Protein AF-A0A9J7N833-F1 (afdb_monomer_lite)

Organism: Branchiostoma floridae (NCBI:txid7739)

InterPro domains:
  IPR002182 NB-ARC [PF00931] (375-505)
  IPR004991 Aerolysin-like toxin [PF03318] (46-174)
  IPR011029 Death-like domain superfamily [G3DSA:1.10.533.10] (239-342)
  IPR027417 P-loop containing nucleoside triphosphate hydrolase [G3DSA:3.40.50.300] (354-484)
  IPR027417 P-loop containing nucleoside triphosphate hydrolase [SSF52540] (358-607)

Sequence (1156 aa):
MTDITDLDTIFSTWAQDQLGQRYHKLVSVDTTHLSIIKGEETYHEENRKEDDRVSTIKKILVNDLDVASEDELSVENTTKYSCQWSQTKGFRLSSDVSVSVGLPAITGLTAKAGVQFNLSKTKAEARETDESYAHKRKVTLPPHSKVLASMVTRERVYKMTFTLDIFLQGTVSVKMMKDSGKVKTASGDVADIFLQCGKKETFKIDMCPDGKKRVCLTIEGAFEGVRGIEQRVETGELDHETEMKMVHEDLLKNNISAIVEEVKDHHSLSKLLKAMSLKQVIGAGEVQTSKEVSIKETIEIVVGILANKDPTKYLLFVEILEEEGLNEIAKALDPRVKYSASIRGISNLGGVVDHFFTTRKVKEVYKSLETSRGAVIYGISGSGKTQLAYKVASDYARFNPGAVVWVMDGSSRDKLNEEVQNLQQRLSGGSEDGNSHISSLVNQRSHVLLIIDDLSATVAIPNDILNSSAKLIVTTQNSSFNLPTADSIVMEGFTEEEAVKFLSKGMSSDIPRDGIDELARSFSCLPLGLAAARATIQQCSMTFPEYIQLLNSGKEAMAQTREREDQWLQAHYHKAEHQDAGRTIFAALGVAIDKLDDQYKSMLQLCAFLKPRDIPFLILRDALKAASPASRLAYHHEFAGQLKERSLGWIKGFGVNRRLSIHGVTQTAIGLRMDEEQKMSCINMLLEILVKFFSKDNRYFVAHNFSMSLMPHVERVLEHAEGMSMGPIYPLMKSMLLGVYGFLHTQKETRGLSERPLQDAKKLLLQFADIEPQALQAKVSEENITSEDSPREEARELYKALSTKSRSLKDHFLQDTVIGMIITEQQFRAIQDKLTPKDRSEMDSMVKSYDSLTLEMYQKLADNRLALPVETLKDVFLPELYISTIYTLGRTIFYLSEYPPGSERRAPFIRDLQVAYYLCEEVAKATSCTLLHTFLSKAEGLNKLLLEVEGKAKEQVIPDLQEAEDYYRKMLGDKTEYYEFGLLKRVGPDVHTNIRCHEKLVKCYRAMLLNAEEEKKNAFIKKGQAECDRMLKLVEDEIHAGNLNPPQRLAAYYITAGQFMMDDGKPELLDKAEEMFKKGYKVELKKKTYHPLMESALKGLIEVYMAKKELPRALVCGRHLLQLSVDHWPDKRSAVEDKLVKIYFQAWKVYKKEDS

Foldseek 3Di:
DAAEAEVLVLVQVLFCVVVDVLFRAFDDKDCVFKDKDWDDKDWDVVFKDKDKDKDKDKDKDFAQDQFKDKDKDKDWDWDFFWKKKFFRYWYAYCPFDWDFDDDPPDPPSDDDGTFTDTRNDRIGIDDGDGDTDIDIDIDIGGHGAMKIKMKMKMKMKMKTKMKIKMKIWGKMKIWTAGPVRDIDIDMDTPLVSCVVRNDPVQWDWDADPVRGIIIIGMTMIMMMTIDDIDIDIDIDHDDLQNLLLVLLLVLCVVCLVVVLVVCPDPVSVVVLVVQLCVVPLDDDPQQDDDPVDDSSVSSVSSSVSNSPDGSLSSLSSLVSCVVSVVPVSSVSSQSLVVDDPQQAAAEPQDDAFPLDFDAPVLVVQVVQVVPFQEEEEAEFPLLCQSNSLSVNLVVLCSSRRHAHRYEFEQQDQVRNVVRLLVSLCVLCVLFFDLVDQSQNSQQVDPHYEYEHEARDPPGDRDVSVVNHSYRYYYYYHDPPDDDPRTYYHYRHHHDLVSQLCSLCPPHDPPADSVLSSVLCVQLSNRNLLSLLLSLCCVVVVHHSVVSVVQLVVLLVVCVVLCVVLVVVCVVRPVDPSVSSSLSSSLSSLVVLLVPDDPLLNLLLLLCLQFDQWFAQLLLSLLSHPDPDLVVSVVVSVVSQVSCSSSVQWHWDDDARSIGIGGDNSSSVSSVSPDDPVRNLVSLVSVLLSCLQLQDLDQQWDPSLVSNVSCLRGLVSSVVSVVVDDHDLCVLVSQLSSLLSNLSNCCQAPNVVVNQPSLVSSLVSLCVSLVHDPVVLQVVLVVPVDDPVCSLLSSLLVCLVSQLVSLLVDDPCCCQSRLQQRFDEPLQLVQCLVLDDPVLSVVNVVCNSSRGGHHPVNQVVCCVSVQFPDSNLLSSPVSLLSSLSSLLSNLCSLVRDPVNDPQDPVSVVSLSSLSSSLSNQVSSCVVRVAHAPSNCCSVLVNVLVNLLDPPNDDLVSNLVSLVVNLVVLVVQQADQDFHDDSGGGNHGGQDLSNLLVSLLSLLSSLQSCLVSDDPVCNVVSLVRNLVSLVSNVVSQVVVVVVPPPIRGSCSLVSLLSSLSSLVSNLDPVSLVVSLVSLVRSLVVQSPPPGHGCSNLSSLVSNLSSCVSVVVLVSNLSSLSSNLSCCSSPNVVCNVVSVVVNVVSVVVVVVVVVVVVD

Structure (mmCIF, N/CA/C/O backbone):
data_AF-A0A9J7N833-F1
#
_entry.id   AF-A0A9J7N833-F1
#
loop_
_atom_site.group_PDB
_atom_site.id
_atom_site.type_symbol
_atom_site.label_atom_id
_atom_site.label_alt_id
_atom_site.label_comp_id
_atom_site.label_asym_id
_atom_site.label_entity_id
_atom_site.label_seq_id
_atom_site.pdbx_PDB_ins_code
_atom_site.Cartn_x
_atom_site.Cartn_y
_atom_site.Cartn_z
_atom_site.occupancy
_atom_site.B_iso_or_equiv
_atom_site.auth_seq_id
_atom_site.auth_comp_id
_atom_site.auth_asym_id
_atom_site.auth_atom_id
_atom_site.pdbx_PDB_model_num
ATOM 1 N N . MET A 1 1 ? -69.117 10.033 20.323 1.00 45.19 1 MET A N 1
ATOM 2 C CA . MET A 1 1 ? -69.833 8.862 20.871 1.00 45.19 1 MET A CA 1
ATOM 3 C C . MET A 1 1 ? -70.831 8.424 19.818 1.00 45.19 1 MET A C 1
ATOM 5 O O . MET A 1 1 ? -71.558 9.276 19.334 1.00 45.19 1 MET A O 1
ATOM 9 N N . THR A 1 2 ? -70.786 7.164 19.394 1.00 56.22 2 THR A N 1
ATOM 10 C CA . THR A 1 2 ? -71.747 6.573 18.448 1.00 56.22 2 THR A CA 1
ATOM 11 C C . THR A 1 2 ? -73.077 6.331 19.157 1.00 56.22 2 THR A C 1
ATOM 13 O O . THR A 1 2 ? -73.093 5.645 20.178 1.00 56.22 2 THR A O 1
ATOM 16 N N . ASP A 1 3 ? -74.164 6.895 18.637 1.00 69.56 3 ASP A N 1
ATOM 17 C CA . ASP A 1 3 ? -75.511 6.786 19.215 1.00 69.56 3 ASP A CA 1
ATOM 18 C C . ASP A 1 3 ? -76.258 5.609 18.567 1.00 69.56 3 ASP A C 1
ATOM 20 O O . ASP A 1 3 ? -76.973 5.759 17.574 1.00 69.56 3 ASP A O 1
ATOM 24 N N . ILE A 1 4 ? -75.988 4.396 19.061 1.00 74.38 4 ILE A N 1
ATOM 25 C CA . ILE A 1 4 ? -76.507 3.145 18.491 1.00 74.38 4 ILE A CA 1
ATOM 26 C C . ILE A 1 4 ? -77.511 2.522 19.458 1.00 74.38 4 ILE A C 1
ATOM 28 O O . ILE A 1 4 ? -77.166 2.160 20.582 1.00 74.38 4 ILE A O 1
ATOM 32 N N . THR A 1 5 ? -78.751 2.368 19.001 1.00 77.44 5 THR A N 1
ATOM 33 C CA . THR A 1 5 ? -79.841 1.749 19.759 1.00 77.44 5 THR A CA 1
ATOM 34 C C . THR A 1 5 ? -79.879 0.244 19.504 1.00 77.44 5 THR A C 1
ATOM 36 O O . THR A 1 5 ? -80.007 -0.197 18.364 1.00 77.44 5 THR A O 1
ATOM 39 N N . ASP A 1 6 ? -79.795 -0.557 20.565 1.00 81.19 6 ASP A N 1
ATOM 40 C CA . ASP A 1 6 ? -79.897 -2.015 20.477 1.00 81.19 6 ASP A CA 1
ATOM 41 C C . ASP A 1 6 ? -81.367 -2.466 20.450 1.00 81.19 6 ASP A C 1
ATOM 43 O O . ASP A 1 6 ? -82.113 -2.292 21.421 1.00 81.19 6 ASP A O 1
ATOM 47 N N . LEU A 1 7 ? -81.789 -3.044 19.326 1.00 82.56 7 LEU A N 1
ATOM 48 C CA . LEU A 1 7 ? -83.159 -3.505 19.116 1.00 82.56 7 LEU A CA 1
ATOM 49 C C . LEU A 1 7 ? -83.512 -4.705 19.997 1.00 82.56 7 LEU A C 1
ATOM 51 O O . LEU A 1 7 ? -84.662 -4.820 20.425 1.00 82.56 7 LEU A O 1
ATOM 55 N N . ASP A 1 8 ? -82.538 -5.543 20.358 1.00 83.94 8 ASP A N 1
ATOM 56 C CA . ASP A 1 8 ? -82.767 -6.677 21.257 1.00 83.94 8 ASP A CA 1
ATOM 57 C C . ASP A 1 8 ? -83.202 -6.212 22.648 1.00 83.94 8 ASP A C 1
ATOM 59 O O . ASP A 1 8 ? -83.976 -6.889 23.330 1.00 83.94 8 ASP A O 1
ATOM 63 N N . THR A 1 9 ? -82.758 -5.023 23.062 1.00 84.75 9 THR A N 1
ATOM 64 C CA . THR A 1 9 ? -83.180 -4.414 24.328 1.00 84.75 9 THR A CA 1
ATOM 65 C C . THR A 1 9 ? -84.656 -4.005 24.277 1.00 84.75 9 THR A C 1
ATOM 67 O O . THR A 1 9 ? -85.397 -4.241 25.232 1.00 84.75 9 THR A O 1
ATOM 70 N N . ILE A 1 10 ? -85.122 -3.458 23.149 1.00 85.94 10 ILE A N 1
ATOM 71 C CA . ILE A 1 10 ? -86.541 -3.111 22.951 1.00 85.94 10 ILE A CA 1
ATOM 72 C C . ILE A 1 10 ? -87.397 -4.386 22.945 1.00 85.94 10 ILE A C 1
ATOM 74 O O . ILE A 1 10 ? -88.409 -4.463 23.644 1.00 85.94 10 ILE A O 1
ATOM 78 N N . PHE A 1 11 ? -86.961 -5.413 22.213 1.00 88.31 11 PHE A N 1
ATOM 79 C CA . PHE A 1 11 ? -87.669 -6.689 22.109 1.00 88.31 11 PHE A CA 1
ATOM 80 C C . PHE A 1 11 ? -87.719 -7.459 23.432 1.00 88.31 11 PHE A C 1
ATOM 82 O O . PHE A 1 11 ? -88.771 -7.985 23.796 1.00 88.31 11 PHE A O 1
ATOM 89 N N . SER A 1 12 ? -86.614 -7.503 24.177 1.00 86.19 12 SER A N 1
ATOM 90 C CA . SER A 1 12 ? -86.566 -8.153 25.491 1.00 86.19 12 SER A CA 1
ATOM 91 C C . SER A 1 12 ? -87.416 -7.431 26.533 1.00 86.19 12 SER A C 1
ATOM 93 O O . SER A 1 12 ? -88.126 -8.103 27.279 1.00 86.19 12 SER A O 1
ATOM 95 N N . THR A 1 13 ? -87.418 -6.092 26.538 1.00 87.25 13 THR A N 1
ATOM 96 C CA . THR A 1 13 ? -88.268 -5.290 27.437 1.00 87.25 13 THR A CA 1
ATOM 97 C C . THR A 1 13 ? -89.745 -5.582 27.180 1.00 87.25 13 THR A C 1
ATOM 99 O O . THR A 1 13 ? -90.479 -5.936 28.102 1.00 87.25 13 THR A O 1
ATOM 102 N N . TRP A 1 14 ? -90.167 -5.544 25.912 1.00 92.12 14 TRP A N 1
ATOM 103 C CA . TRP A 1 14 ? -91.537 -5.884 25.532 1.00 92.12 14 TRP A CA 1
ATOM 104 C C . TRP A 1 14 ? -91.914 -7.316 25.937 1.00 92.12 14 TRP A C 1
ATOM 106 O O . TRP A 1 14 ? -92.964 -7.549 26.537 1.00 92.12 14 TRP A O 1
ATOM 116 N N . ALA A 1 15 ? -91.046 -8.292 25.663 1.00 87.94 15 ALA A N 1
ATOM 117 C CA . ALA A 1 15 ? -91.313 -9.686 26.003 1.00 87.94 15 ALA A CA 1
ATOM 118 C C . ALA A 1 15 ? -91.389 -9.917 27.520 1.00 87.94 15 ALA A C 1
ATOM 120 O O . ALA A 1 15 ? -92.189 -10.738 27.973 1.00 87.94 15 ALA A O 1
ATOM 121 N N . GLN A 1 16 ? -90.590 -9.197 28.312 1.00 87.19 16 GLN A N 1
ATOM 122 C CA . GLN A 1 16 ? -90.636 -9.248 29.773 1.00 87.19 16 GLN A CA 1
ATOM 123 C C . GLN A 1 16 ? -91.965 -8.710 30.318 1.00 87.19 16 GLN A C 1
ATOM 125 O O . GLN A 1 16 ? -92.532 -9.321 31.229 1.00 87.19 16 GLN A O 1
ATOM 130 N N . ASP A 1 17 ? -92.506 -7.641 29.728 1.00 87.00 17 ASP A N 1
ATOM 131 C CA . ASP A 1 17 ? -93.822 -7.109 30.097 1.00 87.00 17 ASP A CA 1
ATOM 132 C C . ASP A 1 17 ? -94.956 -8.088 29.749 1.00 87.00 17 ASP A C 1
ATOM 134 O O . ASP A 1 17 ? -95.861 -8.294 30.559 1.00 87.00 17 ASP A O 1
ATOM 138 N N . GLN A 1 18 ? -94.875 -8.775 28.603 1.00 86.50 18 GLN A N 1
ATOM 139 C CA . GLN A 1 18 ? -95.884 -9.765 28.193 1.00 86.50 18 GLN A CA 1
ATOM 140 C C . GLN A 1 18 ? -95.811 -11.084 28.986 1.00 86.50 18 GLN A C 1
ATOM 142 O O . GLN A 1 18 ? -96.835 -11.696 29.294 1.00 86.50 18 GLN A O 1
ATOM 147 N N . LEU A 1 19 ? -94.605 -11.565 29.310 1.00 87.56 19 LEU A N 1
ATOM 148 C CA . LEU A 1 19 ? -94.389 -12.864 29.973 1.00 87.56 19 LEU A CA 1
ATOM 149 C C . LEU A 1 19 ? -94.346 -12.769 31.507 1.00 87.56 19 LEU A C 1
ATOM 151 O O . LEU A 1 19 ? -94.430 -13.801 32.191 1.00 87.56 19 LEU A O 1
ATOM 155 N N . GLY A 1 20 ? -94.233 -11.550 32.035 1.00 81.81 20 GLY A N 1
ATOM 156 C CA . GLY A 1 20 ? -94.135 -11.214 33.448 1.00 81.81 20 GLY A CA 1
ATOM 157 C C . GLY A 1 20 ? -92.690 -11.055 33.931 1.00 81.81 20 GLY A C 1
ATOM 158 O O . GLY A 1 20 ? -91.800 -11.818 33.557 1.00 81.81 20 GLY A O 1
ATOM 159 N N . GLN A 1 21 ? -92.498 -10.130 34.879 1.00 83.38 21 GLN A N 1
ATOM 160 C CA . GLN A 1 21 ? -91.204 -9.644 35.397 1.00 83.38 21 GLN A CA 1
ATOM 161 C C . GLN A 1 21 ? -90.202 -10.717 35.865 1.00 83.38 21 GLN A C 1
ATOM 163 O O . GLN A 1 21 ? -89.014 -10.448 35.997 1.00 83.38 21 GLN A O 1
ATOM 168 N N . ARG A 1 22 ? -90.650 -11.954 36.115 1.00 82.69 22 ARG A N 1
ATOM 169 C CA . ARG A 1 22 ? -89.763 -13.069 36.486 1.00 82.69 22 ARG A CA 1
ATOM 170 C C . ARG A 1 22 ? -88.937 -13.601 35.306 1.00 82.69 22 ARG A C 1
ATOM 172 O O . ARG A 1 22 ? -87.962 -14.293 35.558 1.00 82.69 22 ARG A O 1
ATOM 179 N N . TYR A 1 23 ? -89.317 -13.337 34.053 1.00 86.50 23 TYR A N 1
ATOM 180 C CA . TYR A 1 23 ? -88.572 -13.745 32.853 1.00 86.50 23 TYR A CA 1
ATOM 181 C C . TYR A 1 23 ? -87.753 -12.560 32.321 1.00 86.50 23 TYR A C 1
ATOM 183 O O . TYR A 1 23 ? -88.215 -11.838 31.446 1.00 86.50 23 TYR A O 1
ATOM 191 N N . HIS A 1 24 ? -86.549 -12.362 32.865 1.00 82.50 24 HIS A N 1
ATOM 192 C CA . HIS A 1 24 ? -85.726 -11.162 32.636 1.00 82.50 24 HIS A CA 1
ATOM 193 C C . HIS A 1 24 ? -84.438 -11.413 31.833 1.00 82.50 24 HIS A C 1
ATOM 195 O O . HIS A 1 24 ? -83.727 -10.466 31.509 1.00 82.50 24 HIS A O 1
ATOM 201 N N . LYS A 1 25 ? -84.084 -12.669 31.519 1.00 86.81 25 LYS A N 1
ATOM 202 C CA . LYS A 1 25 ? -82.871 -12.983 30.745 1.00 86.81 25 LYS A CA 1
ATOM 203 C C . LYS A 1 25 ? -83.219 -13.316 29.294 1.00 86.81 25 LYS A C 1
ATOM 205 O O . LYS A 1 25 ? -83.878 -14.328 29.048 1.00 86.81 25 LYS A O 1
ATOM 210 N N . LEU A 1 26 ? -82.753 -12.503 28.345 1.00 86.06 26 LEU A N 1
ATOM 211 C CA . LEU A 1 26 ? -82.902 -12.766 26.910 1.00 86.06 26 LEU A CA 1
ATOM 212 C C . LEU A 1 26 ? -82.078 -13.996 26.500 1.00 86.06 26 LEU A C 1
ATOM 214 O O . LEU A 1 26 ? -80.896 -14.095 26.824 1.00 86.06 26 LEU A O 1
ATOM 218 N N . VAL A 1 27 ? -82.719 -14.942 25.810 1.00 86.50 27 VAL A N 1
ATOM 219 C CA . VAL A 1 27 ? -82.076 -16.151 25.268 1.00 86.50 27 VAL A CA 1
ATOM 220 C C . VAL A 1 27 ? -81.817 -15.994 23.776 1.00 86.50 27 VAL A C 1
ATOM 222 O O . VAL A 1 27 ? -80.715 -16.267 23.316 1.00 86.50 27 VAL A O 1
ATOM 225 N N . SER A 1 28 ? -82.835 -15.582 23.021 1.00 85.75 28 SER A N 1
ATOM 226 C CA . SER A 1 28 ? -82.730 -15.367 21.578 1.00 85.75 28 SER A CA 1
ATOM 227 C C . SER A 1 28 ? -83.882 -14.505 21.073 1.00 85.75 28 SER A C 1
ATOM 229 O O . SER A 1 28 ? -85.008 -14.615 21.571 1.00 85.75 28 SER A O 1
ATOM 231 N N . VAL A 1 29 ? -83.613 -13.716 20.038 1.00 84.81 29 VAL A N 1
ATOM 232 C CA . VAL A 1 29 ? -84.625 -13.037 19.227 1.00 84.81 29 VAL A CA 1
ATOM 233 C C . VAL A 1 29 ? -84.691 -13.758 17.884 1.00 84.81 29 VAL A C 1
ATOM 235 O O . VAL A 1 29 ? -83.707 -13.803 17.154 1.00 84.81 29 VAL A O 1
ATOM 238 N N . ASP A 1 30 ? -85.832 -14.370 17.584 1.00 83.06 30 ASP A N 1
ATOM 239 C CA . ASP A 1 30 ? -86.079 -15.026 16.304 1.00 83.06 30 ASP A CA 1
ATOM 240 C C . ASP A 1 30 ? -86.780 -14.050 15.351 1.00 83.06 30 ASP A C 1
ATOM 242 O O . ASP A 1 30 ? -87.919 -13.622 15.581 1.00 83.06 30 ASP A O 1
ATOM 246 N N . THR A 1 31 ? -86.058 -13.693 14.291 1.00 83.12 31 THR A N 1
ATOM 247 C CA . THR A 1 31 ? -86.451 -12.734 13.255 1.00 83.12 31 THR A CA 1
ATOM 248 C C . THR A 1 31 ? -86.831 -13.415 11.938 1.00 83.12 31 THR A C 1
ATOM 250 O O . THR A 1 31 ? -87.007 -12.736 10.933 1.00 83.12 31 THR A O 1
ATOM 253 N N . THR A 1 32 ? -87.036 -14.739 11.926 1.00 82.00 32 THR A N 1
ATOM 254 C CA . THR A 1 32 ? -87.347 -15.517 10.706 1.00 82.00 32 THR A CA 1
ATOM 255 C C . THR A 1 32 ? -88.587 -15.006 9.957 1.00 82.00 32 THR A C 1
ATOM 257 O O . THR A 1 32 ? -88.670 -15.120 8.736 1.00 82.00 32 THR A O 1
ATOM 260 N N . HIS A 1 33 ? -89.550 -14.414 10.669 1.00 81.75 33 HIS A N 1
ATOM 261 C CA . HIS A 1 33 ? -90.773 -13.833 10.096 1.00 81.75 33 HIS A CA 1
ATOM 262 C C . HIS A 1 33 ? -90.767 -12.294 10.056 1.00 81.75 33 HIS A C 1
ATOM 264 O O . HIS A 1 33 ? -91.811 -11.676 9.828 1.00 81.75 33 HIS A O 1
ATOM 270 N N . LEU A 1 34 ? -89.602 -11.676 10.261 1.00 83.12 34 LEU A N 1
ATOM 271 C CA . LEU A 1 34 ? -89.384 -10.242 10.139 1.00 83.12 34 LEU A CA 1
ATOM 272 C C . LEU A 1 34 ? -88.774 -9.937 8.766 1.00 83.12 34 LEU A C 1
ATOM 274 O O . LEU A 1 34 ? -87.650 -10.328 8.463 1.00 83.12 34 LEU A O 1
ATOM 278 N N . SER A 1 35 ? -89.510 -9.209 7.935 1.00 80.38 35 SER A N 1
ATOM 279 C CA . SER A 1 35 ? -88.994 -8.673 6.678 1.00 80.38 35 SER A CA 1
ATOM 280 C C . SER A 1 35 ? -88.281 -7.352 6.935 1.00 80.38 35 SER A C 1
ATOM 282 O O . SER A 1 35 ? -88.836 -6.450 7.566 1.00 80.38 35 SER A O 1
ATOM 284 N N . ILE A 1 36 ? -87.055 -7.244 6.428 1.00 79.00 36 ILE A N 1
ATOM 285 C CA . ILE A 1 36 ? -86.228 -6.043 6.531 1.00 79.00 36 ILE A CA 1
ATOM 286 C C . ILE A 1 36 ? -86.033 -5.510 5.123 1.00 79.00 36 ILE A C 1
ATOM 288 O O . ILE A 1 36 ? -85.392 -6.141 4.284 1.00 79.00 36 ILE A O 1
ATOM 292 N N . ILE A 1 37 ? -86.654 -4.369 4.855 1.00 81.06 37 ILE A N 1
ATOM 293 C CA . ILE A 1 37 ? -86.750 -3.794 3.520 1.00 81.06 37 ILE A CA 1
ATOM 294 C C . ILE A 1 37 ? -85.894 -2.534 3.489 1.00 81.06 37 ILE A C 1
ATOM 296 O O . ILE A 1 37 ? -86.042 -1.645 4.330 1.00 81.06 37 ILE A O 1
ATOM 300 N N . LYS A 1 38 ? -84.999 -2.461 2.504 1.00 81.12 38 LYS A N 1
ATOM 301 C CA . LYS A 1 38 ? -84.197 -1.268 2.236 1.00 81.12 38 LYS A CA 1
ATOM 302 C C . LYS A 1 38 ? -85.107 -0.111 1.814 1.00 81.12 38 LYS A C 1
ATOM 304 O O . LYS A 1 38 ? -85.923 -0.274 0.908 1.00 81.12 38 LYS A O 1
ATOM 309 N N . GLY A 1 39 ? -84.941 1.036 2.459 1.00 78.38 39 GLY A N 1
ATOM 310 C CA . GLY A 1 39 ? -85.541 2.304 2.072 1.00 78.38 39 GLY A CA 1
ATOM 311 C C . GLY A 1 39 ? -84.644 3.148 1.172 1.00 78.38 39 GLY A C 1
ATOM 312 O O . GLY A 1 39 ? -83.779 2.638 0.459 1.00 78.38 39 GLY A O 1
ATOM 313 N N . GLU A 1 40 ? -84.879 4.455 1.192 1.00 78.88 40 GLU A N 1
ATOM 314 C CA . GLU A 1 40 ? -84.081 5.411 0.434 1.00 78.88 40 GLU A CA 1
ATOM 315 C C . GLU A 1 40 ? -82.723 5.631 1.113 1.00 78.88 40 GLU A C 1
ATOM 317 O O . GLU A 1 40 ? -82.619 5.695 2.340 1.00 78.88 40 GLU A O 1
ATOM 322 N N . GLU A 1 41 ? -81.673 5.710 0.301 1.00 83.94 41 GLU A N 1
ATOM 323 C CA . GLU A 1 41 ? -80.323 6.033 0.749 1.00 83.94 41 GLU A CA 1
ATOM 324 C C . GLU A 1 41 ? -79.926 7.388 0.169 1.00 83.94 41 GLU A C 1
ATOM 326 O O . GLU A 1 41 ? -79.992 7.594 -1.042 1.00 83.94 41 GLU A O 1
ATOM 331 N N . THR A 1 42 ? -79.531 8.318 1.035 1.00 83.75 42 THR A N 1
ATOM 332 C CA . THR A 1 42 ? -79.197 9.689 0.643 1.00 83.75 42 THR A CA 1
ATOM 333 C C . THR A 1 42 ? -77.785 10.022 1.091 1.00 83.75 42 THR A C 1
ATOM 335 O O . THR A 1 42 ? -77.457 9.935 2.272 1.00 83.75 42 THR A O 1
ATOM 338 N N . TYR A 1 43 ? -76.942 10.443 0.151 1.00 84.56 43 TYR A N 1
ATOM 339 C CA . TYR A 1 43 ? -75.630 11.009 0.451 1.00 84.56 43 TYR A CA 1
ATOM 340 C C . TYR A 1 43 ? -75.729 12.530 0.498 1.00 84.56 43 TYR A C 1
ATOM 342 O O . TYR A 1 43 ? -76.198 13.164 -0.447 1.00 84.56 43 TYR A O 1
ATOM 350 N N . HIS A 1 44 ? -75.286 13.122 1.603 1.00 85.19 44 HIS A N 1
ATOM 351 C CA . HIS A 1 44 ? -75.382 14.559 1.826 1.00 85.19 44 HIS A CA 1
ATOM 352 C C . HIS A 1 44 ? -74.177 15.261 1.189 1.00 85.19 44 HIS A C 1
ATOM 354 O O . HIS A 1 44 ? -73.160 15.492 1.846 1.00 85.19 44 HIS A O 1
ATOM 360 N N . GLU A 1 45 ? -74.286 15.592 -0.102 1.00 76.12 45 GLU A N 1
ATOM 361 C CA . GLU A 1 45 ? -73.222 16.267 -0.873 1.00 76.12 45 GLU A CA 1
ATOM 362 C C . GLU A 1 45 ? -72.784 17.602 -0.248 1.00 76.12 45 GLU A C 1
ATOM 364 O O . GLU A 1 45 ? -71.617 17.975 -0.329 1.00 76.12 45 GLU A O 1
ATOM 369 N N . GLU A 1 46 ? -73.681 18.292 0.455 1.00 74.50 46 GLU A N 1
ATOM 370 C CA . GLU A 1 46 ? -73.379 19.513 1.217 1.00 74.50 46 GLU A CA 1
ATOM 371 C C . GLU A 1 46 ? -72.295 19.327 2.297 1.00 74.50 46 GLU A C 1
ATOM 373 O O . GLU A 1 46 ? -71.609 20.282 2.656 1.00 74.50 46 GLU A O 1
ATOM 378 N N . ASN A 1 47 ? -72.091 18.093 2.775 1.00 75.62 47 ASN A N 1
ATOM 379 C CA . ASN A 1 47 ? -71.088 17.739 3.782 1.00 75.62 47 ASN A CA 1
ATOM 380 C C . ASN A 1 47 ? -69.819 17.119 3.181 1.00 75.62 47 ASN A C 1
ATOM 382 O O . ASN A 1 47 ? -68.981 16.586 3.918 1.00 75.62 47 ASN A O 1
ATOM 386 N N . ARG A 1 48 ? -69.668 17.149 1.854 1.00 80.12 48 ARG A N 1
ATOM 387 C CA . ARG A 1 48 ? -68.516 16.565 1.172 1.00 80.12 48 ARG A CA 1
ATOM 388 C C . ARG A 1 48 ? -67.234 17.349 1.463 1.00 80.12 48 ARG A C 1
ATOM 390 O O . ARG A 1 48 ? -67.170 18.561 1.276 1.00 80.12 48 ARG A O 1
ATOM 397 N N . LYS A 1 49 ? -66.184 16.632 1.864 1.00 78.12 49 LYS A N 1
ATOM 398 C CA . LYS A 1 49 ? -64.810 17.131 2.000 1.00 78.12 49 LYS A CA 1
ATOM 399 C C . LYS A 1 49 ? -63.868 16.348 1.098 1.00 78.12 49 LYS A C 1
ATOM 401 O O . LYS A 1 49 ? -64.015 15.133 0.962 1.00 78.12 49 LYS A O 1
ATOM 406 N N . GLU A 1 50 ? -62.903 17.052 0.520 1.00 79.94 50 GLU A N 1
ATOM 407 C CA . GLU A 1 50 ? -61.853 16.482 -0.322 1.00 79.94 50 GLU A CA 1
ATOM 408 C C . GLU A 1 50 ? -60.487 16.817 0.278 1.00 79.94 50 GLU A C 1
ATOM 410 O O . GLU A 1 50 ? -60.190 17.989 0.497 1.00 79.94 50 GLU A O 1
ATOM 415 N N . ASP A 1 51 ? -59.675 15.790 0.524 1.00 75.31 51 ASP A N 1
ATOM 416 C CA . ASP A 1 51 ? -58.295 15.908 1.002 1.00 75.31 51 ASP A CA 1
ATOM 417 C C . ASP A 1 51 ? -57.343 15.180 0.042 1.00 75.31 51 ASP A C 1
ATOM 419 O O . ASP A 1 51 ? -57.721 14.187 -0.582 1.00 75.31 51 ASP A O 1
ATOM 423 N N . ASP A 1 52 ? -56.086 15.621 -0.029 1.00 72.50 52 ASP A N 1
ATOM 424 C CA . ASP A 1 52 ? -55.025 14.931 -0.769 1.00 72.50 52 ASP A CA 1
ATOM 425 C C . ASP A 1 52 ? -54.057 14.240 0.217 1.00 72.50 52 ASP A C 1
ATOM 427 O O . ASP A 1 52 ? -53.522 14.873 1.130 1.00 72.50 52 ASP A O 1
ATOM 431 N N . ARG A 1 53 ? -53.783 12.944 0.022 1.00 70.00 53 ARG A N 1
ATOM 432 C CA . ARG A 1 53 ? -52.696 12.206 0.690 1.00 70.00 53 ARG A CA 1
ATOM 433 C C . ARG A 1 53 ? -51.500 12.119 -0.251 1.00 70.00 53 ARG A C 1
ATOM 435 O O . ARG A 1 53 ? -51.652 11.688 -1.388 1.00 70.00 53 ARG A O 1
ATOM 442 N N . VAL A 1 54 ? -50.313 12.517 0.206 1.00 65.81 54 VAL A N 1
ATOM 443 C CA . VAL A 1 54 ? -49.085 12.502 -0.606 1.00 65.81 54 VAL A CA 1
ATOM 444 C C . VAL A 1 54 ? -48.066 11.537 -0.005 1.00 65.81 54 VAL A C 1
ATOM 446 O O . VAL A 1 54 ? -47.759 11.623 1.181 1.00 65.81 54 VAL A O 1
ATOM 449 N N . SER A 1 55 ? -47.510 10.651 -0.830 1.00 64.75 55 SER A N 1
ATOM 450 C CA . SER A 1 55 ? -46.390 9.769 -0.474 1.00 64.75 55 SER A CA 1
ATOM 451 C C . SER A 1 55 ? -45.259 9.898 -1.492 1.00 64.75 55 SER A C 1
ATOM 453 O O . SER A 1 55 ? -45.531 9.985 -2.690 1.00 64.75 55 SER A O 1
ATOM 455 N N . THR A 1 56 ? -44.005 9.870 -1.037 1.00 66.44 56 THR A N 1
ATOM 456 C CA . THR A 1 56 ? -42.828 10.054 -1.900 1.00 66.44 56 THR A CA 1
ATOM 457 C C . THR A 1 56 ? -41.851 8.895 -1.747 1.00 66.44 56 THR A C 1
ATOM 459 O O . THR A 1 56 ? -41.451 8.571 -0.632 1.00 66.44 56 THR A O 1
ATOM 462 N N . ILE A 1 57 ? -41.420 8.313 -2.867 1.00 67.25 57 ILE A N 1
ATOM 463 C CA . ILE A 1 57 ? -40.365 7.290 -2.919 1.00 67.25 57 ILE A CA 1
ATOM 464 C C . ILE A 1 57 ? -39.146 7.886 -3.615 1.00 67.25 57 ILE A C 1
ATOM 466 O O . ILE A 1 57 ? -39.276 8.467 -4.689 1.00 67.25 57 ILE A O 1
ATOM 470 N N . LYS A 1 58 ? -37.964 7.739 -3.014 1.00 68.38 58 LYS A N 1
ATOM 471 C CA . LYS A 1 58 ? -36.709 8.321 -3.503 1.00 68.38 58 LYS A CA 1
ATOM 472 C C . LYS A 1 58 ? -35.740 7.233 -3.965 1.00 68.38 58 LYS A C 1
ATOM 474 O O . LYS A 1 58 ? -35.575 6.230 -3.277 1.00 68.38 58 LYS A O 1
ATOM 479 N N . LYS A 1 59 ? -35.064 7.446 -5.096 1.00 70.81 59 LYS A N 1
ATOM 480 C CA . LYS A 1 59 ? -33.997 6.579 -5.618 1.00 70.81 59 LYS A CA 1
ATOM 481 C C . LYS A 1 59 ? -32.855 7.430 -6.173 1.00 70.81 59 LYS A C 1
ATOM 483 O O . LYS A 1 59 ? -33.097 8.435 -6.837 1.00 70.81 59 LYS A O 1
ATOM 488 N N . ILE A 1 60 ? -31.619 7.009 -5.920 1.00 70.81 60 ILE A N 1
ATOM 489 C CA . ILE A 1 60 ? -30.425 7.625 -6.509 1.00 70.81 60 ILE A CA 1
ATOM 490 C C . ILE A 1 60 ? -30.148 6.945 -7.849 1.00 70.81 60 ILE A C 1
ATOM 492 O O . ILE A 1 60 ? -30.055 5.719 -7.912 1.00 70.81 60 ILE A O 1
ATOM 496 N N . LEU A 1 61 ? -30.016 7.744 -8.904 1.00 71.12 61 LEU A N 1
ATOM 497 C CA . LEU A 1 61 ? -29.640 7.297 -10.242 1.00 71.12 61 LEU A CA 1
ATOM 498 C C . LEU A 1 61 ? -28.256 7.863 -10.585 1.00 71.12 61 LEU A C 1
ATOM 500 O O . LEU A 1 61 ? -27.973 9.023 -10.271 1.00 71.12 61 LEU A O 1
ATOM 504 N N . VAL A 1 62 ? -27.388 7.049 -11.192 1.00 66.38 62 VAL A N 1
ATOM 505 C CA . VAL A 1 62 ? -25.976 7.390 -11.443 1.00 66.38 62 VAL A CA 1
ATOM 506 C C . VAL A 1 62 ? -25.644 7.182 -12.915 1.00 66.38 62 VAL A C 1
ATOM 508 O O . VAL A 1 62 ? -25.898 6.110 -13.461 1.00 66.38 62 VAL A O 1
ATOM 511 N N . ASN A 1 63 ? -25.034 8.188 -13.541 1.00 66.75 63 ASN A N 1
ATOM 512 C CA . ASN A 1 63 ? -24.460 8.066 -14.873 1.00 66.75 63 ASN A CA 1
ATOM 513 C C . ASN A 1 63 ? -22.954 8.328 -14.840 1.00 66.75 63 ASN A C 1
ATOM 515 O O . ASN A 1 63 ? -22.525 9.476 -14.809 1.00 66.75 63 ASN A O 1
ATOM 519 N N . ASP A 1 64 ? -22.166 7.257 -14.908 1.00 52.50 64 ASP A N 1
ATOM 520 C CA . ASP A 1 64 ? -20.698 7.310 -14.952 1.00 52.50 64 ASP A CA 1
ATOM 521 C C . ASP A 1 64 ? -20.139 7.347 -16.394 1.00 52.50 64 ASP A C 1
ATOM 523 O O . ASP A 1 64 ? -18.943 7.138 -16.618 1.00 52.50 64 ASP A O 1
ATOM 527 N N . LEU A 1 65 ? -20.999 7.537 -17.401 1.00 49.91 65 LEU A N 1
ATOM 528 C CA . LEU A 1 65 ? -20.618 7.562 -18.813 1.00 49.91 65 LEU A CA 1
ATOM 529 C C . LEU A 1 65 ? -20.338 8.994 -19.286 1.00 49.91 65 LEU A C 1
ATOM 531 O O . LEU A 1 65 ? -20.929 9.957 -18.808 1.00 49.91 65 LEU A O 1
ATOM 535 N N . ASP A 1 66 ? -19.489 9.120 -20.311 1.00 44.84 66 ASP A N 1
ATOM 536 C CA . ASP A 1 66 ? -19.161 10.396 -20.973 1.00 44.84 66 ASP A CA 1
ATOM 537 C C . ASP A 1 66 ? -20.320 10.965 -21.823 1.00 44.84 66 ASP A C 1
ATOM 539 O O . ASP A 1 66 ? -20.194 12.020 -22.446 1.00 44.84 66 ASP A O 1
ATOM 543 N N . VAL A 1 67 ? -21.453 10.261 -21.870 1.00 52.41 67 VAL A N 1
ATOM 544 C CA . VAL A 1 67 ? -22.657 10.602 -22.635 1.00 52.41 67 VAL A CA 1
ATOM 545 C C . VAL A 1 67 ? -23.885 10.510 -21.738 1.00 52.41 67 VAL A C 1
ATOM 547 O O . VAL A 1 67 ? -23.881 9.780 -20.748 1.00 52.41 67 VAL A O 1
ATOM 550 N N . ALA A 1 68 ? -24.940 11.255 -22.072 1.00 59.03 68 ALA A N 1
ATOM 551 C CA . ALA A 1 68 ? -26.194 11.170 -21.336 1.00 59.03 68 ALA A CA 1
ATOM 552 C C . ALA A 1 68 ? -26.764 9.745 -21.436 1.00 59.03 68 ALA A C 1
ATOM 554 O O . ALA A 1 68 ? -26.796 9.169 -22.526 1.00 59.03 68 ALA A O 1
ATOM 555 N N . SER A 1 69 ? -27.190 9.177 -20.311 1.00 70.38 69 SER A N 1
ATOM 556 C CA . SER A 1 69 ? -27.795 7.846 -20.244 1.00 70.38 69 SER A CA 1
ATOM 557 C C . SER A 1 69 ? -29.267 7.951 -19.855 1.00 70.38 69 SER A C 1
ATOM 559 O O . SER A 1 69 ? -29.689 8.919 -19.227 1.00 70.38 69 SER A O 1
ATOM 561 N N . GLU A 1 70 ? -30.077 6.979 -20.263 1.00 74.06 70 GLU A N 1
ATOM 562 C CA . GLU A 1 70 ? -31.447 6.845 -19.768 1.00 74.06 70 GLU A CA 1
ATOM 563 C C . GLU A 1 70 ? -31.475 5.726 -18.733 1.00 74.06 70 GLU A C 1
ATOM 565 O O . GLU A 1 70 ? -31.111 4.593 -19.049 1.00 74.06 70 GLU A O 1
ATOM 570 N N . ASP A 1 71 ? -31.926 6.035 -17.520 1.00 69.06 71 ASP A N 1
ATOM 571 C CA . ASP A 1 71 ? -32.165 5.038 -16.478 1.00 69.06 71 ASP A CA 1
ATOM 572 C C . ASP A 1 71 ? -33.664 4.965 -16.157 1.00 69.06 71 ASP A C 1
ATOM 574 O O . ASP A 1 71 ? -34.408 5.934 -16.328 1.00 69.06 71 ASP A O 1
ATOM 578 N N . GLU A 1 72 ? -34.143 3.795 -15.747 1.00 63.03 72 GLU A N 1
ATOM 579 C CA . GLU A 1 72 ? -35.567 3.518 -15.568 1.00 63.03 72 GLU A CA 1
ATOM 580 C C . GLU A 1 72 ? -35.916 3.457 -14.074 1.00 63.03 72 GLU A C 1
ATOM 582 O O . GLU A 1 72 ? -35.522 2.546 -13.338 1.00 63.03 72 GLU A O 1
ATOM 587 N N . LEU A 1 73 ? -36.707 4.428 -13.609 1.00 62.81 73 LEU A N 1
ATOM 588 C CA . LEU A 1 73 ? -37.322 4.364 -12.291 1.00 62.81 73 LEU A CA 1
ATOM 589 C C . LEU A 1 73 ? -38.537 3.436 -12.379 1.00 62.81 73 LEU A C 1
ATOM 591 O O . LEU A 1 73 ? -39.537 3.777 -13.011 1.00 62.81 73 LEU A O 1
ATOM 595 N N . SER A 1 74 ? -38.426 2.263 -11.757 1.00 56.62 74 SER A N 1
ATOM 596 C CA . SER A 1 74 ? -39.524 1.317 -11.573 1.00 56.62 74 SER A CA 1
ATOM 597 C C . SER A 1 74 ? -39.964 1.316 -10.116 1.00 56.62 74 SER A C 1
ATOM 599 O O . SER A 1 74 ? -39.137 1.226 -9.209 1.00 56.62 74 SER A O 1
ATOM 601 N N . VAL A 1 75 ? -41.269 1.433 -9.894 1.00 57.44 75 VAL A N 1
ATOM 602 C CA . VAL A 1 75 ? -41.879 1.228 -8.578 1.00 57.44 75 VAL A CA 1
ATOM 603 C C . VAL A 1 75 ? -43.063 0.298 -8.755 1.00 57.44 75 VAL A C 1
ATOM 605 O O . VAL A 1 75 ? -43.934 0.543 -9.592 1.00 57.44 75 VAL A O 1
ATOM 608 N N . GLU A 1 76 ? -43.080 -0.758 -7.953 1.00 54.03 76 GLU A N 1
ATOM 609 C CA . GLU A 1 76 ? -44.248 -1.603 -7.758 1.00 54.03 76 GLU A CA 1
ATOM 610 C C . GLU A 1 76 ? -45.070 -0.985 -6.635 1.00 54.03 76 GLU A C 1
ATOM 612 O O . GLU A 1 76 ? -44.631 -0.940 -5.486 1.00 54.03 76 GLU A O 1
ATOM 617 N N . ASN A 1 77 ? -46.239 -0.449 -6.974 1.00 53.81 77 ASN A N 1
ATOM 618 C CA . ASN A 1 77 ? -47.167 0.059 -5.975 1.00 53.81 77 ASN A CA 1
ATOM 619 C C . ASN A 1 77 ? -48.510 -0.656 -6.133 1.00 53.81 77 ASN A C 1
ATOM 621 O O . ASN A 1 77 ? -48.941 -0.953 -7.250 1.00 53.81 77 ASN A O 1
ATOM 625 N N . THR A 1 78 ? -49.159 -0.954 -5.010 1.00 51.47 78 THR A N 1
ATOM 626 C CA . THR A 1 78 ? -50.489 -1.576 -5.002 1.00 51.47 78 THR A CA 1
ATOM 627 C C . THR A 1 78 ? -51.484 -0.500 -4.617 1.00 51.47 78 THR A C 1
ATOM 629 O O . THR A 1 78 ? -51.474 -0.036 -3.478 1.00 51.47 78 THR A O 1
ATOM 632 N N . THR A 1 79 ? -52.307 -0.061 -5.566 1.00 54.41 79 THR A N 1
ATOM 633 C CA . THR A 1 79 ? -53.287 0.989 -5.265 1.00 54.41 79 THR A CA 1
ATOM 634 C C . THR A 1 79 ? -54.547 0.353 -4.710 1.00 54.41 79 THR A C 1
ATOM 636 O O . THR A 1 79 ? -55.097 -0.562 -5.322 1.00 54.41 79 THR A O 1
ATOM 639 N N . LYS A 1 80 ? -55.031 0.859 -3.575 1.00 55.59 80 LYS A N 1
ATOM 640 C CA . LYS A 1 80 ? -56.278 0.402 -2.958 1.00 55.59 80 LYS A CA 1
ATOM 641 C C . LYS A 1 80 ? -57.385 1.406 -3.265 1.00 55.59 80 LYS A C 1
ATOM 643 O O . LYS A 1 80 ? -57.495 2.438 -2.611 1.00 55.59 80 LYS A O 1
ATOM 648 N N . TYR A 1 81 ? -58.229 1.104 -4.251 1.00 65.00 81 TYR A N 1
ATOM 649 C CA . TYR A 1 81 ? -59.523 1.781 -4.371 1.00 65.00 81 TYR A CA 1
ATOM 650 C C . TYR A 1 81 ? -60.418 1.279 -3.236 1.00 65.00 81 TYR A C 1
ATOM 652 O O . TYR A 1 81 ? -60.980 0.187 -3.319 1.00 65.00 81 TYR A O 1
ATOM 660 N N . SER A 1 82 ? -60.512 2.046 -2.149 1.00 65.81 82 SER A N 1
ATOM 661 C CA . SER A 1 82 ? -61.277 1.649 -0.965 1.00 65.81 82 SER A CA 1
ATOM 662 C C . SER A 1 82 ? -62.453 2.581 -0.713 1.00 65.81 82 SER A C 1
ATOM 664 O O . SER A 1 82 ? -62.309 3.804 -0.765 1.00 65.81 82 SER A O 1
ATOM 666 N N . CYS A 1 83 ? -63.600 1.989 -0.390 1.00 69.94 83 CYS A N 1
ATOM 667 C CA . CYS A 1 83 ? -64.791 2.680 0.089 1.00 69.94 83 CYS A CA 1
ATOM 668 C C . CYS A 1 83 ? -65.167 2.118 1.460 1.00 69.94 83 CYS A C 1
ATOM 670 O O . CYS A 1 83 ? -65.291 0.901 1.626 1.00 69.94 83 CYS A O 1
ATOM 672 N N . GLN A 1 84 ? -65.362 2.998 2.434 1.00 71.69 84 GLN A N 1
ATOM 673 C CA . GLN A 1 84 ? -65.705 2.626 3.798 1.00 71.69 84 GLN A CA 1
ATOM 674 C C . GLN A 1 84 ? -66.950 3.374 4.263 1.00 71.69 84 GLN A C 1
ATOM 676 O O . GLN A 1 84 ? -67.055 4.587 4.090 1.00 71.69 84 GLN A O 1
ATOM 681 N N . TRP A 1 85 ? -67.856 2.647 4.919 1.00 78.00 85 TRP A N 1
ATOM 682 C CA . TRP A 1 85 ? -69.029 3.198 5.584 1.00 78.00 85 TRP A CA 1
ATOM 683 C C . TRP A 1 85 ? -68.934 2.942 7.082 1.00 78.00 85 TRP A C 1
ATOM 685 O O . TRP A 1 85 ? -68.594 1.851 7.547 1.00 78.00 85 TRP A O 1
ATOM 695 N N . SER A 1 86 ? -69.267 3.953 7.867 1.00 75.12 86 SER A N 1
ATOM 696 C CA . SER A 1 86 ? -69.290 3.857 9.322 1.00 75.12 86 SER A CA 1
ATOM 697 C C . SER A 1 86 ? -70.578 4.442 9.863 1.00 75.12 86 SER A C 1
ATOM 699 O O . SER A 1 86 ? -71.030 5.482 9.394 1.00 75.12 86 SER A O 1
ATOM 701 N N . GLN A 1 87 ? -71.177 3.767 10.840 1.00 74.31 87 GLN A N 1
ATOM 702 C CA . GLN A 1 87 ? -72.393 4.243 11.481 1.00 74.31 87 GLN A CA 1
ATOM 703 C C . GLN A 1 87 ? -72.031 5.251 12.571 1.00 74.31 87 GLN A C 1
ATOM 705 O O . GLN A 1 87 ? -71.239 4.951 13.466 1.00 74.31 87 GLN A O 1
ATOM 710 N N . THR A 1 88 ? -72.627 6.437 12.517 1.00 70.81 88 THR A N 1
ATOM 711 C CA . THR A 1 88 ? -72.518 7.438 13.586 1.00 70.81 88 THR A CA 1
ATOM 712 C C . THR A 1 88 ? -73.748 7.407 14.485 1.00 70.81 88 THR A C 1
ATOM 714 O O . THR A 1 88 ? -73.609 7.581 15.700 1.00 70.81 88 THR A O 1
ATOM 717 N N . LYS A 1 89 ? -74.920 7.101 13.913 1.00 74.88 89 LYS A N 1
ATOM 718 C CA . LYS A 1 89 ? -76.188 6.920 14.622 1.00 74.88 89 LYS A CA 1
ATOM 719 C C . LYS A 1 89 ? -77.045 5.847 13.949 1.00 74.88 89 LYS A C 1
ATOM 721 O O . LYS A 1 89 ? -77.111 5.776 12.725 1.00 74.88 89 LYS A O 1
ATOM 726 N N . GLY A 1 90 ? -77.714 5.005 14.726 1.00 77.56 90 GLY A N 1
ATOM 727 C CA . GLY A 1 90 ? -78.673 4.049 14.169 1.00 77.56 90 GLY A CA 1
ATOM 728 C C . GLY A 1 90 ? -78.935 2.863 15.080 1.00 77.56 90 GLY A C 1
ATOM 729 O O . GLY A 1 90 ? -79.050 3.034 16.289 1.00 77.56 90 GLY A O 1
ATOM 730 N N . PHE A 1 91 ? -79.074 1.669 14.505 1.00 76.06 91 PHE A N 1
ATOM 731 C CA . PHE A 1 91 ? -79.626 0.510 15.206 1.00 76.06 91 PHE A CA 1
ATOM 732 C C . PHE A 1 91 ? -78.743 -0.719 15.071 1.00 76.06 91 PHE A C 1
ATOM 734 O O . PHE A 1 91 ? -78.138 -0.933 14.020 1.00 76.06 91 PHE A O 1
ATOM 741 N N . ARG A 1 92 ? -78.717 -1.528 16.133 1.00 77.69 92 ARG A N 1
ATOM 742 C CA . ARG A 1 92 ? -78.050 -2.827 16.168 1.00 77.69 92 ARG A CA 1
ATOM 743 C C . ARG A 1 92 ? -79.052 -3.935 16.455 1.00 77.69 92 ARG A C 1
ATOM 745 O O . ARG A 1 92 ? -79.960 -3.752 17.259 1.00 77.69 92 ARG A O 1
ATOM 752 N N . LEU A 1 93 ? -78.862 -5.077 15.807 1.00 76.62 93 LEU A N 1
ATOM 753 C CA . LEU A 1 93 ? -79.642 -6.293 16.014 1.00 76.62 93 LEU A CA 1
ATOM 754 C C . LEU A 1 93 ? -78.673 -7.479 16.098 1.00 76.62 93 LEU A C 1
ATOM 756 O O . LEU A 1 93 ? -77.684 -7.505 15.361 1.00 76.62 93 LEU A O 1
ATOM 760 N N . SER A 1 94 ? -78.905 -8.433 17.005 1.00 68.06 94 SER A N 1
ATOM 761 C CA . SER A 1 94 ? -77.976 -9.562 17.191 1.00 68.06 94 SER A CA 1
ATOM 762 C C . SER A 1 94 ? -77.988 -10.566 16.041 1.00 68.06 94 SER A C 1
ATOM 764 O O . SER A 1 94 ? -76.986 -11.246 15.820 1.00 68.06 94 SER A O 1
ATOM 766 N N . SER A 1 95 ? -79.083 -10.650 15.283 1.00 67.25 95 SER A N 1
ATOM 767 C CA . SER A 1 95 ? -79.127 -11.421 14.042 1.00 67.25 95 SER A CA 1
ATOM 768 C C . SER A 1 95 ? -78.328 -10.714 12.942 1.00 67.25 95 SER A C 1
ATOM 770 O O . SER A 1 95 ? -78.507 -9.512 12.738 1.00 67.25 95 SER A O 1
ATOM 772 N N . ASP A 1 96 ? -77.496 -11.455 12.204 1.00 63.75 96 ASP A N 1
ATOM 773 C CA . ASP A 1 96 ? -76.734 -10.934 11.063 1.00 63.75 96 ASP A CA 1
ATOM 774 C C . ASP A 1 96 ? -77.672 -10.520 9.922 1.00 63.75 96 ASP A C 1
ATOM 776 O O . ASP A 1 96 ? -78.078 -11.323 9.081 1.00 63.75 96 ASP A O 1
ATOM 780 N N . VAL A 1 97 ? -78.021 -9.237 9.900 1.00 66.44 97 VAL A N 1
ATOM 781 C CA . VAL A 1 97 ? -78.901 -8.640 8.896 1.00 66.44 97 VAL A CA 1
ATOM 782 C C . VAL A 1 97 ? -78.089 -7.680 8.059 1.00 66.44 97 VAL A C 1
ATOM 784 O O . VAL A 1 97 ? -77.579 -6.684 8.570 1.00 66.44 97 VAL A O 1
ATOM 787 N N . SER A 1 98 ? -78.024 -7.956 6.760 1.00 67.88 98 SER A N 1
ATOM 788 C CA . SER A 1 98 ? -77.280 -7.141 5.809 1.00 67.88 98 SER A CA 1
ATOM 789 C C . SER A 1 98 ? -78.199 -6.504 4.774 1.00 67.88 98 SER A C 1
ATOM 791 O O . SER A 1 98 ? -79.034 -7.181 4.178 1.00 67.88 98 SER A O 1
ATOM 793 N N . VAL A 1 99 ? -78.015 -5.208 4.530 1.00 70.81 99 VAL A N 1
ATOM 794 C CA . VAL A 1 99 ? -78.742 -4.437 3.515 1.00 70.81 99 VAL A CA 1
ATOM 795 C C . VAL A 1 99 ? -77.751 -3.896 2.492 1.00 70.81 99 VAL A C 1
ATOM 797 O O . VAL A 1 99 ? -76.705 -3.374 2.857 1.00 70.81 99 VAL A O 1
ATOM 800 N N . SER A 1 100 ? -78.046 -4.017 1.200 1.00 70.62 100 SER A N 1
ATOM 801 C CA . SER A 1 100 ? -77.158 -3.502 0.152 1.00 70.62 100 SER A CA 1
ATOM 802 C C . SER A 1 100 ? -77.212 -1.972 0.072 1.00 70.62 100 SER A C 1
ATOM 804 O O . SER A 1 100 ? -78.278 -1.430 -0.223 1.00 70.62 100 SER A O 1
ATOM 806 N N . VAL A 1 101 ? -76.084 -1.287 0.241 1.00 73.25 101 VAL A N 1
ATOM 807 C CA . VAL A 1 101 ? -75.951 0.172 0.111 1.00 73.25 101 VAL A CA 1
ATOM 808 C C . VAL A 1 101 ? -75.264 0.518 -1.214 1.00 73.25 101 VAL A C 1
ATOM 810 O O . VAL A 1 101 ? -74.287 -0.126 -1.612 1.00 73.25 101 VAL A O 1
ATOM 813 N N . GLY A 1 102 ? -75.822 1.493 -1.934 1.00 71.94 102 GLY A N 1
ATOM 814 C CA . GLY A 1 102 ? -75.288 2.008 -3.198 1.00 71.94 102 GLY A CA 1
ATOM 815 C C . GLY A 1 102 ? -74.119 2.973 -2.990 1.00 71.94 102 GLY A C 1
ATOM 816 O O . GLY A 1 102 ? -73.957 3.522 -1.907 1.00 71.94 102 GLY A O 1
ATOM 817 N N . LEU A 1 103 ? -73.291 3.196 -4.014 1.00 73.00 103 LEU A N 1
ATOM 818 C CA . LEU A 1 103 ? -72.222 4.206 -3.970 1.00 73.00 103 LEU A CA 1
ATOM 819 C C . LEU A 1 103 ? -72.783 5.625 -4.188 1.00 73.00 103 LEU A C 1
ATOM 821 O O . LEU A 1 103 ? -73.737 5.773 -4.955 1.00 73.00 103 LEU A O 1
ATOM 825 N N . PRO A 1 104 ? -72.169 6.673 -3.604 1.00 74.69 104 PRO A N 1
ATOM 826 C CA . PRO A 1 104 ? -72.480 8.049 -3.983 1.00 74.69 104 PRO A CA 1
ATOM 827 C C . PRO A 1 104 ? -72.108 8.302 -5.450 1.00 74.69 104 PRO A C 1
ATOM 829 O O . PRO A 1 104 ? -71.176 7.691 -5.982 1.00 74.69 104 PRO A O 1
ATOM 832 N N . ALA A 1 105 ? -72.807 9.233 -6.102 1.00 69.00 105 ALA A N 1
ATOM 833 C CA . ALA A 1 105 ? -72.614 9.585 -7.511 1.00 69.00 105 ALA A CA 1
ATOM 834 C C . ALA A 1 105 ? -71.343 10.432 -7.746 1.00 69.00 105 ALA A C 1
ATOM 836 O O . ALA A 1 105 ? -71.379 11.504 -8.348 1.00 69.00 105 ALA A O 1
ATOM 837 N N . ILE A 1 106 ? -70.191 9.946 -7.279 1.00 69.62 106 ILE A N 1
ATOM 838 C CA . ILE A 1 106 ? -68.887 10.559 -7.521 1.00 69.62 106 ILE A CA 1
ATOM 839 C C . ILE A 1 106 ? -68.290 9.912 -8.769 1.00 69.62 106 ILE A C 1
ATOM 841 O O . ILE A 1 106 ? -68.016 8.711 -8.796 1.00 69.62 106 ILE A O 1
ATOM 845 N N . THR A 1 107 ? -68.069 10.719 -9.809 1.00 58.53 107 THR A N 1
ATOM 846 C CA . THR A 1 107 ? -67.475 10.283 -11.079 1.00 58.53 107 THR A CA 1
ATOM 847 C C . THR A 1 107 ? -66.267 9.379 -10.828 1.00 58.53 107 THR A C 1
ATOM 849 O O . THR A 1 107 ? -65.382 9.752 -10.069 1.00 58.53 107 THR A O 1
ATOM 852 N N . GLY A 1 108 ? -66.232 8.197 -11.451 1.00 57.38 108 GLY A N 1
ATOM 853 C CA . GLY A 1 108 ? -65.102 7.259 -11.467 1.00 57.38 108 GLY A CA 1
ATOM 854 C C . GLY A 1 108 ? -64.723 6.569 -10.149 1.00 57.38 108 GLY A C 1
ATOM 855 O O . GLY A 1 108 ? -63.649 5.971 -10.095 1.00 57.38 108 GLY A O 1
ATOM 856 N N . LEU A 1 109 ? -65.557 6.638 -9.110 1.00 64.62 109 LEU A N 1
ATOM 857 C CA . LEU A 1 109 ? -65.586 5.608 -8.070 1.00 64.62 109 LEU A CA 1
ATOM 858 C C . LEU A 1 109 ? -66.354 4.405 -8.632 1.00 64.62 109 LEU A C 1
ATOM 860 O O . LEU A 1 109 ? -67.527 4.518 -8.977 1.00 64.62 109 LEU A O 1
ATOM 864 N N . THR A 1 110 ? -65.690 3.260 -8.771 1.00 56.38 110 THR A N 1
ATOM 865 C CA . THR A 1 110 ? -66.292 2.032 -9.306 1.00 56.38 110 THR A CA 1
ATOM 866 C C . THR A 1 110 ? -66.120 0.905 -8.300 1.00 56.38 110 THR A C 1
ATOM 868 O O . THR A 1 110 ? -64.997 0.477 -8.052 1.00 56.38 110 THR A O 1
ATOM 871 N N . ALA A 1 111 ? -67.220 0.395 -7.748 1.00 54.78 111 ALA A N 1
ATOM 872 C CA . ALA A 1 111 ? -67.226 -0.859 -7.002 1.00 54.78 111 ALA A CA 1
ATOM 873 C C . ALA A 1 111 ? -67.986 -1.910 -7.813 1.00 54.78 111 ALA A C 1
ATOM 875 O O . ALA A 1 111 ? -69.059 -1.641 -8.361 1.00 54.78 111 ALA A O 1
ATOM 876 N N . LYS A 1 112 ? -67.424 -3.117 -7.907 1.00 50.34 112 LYS A N 1
ATOM 877 C CA . LYS A 1 112 ? -68.099 -4.267 -8.512 1.00 50.34 112 LYS A CA 1
ATOM 878 C C . LYS A 1 112 ? -69.203 -4.737 -7.553 1.00 50.34 112 LYS A C 1
ATOM 880 O O . LYS A 1 112 ? -68.928 -5.519 -6.657 1.00 50.34 112 LYS A O 1
ATOM 885 N N . ALA A 1 113 ? -70.433 -4.279 -7.786 1.00 50.25 113 ALA A N 1
ATOM 886 C CA . ALA A 1 113 ? -71.666 -4.657 -7.079 1.00 50.25 113 ALA A CA 1
ATOM 887 C C . ALA A 1 113 ? -71.860 -4.056 -5.666 1.00 50.25 113 ALA A C 1
ATOM 889 O O . ALA A 1 113 ? -70.908 -3.778 -4.944 1.00 50.25 113 ALA A O 1
ATOM 890 N N . GLY A 1 114 ? -73.128 -3.804 -5.308 1.00 57.88 114 GLY A N 1
ATOM 891 C CA . GLY A 1 114 ? -73.537 -3.104 -4.082 1.00 57.88 114 GLY A CA 1
ATOM 892 C C . GLY A 1 114 ? -72.996 -3.736 -2.795 1.00 57.88 114 GLY A C 1
ATOM 893 O O . GLY A 1 114 ? -72.928 -4.958 -2.670 1.00 57.88 114 GLY A O 1
ATOM 894 N N . VAL A 1 115 ? -72.618 -2.894 -1.831 1.00 63.41 115 VAL A N 1
ATOM 895 C CA . VAL A 1 115 ? -71.948 -3.313 -0.590 1.00 63.41 115 VAL A CA 1
ATOM 896 C C . VAL A 1 115 ? -72.981 -3.724 0.451 1.00 63.41 115 VAL A C 1
ATOM 898 O O . VAL A 1 115 ? -73.937 -2.995 0.691 1.00 63.41 115 VAL A O 1
ATOM 901 N N . GLN A 1 116 ? -72.805 -4.878 1.093 1.00 64.88 116 GLN A N 1
ATOM 902 C CA . GLN A 1 116 ? -73.677 -5.314 2.184 1.00 64.88 116 GLN A CA 1
ATOM 903 C C . GLN A 1 116 ? -73.317 -4.604 3.497 1.00 64.88 116 GLN A C 1
ATOM 905 O O . GLN A 1 116 ? -72.269 -4.844 4.092 1.00 64.88 116 GLN A O 1
ATOM 910 N N . PHE A 1 117 ? -74.208 -3.736 3.962 1.00 67.75 117 PHE A N 1
ATOM 911 C CA . PHE A 1 117 ? -74.135 -3.056 5.248 1.00 67.75 117 PHE A CA 1
ATOM 912 C C . PHE A 1 117 ? -74.834 -3.898 6.320 1.00 67.75 117 PHE A C 1
ATOM 914 O O . PHE A 1 117 ? -76.049 -4.084 6.261 1.00 67.75 117 PHE A O 1
ATOM 921 N N . ASN A 1 118 ? -74.072 -4.433 7.280 1.00 69.25 118 ASN A N 1
ATOM 922 C CA . ASN A 1 118 ? -74.592 -5.329 8.317 1.00 69.25 118 ASN A CA 1
ATOM 923 C C . ASN A 1 118 ? -74.897 -4.575 9.622 1.00 69.25 118 ASN A C 1
ATOM 925 O O . ASN A 1 118 ? -74.004 -3.966 10.209 1.00 69.25 118 ASN A O 1
ATOM 929 N N . LEU A 1 119 ? -76.140 -4.677 10.102 1.00 67.62 119 LEU A N 1
ATOM 930 C CA . LEU A 1 119 ? -76.629 -4.036 11.329 1.00 67.62 119 LEU A CA 1
ATOM 931 C C . LEU A 1 119 ? -76.059 -4.641 12.620 1.00 67.62 119 LEU A C 1
ATOM 933 O O . LEU A 1 119 ? -76.228 -4.062 13.688 1.00 67.62 119 LEU A O 1
ATOM 937 N N . SER A 1 120 ? -75.367 -5.781 12.563 1.00 61.78 120 SER A N 1
ATOM 938 C CA . SER A 1 120 ? -74.686 -6.372 13.722 1.00 61.78 120 SER A CA 1
ATOM 939 C C . SER A 1 120 ? -73.329 -5.710 14.027 1.00 61.78 120 SER A C 1
ATOM 941 O O . SER A 1 120 ? -72.781 -5.915 15.121 1.00 61.78 120 SER A O 1
ATOM 943 N N . LYS A 1 121 ? -72.800 -4.887 13.100 1.00 62.81 121 LYS A N 1
ATOM 944 C CA . LYS A 1 121 ? -71.477 -4.234 13.152 1.00 62.81 121 LYS A CA 1
ATOM 945 C C . LYS A 1 121 ? -71.590 -2.708 13.033 1.00 62.81 121 LYS A C 1
ATOM 947 O O . LYS A 1 121 ? -72.439 -2.188 12.328 1.00 62.81 121 LYS A O 1
ATOM 952 N N . THR A 1 122 ? -70.686 -1.975 13.686 1.00 59.53 122 THR A N 1
ATOM 953 C CA . THR A 1 122 ? -70.666 -0.493 13.680 1.00 59.53 122 THR A CA 1
ATOM 954 C C . THR A 1 122 ? -69.910 0.119 12.492 1.00 59.53 122 THR A C 1
ATOM 956 O O . THR A 1 122 ? -69.970 1.328 12.257 1.00 59.53 122 THR A O 1
ATOM 959 N N . LYS A 1 123 ? -69.192 -0.712 11.726 1.00 56.28 123 LYS A N 1
ATOM 960 C CA . LYS A 1 123 ? -68.481 -0.347 10.496 1.00 56.28 123 LYS A CA 1
ATOM 961 C C . LYS A 1 123 ? -68.705 -1.422 9.436 1.00 56.28 123 LYS A C 1
ATOM 963 O O . LYS A 1 123 ? -68.639 -2.612 9.751 1.00 56.28 123 LYS A O 1
ATOM 968 N N . ALA A 1 124 ? -68.923 -0.992 8.198 1.00 57.66 124 ALA A N 1
ATOM 969 C CA . ALA A 1 124 ? -68.957 -1.853 7.026 1.00 57.66 124 ALA A CA 1
ATOM 970 C C . ALA A 1 124 ? -67.847 -1.411 6.060 1.00 57.66 124 ALA A C 1
ATOM 972 O O . ALA A 1 124 ? -67.778 -0.253 5.647 1.00 57.66 124 ALA A O 1
ATOM 973 N N . GLU A 1 125 ? -66.954 -2.337 5.726 1.00 53.44 125 GLU A N 1
ATOM 974 C CA . GLU A 1 125 ? -65.848 -2.113 4.795 1.00 53.44 125 GLU A CA 1
ATOM 975 C C . GLU A 1 125 ? -66.066 -2.957 3.540 1.00 53.44 125 GLU A C 1
ATOM 977 O O . GLU A 1 125 ? -66.381 -4.143 3.640 1.00 53.44 125 GLU A O 1
ATOM 982 N N . ALA A 1 126 ? -65.860 -2.361 2.366 1.00 52.03 126 ALA A N 1
ATOM 983 C CA . ALA A 1 126 ? -65.652 -3.105 1.132 1.00 52.03 126 ALA A CA 1
ATOM 984 C C . ALA A 1 126 ? -64.181 -2.954 0.704 1.00 52.03 126 ALA A C 1
ATOM 986 O O . ALA A 1 126 ? -63.739 -1.863 0.345 1.00 52.03 126 ALA A O 1
ATOM 987 N N . ARG A 1 127 ? -63.433 -4.064 0.745 1.00 48.25 127 ARG A N 1
ATOM 988 C CA . ARG A 1 127 ? -62.128 -4.279 0.082 1.00 48.25 127 ARG A CA 1
ATOM 989 C C . ARG A 1 127 ? -62.339 -5.306 -1.036 1.00 48.25 127 ARG A C 1
ATOM 991 O O . ARG A 1 127 ? -63.122 -6.225 -0.833 1.00 48.25 127 ARG A O 1
ATOM 998 N N . GLU A 1 128 ? -61.682 -5.313 -2.190 1.00 53.91 128 GLU A N 1
ATOM 999 C CA . GLU A 1 128 ? -60.682 -4.471 -2.864 1.00 53.91 128 GLU A CA 1
ATOM 1000 C C . GLU A 1 128 ? -60.619 -5.014 -4.311 1.00 53.91 128 GLU A C 1
ATOM 1002 O O . GLU A 1 128 ? -60.804 -6.215 -4.526 1.00 53.91 128 GLU A O 1
ATOM 1007 N N . THR A 1 129 ? -60.315 -4.184 -5.307 1.00 43.56 129 THR A N 1
ATOM 1008 C CA . THR A 1 129 ? -59.462 -4.654 -6.409 1.00 43.56 129 THR A CA 1
ATOM 1009 C C . THR A 1 129 ? -58.072 -4.126 -6.106 1.00 43.56 129 THR A C 1
ATOM 1011 O O . THR A 1 129 ? -57.836 -2.930 -6.264 1.00 43.56 129 THR A O 1
ATOM 1014 N N . ASP A 1 130 ? -57.188 -4.998 -5.619 1.00 48.94 130 ASP A N 1
ATOM 1015 C CA . ASP A 1 130 ? -55.756 -4.721 -5.604 1.00 48.94 130 ASP A CA 1
ATOM 1016 C C . ASP A 1 130 ? -55.298 -4.730 -7.060 1.00 48.94 130 ASP A C 1
ATOM 1018 O O . ASP A 1 130 ? -55.285 -5.773 -7.716 1.00 48.94 130 ASP A O 1
ATOM 1022 N N . GLU A 1 131 ? -54.958 -3.563 -7.589 1.00 47.78 131 GLU A N 1
ATOM 1023 C CA . GLU A 1 131 ? -54.240 -3.502 -8.851 1.00 47.78 131 GLU A CA 1
ATOM 1024 C C . GLU A 1 131 ? -52.795 -3.112 -8.551 1.00 47.78 131 GLU A C 1
ATOM 1026 O O . GLU A 1 131 ? -52.469 -1.968 -8.212 1.00 47.78 131 GLU A O 1
ATOM 1031 N N . SER A 1 132 ? -51.929 -4.122 -8.609 1.00 45.19 132 SER A N 1
ATOM 1032 C CA . SER A 1 132 ? -50.483 -3.960 -8.601 1.00 45.19 132 SER A CA 1
ATOM 1033 C C . SER A 1 132 ? -50.060 -3.481 -9.986 1.00 45.19 132 SER A C 1
ATOM 1035 O O . SER A 1 132 ? -50.179 -4.219 -10.965 1.00 45.19 132 SER A O 1
ATOM 1037 N N . TYR A 1 133 ? -49.555 -2.255 -10.076 1.00 51.75 133 TYR A N 1
ATOM 1038 C CA . TYR A 1 133 ? -48.986 -1.732 -11.313 1.00 51.75 133 TYR A CA 1
ATOM 1039 C C . TYR A 1 133 ? -47.513 -1.401 -11.098 1.00 51.75 133 TYR A C 1
ATOM 1041 O O . TYR A 1 133 ? -47.147 -0.708 -10.148 1.00 51.75 133 TYR A O 1
ATOM 1049 N N . ALA A 1 134 ? -46.665 -1.878 -12.008 1.00 46.06 134 ALA A N 1
ATOM 1050 C CA . ALA A 1 134 ? -45.283 -1.435 -12.111 1.00 46.06 134 ALA A CA 1
ATOM 1051 C C . ALA A 1 134 ? -45.237 -0.215 -13.039 1.00 46.06 134 ALA A C 1
ATOM 1053 O O . ALA A 1 134 ? -45.328 -0.350 -14.262 1.00 46.06 134 ALA A O 1
ATOM 1054 N N . HIS A 1 135 ? -45.107 0.986 -12.475 1.00 56.56 135 HIS A N 1
ATOM 1055 C CA . HIS A 1 135 ? -44.875 2.182 -13.281 1.00 56.56 135 HIS A CA 1
ATOM 1056 C C . HIS A 1 135 ? -43.384 2.341 -13.551 1.00 56.56 135 HIS A C 1
ATOM 1058 O O . HIS A 1 135 ? -42.570 2.381 -12.629 1.00 56.56 135 HIS A O 1
ATOM 1064 N N . LYS A 1 136 ? -43.048 2.431 -14.839 1.00 57.25 136 LYS A N 1
ATOM 1065 C CA . LYS A 1 136 ? -41.696 2.625 -15.353 1.00 57.25 136 LYS A CA 1
ATOM 1066 C C . LYS A 1 136 ? -41.594 3.994 -16.016 1.00 57.25 136 LYS A C 1
ATOM 1068 O O . LYS A 1 136 ? -42.332 4.287 -16.959 1.00 57.25 136 LYS A O 1
ATOM 1073 N N . ARG A 1 137 ? -40.701 4.850 -15.524 1.00 66.75 137 ARG A N 1
ATOM 1074 C CA . ARG A 1 137 ? -40.401 6.156 -16.128 1.00 66.75 137 ARG A CA 1
ATOM 1075 C C . ARG A 1 137 ? -38.911 6.261 -16.407 1.00 66.75 137 ARG A C 1
ATOM 1077 O O . ARG A 1 137 ? -38.094 6.034 -15.521 1.00 66.75 137 ARG A O 1
ATOM 1084 N N . LYS A 1 138 ? -38.579 6.632 -17.642 1.00 65.56 138 LYS A N 1
ATOM 1085 C CA . LYS A 1 138 ? -37.209 6.920 -18.057 1.00 65.56 138 LYS A CA 1
ATOM 1086 C C . LYS A 1 138 ? -36.795 8.297 -17.554 1.00 65.56 138 LYS A C 1
ATOM 1088 O O . LYS A 1 138 ? -37.518 9.270 -17.764 1.00 65.56 138 LYS A O 1
ATOM 1093 N N . VAL A 1 139 ? -35.644 8.360 -16.904 1.00 73.44 139 VAL A N 1
ATOM 1094 C CA . VAL A 1 139 ? -34.990 9.581 -16.447 1.00 73.44 139 VAL A CA 1
ATOM 1095 C C . VAL A 1 139 ? -33.698 9.725 -17.238 1.00 73.44 139 VAL A C 1
ATOM 1097 O O . VAL A 1 139 ? -32.860 8.825 -17.233 1.00 73.44 139 VAL A O 1
ATOM 1100 N N . THR A 1 140 ? -33.544 10.846 -17.938 1.00 72.75 140 THR A N 1
ATOM 1101 C CA . THR A 1 140 ? -32.305 11.162 -18.653 1.00 72.75 140 THR A CA 1
ATOM 1102 C C . THR A 1 140 ? -31.293 11.735 -17.670 1.00 72.75 140 THR A C 1
ATOM 1104 O O . THR A 1 140 ? -31.546 12.752 -17.027 1.00 72.75 140 THR A O 1
ATOM 1107 N N . LEU A 1 141 ? -30.144 11.082 -17.562 1.00 71.38 141 LEU A N 1
ATOM 1108 C CA . LEU A 1 141 ? -29.051 11.448 -16.679 1.00 71.38 141 LEU A CA 1
ATOM 1109 C C . LEU A 1 141 ? -27.934 12.102 -17.499 1.00 71.38 141 LEU A C 1
ATOM 1111 O O . LEU A 1 141 ? -27.396 11.463 -18.408 1.00 71.38 141 LEU A O 1
ATOM 1115 N N . PRO A 1 142 ? -27.537 13.346 -17.198 1.00 68.00 142 PRO A N 1
ATOM 1116 C CA . PRO A 1 142 ? -26.344 13.953 -17.785 1.00 68.00 142 PRO A CA 1
ATOM 1117 C C . PRO A 1 142 ? -25.077 13.099 -17.570 1.00 68.00 142 PRO A C 1
ATOM 1119 O O . PRO A 1 142 ? -25.033 12.322 -16.611 1.00 68.00 142 PRO A O 1
ATOM 1122 N N . PRO A 1 143 ? -24.042 13.227 -18.421 1.00 55.19 143 PRO A N 1
ATOM 1123 C CA . PRO A 1 143 ? -22.743 12.592 -18.189 1.00 55.19 143 PRO A CA 1
ATOM 1124 C C . PRO A 1 143 ? -22.195 12.919 -16.796 1.00 55.19 143 PRO A C 1
ATOM 1126 O O . PRO A 1 143 ? -22.284 14.071 -16.367 1.00 55.19 143 PRO A O 1
ATOM 1129 N N . HIS A 1 144 ? -21.601 11.936 -16.118 1.00 58.00 144 HIS A N 1
ATOM 1130 C CA . HIS A 1 144 ? -20.963 12.092 -14.798 1.00 58.00 144 HIS A CA 1
ATOM 1131 C C . HIS A 1 144 ? -21.863 12.717 -13.722 1.00 58.00 144 HIS A C 1
ATOM 1133 O O . HIS A 1 144 ? -21.397 13.482 -12.877 1.00 58.00 144 HIS A O 1
ATOM 1139 N N . SER A 1 145 ? -23.162 12.415 -13.753 1.00 59.03 145 SER A N 1
ATOM 1140 C CA . SER A 1 145 ? -24.139 13.005 -12.834 1.00 59.03 145 SER A CA 1
ATOM 1141 C C . SER A 1 145 ? -24.772 11.980 -11.899 1.00 59.03 145 SER A C 1
ATOM 1143 O O . SER A 1 145 ? -24.929 10.799 -12.225 1.00 59.03 145 SER A O 1
ATOM 1145 N N . LYS A 1 146 ? -25.159 12.460 -10.714 1.00 65.25 146 LYS A N 1
ATOM 1146 C CA . LYS A 1 146 ? -26.016 11.744 -9.768 1.00 65.25 146 LYS A CA 1
ATOM 1147 C C . LYS A 1 146 ? -27.285 12.547 -9.570 1.00 65.25 146 LYS A C 1
ATOM 1149 O O . LYS A 1 146 ? -27.222 13.714 -9.190 1.00 65.25 146 LYS A O 1
ATOM 1154 N N . VAL A 1 147 ? -28.426 11.919 -9.811 1.00 69.44 147 VAL A N 1
ATOM 1155 C CA . VAL A 1 147 ? -29.731 12.575 -9.722 1.00 69.44 147 VAL A CA 1
ATOM 1156 C C . VAL A 1 147 ? -30.570 11.857 -8.678 1.00 69.44 147 VAL A C 1
ATOM 1158 O O . VAL A 1 147 ? -30.689 10.628 -8.694 1.00 69.44 147 VAL A O 1
ATOM 1161 N N . LEU A 1 148 ? -31.170 12.627 -7.771 1.00 72.06 148 LEU A N 1
ATOM 1162 C CA . LEU A 1 148 ? -32.205 12.121 -6.884 1.00 72.06 148 LEU A CA 1
ATOM 1163 C C . LEU A 1 148 ? -33.525 12.107 -7.652 1.00 72.06 148 LEU A C 1
ATOM 1165 O O . LEU A 1 148 ? -34.103 13.162 -7.914 1.00 72.06 148 LEU A O 1
ATOM 1169 N N . ALA A 1 149 ? -34.010 10.920 -7.996 1.00 73.38 149 ALA A N 1
ATOM 1170 C CA . ALA A 1 149 ? -35.335 10.748 -8.569 1.00 73.38 149 ALA A CA 1
ATOM 1171 C C . ALA A 1 149 ? -36.339 10.472 -7.444 1.00 73.38 149 ALA A C 1
ATOM 1173 O O . ALA A 1 149 ? -36.205 9.504 -6.694 1.00 73.38 149 ALA A O 1
ATOM 1174 N N . SER A 1 150 ? -37.347 11.331 -7.323 1.00 71.69 150 SER A N 1
ATOM 1175 C CA . SER A 1 150 ? -38.438 11.205 -6.361 1.00 71.69 150 SER A CA 1
ATOM 1176 C C . SER A 1 150 ? -39.739 10.944 -7.110 1.00 71.69 150 SER A C 1
ATOM 1178 O O . SER A 1 150 ? -40.167 11.774 -7.907 1.00 71.69 150 SER A O 1
ATOM 1180 N N . MET A 1 151 ? -40.393 9.813 -6.857 1.00 72.06 151 MET A N 1
ATOM 1181 C CA . MET A 1 151 ? -41.754 9.587 -7.328 1.00 72.06 151 MET A CA 1
ATOM 1182 C C . MET A 1 151 ? -42.741 10.030 -6.257 1.00 72.06 151 MET A C 1
ATOM 1184 O O . MET A 1 151 ? -42.843 9.405 -5.201 1.00 72.06 151 MET A O 1
ATOM 1188 N N . VAL A 1 152 ? -43.461 11.111 -6.542 1.00 71.31 152 VAL A N 1
ATOM 1189 C CA . VAL A 1 152 ? -44.507 11.656 -5.677 1.00 71.31 152 VAL A CA 1
ATOM 1190 C C . VAL A 1 152 ? -45.844 11.095 -6.145 1.00 71.31 152 VAL A C 1
ATOM 1192 O O . VAL A 1 152 ? -46.228 11.296 -7.296 1.00 71.31 152 VAL A O 1
ATOM 1195 N N . THR A 1 153 ? -46.536 10.387 -5.257 1.00 69.75 153 THR A N 1
ATOM 1196 C CA . THR A 1 153 ? -47.875 9.824 -5.467 1.00 69.75 153 THR A CA 1
ATOM 1197 C C . THR A 1 153 ? -48.871 10.626 -4.642 1.00 69.75 153 THR A C 1
ATOM 1199 O O . THR A 1 153 ? -48.707 10.732 -3.427 1.00 69.75 153 THR A O 1
ATOM 1202 N N . ARG A 1 154 ? -49.891 11.191 -5.289 1.00 68.81 154 ARG A N 1
ATOM 1203 C CA . ARG A 1 154 ? -50.996 11.903 -4.642 1.00 68.81 154 ARG A CA 1
ATOM 1204 C C . ARG A 1 154 ? -52.294 11.117 -4.816 1.00 68.81 154 ARG A C 1
ATOM 1206 O O . ARG A 1 154 ? -52.682 10.837 -5.947 1.00 68.81 154 ARG A O 1
ATOM 1213 N N . GLU A 1 155 ? -52.952 10.805 -3.706 1.00 73.69 155 GLU A N 1
ATOM 1214 C CA . GLU A 1 155 ? -54.261 10.152 -3.642 1.00 73.69 155 GLU A CA 1
ATOM 1215 C C . GLU A 1 155 ? -55.322 11.140 -3.158 1.00 73.69 155 GLU A C 1
ATOM 1217 O O . GLU A 1 155 ? -55.084 11.853 -2.183 1.00 73.69 155 GLU A O 1
ATOM 1222 N N . ARG A 1 156 ? -56.506 11.169 -3.781 1.00 75.00 156 ARG A N 1
ATOM 1223 C CA . ARG A 1 156 ? -57.609 12.024 -3.314 1.00 75.00 156 ARG A CA 1
ATOM 1224 C C . ARG A 1 156 ? -58.594 11.236 -2.450 1.00 75.00 156 ARG A C 1
ATOM 1226 O O . ARG A 1 156 ? -59.076 10.169 -2.838 1.00 75.00 156 ARG A O 1
ATOM 1233 N N . VAL A 1 157 ? -58.908 11.776 -1.278 1.00 78.38 157 VAL A N 1
ATOM 1234 C CA . VAL A 1 157 ? -59.807 11.195 -0.277 1.00 78.38 157 VAL A CA 1
ATOM 1235 C C . VAL A 1 157 ? -61.082 12.028 -0.207 1.00 78.38 157 VAL A C 1
ATOM 1237 O O . VAL A 1 157 ? -61.033 13.233 0.016 1.00 78.38 157 VAL A O 1
ATOM 1240 N N . TYR A 1 158 ? -62.226 11.373 -0.368 1.00 80.00 158 TYR A N 1
ATOM 1241 C CA . TYR A 1 158 ? -63.557 11.965 -0.313 1.00 80.00 158 TYR A CA 1
ATOM 1242 C C . TYR A 1 158 ? -64.244 11.523 0.971 1.00 80.00 158 TYR A C 1
ATOM 1244 O O . TYR A 1 158 ? -64.341 10.324 1.227 1.00 80.00 158 TYR A O 1
ATOM 1252 N N . LYS A 1 159 ? -64.754 12.467 1.759 1.00 81.38 159 LYS A N 1
ATOM 1253 C CA . LYS A 1 159 ? -65.525 12.180 2.976 1.00 81.38 159 LYS A CA 1
ATOM 1254 C C . LYS A 1 159 ? -66.882 12.855 2.909 1.00 81.38 159 LYS A C 1
ATOM 1256 O O . LYS A 1 159 ? -66.942 14.030 2.570 1.00 81.38 159 LYS A O 1
ATOM 1261 N N . MET A 1 160 ? -67.954 12.153 3.254 1.00 85.69 160 MET A N 1
ATOM 1262 C CA . MET A 1 160 ? -69.306 12.725 3.329 1.00 85.69 160 MET A CA 1
ATOM 1263 C C . MET A 1 160 ? -70.166 11.970 4.338 1.00 85.69 160 MET A C 1
ATOM 1265 O O . MET A 1 160 ? -69.802 10.879 4.775 1.00 85.69 160 MET A O 1
ATOM 1269 N N . THR A 1 161 ? -71.312 12.533 4.706 1.00 85.50 161 THR A N 1
ATOM 1270 C CA . THR A 1 161 ? -72.309 11.835 5.522 1.00 85.50 161 THR A CA 1
ATOM 1271 C C . THR A 1 161 ? -73.394 11.217 4.646 1.00 85.50 161 THR A C 1
ATOM 1273 O O . THR A 1 161 ? -73.663 11.694 3.543 1.00 85.50 161 THR A O 1
ATOM 1276 N N . PHE A 1 162 ? -74.015 10.143 5.127 1.00 86.19 162 PHE A N 1
ATOM 1277 C CA . PHE A 1 162 ? -75.129 9.483 4.454 1.00 86.19 162 PHE A CA 1
ATOM 1278 C C . PHE A 1 162 ? -76.236 9.127 5.444 1.00 86.19 162 PHE A C 1
ATOM 1280 O O . PHE A 1 162 ? -75.972 8.895 6.627 1.00 86.19 162 PHE A O 1
ATOM 1287 N N . THR A 1 163 ? -77.461 9.057 4.936 1.00 85.25 163 THR A N 1
ATOM 1288 C CA . THR A 1 163 ? -78.629 8.510 5.620 1.00 85.25 163 THR A CA 1
ATOM 1289 C C . THR A 1 163 ? -79.167 7.297 4.871 1.00 85.25 163 THR A C 1
ATOM 1291 O O . THR A 1 163 ? -79.121 7.243 3.643 1.00 85.25 163 THR A O 1
ATOM 1294 N N . LEU A 1 164 ? -79.655 6.302 5.607 1.00 84.88 164 LEU A N 1
ATOM 1295 C CA . LEU A 1 164 ? -80.281 5.101 5.061 1.00 84.88 164 LEU A CA 1
ATOM 1296 C C . LEU A 1 164 ? -81.520 4.759 5.879 1.00 84.88 164 LEU A C 1
ATOM 1298 O O . LEU A 1 164 ? -81.410 4.440 7.064 1.00 84.88 164 LEU A O 1
ATOM 1302 N N . ASP A 1 165 ? -82.677 4.750 5.230 1.00 85.62 165 ASP A N 1
ATOM 1303 C CA . ASP A 1 165 ? -83.904 4.266 5.850 1.00 85.62 165 ASP A CA 1
ATOM 1304 C C . ASP A 1 165 ? -84.006 2.740 5.743 1.00 85.62 165 ASP A C 1
ATOM 1306 O O . ASP A 1 165 ? -83.739 2.136 4.701 1.00 85.62 165 ASP A O 1
ATOM 1310 N N . ILE A 1 166 ? -84.414 2.100 6.836 1.00 84.00 166 ILE A N 1
ATOM 1311 C CA . ILE A 1 166 ? -84.672 0.663 6.912 1.00 84.00 166 ILE A CA 1
ATOM 1312 C C . ILE A 1 166 ? -86.065 0.442 7.476 1.00 84.00 166 ILE A C 1
ATOM 1314 O O . ILE A 1 166 ? -86.419 0.967 8.530 1.00 84.00 166 ILE A O 1
ATOM 1318 N N . PHE A 1 167 ? -86.844 -0.388 6.792 1.00 84.94 167 PHE A N 1
ATOM 1319 C CA . PHE A 1 167 ? -88.196 -0.723 7.198 1.00 84.94 167 PHE A CA 1
ATOM 1320 C C . PHE A 1 167 ? -88.263 -2.137 7.773 1.00 84.94 167 PHE A C 1
ATOM 1322 O O . PHE A 1 167 ? -87.901 -3.103 7.102 1.00 84.94 167 PHE A O 1
ATOM 1329 N N . LEU A 1 168 ? -88.767 -2.262 9.000 1.00 85.62 168 LEU A N 1
ATOM 1330 C CA . LEU A 1 168 ? -89.051 -3.533 9.661 1.00 85.62 168 LEU A CA 1
ATOM 1331 C C . LEU A 1 168 ? -90.550 -3.831 9.575 1.00 85.62 168 LEU A C 1
ATOM 1333 O O . LEU A 1 168 ? -91.372 -3.009 9.990 1.00 85.62 168 LEU A O 1
ATOM 1337 N N . GLN A 1 169 ? -90.911 -5.005 9.062 1.00 85.38 169 GLN A N 1
ATOM 1338 C CA . GLN A 1 169 ? -92.306 -5.421 8.916 1.00 85.38 169 GLN A CA 1
ATOM 1339 C C . GLN A 1 169 ? -92.472 -6.914 9.208 1.00 85.38 169 GLN A C 1
ATOM 1341 O O . GLN A 1 169 ? -91.752 -7.741 8.656 1.00 85.38 169 GLN A O 1
ATOM 1346 N N . GLY A 1 170 ? -93.450 -7.270 10.039 1.00 86.12 170 GLY A N 1
ATOM 1347 C CA . GLY A 1 170 ? -93.740 -8.655 10.411 1.00 86.12 170 GLY A CA 1
ATOM 1348 C C . GLY A 1 170 ? -93.547 -8.919 11.900 1.00 86.12 170 GLY A C 1
ATOM 1349 O O . GLY A 1 170 ? -93.467 -7.998 12.713 1.00 86.12 170 GLY A O 1
ATOM 1350 N N . THR A 1 171 ? -93.493 -10.195 12.266 1.00 84.88 171 THR A N 1
ATOM 1351 C CA . THR A 1 171 ? -93.527 -10.625 13.668 1.00 84.88 171 THR A CA 1
ATOM 1352 C C . THR A 1 171 ? -92.168 -11.101 14.153 1.00 84.88 171 THR A C 1
ATOM 1354 O O . THR A 1 171 ? -91.497 -11.872 13.467 1.00 84.88 171 THR A O 1
ATOM 1357 N N . VAL A 1 172 ? -91.812 -10.715 15.376 1.00 87.94 172 VAL A N 1
ATOM 1358 C CA . VAL A 1 172 ? -90.605 -11.173 16.072 1.00 87.94 172 VAL A CA 1
ATOM 1359 C C . VAL A 1 172 ? -91.007 -12.095 17.215 1.00 87.94 172 VAL A C 1
ATOM 1361 O O . VAL A 1 172 ? -91.971 -11.814 17.930 1.00 87.94 172 VAL A O 1
ATOM 1364 N N . SER A 1 173 ? -90.271 -13.194 17.398 1.00 88.00 173 SER A N 1
ATOM 1365 C CA . SER A 1 173 ? -90.465 -14.114 18.524 1.00 88.00 173 SER A CA 1
ATOM 1366 C C . SER A 1 173 ? -89.290 -14.028 19.492 1.00 88.00 173 SER A C 1
ATOM 1368 O O . SER A 1 173 ? -88.164 -14.390 19.167 1.00 88.00 173 SER A O 1
ATOM 1370 N N . VAL A 1 174 ? -89.547 -13.561 20.709 1.00 88.12 174 VAL A N 1
ATOM 1371 C CA . VAL A 1 174 ? -88.526 -13.298 21.725 1.00 88.12 174 VAL A CA 1
ATOM 1372 C C . VAL A 1 174 ? -88.594 -14.362 22.804 1.00 88.12 174 VAL A C 1
ATOM 1374 O O . VAL A 1 174 ? -89.636 -14.579 23.429 1.00 88.12 174 VAL A O 1
ATOM 1377 N N . LYS A 1 175 ? -87.469 -15.031 23.039 1.00 89.81 175 LYS A N 1
ATOM 1378 C CA . LYS A 1 175 ? -87.357 -16.128 23.994 1.00 89.81 175 LYS A CA 1
ATOM 1379 C C . LYS A 1 175 ? -86.657 -15.646 25.265 1.00 89.81 175 LYS A C 1
ATOM 1381 O O . LYS A 1 175 ? -85.488 -15.269 25.223 1.00 89.81 175 LYS A O 1
ATOM 1386 N N . MET A 1 176 ? -87.366 -15.687 26.393 1.00 87.69 176 MET A N 1
ATOM 1387 C CA . MET A 1 176 ? -86.916 -15.191 27.698 1.00 87.69 176 MET A CA 1
ATOM 1388 C C . MET A 1 176 ? -86.828 -16.325 28.728 1.00 87.69 176 MET A C 1
ATOM 1390 O O . MET A 1 176 ? -87.656 -17.242 28.758 1.00 87.69 176 MET A O 1
ATOM 1394 N N . MET A 1 177 ? -85.834 -16.257 29.609 1.00 88.94 177 MET A N 1
ATOM 1395 C CA . MET A 1 177 ? -85.565 -17.223 30.674 1.00 88.94 177 MET A CA 1
ATOM 1396 C C . MET A 1 177 ? -85.668 -16.551 32.047 1.00 88.94 177 MET A C 1
ATOM 1398 O O . MET A 1 177 ? -85.294 -15.391 32.219 1.00 88.94 177 MET A O 1
ATOM 1402 N N . LYS A 1 178 ? -86.172 -17.302 33.030 1.00 88.62 178 LYS A N 1
ATOM 1403 C CA . LYS A 1 178 ? -86.107 -16.949 34.457 1.00 88.62 178 LYS A CA 1
ATOM 1404 C C . LYS A 1 178 ? -85.003 -17.737 35.165 1.00 88.62 178 LYS A C 1
ATOM 1406 O O . LYS A 1 178 ? -84.649 -18.812 34.687 1.00 88.62 178 LYS A O 1
ATOM 1411 N N . ASP A 1 179 ? -84.549 -17.293 36.337 1.00 84.81 179 ASP A N 1
ATOM 1412 C CA . ASP A 1 179 ? -83.418 -17.899 37.075 1.00 84.81 179 ASP A CA 1
ATOM 1413 C C . ASP A 1 179 ? -83.510 -19.417 37.293 1.00 84.81 179 ASP A C 1
ATOM 1415 O O . ASP A 1 179 ? -82.500 -20.112 37.311 1.00 84.81 179 ASP A O 1
ATOM 1419 N N . SER A 1 180 ? -84.723 -19.974 37.378 1.00 81.38 180 SER A N 1
ATOM 1420 C CA . SER A 1 180 ? -84.931 -21.424 37.501 1.00 81.38 180 SER A CA 1
ATOM 1421 C C . SER A 1 180 ? -84.659 -22.218 36.207 1.00 81.38 180 SER A C 1
ATOM 1423 O O . SER A 1 180 ? -85.096 -23.362 36.103 1.00 81.38 180 SER A O 1
ATOM 1425 N N . GLY A 1 181 ? -84.096 -21.595 35.167 1.00 80.00 181 GLY A N 1
ATOM 1426 C CA . GLY A 1 181 ? -83.797 -22.200 33.863 1.00 80.00 181 GLY A CA 1
ATOM 1427 C C . GLY A 1 181 ? -85.003 -22.427 32.939 1.00 80.00 181 GLY A C 1
ATOM 1428 O O . GLY A 1 181 ? -84.833 -22.878 31.809 1.00 80.00 181 GLY A O 1
ATOM 1429 N N . LYS A 1 182 ? -86.236 -22.114 33.370 1.00 86.62 182 LYS A N 1
ATOM 1430 C CA . LYS A 1 182 ? -87.441 -22.292 32.537 1.00 86.62 182 LYS A CA 1
ATOM 1431 C C . LYS A 1 182 ? -87.549 -21.162 31.513 1.00 86.62 182 LYS A C 1
ATOM 1433 O O . LYS A 1 182 ? -87.460 -19.990 31.875 1.00 86.62 182 LYS A O 1
ATOM 1438 N N . VAL A 1 183 ? -87.818 -21.526 30.263 1.00 88.19 183 VAL A N 1
ATOM 1439 C CA . VAL A 1 183 ? -87.878 -20.605 29.123 1.00 88.19 183 VAL A CA 1
ATOM 1440 C C . VAL A 1 183 ? -89.315 -20.447 28.622 1.00 88.19 183 VAL A C 1
ATOM 1442 O O . VAL A 1 183 ? -90.074 -21.418 28.597 1.00 88.19 183 VAL A O 1
ATOM 1445 N N . LYS A 1 184 ? -89.687 -19.231 28.219 1.00 89.25 184 LYS A N 1
ATOM 1446 C CA . LYS A 1 184 ? -90.939 -18.914 27.519 1.00 89.25 184 LYS A CA 1
ATOM 1447 C C . LYS A 1 184 ? -90.660 -18.013 26.319 1.00 89.25 184 LYS A C 1
ATOM 1449 O O . LYS A 1 184 ? -89.694 -17.260 26.331 1.00 89.25 184 LYS A O 1
ATOM 1454 N N . THR A 1 185 ? -91.526 -18.082 25.315 1.00 89.94 185 THR A N 1
ATOM 1455 C CA . THR A 1 185 ? -91.452 -17.239 24.117 1.00 89.94 185 THR A CA 1
ATOM 1456 C C . THR A 1 185 ? -92.691 -16.353 24.038 1.00 89.94 185 THR A C 1
ATOM 1458 O O . THR A 1 185 ? -93.795 -16.839 24.284 1.00 89.94 185 THR A O 1
ATOM 1461 N N . ALA A 1 186 ? -92.505 -15.079 23.697 1.00 89.12 186 ALA A N 1
ATOM 1462 C CA . ALA A 1 186 ? -93.565 -14.155 23.301 1.00 89.12 186 ALA A CA 1
ATOM 1463 C C . ALA A 1 186 ? -93.355 -13.751 21.840 1.00 89.12 186 ALA A C 1
ATOM 1465 O O . ALA A 1 186 ? -92.223 -13.491 21.439 1.00 89.12 186 ALA A O 1
ATOM 1466 N N . SER A 1 187 ? -94.432 -13.690 21.062 1.00 89.31 187 SER A N 1
ATOM 1467 C CA . SER A 1 187 ? -94.389 -13.316 19.646 1.00 89.31 187 SER A CA 1
ATOM 1468 C C . SER A 1 187 ? -95.322 -12.141 19.403 1.00 89.31 187 SER A C 1
ATOM 1470 O O . SER A 1 187 ? -96.456 -12.156 19.882 1.00 89.31 187 SER A O 1
ATOM 1472 N N . GLY A 1 188 ? -94.840 -11.113 18.710 1.00 86.81 188 GLY A N 1
ATOM 1473 C CA . GLY A 1 188 ? -95.582 -9.872 18.494 1.00 86.81 188 GLY A CA 1
ATOM 1474 C C . GLY A 1 188 ? -95.198 -9.202 17.183 1.00 86.81 188 GLY A C 1
ATOM 1475 O O . GLY A 1 188 ? -94.111 -9.441 16.654 1.00 86.81 188 GLY A O 1
ATOM 1476 N N . ASP A 1 189 ? -96.107 -8.389 16.648 1.00 88.06 189 ASP A N 1
ATOM 1477 C CA . ASP A 1 189 ? -95.834 -7.572 15.467 1.00 88.06 189 ASP A CA 1
ATOM 1478 C C . ASP A 1 189 ? -94.856 -6.447 15.817 1.00 88.06 189 ASP A C 1
ATOM 1480 O O . ASP A 1 189 ? -95.021 -5.752 16.822 1.00 88.06 189 ASP A O 1
ATOM 1484 N N . VAL A 1 190 ? -93.825 -6.267 14.991 1.00 87.00 190 VAL A N 1
ATOM 1485 C CA . VAL A 1 190 ? -92.742 -5.315 15.253 1.00 87.00 190 VAL A CA 1
ATOM 1486 C C . VAL A 1 190 ? -93.255 -3.879 15.403 1.00 87.00 190 VAL A C 1
ATOM 1488 O O . VAL A 1 190 ? -92.745 -3.141 16.243 1.00 87.00 190 VAL A O 1
ATOM 1491 N N . ALA A 1 191 ? -94.296 -3.478 14.668 1.00 85.56 191 ALA A N 1
ATOM 1492 C CA . ALA A 1 191 ? -94.852 -2.132 14.766 1.00 85.56 191 ALA A CA 1
ATOM 1493 C C . ALA A 1 191 ? -95.550 -1.902 16.110 1.00 85.56 191 ALA A C 1
ATOM 1495 O O . ALA A 1 191 ? -95.383 -0.846 16.725 1.00 85.56 191 ALA A O 1
ATOM 1496 N N . ASP A 1 192 ? -96.279 -2.903 16.599 1.00 84.56 192 ASP A N 1
ATOM 1497 C CA . ASP A 1 192 ? -96.945 -2.824 17.897 1.00 84.56 192 ASP A CA 1
ATOM 1498 C C . ASP A 1 192 ? -95.933 -2.875 19.054 1.00 84.56 192 ASP A C 1
ATOM 1500 O O . ASP A 1 192 ? -96.091 -2.148 20.037 1.00 84.56 192 ASP A O 1
ATOM 1504 N N . ILE A 1 193 ? -94.849 -3.650 18.914 1.00 88.81 193 ILE A N 1
ATOM 1505 C CA . ILE A 1 193 ? -93.756 -3.693 19.898 1.00 88.81 193 ILE A CA 1
ATOM 1506 C C . ILE A 1 193 ? -93.090 -2.319 20.036 1.00 88.81 193 ILE A C 1
ATOM 1508 O O . ILE A 1 193 ? -92.923 -1.812 21.148 1.00 88.81 193 ILE A O 1
ATOM 1512 N N . PHE A 1 194 ? -92.738 -1.682 18.917 1.00 86.19 194 PHE A N 1
ATOM 1513 C CA . PHE A 1 194 ? -92.116 -0.358 18.942 1.00 86.19 194 PHE A CA 1
ATOM 1514 C C . PHE A 1 194 ? -93.069 0.722 19.468 1.00 86.19 194 PHE A C 1
ATOM 1516 O O . PHE A 1 194 ? -92.625 1.609 20.193 1.00 86.19 194 PHE A O 1
ATOM 1523 N N . LEU A 1 195 ? -94.376 0.635 19.193 1.00 84.38 195 LEU A N 1
ATOM 1524 C CA . LEU A 1 195 ? -95.366 1.551 19.776 1.00 84.38 195 LEU A CA 1
ATOM 1525 C C . LEU A 1 195 ? -95.453 1.453 21.307 1.00 84.38 195 LEU A C 1
ATOM 1527 O O . LEU A 1 195 ? -95.729 2.463 21.955 1.00 84.38 195 LEU A O 1
ATOM 1531 N N . GLN A 1 196 ? -95.237 0.263 21.873 1.00 83.69 196 GLN A N 1
ATOM 1532 C CA . GLN A 1 196 ? -95.305 0.027 23.319 1.00 83.69 196 GLN A CA 1
ATOM 1533 C C . GLN A 1 196 ? -93.996 0.371 24.036 1.00 83.69 196 GLN A C 1
ATOM 1535 O O . GLN A 1 196 ? -94.025 1.020 25.080 1.00 83.69 196 GLN A O 1
ATOM 1540 N N . CYS A 1 197 ? -92.859 -0.054 23.482 1.00 82.94 197 CYS A N 1
ATOM 1541 C CA . CYS A 1 197 ? -91.574 -0.048 24.190 1.00 82.94 197 CYS A CA 1
ATOM 1542 C C . CYS A 1 197 ? -90.475 0.767 23.487 1.00 82.94 197 CYS A C 1
ATOM 1544 O O . CYS A 1 197 ? -89.400 0.965 24.052 1.00 82.94 197 CYS A O 1
ATOM 1546 N N . GLY A 1 198 ? -90.710 1.244 22.263 1.00 78.31 198 GLY A N 1
ATOM 1547 C CA . GLY A 1 198 ? -89.764 2.083 21.531 1.00 78.31 198 GLY A CA 1
ATOM 1548 C C . GLY A 1 198 ? -89.784 3.538 22.009 1.00 78.31 198 GLY A C 1
ATOM 1549 O O . GLY A 1 198 ? -90.811 4.074 22.431 1.00 78.31 198 GLY A O 1
ATOM 1550 N N . LYS A 1 199 ? -88.651 4.236 21.884 1.00 78.44 199 LYS A N 1
ATOM 1551 C CA . LYS A 1 199 ? -88.595 5.689 22.102 1.00 78.44 199 LYS A CA 1
ATOM 1552 C C . LYS A 1 199 ? -89.184 6.402 20.884 1.00 78.44 199 LYS A C 1
ATOM 1554 O O . LYS A 1 199 ? -88.650 6.280 19.791 1.00 78.44 199 LYS A O 1
ATOM 1559 N N . LYS A 1 200 ? -90.267 7.165 21.062 1.00 74.38 200 LYS A N 1
ATOM 1560 C CA . LYS A 1 200 ? -91.022 7.788 19.950 1.00 74.38 200 LYS A CA 1
ATOM 1561 C C . LYS A 1 200 ? -90.186 8.664 19.001 1.00 74.38 200 LYS A C 1
ATOM 1563 O O . LYS A 1 200 ? -90.592 8.860 17.866 1.00 74.38 200 LYS A O 1
ATOM 1568 N N . GLU A 1 201 ? -89.043 9.183 19.446 1.00 72.50 201 GLU A N 1
ATOM 1569 C CA . GLU A 1 201 ? -88.142 10.022 18.639 1.00 72.50 201 GLU A CA 1
ATOM 1570 C C . GLU A 1 201 ? -87.179 9.220 17.744 1.00 72.50 201 GLU A C 1
ATOM 1572 O O . GLU A 1 201 ? -86.538 9.797 16.870 1.00 72.50 201 GLU A O 1
ATOM 1577 N N . THR A 1 202 ? -87.061 7.900 17.938 1.00 71.94 202 THR A N 1
ATOM 1578 C CA . THR A 1 202 ? -86.064 7.065 17.243 1.00 71.94 202 THR A CA 1
ATOM 1579 C C . THR A 1 202 ? -86.646 6.219 16.110 1.00 71.94 202 THR A C 1
ATOM 1581 O O . THR A 1 202 ? -85.903 5.497 15.460 1.00 71.94 202 THR A O 1
ATOM 1584 N N . PHE A 1 203 ? -87.954 6.255 15.859 1.00 81.31 203 PHE A N 1
ATOM 1585 C CA . PHE A 1 203 ? -88.579 5.492 14.775 1.00 81.31 203 PHE A CA 1
ATOM 1586 C C . PHE A 1 203 ? -89.843 6.185 14.269 1.00 81.31 203 PHE A C 1
ATOM 1588 O O . PHE A 1 203 ? -90.443 7.001 14.968 1.00 81.31 203 PHE A O 1
ATOM 1595 N N . LYS A 1 204 ? -90.284 5.827 13.062 1.00 83.25 204 LYS A N 1
ATOM 1596 C CA . LYS A 1 204 ? -91.582 6.246 12.513 1.00 83.25 204 LYS A CA 1
ATOM 1597 C C . LYS A 1 204 ? -92.415 5.013 12.181 1.00 83.25 204 LYS A C 1
ATOM 1599 O O . LYS A 1 204 ? -91.886 4.044 11.649 1.00 83.25 204 LYS A O 1
ATOM 1604 N N . ILE A 1 205 ? -93.709 5.035 12.490 1.00 81.75 205 ILE A N 1
ATOM 1605 C CA . ILE A 1 205 ? -94.644 4.005 12.013 1.00 81.75 205 ILE A CA 1
ATOM 1606 C C . ILE A 1 205 ? -95.178 4.480 10.672 1.00 81.75 205 ILE A C 1
ATOM 1608 O O . ILE A 1 205 ? -95.733 5.575 10.584 1.00 81.75 205 ILE A O 1
ATOM 1612 N N . ASP A 1 206 ? -95.025 3.649 9.656 1.00 78.31 206 ASP A N 1
ATOM 1613 C CA . ASP A 1 206 ? -95.527 3.905 8.317 1.00 78.31 206 ASP A CA 1
ATOM 1614 C C . ASP A 1 206 ? -96.581 2.853 7.939 1.00 78.31 206 ASP A C 1
ATOM 1616 O O . ASP A 1 206 ? -96.528 1.705 8.393 1.00 78.31 206 ASP A O 1
ATOM 1620 N N . MET A 1 207 ? -97.570 3.252 7.144 1.00 76.38 207 MET A N 1
ATOM 1621 C CA . MET A 1 207 ? -98.645 2.378 6.671 1.00 76.38 207 MET A CA 1
ATOM 1622 C C . MET A 1 207 ? -98.314 1.924 5.256 1.00 76.38 207 MET A C 1
ATOM 1624 O O . MET A 1 207 ? -98.245 2.725 4.327 1.00 76.38 207 MET A O 1
ATOM 1628 N N . CYS A 1 208 ? -98.121 0.621 5.088 1.00 67.56 208 CYS A N 1
ATOM 1629 C CA . CYS A 1 208 ? -97.890 0.037 3.780 1.00 67.56 208 CYS A CA 1
ATOM 1630 C C . CYS A 1 208 ? -99.150 0.164 2.903 1.00 67.56 208 CYS A C 1
ATOM 1632 O O . CYS A 1 208 ? -100.270 0.165 3.425 1.00 67.56 208 CYS A O 1
ATOM 1634 N N . PRO A 1 209 ? -99.003 0.179 1.566 1.00 65.06 209 PRO A N 1
ATOM 1635 C CA . PRO A 1 209 ? -100.140 0.179 0.641 1.00 65.06 209 PRO A CA 1
ATOM 1636 C C . PRO A 1 209 ? -101.097 -1.016 0.814 1.00 65.06 209 PRO A C 1
ATOM 1638 O O . PRO A 1 209 ? -102.254 -0.933 0.417 1.00 65.06 209 PRO A O 1
ATOM 1641 N N . ASP A 1 210 ? -100.631 -2.117 1.416 1.00 66.75 210 ASP A N 1
ATOM 1642 C CA . ASP A 1 210 ? -101.414 -3.320 1.733 1.00 66.75 210 ASP A CA 1
ATOM 1643 C C . ASP A 1 210 ? -102.161 -3.242 3.086 1.00 66.75 210 ASP A C 1
ATOM 1645 O O . ASP A 1 210 ? -102.780 -4.217 3.514 1.00 66.75 210 ASP A O 1
ATOM 1649 N N . GLY A 1 211 ? -102.111 -2.090 3.765 1.00 65.94 211 GLY A N 1
ATOM 1650 C CA . GLY A 1 211 ? -102.783 -1.828 5.040 1.00 65.94 211 GLY A CA 1
ATOM 1651 C C . GLY A 1 211 ? -102.026 -2.296 6.288 1.00 65.94 211 GLY A C 1
ATOM 1652 O O . GLY A 1 211 ? -102.529 -2.112 7.397 1.00 65.94 211 GLY A O 1
ATOM 1653 N N . LYS A 1 212 ? -100.828 -2.886 6.153 1.00 74.75 212 LYS A N 1
ATOM 1654 C CA . LYS A 1 212 ? -99.998 -3.311 7.295 1.00 74.75 212 LYS A CA 1
ATOM 1655 C C . LYS A 1 212 ? -99.097 -2.183 7.797 1.00 74.75 212 LYS A C 1
ATOM 1657 O O . LYS A 1 212 ? -98.586 -1.382 7.018 1.00 74.75 212 LYS A O 1
ATOM 1662 N N . LYS A 1 213 ? -98.839 -2.148 9.105 1.00 81.62 213 LYS A N 1
ATOM 1663 C CA . LYS A 1 213 ? -97.891 -1.199 9.707 1.00 81.62 213 LYS A CA 1
ATOM 1664 C C . LYS A 1 213 ? -96.453 -1.701 9.545 1.00 81.62 213 LYS A C 1
ATOM 1666 O O . LYS A 1 213 ? -96.196 -2.895 9.676 1.00 81.62 213 LYS A O 1
ATOM 1671 N N . ARG A 1 214 ? -95.517 -0.786 9.299 1.00 85.94 214 ARG A N 1
ATOM 1672 C CA . ARG A 1 214 ? -94.068 -1.037 9.304 1.00 85.94 214 ARG A CA 1
ATOM 1673 C C . ARG A 1 214 ? -93.348 0.010 10.145 1.00 85.94 214 ARG A C 1
ATOM 1675 O O . ARG A 1 214 ? -93.818 1.139 10.271 1.00 85.94 214 ARG A O 1
ATOM 1682 N N . VAL A 1 215 ? -92.203 -0.356 10.707 1.00 86.75 215 VAL A N 1
ATOM 1683 C CA . VAL A 1 215 ? -91.339 0.557 11.467 1.00 86.75 215 VAL A CA 1
ATOM 1684 C C . VAL A 1 215 ? -90.228 1.047 10.553 1.00 86.75 215 VAL A C 1
ATOM 1686 O O . VAL A 1 215 ? -89.446 0.237 10.072 1.00 86.75 215 VAL A O 1
ATOM 1689 N N . CYS A 1 216 ? -90.147 2.353 10.319 1.00 85.88 216 CYS A N 1
ATOM 1690 C CA . CYS A 1 216 ? -89.030 2.994 9.638 1.00 85.88 216 CYS A CA 1
ATOM 1691 C C . CYS A 1 216 ? -87.976 3.447 10.652 1.00 85.88 216 CYS A C 1
ATOM 1693 O O . CYS A 1 216 ? -88.288 4.162 11.613 1.00 85.88 216 CYS A O 1
ATOM 1695 N N . LEU A 1 217 ? -86.737 3.035 10.407 1.00 85.19 217 LEU A N 1
ATOM 1696 C CA . LEU A 1 217 ? -85.545 3.354 11.173 1.00 85.19 217 LEU A CA 1
ATOM 1697 C C . LEU A 1 217 ? -84.537 4.047 10.254 1.00 85.19 217 LEU A C 1
ATOM 1699 O O . LEU A 1 217 ? -84.070 3.439 9.295 1.00 85.19 217 LEU A O 1
ATOM 1703 N N . THR A 1 218 ? -84.175 5.289 10.566 1.00 84.62 218 THR A N 1
ATOM 1704 C CA . THR A 1 218 ? -83.167 6.038 9.804 1.00 84.62 218 THR A CA 1
ATOM 1705 C C . THR A 1 218 ? -81.793 5.854 10.437 1.00 84.62 218 THR A C 1
ATOM 1707 O O . THR A 1 218 ? -81.593 6.130 11.621 1.00 84.62 218 THR A O 1
ATOM 1710 N N . ILE A 1 219 ? -80.839 5.380 9.644 1.00 83.25 219 ILE A N 1
ATOM 1711 C CA . ILE A 1 219 ? -79.427 5.265 10.004 1.00 83.25 219 ILE A CA 1
ATOM 1712 C C . ILE A 1 219 ? -78.688 6.476 9.456 1.00 83.25 219 ILE A C 1
ATOM 1714 O O . ILE A 1 219 ? -78.883 6.828 8.300 1.00 83.25 219 ILE A O 1
ATOM 1718 N N . GLU A 1 220 ? -77.804 7.063 10.258 1.00 84.25 220 GLU A N 1
ATOM 1719 C CA . GLU A 1 220 ? -76.865 8.098 9.827 1.00 84.25 220 GLU A CA 1
ATOM 1720 C C . GLU A 1 220 ? -75.433 7.564 9.940 1.00 84.25 220 GLU A C 1
ATOM 1722 O O . GLU A 1 220 ? -75.057 6.876 10.902 1.00 84.25 220 GLU A O 1
ATOM 1727 N N . GLY A 1 221 ? -74.607 7.894 8.957 1.00 82.75 221 GLY A N 1
ATOM 1728 C CA . GLY A 1 221 ? -73.224 7.458 8.929 1.00 82.75 221 GLY A CA 1
ATOM 1729 C C . GLY A 1 221 ? -72.308 8.365 8.129 1.00 82.75 221 GLY A C 1
ATOM 1730 O O . GLY A 1 221 ? -72.726 9.360 7.539 1.00 82.75 221 GLY A O 1
ATOM 1731 N N . ALA A 1 222 ? -71.030 8.002 8.118 1.00 81.38 222 ALA A N 1
ATOM 1732 C CA . ALA A 1 222 ? -70.001 8.635 7.310 1.00 81.38 222 ALA A CA 1
ATOM 1733 C C . ALA A 1 222 ? -69.464 7.656 6.262 1.00 81.38 222 ALA A C 1
ATOM 1735 O O . ALA A 1 222 ? -69.229 6.480 6.555 1.00 81.38 222 ALA A O 1
ATOM 1736 N N . PHE A 1 223 ? -69.252 8.178 5.061 1.00 82.50 223 PHE A N 1
ATOM 1737 C CA . PHE A 1 223 ? -68.598 7.535 3.934 1.00 82.50 223 PHE A CA 1
ATOM 1738 C C . PHE A 1 223 ? -67.203 8.136 3.734 1.00 82.50 223 PHE A C 1
ATOM 1740 O O . PHE A 1 223 ? -67.063 9.360 3.714 1.00 82.50 223 PHE A O 1
ATOM 1747 N N . GLU A 1 224 ? -66.191 7.286 3.551 1.00 78.88 224 GLU A N 1
ATOM 1748 C CA . GLU A 1 224 ? -64.852 7.663 3.083 1.00 78.88 224 GLU A CA 1
ATOM 1749 C C . GLU A 1 224 ? -64.510 6.850 1.826 1.00 78.88 224 GLU A C 1
ATOM 1751 O O . GLU A 1 224 ? -64.496 5.619 1.859 1.00 78.88 224 GLU A O 1
ATOM 1756 N N . GLY A 1 225 ? -64.243 7.533 0.714 1.00 76.56 225 GLY A N 1
ATOM 1757 C CA . GLY A 1 225 ? -63.812 6.928 -0.545 1.00 76.56 225 GLY A CA 1
ATOM 1758 C C . GLY A 1 225 ? -62.440 7.448 -0.955 1.00 76.56 225 GLY A C 1
ATOM 1759 O O . GLY A 1 225 ? -62.208 8.653 -0.924 1.00 76.56 225 GLY A O 1
ATOM 1760 N N . VAL A 1 226 ? -61.533 6.566 -1.372 1.00 71.38 226 VAL A N 1
ATOM 1761 C CA . VAL A 1 226 ? -60.216 6.948 -1.910 1.00 71.38 226 VAL A CA 1
ATOM 1762 C C . VAL A 1 226 ? -60.217 6.726 -3.420 1.00 71.38 226 VAL A C 1
ATOM 1764 O O . VAL A 1 226 ? -60.509 5.624 -3.891 1.00 71.38 226 VAL A O 1
ATOM 1767 N N . ARG A 1 227 ? -59.921 7.776 -4.195 1.00 69.19 227 ARG A N 1
ATOM 1768 C CA . ARG A 1 227 ? -59.856 7.702 -5.660 1.00 69.19 227 ARG A CA 1
ATOM 1769 C C . ARG A 1 227 ? -58.761 8.599 -6.228 1.00 69.19 227 ARG A C 1
ATOM 1771 O O . ARG A 1 227 ? -58.681 9.777 -5.904 1.00 69.19 227 ARG A O 1
ATOM 1778 N N . GLY A 1 228 ? -58.078 8.067 -7.240 1.00 60.19 228 GLY A N 1
ATOM 1779 C CA . GLY A 1 228 ? -57.262 8.833 -8.178 1.00 60.19 228 GLY A CA 1
ATOM 1780 C C . GLY A 1 228 ? -55.813 8.913 -7.734 1.00 60.19 228 GLY A C 1
ATOM 1781 O O . GLY A 1 228 ? -55.542 9.229 -6.584 1.00 60.19 228 GLY A O 1
ATOM 1782 N N . ILE A 1 229 ? -54.912 8.616 -8.667 1.00 61.78 229 ILE A N 1
ATOM 1783 C CA . ILE A 1 229 ? -53.468 8.680 -8.482 1.00 61.78 229 ILE A CA 1
ATOM 1784 C C . ILE A 1 229 ? -52.935 9.755 -9.423 1.00 61.78 229 ILE A C 1
ATOM 1786 O O . ILE A 1 229 ? -53.069 9.626 -10.640 1.00 61.78 229 ILE A O 1
ATOM 1790 N N . GLU A 1 230 ? -52.293 10.785 -8.884 1.00 58.84 230 GLU A N 1
ATOM 1791 C CA . GLU A 1 230 ? -51.358 11.596 -9.661 1.00 58.84 230 GLU A CA 1
ATOM 1792 C C . GLU A 1 230 ? -49.939 11.185 -9.272 1.00 58.84 230 GLU A C 1
ATOM 1794 O O . GLU A 1 230 ? -49.528 11.339 -8.121 1.00 58.84 230 GLU A O 1
ATOM 1799 N N . GLN A 1 231 ? -49.205 10.618 -10.229 1.00 60.34 231 GLN A N 1
ATOM 1800 C CA . GLN A 1 231 ? -47.795 10.283 -10.073 1.00 60.34 231 GLN A CA 1
ATOM 1801 C C . GLN A 1 231 ? -46.953 11.218 -10.922 1.00 60.34 231 GLN A C 1
ATOM 1803 O O . GLN A 1 231 ? -47.104 11.273 -12.145 1.00 60.34 231 GLN A O 1
ATOM 1808 N N . ARG A 1 232 ? -46.021 11.911 -10.273 1.00 65.62 232 ARG A N 1
ATOM 1809 C CA . ARG A 1 232 ? -44.996 12.695 -10.957 1.00 65.62 232 ARG A CA 1
ATOM 1810 C C . ARG A 1 232 ? -43.613 12.271 -10.499 1.00 65.62 232 ARG A C 1
ATOM 1812 O O . ARG A 1 232 ? -43.404 11.961 -9.327 1.00 65.62 232 ARG A O 1
ATOM 1819 N N . VAL A 1 233 ? -42.685 12.258 -11.449 1.00 65.31 233 VAL A N 1
ATOM 1820 C CA . VAL A 1 233 ? -41.262 12.090 -11.168 1.00 65.31 233 VAL A CA 1
ATOM 1821 C C . VAL A 1 233 ? -40.665 13.480 -11.063 1.00 65.31 233 VAL A C 1
ATOM 1823 O O . VAL A 1 233 ? -40.732 14.265 -12.006 1.00 65.31 233 VAL A O 1
ATOM 1826 N N . GLU A 1 234 ? -40.103 13.774 -9.905 1.00 72.56 234 GLU A N 1
ATOM 1827 C CA . GLU A 1 234 ? -39.282 14.950 -9.673 1.00 72.56 234 GLU A CA 1
ATOM 1828 C C . GLU A 1 234 ? -37.820 14.521 -9.653 1.00 72.56 234 GLU A C 1
ATOM 1830 O O . GLU A 1 234 ? -37.467 13.499 -9.064 1.00 72.56 234 GLU A O 1
ATOM 1835 N N . THR A 1 235 ? -36.965 15.302 -10.299 1.00 66.38 235 THR A N 1
ATOM 1836 C CA . THR A 1 235 ? -35.516 15.109 -10.280 1.00 66.38 235 THR A CA 1
ATOM 1837 C C . THR A 1 235 ? -34.870 16.311 -9.620 1.00 66.38 235 THR A C 1
ATOM 1839 O O . THR A 1 235 ? -35.159 17.444 -10.005 1.00 66.38 235 THR A O 1
ATOM 1842 N N . GLY A 1 236 ? -33.995 16.070 -8.650 1.00 66.19 236 GLY A N 1
ATOM 1843 C CA . GLY A 1 236 ? -33.218 17.110 -7.979 1.00 66.19 236 GLY A CA 1
ATOM 1844 C C . GLY A 1 236 ? -31.738 16.748 -7.890 1.00 66.19 236 GLY A C 1
ATOM 1845 O O . GLY A 1 236 ? -31.365 15.579 -8.042 1.00 66.19 236 GLY A O 1
ATOM 1846 N N . GLU A 1 237 ? -30.901 17.754 -7.632 1.00 59.59 237 GLU A N 1
ATOM 1847 C CA . GLU A 1 237 ? -29.510 17.531 -7.236 1.00 59.59 237 GLU A CA 1
ATOM 1848 C C . GLU A 1 237 ? -29.470 16.801 -5.890 1.00 59.59 237 GLU A C 1
ATOM 1850 O O . GLU A 1 237 ? -30.228 17.109 -4.969 1.00 59.59 237 GLU A O 1
ATOM 1855 N N . LEU A 1 238 ? -28.608 15.791 -5.797 1.00 65.38 238 LEU A N 1
ATOM 1856 C CA . LEU A 1 238 ? -28.426 15.012 -4.582 1.00 65.38 238 LEU A CA 1
ATOM 1857 C C . LEU A 1 238 ? -27.422 15.730 -3.673 1.00 65.38 238 LEU A C 1
ATOM 1859 O O . LEU A 1 238 ? -26.219 15.694 -3.929 1.00 65.38 238 LEU A O 1
ATOM 1863 N N . ASP A 1 239 ? -27.905 16.369 -2.610 1.00 69.50 239 ASP A N 1
ATOM 1864 C CA . ASP A 1 239 ? -27.029 16.912 -1.574 1.00 69.50 239 ASP A CA 1
ATOM 1865 C C . ASP A 1 239 ? -26.502 15.803 -0.635 1.00 69.50 239 ASP A C 1
ATOM 1867 O O . ASP A 1 239 ? -27.093 14.724 -0.498 1.00 69.50 239 ASP A O 1
ATOM 1871 N N . HIS A 1 240 ? -25.363 16.066 0.016 1.00 71.75 240 HIS A N 1
ATOM 1872 C CA . HIS A 1 240 ? -24.694 15.092 0.885 1.00 71.75 240 HIS A CA 1
ATOM 1873 C C . HIS A 1 240 ? -25.545 14.670 2.091 1.00 71.75 240 HIS A C 1
ATOM 1875 O O . HIS A 1 240 ? -25.456 13.522 2.522 1.00 71.75 240 HIS A O 1
ATOM 1881 N N . GLU A 1 241 ? -26.357 15.569 2.650 1.00 74.50 241 GLU A N 1
ATOM 1882 C CA . GLU A 1 241 ? -27.171 15.289 3.835 1.00 74.50 241 GLU A CA 1
ATOM 1883 C C . GLU A 1 241 ? -28.321 14.335 3.487 1.00 74.50 241 GLU A C 1
ATOM 1885 O O . GLU A 1 241 ? -28.585 13.369 4.208 1.00 74.50 241 GLU A O 1
ATOM 1890 N N . THR A 1 242 ? -28.962 14.562 2.341 1.00 75.06 242 THR A N 1
ATOM 1891 C CA . THR A 1 242 ? -30.037 13.724 1.809 1.00 75.06 242 THR A CA 1
ATOM 1892 C C . THR A 1 242 ? -29.536 12.320 1.478 1.00 75.06 242 THR A C 1
ATOM 1894 O O . THR A 1 242 ? -30.186 11.341 1.849 1.00 75.06 242 THR A O 1
ATOM 1897 N N . GLU A 1 243 ? -28.365 12.188 0.850 1.00 76.31 243 GLU A N 1
ATOM 1898 C CA . GLU A 1 243 ? -27.753 10.877 0.600 1.00 76.31 243 GLU A CA 1
ATOM 1899 C C . GLU A 1 243 ? -27.392 10.158 1.917 1.00 76.31 243 GLU A C 1
ATOM 1901 O O . GLU A 1 243 ? -27.669 8.963 2.048 1.00 76.31 243 GLU A O 1
ATOM 1906 N N . MET A 1 244 ? -26.852 10.862 2.925 1.00 80.00 244 MET A N 1
ATOM 1907 C CA . MET A 1 244 ? -26.583 10.265 4.244 1.00 80.00 244 MET A CA 1
ATOM 1908 C C . MET A 1 244 ? -27.855 9.733 4.904 1.00 80.00 244 MET A C 1
ATOM 1910 O O . MET A 1 244 ? -27.862 8.584 5.343 1.00 80.00 244 MET A O 1
ATOM 1914 N N . LYS A 1 245 ? -28.936 10.526 4.932 1.00 84.00 245 LYS A N 1
ATOM 1915 C CA . LYS A 1 245 ? -30.227 10.113 5.508 1.00 84.00 245 LYS A CA 1
ATOM 1916 C C . LYS A 1 245 ? -30.767 8.849 4.847 1.00 84.00 245 LYS A C 1
ATOM 1918 O O . LYS A 1 245 ? -31.189 7.936 5.549 1.00 84.00 245 LYS A O 1
ATOM 1923 N N . MET A 1 246 ? -30.687 8.758 3.517 1.00 80.06 246 MET A N 1
ATOM 1924 C CA . MET A 1 246 ? -31.119 7.563 2.783 1.00 80.06 246 MET A CA 1
ATOM 1925 C C . MET A 1 246 ? -30.292 6.324 3.153 1.00 80.06 246 MET A C 1
ATOM 1927 O O . MET A 1 246 ? -30.856 5.252 3.362 1.00 80.06 246 MET A O 1
ATOM 1931 N N . VAL A 1 247 ? -28.966 6.463 3.274 1.00 82.88 247 VAL A N 1
ATOM 1932 C CA . VAL A 1 247 ? -28.083 5.363 3.704 1.00 82.88 247 VAL A CA 1
ATOM 1933 C C . VAL A 1 247 ? -28.388 4.937 5.144 1.00 82.88 247 VAL A C 1
ATOM 1935 O O . VAL A 1 247 ? -28.420 3.744 5.437 1.00 82.88 247 VAL A O 1
ATOM 1938 N N . HIS A 1 248 ? -28.614 5.893 6.048 1.00 89.06 248 HIS A N 1
ATOM 1939 C CA . HIS A 1 248 ? -28.940 5.621 7.454 1.00 89.06 248 HIS A CA 1
ATOM 1940 C C . HIS A 1 248 ? -30.280 4.906 7.593 1.00 89.06 248 HIS A C 1
ATOM 1942 O O . HIS A 1 248 ? -30.380 3.922 8.321 1.00 89.06 248 HIS A O 1
ATOM 1948 N N . GLU A 1 249 ? -31.296 5.367 6.865 1.00 85.94 249 GLU A N 1
ATOM 1949 C CA . GLU A 1 249 ? -32.623 4.757 6.852 1.00 85.94 249 GLU A CA 1
ATOM 1950 C C . GLU A 1 249 ? -32.577 3.309 6.344 1.00 85.94 249 GLU A C 1
ATOM 1952 O O . GLU A 1 249 ? -33.163 2.423 6.969 1.00 85.94 249 GLU A O 1
ATOM 1957 N N . ASP A 1 250 ? -31.846 3.050 5.255 1.00 83.62 250 ASP A N 1
ATOM 1958 C CA . ASP A 1 250 ? -31.658 1.698 4.716 1.00 83.62 250 ASP A CA 1
ATOM 1959 C C . ASP A 1 250 ? -30.967 0.776 5.734 1.00 83.62 250 ASP A C 1
ATOM 1961 O O . ASP A 1 250 ? -31.426 -0.338 5.994 1.00 83.62 250 ASP A O 1
ATOM 1965 N N . LEU A 1 251 ? -29.908 1.259 6.391 1.00 87.81 251 LEU A N 1
ATOM 1966 C CA . LEU A 1 251 ? -29.199 0.498 7.422 1.00 87.81 251 LEU A CA 1
ATOM 1967 C C . LEU A 1 251 ? -30.081 0.178 8.631 1.00 87.81 251 LEU A C 1
ATOM 1969 O O . LEU A 1 251 ? -30.056 -0.960 9.103 1.00 87.81 251 LEU A O 1
ATOM 1973 N N . LEU A 1 252 ? -30.884 1.132 9.112 1.00 88.12 252 LEU A N 1
ATOM 1974 C CA . LEU A 1 252 ? -31.815 0.891 10.218 1.00 88.12 252 LEU A CA 1
ATOM 1975 C C . LEU A 1 252 ? -32.874 -0.149 9.850 1.00 88.12 252 LEU A C 1
ATOM 1977 O O . LEU A 1 252 ? -33.113 -1.075 10.626 1.00 88.12 252 LEU A O 1
ATOM 1981 N N . LYS A 1 253 ? -33.494 -0.020 8.670 1.00 83.94 253 LYS A N 1
ATOM 1982 C CA . LYS A 1 253 ? -34.552 -0.937 8.218 1.00 83.94 253 LYS A CA 1
ATOM 1983 C C . LYS A 1 253 ? -34.030 -2.357 8.028 1.00 83.94 253 LYS A C 1
ATOM 1985 O O . LYS A 1 253 ? -34.665 -3.300 8.493 1.00 83.94 253 LYS A O 1
ATOM 1990 N N . ASN A 1 254 ? -32.859 -2.506 7.412 1.00 84.94 254 ASN A N 1
ATOM 1991 C CA . ASN A 1 254 ? -32.274 -3.816 7.122 1.00 84.94 254 ASN A CA 1
ATOM 1992 C C . ASN A 1 254 ? -31.772 -4.551 8.376 1.00 84.94 254 ASN A C 1
ATOM 1994 O O . ASN A 1 254 ? -31.634 -5.771 8.343 1.00 84.94 254 ASN A O 1
ATOM 1998 N N . ASN A 1 255 ? -31.518 -3.839 9.479 1.00 88.81 255 ASN A N 1
ATOM 1999 C CA . ASN A 1 255 ? -30.964 -4.420 10.707 1.00 88.81 255 ASN A CA 1
ATOM 2000 C C . ASN A 1 255 ? -31.928 -4.383 11.903 1.00 88.81 255 ASN A C 1
ATOM 2002 O O . ASN A 1 255 ? -31.523 -4.704 13.020 1.00 88.81 255 ASN A O 1
ATOM 2006 N N . ILE A 1 256 ? -33.202 -4.034 11.702 1.00 86.44 256 ILE A N 1
ATOM 2007 C CA . ILE A 1 256 ? -34.162 -3.887 12.804 1.00 86.44 256 ILE A CA 1
ATOM 2008 C C . ILE A 1 256 ? -34.322 -5.170 13.630 1.00 86.44 256 ILE A C 1
ATOM 2010 O O . ILE A 1 256 ? -34.335 -5.116 14.856 1.00 86.44 256 ILE A O 1
ATOM 2014 N N . SER A 1 257 ? -34.360 -6.332 12.973 1.00 84.06 257 SER A N 1
ATOM 2015 C CA . SER A 1 257 ? -34.465 -7.637 13.635 1.00 84.06 257 SER A CA 1
ATOM 2016 C C . SER A 1 257 ? -33.258 -7.928 14.528 1.00 84.06 257 SER A C 1
ATOM 2018 O O . SER A 1 257 ? -33.440 -8.375 15.655 1.00 84.06 257 SER A O 1
ATOM 2020 N N . ALA A 1 258 ? -32.047 -7.594 14.071 1.00 84.56 258 ALA A N 1
ATOM 2021 C CA . ALA A 1 258 ? -30.823 -7.776 14.850 1.00 84.56 258 ALA A CA 1
ATOM 2022 C C . ALA A 1 258 ? -30.790 -6.858 16.085 1.00 84.56 258 ALA A C 1
ATOM 2024 O O . ALA A 1 258 ? -30.376 -7.282 17.162 1.00 84.56 258 ALA A O 1
ATOM 2025 N N . ILE A 1 259 ? -31.283 -5.618 15.958 1.00 84.06 259 ILE A N 1
ATOM 2026 C CA . ILE A 1 259 ? -31.411 -4.692 17.096 1.00 84.06 259 ILE A CA 1
ATOM 2027 C C . ILE A 1 259 ? -32.389 -5.255 18.137 1.00 84.06 259 ILE A C 1
ATOM 2029 O O . ILE A 1 259 ? -32.113 -5.193 19.333 1.00 84.06 259 ILE A O 1
ATOM 2033 N N . VAL A 1 260 ? -33.512 -5.832 17.697 1.00 85.44 260 VAL A N 1
ATOM 2034 C CA . VAL A 1 260 ? -34.503 -6.456 18.591 1.00 85.44 260 VAL A CA 1
ATOM 2035 C C . VAL A 1 260 ? -33.936 -7.687 19.305 1.00 85.44 260 VAL A C 1
ATOM 2037 O O . VAL A 1 260 ? -34.202 -7.859 20.491 1.00 85.44 260 VAL A O 1
ATOM 2040 N N . GLU A 1 261 ? -33.153 -8.525 18.622 1.00 84.25 261 GLU A N 1
ATOM 2041 C CA . GLU A 1 261 ? -32.566 -9.738 19.214 1.00 84.25 261 GLU A CA 1
ATOM 2042 C C . GLU A 1 261 ? -31.522 -9.437 20.298 1.00 84.25 261 GLU A C 1
ATOM 2044 O O . GLU A 1 261 ? -31.485 -10.111 21.330 1.00 84.25 261 GLU A O 1
ATOM 2049 N N . GLU A 1 262 ? -30.689 -8.412 20.106 1.00 82.44 262 GLU A N 1
ATOM 2050 C CA . GLU A 1 262 ? -29.624 -8.098 21.065 1.00 82.44 262 GLU A CA 1
ATOM 2051 C C . GLU A 1 262 ? -30.127 -7.287 22.270 1.00 82.44 262 GLU A C 1
ATOM 2053 O O . GLU A 1 262 ? -29.587 -7.400 23.375 1.00 82.44 262 GLU A O 1
ATOM 2058 N N . VAL A 1 263 ? -31.201 -6.505 22.099 1.00 82.12 263 VAL A N 1
ATOM 2059 C CA . VAL A 1 263 ? -31.898 -5.816 23.197 1.00 82.12 263 VAL A CA 1
ATOM 2060 C C . VAL A 1 263 ? -32.844 -6.813 23.886 1.00 82.12 263 VAL A C 1
ATOM 2062 O O . VAL A 1 263 ? -34.064 -6.765 23.766 1.00 82.12 263 VAL A O 1
ATOM 2065 N N . LYS A 1 264 ? -32.231 -7.747 24.620 1.00 73.12 264 LYS A N 1
ATOM 2066 C CA . LYS A 1 264 ? -32.825 -8.975 25.187 1.00 73.12 264 LYS A CA 1
ATOM 2067 C C . LYS A 1 264 ? -34.003 -8.758 26.145 1.00 73.12 264 LYS A C 1
ATOM 2069 O O . LYS A 1 264 ? -34.829 -9.653 26.307 1.00 73.12 264 LYS A O 1
ATOM 2074 N N . ASP A 1 265 ? -34.070 -7.606 26.817 1.00 82.81 265 ASP A N 1
ATOM 2075 C CA . ASP A 1 265 ? -35.081 -7.307 27.834 1.00 82.81 265 ASP A CA 1
ATOM 2076 C C . ASP A 1 265 ? -35.367 -5.798 27.998 1.00 82.81 265 ASP A C 1
ATOM 2078 O O . ASP A 1 265 ? -34.651 -4.923 27.499 1.00 82.81 265 ASP A O 1
ATOM 2082 N N . HIS A 1 266 ? -36.428 -5.474 28.749 1.00 80.44 266 HIS A N 1
ATOM 2083 C CA . HIS A 1 266 ? -36.807 -4.088 29.052 1.00 80.44 266 HIS A CA 1
ATOM 2084 C C . HIS A 1 266 ? -35.751 -3.323 29.870 1.00 80.44 266 HIS A C 1
ATOM 2086 O O . HIS A 1 266 ? -35.760 -2.091 29.861 1.00 80.44 266 HIS A O 1
ATOM 2092 N N . HIS A 1 267 ? -34.847 -4.012 30.578 1.00 81.75 267 HIS A N 1
ATOM 2093 C CA . HIS A 1 267 ? -33.778 -3.360 31.336 1.00 81.75 267 HIS A CA 1
ATOM 2094 C C . HIS A 1 267 ? -32.703 -2.813 30.389 1.00 81.75 267 HIS A C 1
ATOM 2096 O O . HIS A 1 267 ? -32.337 -1.640 30.470 1.00 81.75 267 HIS A O 1
ATOM 2102 N N . SER A 1 268 ? -32.285 -3.635 29.431 1.00 83.06 268 SER A N 1
ATOM 2103 C CA . SER A 1 268 ? -31.354 -3.312 28.351 1.00 83.06 268 SER A CA 1
ATOM 2104 C C . SER A 1 268 ? -31.919 -2.206 27.459 1.00 83.06 268 SER A C 1
ATOM 2106 O O . SER A 1 268 ? -31.235 -1.222 27.177 1.00 83.06 268 SER A O 1
ATOM 2108 N N . LEU A 1 269 ? -33.213 -2.293 27.123 1.00 85.62 269 LEU A N 1
ATOM 2109 C CA . LEU A 1 269 ? -33.933 -1.244 26.398 1.00 85.62 269 LEU A CA 1
ATOM 2110 C C . LEU A 1 269 ? -33.954 0.080 27.176 1.00 85.62 269 LEU A C 1
ATOM 2112 O O . LEU A 1 269 ? -33.652 1.135 26.621 1.00 85.62 269 LEU A O 1
ATOM 2116 N N . SER A 1 270 ? -34.269 0.043 28.474 1.00 84.31 270 SER A N 1
ATOM 2117 C CA . SER A 1 270 ? -34.281 1.247 29.311 1.00 84.31 270 SER A CA 1
ATOM 2118 C C . SER A 1 270 ? -32.891 1.869 29.453 1.00 84.31 270 SER A C 1
ATOM 2120 O O . SER A 1 270 ? -32.785 3.096 29.517 1.00 84.31 270 SER A O 1
ATOM 2122 N N . LYS A 1 271 ? -31.835 1.049 29.518 1.00 85.56 271 LYS A N 1
ATOM 2123 C CA . LYS A 1 271 ? -30.443 1.508 29.573 1.00 85.56 271 LYS A CA 1
ATOM 2124 C C . LYS A 1 271 ? -30.055 2.218 28.273 1.00 85.56 271 LYS A C 1
ATOM 2126 O O . LYS A 1 271 ? -29.575 3.350 28.331 1.00 85.56 271 LYS A O 1
ATOM 2131 N N . LEU A 1 272 ? -30.368 1.610 27.126 1.00 87.25 272 LEU A N 1
ATOM 2132 C CA . LEU A 1 272 ? -30.125 2.180 25.800 1.00 87.25 272 LEU A CA 1
ATOM 2133 C C . LEU A 1 272 ? -30.865 3.512 25.605 1.00 87.25 272 LEU A C 1
ATOM 2135 O O . LEU A 1 272 ? -30.245 4.516 25.260 1.00 87.25 272 LEU A O 1
ATOM 2139 N N . LEU A 1 273 ? -32.167 3.568 25.907 1.00 87.81 273 LEU A N 1
ATOM 2140 C CA . LEU A 1 273 ? -32.961 4.800 25.788 1.00 87.81 273 LEU A CA 1
ATOM 2141 C C . LEU A 1 273 ? -32.445 5.919 26.703 1.00 87.81 273 LEU A C 1
ATOM 2143 O O . LEU A 1 273 ? -32.428 7.088 26.312 1.00 87.81 273 LEU A O 1
ATOM 2147 N N . LYS A 1 274 ? -31.969 5.577 27.907 1.00 85.44 274 LYS A N 1
ATOM 2148 C CA . LYS A 1 274 ? -31.347 6.545 28.818 1.00 85.44 274 LYS A CA 1
ATOM 2149 C C . LYS A 1 274 ? -30.048 7.107 28.237 1.00 85.44 274 LYS A C 1
ATOM 2151 O O . LYS A 1 274 ? -29.846 8.319 28.302 1.00 85.44 274 LYS A O 1
ATOM 2156 N N . ALA A 1 275 ? -29.201 6.265 27.644 1.00 84.69 275 ALA A N 1
ATOM 2157 C CA . ALA A 1 275 ? -27.981 6.704 26.964 1.00 84.69 275 ALA A CA 1
ATOM 2158 C C . ALA A 1 275 ? -28.296 7.606 25.753 1.00 84.69 275 ALA A C 1
ATOM 2160 O O . ALA A 1 275 ? -27.701 8.677 25.602 1.00 84.69 275 ALA A O 1
ATOM 2161 N N . MET A 1 276 ? -29.309 7.244 24.957 1.00 88.62 276 MET A N 1
ATOM 2162 C CA . MET A 1 276 ? -29.805 8.058 23.839 1.00 88.62 276 MET A CA 1
ATOM 2163 C C . MET A 1 276 ? -30.346 9.416 24.290 1.00 88.62 276 MET A C 1
ATOM 2165 O O . MET A 1 276 ? -30.078 10.424 23.637 1.00 88.62 276 MET A O 1
ATOM 2169 N N . SER A 1 277 ? -31.060 9.478 25.414 1.00 86.31 277 SER A N 1
ATOM 2170 C CA . SER A 1 277 ? -31.543 10.744 25.972 1.00 86.31 277 SER A CA 1
ATOM 2171 C C . SER A 1 277 ? -30.399 11.613 26.513 1.00 86.31 277 SER A C 1
ATOM 2173 O O . SER A 1 277 ? -30.349 12.809 26.227 1.00 86.31 277 SER A O 1
ATOM 2175 N N . LEU A 1 278 ? -29.426 11.014 27.213 1.00 83.69 278 LEU A N 1
ATOM 2176 C CA . LEU A 1 278 ? -28.250 11.716 27.748 1.00 83.69 278 LEU A CA 1
ATOM 2177 C C . LEU A 1 278 ? -27.408 12.384 26.653 1.00 83.69 278 LEU A C 1
ATOM 2179 O O . LEU A 1 278 ? -26.953 13.511 26.839 1.00 83.69 278 LEU A O 1
ATOM 2183 N N . LYS A 1 279 ? -27.235 11.723 25.501 1.00 82.31 279 LYS A N 1
ATOM 2184 C CA . LYS A 1 279 ? -26.549 12.292 24.325 1.00 82.31 279 LYS A CA 1
ATOM 2185 C C . LYS A 1 279 ? -27.481 13.077 23.389 1.00 82.31 279 LYS A C 1
ATOM 2187 O O . LYS A 1 279 ? -27.088 13.430 22.279 1.00 82.31 279 LYS A O 1
ATOM 2192 N N . GLN A 1 280 ? -28.711 13.367 23.822 1.00 85.62 280 GLN A N 1
ATOM 2193 C CA . GLN A 1 280 ? -29.714 14.129 23.069 1.00 85.62 280 GLN A CA 1
ATOM 2194 C C . GLN A 1 280 ? -30.022 13.548 21.677 1.00 85.62 280 GLN A C 1
ATOM 2196 O O . GLN A 1 280 ? -30.356 14.286 20.747 1.00 85.62 280 GLN A O 1
ATOM 2201 N N . VAL A 1 281 ? -29.888 12.233 21.503 1.00 86.31 281 VAL A N 1
ATOM 2202 C CA . VAL A 1 281 ? -30.316 11.521 20.291 1.00 86.31 281 VAL A CA 1
ATOM 2203 C C . VAL A 1 281 ? -31.845 11.494 20.225 1.00 86.31 281 VAL A C 1
ATOM 2205 O O . VAL A 1 281 ? -32.434 11.759 19.176 1.00 86.31 281 VAL A O 1
ATOM 2208 N N . ILE A 1 282 ? -32.489 11.278 21.374 1.00 87.75 282 ILE A N 1
ATOM 2209 C CA . ILE A 1 282 ? -33.944 11.361 21.567 1.00 87.75 282 ILE A CA 1
ATOM 2210 C C . ILE A 1 282 ? -34.300 12.369 22.664 1.00 87.75 282 ILE A C 1
ATOM 2212 O O . ILE A 1 282 ? -33.535 12.571 23.610 1.00 87.75 282 ILE A O 1
ATOM 2216 N N . GLY A 1 283 ? -35.449 13.026 22.518 1.00 78.88 283 GLY A N 1
ATOM 2217 C CA . GLY A 1 283 ? -35.998 13.953 23.503 1.00 78.88 283 GLY A CA 1
ATOM 2218 C C . GLY A 1 283 ? -36.501 13.231 24.756 1.00 78.88 283 GLY A C 1
ATOM 2219 O O . GLY A 1 283 ? -36.852 12.050 24.721 1.00 78.88 283 GLY A O 1
ATOM 2220 N N . ALA A 1 284 ? -36.554 13.942 25.884 1.00 65.81 284 ALA A N 1
ATOM 2221 C CA . ALA A 1 284 ? -37.125 13.399 27.114 1.00 65.81 284 ALA A CA 1
ATOM 2222 C C . ALA A 1 284 ? -38.625 13.105 26.915 1.00 65.81 284 ALA A C 1
ATOM 2224 O O . ALA A 1 284 ? -39.403 14.015 26.643 1.00 65.81 284 ALA A O 1
ATOM 2225 N N . GLY A 1 285 ? -39.024 11.834 27.036 1.00 63.53 285 GLY A N 1
ATOM 2226 C CA . GLY A 1 285 ? -40.416 11.393 26.864 1.00 63.53 285 GLY A CA 1
ATOM 2227 C C . GLY A 1 285 ? -40.862 11.151 25.415 1.00 63.53 285 GLY A C 1
ATOM 2228 O O . GLY A 1 285 ? -42.021 10.809 25.205 1.00 63.53 285 GLY A O 1
ATOM 2229 N N . GLU A 1 286 ? -39.958 11.283 24.435 1.00 74.19 286 GLU A N 1
ATOM 2230 C CA . GLU A 1 286 ? -40.222 11.017 23.006 1.00 74.19 286 GLU A CA 1
ATOM 2231 C C . GLU A 1 286 ? -40.502 9.521 22.742 1.00 74.19 286 GLU A C 1
ATOM 2233 O O . GLU A 1 286 ? -41.184 9.162 21.788 1.00 74.19 286 GLU A O 1
ATOM 2238 N N . VAL A 1 287 ? -40.017 8.655 23.638 1.00 73.62 287 VAL A N 1
ATOM 2239 C CA . VAL A 1 287 ? -40.295 7.216 23.681 1.00 73.62 287 VAL A CA 1
ATOM 2240 C C . VAL A 1 287 ? -40.650 6.846 25.121 1.00 73.62 287 VAL A C 1
ATOM 2242 O O . VAL A 1 287 ? -39.875 7.120 26.039 1.00 73.62 287 VAL A O 1
ATOM 2245 N N . GLN A 1 288 ? -41.820 6.239 25.332 1.00 64.94 288 GLN A N 1
ATOM 2246 C CA . GLN A 1 288 ? -42.257 5.758 26.644 1.00 64.94 288 GLN A CA 1
ATOM 2247 C C . GLN A 1 288 ? -42.105 4.241 26.720 1.00 64.94 288 GLN A C 1
ATOM 2249 O O . GLN A 1 288 ? -42.561 3.523 25.834 1.00 64.94 288 GLN A O 1
ATOM 2254 N N . THR A 1 289 ? -41.484 3.750 27.790 1.00 62.97 289 THR A N 1
ATOM 2255 C CA . THR A 1 289 ? -41.412 2.317 28.082 1.00 62.97 289 THR A CA 1
ATOM 2256 C C . THR A 1 289 ? -42.469 1.951 29.120 1.00 62.97 289 THR A C 1
ATOM 2258 O O . THR A 1 289 ? -42.505 2.507 30.216 1.00 62.97 289 THR A O 1
ATOM 2261 N N . SER A 1 290 ? -43.335 0.992 28.790 1.00 61.72 290 SER A N 1
ATOM 2262 C CA . SER A 1 290 ? -44.235 0.337 29.745 1.00 61.72 290 SER A CA 1
ATOM 2263 C C . SER A 1 290 ? -44.048 -1.179 29.651 1.00 61.72 290 SER A C 1
ATOM 2265 O O . SER A 1 290 ? -43.559 -1.683 28.642 1.00 61.72 290 SER A O 1
ATOM 2267 N N . LYS A 1 291 ? -44.431 -1.923 30.696 1.00 60.44 291 LYS A N 1
ATOM 2268 C CA . LYS A 1 291 ? -44.422 -3.398 30.656 1.00 60.44 291 LYS A CA 1
ATOM 2269 C C . LYS A 1 291 ? -45.511 -3.987 29.742 1.00 60.44 291 LYS A C 1
ATOM 2271 O O . LYS A 1 291 ? -45.541 -5.198 29.565 1.00 60.44 291 LYS A O 1
ATOM 2276 N N . GLU A 1 292 ? -46.407 -3.156 29.209 1.00 57.56 292 GLU A N 1
ATOM 2277 C CA . GLU A 1 292 ? -47.529 -3.567 28.354 1.00 57.56 292 GLU A CA 1
ATOM 2278 C C . GLU A 1 292 ? -47.211 -3.446 26.852 1.00 57.56 292 GLU A C 1
ATOM 2280 O O . GLU A 1 292 ? -47.893 -4.071 26.046 1.00 57.56 292 GLU A O 1
ATOM 2285 N N . VAL A 1 293 ? -46.176 -2.681 26.469 1.00 68.88 293 VAL A N 1
ATOM 2286 C CA . VAL A 1 293 ? -45.752 -2.470 25.069 1.00 68.88 293 VAL A CA 1
ATOM 2287 C C . VAL A 1 293 ? -44.569 -3.377 24.738 1.00 68.88 293 VAL A C 1
ATOM 2289 O O . VAL A 1 293 ? -43.632 -3.487 25.530 1.00 68.88 293 VAL A O 1
ATOM 2292 N N . SER A 1 294 ? -44.574 -4.021 23.568 1.00 81.06 294 SER A N 1
ATOM 2293 C CA . SER A 1 294 ? -43.496 -4.944 23.204 1.00 81.06 294 SER A CA 1
ATOM 2294 C C . SER A 1 294 ? -42.169 -4.218 22.918 1.00 81.06 294 SER A C 1
ATOM 2296 O O . SER A 1 294 ? -42.130 -3.083 22.431 1.00 81.06 294 SER A O 1
ATOM 2298 N N . ILE A 1 295 ? -41.042 -4.890 23.192 1.00 81.81 295 ILE A N 1
ATOM 2299 C CA . ILE A 1 295 ? -39.689 -4.384 22.881 1.00 81.81 295 ILE A CA 1
ATOM 2300 C C . ILE A 1 295 ? -39.560 -4.077 21.383 1.00 81.81 295 ILE A C 1
ATOM 2302 O O . ILE A 1 295 ? -39.010 -3.044 21.007 1.00 81.81 295 ILE A O 1
ATOM 2306 N N . LYS A 1 296 ? -40.131 -4.945 20.538 1.00 84.25 296 LYS A N 1
ATOM 2307 C CA . LYS A 1 296 ? -40.144 -4.794 19.082 1.00 84.25 296 LYS A CA 1
ATOM 2308 C C . LYS A 1 296 ? -40.835 -3.500 18.646 1.00 84.25 296 LYS A C 1
ATOM 2310 O O . LYS A 1 296 ? -40.221 -2.717 17.930 1.00 84.25 296 LYS A O 1
ATOM 2315 N N . GLU A 1 297 ? -42.051 -3.240 19.127 1.00 82.50 297 GLU A N 1
ATOM 2316 C CA . GLU A 1 297 ? -42.786 -2.004 18.808 1.00 82.50 297 GLU A CA 1
ATOM 2317 C C . GLU A 1 297 ? -42.019 -0.760 19.275 1.00 82.50 297 GLU A C 1
ATOM 2319 O O . GLU A 1 297 ? -41.956 0.242 18.568 1.00 82.50 297 GLU A O 1
ATOM 2324 N N . THR A 1 298 ? -41.370 -0.828 20.442 1.00 84.38 298 THR A N 1
ATOM 2325 C CA . THR A 1 298 ? -40.573 0.298 20.953 1.00 84.38 298 THR A CA 1
ATOM 2326 C C . THR A 1 298 ? -39.349 0.573 20.072 1.00 84.38 298 THR A C 1
ATOM 2328 O O . THR A 1 298 ? -39.037 1.730 19.793 1.00 84.38 298 THR A O 1
ATOM 2331 N N . ILE A 1 299 ? -38.660 -0.469 19.599 1.00 86.12 299 ILE A N 1
ATOM 2332 C CA . ILE A 1 299 ? -37.508 -0.338 18.694 1.00 86.12 299 ILE A CA 1
ATOM 2333 C C . ILE A 1 299 ? -37.944 0.160 17.312 1.00 86.12 299 ILE A C 1
ATOM 2335 O O . ILE A 1 299 ? -37.267 1.011 16.740 1.00 86.12 299 ILE A O 1
ATOM 2339 N N . GLU A 1 300 ? -39.089 -0.292 16.800 1.00 84.25 300 GLU A N 1
ATOM 2340 C CA . GLU A 1 300 ? -39.681 0.222 15.557 1.00 84.25 300 GLU A CA 1
ATOM 2341 C C . GLU A 1 300 ? -39.985 1.724 15.648 1.00 84.25 300 GLU A C 1
ATOM 2343 O O . GLU A 1 300 ? -39.663 2.474 14.723 1.00 84.25 300 GLU A O 1
ATOM 2348 N N . ILE A 1 301 ? -40.500 2.191 16.792 1.00 84.31 301 ILE A N 1
ATOM 2349 C CA . ILE A 1 301 ? -40.685 3.624 17.065 1.00 84.31 301 ILE A CA 1
ATOM 2350 C C . ILE A 1 301 ? -39.337 4.356 17.068 1.00 84.31 301 ILE A C 1
ATOM 2352 O O . ILE A 1 301 ? -39.197 5.388 16.412 1.00 84.31 301 ILE A O 1
ATOM 2356 N N . VAL A 1 302 ? -38.325 3.824 17.763 1.00 85.31 302 VAL A N 1
ATOM 2357 C CA . VAL A 1 302 ? -36.978 4.423 17.817 1.00 85.31 302 VAL A CA 1
ATOM 2358 C C . VAL A 1 302 ? -36.358 4.534 16.423 1.00 85.31 302 VAL A C 1
ATOM 2360 O O . VAL A 1 302 ? -35.819 5.583 16.074 1.00 85.31 302 VAL A O 1
ATOM 2363 N N . VAL A 1 303 ? -36.467 3.486 15.606 1.00 85.62 303 VAL A N 1
ATOM 2364 C CA . VAL A 1 303 ? -35.997 3.465 14.214 1.00 85.62 303 VAL A CA 1
ATOM 2365 C C . VAL A 1 303 ? -36.725 4.518 13.380 1.00 85.62 303 VAL A C 1
ATOM 2367 O O . VAL A 1 303 ? -36.074 5.280 12.665 1.00 85.62 303 VAL A O 1
ATOM 2370 N N . GLY A 1 304 ? -38.051 4.619 13.514 1.00 82.06 304 GLY A N 1
ATOM 2371 C CA . GLY A 1 304 ? -38.849 5.642 12.836 1.00 82.06 304 GLY A CA 1
ATOM 2372 C C . GLY A 1 304 ? -38.453 7.069 13.228 1.00 82.06 304 GLY A C 1
ATOM 2373 O O . GLY A 1 304 ? -38.421 7.959 12.378 1.00 82.06 304 GLY A O 1
ATOM 2374 N N . ILE A 1 305 ? -38.090 7.292 14.494 1.00 84.56 305 ILE A N 1
ATOM 2375 C CA . ILE A 1 305 ? -37.573 8.581 14.968 1.00 84.56 305 ILE A CA 1
ATOM 2376 C C . ILE A 1 305 ? -36.192 8.859 14.359 1.00 84.56 305 ILE A C 1
ATOM 2378 O O . ILE A 1 305 ? -35.972 9.939 13.814 1.00 84.56 305 ILE A O 1
ATOM 2382 N N . LEU A 1 306 ? -35.265 7.898 14.425 1.00 84.69 306 LEU A N 1
ATOM 2383 C CA . LEU A 1 306 ? -33.891 8.061 13.936 1.00 84.69 306 LEU A CA 1
ATOM 2384 C C . LEU A 1 306 ? -33.824 8.304 12.425 1.00 84.69 306 LEU A C 1
ATOM 2386 O O . LEU A 1 306 ? -33.044 9.152 11.999 1.00 84.69 306 LEU A O 1
ATOM 2390 N N . ALA A 1 307 ? -34.666 7.630 11.636 1.00 80.12 307 ALA A N 1
ATOM 2391 C CA . ALA A 1 307 ? -34.734 7.802 10.182 1.00 80.12 307 ALA A CA 1
ATOM 2392 C C . ALA A 1 307 ? -35.079 9.242 9.755 1.00 80.12 307 ALA A C 1
ATOM 2394 O O . ALA A 1 307 ? -34.699 9.679 8.673 1.00 80.12 307 ALA A O 1
ATOM 2395 N N . ASN A 1 308 ? -35.775 9.991 10.617 1.00 76.44 308 ASN A N 1
ATOM 2396 C CA . ASN A 1 308 ? -36.211 11.360 10.344 1.00 76.44 308 ASN A CA 1
ATOM 2397 C C . ASN A 1 308 ? -35.332 12.433 11.009 1.00 76.44 308 ASN A C 1
ATOM 2399 O O . ASN A 1 308 ? -35.577 13.627 10.821 1.00 76.44 308 ASN A O 1
ATOM 2403 N N . LYS A 1 309 ? -34.326 12.042 11.801 1.00 81.06 309 LYS A N 1
ATOM 2404 C CA . LYS A 1 309 ? -33.438 12.982 12.496 1.00 81.06 309 LYS A CA 1
ATOM 2405 C C . LYS A 1 309 ? -32.218 13.360 11.656 1.00 81.06 309 LYS A C 1
ATOM 2407 O O . LYS A 1 309 ? -31.929 12.787 10.611 1.00 81.06 309 LYS A O 1
ATOM 2412 N N . ASP A 1 310 ? -31.526 14.394 12.122 1.00 81.94 310 ASP A N 1
ATOM 2413 C CA . ASP A 1 310 ? -30.253 14.843 11.562 1.00 81.94 310 ASP A CA 1
ATOM 2414 C C . ASP A 1 310 ? -29.223 13.687 11.503 1.00 81.94 310 ASP A C 1
ATOM 2416 O O . ASP A 1 310 ? -29.154 12.908 12.464 1.00 81.94 310 ASP A O 1
ATOM 2420 N N . PRO A 1 311 ? -28.400 13.567 10.438 1.00 83.62 311 PRO A N 1
ATOM 2421 C CA . PRO A 1 311 ? -27.432 12.473 10.279 1.00 83.62 311 PRO A CA 1
ATOM 2422 C C . PRO A 1 311 ? -26.479 12.313 11.471 1.00 83.62 311 PRO A C 1
ATOM 2424 O O . PRO A 1 311 ? -26.066 11.201 11.807 1.00 83.62 311 PRO A O 1
ATOM 2427 N N . THR A 1 312 ? -26.164 13.404 12.172 1.00 83.00 312 THR A N 1
ATOM 2428 C CA . THR A 1 312 ? -25.324 13.391 13.377 1.00 83.00 312 THR A CA 1
ATOM 2429 C C . THR A 1 312 ? -25.977 12.590 14.501 1.00 83.00 312 THR A C 1
ATOM 2431 O O . THR A 1 312 ? -25.289 11.899 15.248 1.00 83.00 312 THR A O 1
ATOM 2434 N N . LYS A 1 313 ? -27.312 12.622 14.619 1.00 88.44 313 LYS A N 1
ATOM 2435 C CA . LYS A 1 313 ? -28.062 11.859 15.633 1.00 88.44 313 LYS A CA 1
ATOM 2436 C C . LYS A 1 313 ? -27.983 10.357 15.368 1.00 88.44 313 LYS A C 1
ATOM 2438 O O . LYS A 1 313 ? -27.835 9.595 16.320 1.00 88.44 313 LYS A O 1
ATOM 2443 N N . TYR A 1 314 ? -28.004 9.943 14.101 1.00 89.50 314 TYR A N 1
ATOM 2444 C CA . TYR A 1 314 ? -27.748 8.553 13.719 1.00 89.50 314 TYR A CA 1
ATOM 2445 C C . TYR A 1 314 ? -26.311 8.132 14.055 1.00 89.50 314 TYR A C 1
ATOM 2447 O O . TYR A 1 314 ? -26.088 7.097 14.678 1.00 89.50 314 TYR A O 1
ATOM 2455 N N . LEU A 1 315 ? -25.321 8.960 13.715 1.00 87.31 315 LEU A N 1
ATOM 2456 C CA . LEU A 1 315 ? -23.915 8.661 14.002 1.00 87.31 315 LEU A CA 1
ATOM 2457 C C . LEU A 1 315 ? -23.632 8.562 15.511 1.00 87.31 315 LEU A C 1
ATOM 2459 O O . LEU A 1 315 ? -22.882 7.671 15.922 1.00 87.31 315 LEU A O 1
ATOM 2463 N N . LEU A 1 316 ? -24.274 9.418 16.317 1.00 87.00 316 LEU A N 1
ATOM 2464 C CA . LEU A 1 316 ? -24.286 9.355 17.784 1.00 87.00 316 LEU A CA 1
ATOM 2465 C C . LEU A 1 316 ? -24.983 8.092 18.299 1.00 87.00 316 LEU A C 1
ATOM 2467 O O . LEU A 1 316 ? -24.523 7.500 19.269 1.00 87.00 316 LEU A O 1
ATOM 2471 N N . PHE A 1 317 ? -26.073 7.654 17.664 1.00 90.12 317 PHE A N 1
ATOM 2472 C CA . PHE A 1 317 ? -26.725 6.392 18.014 1.00 90.12 317 PHE A CA 1
ATOM 2473 C C . PHE A 1 317 ? -25.781 5.203 17.823 1.00 90.12 317 PHE A C 1
ATOM 2475 O O . PHE A 1 317 ? -25.617 4.408 18.745 1.00 90.12 317 PHE A O 1
ATOM 2482 N N . VAL A 1 318 ? -25.082 5.130 16.686 1.00 87.81 318 VAL A N 1
ATOM 2483 C CA . VAL A 1 318 ? -24.068 4.090 16.454 1.00 87.81 318 VAL A CA 1
ATOM 2484 C C . VAL A 1 318 ? -22.956 4.157 17.515 1.00 87.81 318 VAL A C 1
ATOM 2486 O O . VAL A 1 318 ? -22.434 3.126 17.914 1.00 87.81 318 VAL A O 1
ATOM 2489 N N . GLU A 1 319 ? -22.601 5.346 18.014 1.00 83.69 319 GLU A N 1
ATOM 2490 C CA . GLU A 1 319 ? -21.561 5.512 19.047 1.00 83.69 319 GLU A CA 1
ATOM 2491 C C . GLU A 1 319 ? -22.045 5.002 20.404 1.00 83.69 319 GLU A C 1
ATOM 2493 O O . GLU A 1 319 ? -21.308 4.332 21.119 1.00 83.69 319 GLU A O 1
ATOM 2498 N N . ILE A 1 320 ? -23.304 5.279 20.746 1.00 86.75 320 ILE A N 1
ATOM 2499 C CA . ILE A 1 320 ? -23.934 4.758 21.962 1.00 86.75 320 ILE A CA 1
ATOM 2500 C C . ILE A 1 320 ? -23.948 3.231 21.940 1.00 86.75 320 ILE A C 1
ATOM 2502 O O . ILE A 1 320 ? -23.671 2.612 22.961 1.00 86.75 320 ILE A O 1
ATOM 2506 N N . LEU A 1 321 ? -24.239 2.616 20.790 1.00 86.00 321 LEU A N 1
ATOM 2507 C CA . LEU A 1 321 ? -24.197 1.159 20.665 1.00 86.00 321 LEU A CA 1
ATOM 2508 C C . LEU A 1 321 ? -22.795 0.608 20.978 1.00 86.00 321 LEU A C 1
ATOM 2510 O O . LEU A 1 321 ? -22.686 -0.365 21.719 1.00 86.00 321 LEU A O 1
ATOM 2514 N N . GLU A 1 322 ? -21.728 1.249 20.489 1.00 79.69 322 GLU A N 1
ATOM 2515 C CA . GLU A 1 322 ? -20.340 0.873 20.816 1.00 79.69 322 GLU A CA 1
ATOM 2516 C C . GLU A 1 322 ? -20.042 1.038 22.318 1.00 79.69 322 GLU A C 1
ATOM 2518 O O . GLU A 1 322 ? -19.461 0.150 22.944 1.00 79.69 322 GLU A O 1
ATOM 2523 N N . GLU A 1 323 ? -20.468 2.150 22.924 1.00 77.00 323 GLU A N 1
ATOM 2524 C CA . GLU A 1 323 ? -20.268 2.428 24.355 1.00 77.00 323 GLU A CA 1
ATOM 2525 C C . GLU A 1 323 ? -21.014 1.447 25.267 1.00 77.00 323 GLU A C 1
ATOM 2527 O O . GLU A 1 323 ? -20.503 1.073 26.326 1.00 77.00 323 GLU A O 1
ATOM 2532 N N . GLU A 1 324 ? -22.195 1.001 24.843 1.00 80.50 324 GLU A N 1
ATOM 2533 C CA . GLU A 1 324 ? -23.006 0.003 25.541 1.00 80.50 324 GLU A CA 1
ATOM 2534 C C . GLU A 1 324 ? -22.538 -1.442 25.282 1.00 80.50 324 GLU A C 1
ATOM 2536 O O . GLU A 1 324 ? -23.079 -2.376 25.875 1.00 80.50 324 GLU A O 1
ATOM 2541 N N . GLY A 1 325 ? -21.501 -1.639 24.456 1.00 75.38 325 GLY A N 1
ATOM 2542 C CA . GLY A 1 325 ? -20.895 -2.944 24.170 1.00 75.38 325 GLY A CA 1
ATOM 2543 C C . GLY A 1 325 ? -21.570 -3.736 23.045 1.00 75.38 325 GLY A C 1
ATOM 2544 O O . GLY A 1 325 ? -21.243 -4.903 22.839 1.00 75.38 325 GLY A O 1
ATOM 2545 N N . LEU A 1 326 ? -22.473 -3.114 22.286 1.00 81.19 326 LEU A N 1
ATOM 2546 C CA . LEU A 1 326 ? -23.231 -3.703 21.175 1.00 81.19 326 LEU A CA 1
ATOM 2547 C C . LEU A 1 326 ? -22.454 -3.587 19.847 1.00 81.19 326 LEU A C 1
ATOM 2549 O O . LEU A 1 326 ? -22.963 -3.089 18.840 1.00 81.19 326 LEU A O 1
ATOM 2553 N N . ASN A 1 327 ? -21.193 -4.031 19.851 1.00 76.50 327 ASN A N 1
ATOM 2554 C CA . ASN A 1 327 ? -20.229 -3.779 18.769 1.00 76.50 327 ASN A CA 1
ATOM 2555 C C . ASN A 1 327 ? -20.629 -4.391 17.417 1.00 76.50 327 ASN A C 1
ATOM 2557 O O . ASN A 1 327 ? -20.397 -3.773 16.379 1.00 76.50 327 ASN A O 1
ATOM 2561 N N . GLU A 1 328 ? -21.237 -5.581 17.407 1.00 78.19 328 GLU A N 1
ATOM 2562 C CA . GLU A 1 328 ? -21.649 -6.239 16.156 1.00 78.19 328 GLU A CA 1
ATOM 2563 C C . GLU A 1 328 ? -22.774 -5.466 15.455 1.00 78.19 328 GLU A C 1
ATOM 2565 O O . GLU A 1 328 ? -22.715 -5.247 14.245 1.00 78.19 328 GLU A O 1
ATOM 2570 N N . ILE A 1 329 ? -23.744 -4.951 16.219 1.00 85.81 329 ILE A N 1
ATOM 2571 C CA . ILE A 1 329 ? -24.805 -4.090 15.679 1.00 85.81 329 ILE A CA 1
ATOM 2572 C C . ILE A 1 329 ? -24.226 -2.750 15.237 1.00 85.81 329 ILE A C 1
ATOM 2574 O O . ILE A 1 329 ? -24.536 -2.287 14.142 1.00 85.81 329 ILE A O 1
ATOM 2578 N N . ALA A 1 330 ? -23.371 -2.127 16.053 1.00 83.38 330 ALA A N 1
ATOM 2579 C CA . ALA A 1 330 ? -22.744 -0.861 15.688 1.00 83.38 330 ALA A CA 1
ATOM 2580 C C . ALA A 1 330 ? -21.972 -0.969 14.364 1.00 83.38 330 ALA A C 1
ATOM 2582 O O . ALA A 1 330 ? -22.077 -0.096 13.505 1.00 83.38 330 ALA A O 1
ATOM 2583 N N . LYS A 1 331 ? -21.262 -2.084 14.160 1.00 81.12 331 LYS A N 1
ATOM 2584 C CA . LYS A 1 331 ? -20.558 -2.393 12.914 1.00 81.12 331 LYS A CA 1
ATOM 2585 C C . LYS A 1 331 ? -21.514 -2.636 11.745 1.00 81.12 331 LYS A C 1
ATOM 2587 O O . LYS A 1 331 ? -21.227 -2.186 10.639 1.00 81.12 331 LYS A O 1
ATOM 2592 N N . ALA A 1 332 ? -22.637 -3.318 11.971 1.00 82.94 332 ALA A N 1
ATOM 2593 C CA . ALA A 1 332 ? -23.671 -3.516 10.954 1.00 82.94 332 ALA A CA 1
ATOM 2594 C C . ALA A 1 332 ? -24.349 -2.197 10.539 1.00 82.94 332 ALA A C 1
ATOM 2596 O O . ALA A 1 332 ? -24.716 -2.031 9.377 1.00 82.94 332 ALA A O 1
ATOM 2597 N N . LEU A 1 333 ? -24.465 -1.249 11.473 1.00 86.38 333 LEU A N 1
ATOM 2598 C CA . LEU A 1 333 ? -25.037 0.082 11.269 1.00 86.38 333 LEU A CA 1
ATOM 2599 C C . LEU A 1 333 ? -24.004 1.144 10.853 1.00 86.38 333 LEU A C 1
ATOM 2601 O O . LEU A 1 333 ? -24.375 2.302 10.656 1.00 86.38 333 LEU A O 1
ATOM 2605 N N . ASP A 1 334 ? -22.727 0.795 10.689 1.00 83.25 334 ASP A N 1
ATOM 2606 C CA . ASP A 1 334 ? -21.686 1.744 10.290 1.00 83.25 334 ASP A CA 1
ATOM 2607 C C . ASP A 1 334 ? -21.877 2.197 8.826 1.00 83.25 334 ASP A C 1
ATOM 2609 O O . ASP A 1 334 ? -21.670 1.415 7.888 1.00 83.25 334 ASP A O 1
ATOM 2613 N N . PRO A 1 335 ? -22.223 3.475 8.579 1.00 81.38 335 PRO A N 1
ATOM 2614 C CA . PRO A 1 335 ? -22.568 3.932 7.242 1.00 81.38 335 PRO A CA 1
ATOM 2615 C C . PRO A 1 335 ? -21.341 4.223 6.369 1.00 81.38 335 PRO A C 1
ATOM 2617 O O . PRO A 1 335 ? -21.472 4.380 5.153 1.00 81.38 335 PRO A O 1
ATOM 2620 N N . ARG A 1 336 ? -20.126 4.255 6.939 1.00 72.38 336 ARG A N 1
ATOM 2621 C CA . ARG A 1 336 ? -18.900 4.701 6.247 1.00 72.38 336 ARG A CA 1
ATOM 2622 C C . ARG A 1 336 ? -18.574 3.881 5.000 1.00 72.38 336 ARG A C 1
ATOM 2624 O O . ARG A 1 336 ? -18.082 4.421 4.009 1.00 72.38 336 ARG A O 1
ATOM 2631 N N . VAL A 1 337 ? -18.866 2.580 5.025 1.00 66.69 337 VAL A N 1
ATOM 2632 C CA . VAL A 1 337 ? -18.620 1.664 3.894 1.00 66.69 337 VAL A CA 1
ATOM 2633 C C . VAL A 1 337 ? -19.757 1.700 2.865 1.00 66.69 337 VAL A C 1
ATOM 2635 O O . VAL A 1 337 ? -19.583 1.229 1.741 1.00 66.69 337 VAL A O 1
ATOM 2638 N N . LYS A 1 338 ? -20.910 2.275 3.219 1.00 71.38 338 LYS A N 1
ATOM 2639 C CA . LYS A 1 338 ? -22.084 2.398 2.346 1.00 71.38 338 LYS A CA 1
ATOM 2640 C C . LYS A 1 338 ? -22.179 3.763 1.668 1.00 71.38 338 LYS A C 1
ATOM 2642 O O . LYS A 1 338 ? -22.735 3.838 0.580 1.00 71.38 338 LYS A O 1
ATOM 2647 N N . TYR A 1 339 ? -21.570 4.803 2.241 1.00 72.88 339 TYR A N 1
ATOM 2648 C CA . TYR A 1 339 ? -21.431 6.100 1.578 1.00 72.88 339 TYR A CA 1
ATOM 2649 C C . TYR A 1 339 ? -20.721 5.972 0.229 1.00 72.88 339 TYR A C 1
ATOM 2651 O O . TYR A 1 339 ? -19.728 5.236 0.098 1.00 72.88 339 TYR A O 1
ATOM 2659 N N . SER A 1 340 ? -21.206 6.720 -0.763 1.00 61.34 340 SER A N 1
ATOM 2660 C CA . SER A 1 340 ? -20.571 6.789 -2.072 1.00 61.34 340 SER A CA 1
ATOM 2661 C C . SER A 1 340 ? -19.265 7.596 -2.032 1.00 61.34 340 SER A C 1
ATOM 2663 O O . SER A 1 340 ? -18.945 8.272 -1.052 1.00 61.34 340 SER A O 1
ATOM 2665 N N . ALA A 1 341 ? -18.478 7.520 -3.108 1.00 56.19 341 ALA A N 1
ATOM 2666 C CA . ALA A 1 341 ? -17.184 8.198 -3.194 1.00 56.19 341 ALA A CA 1
ATOM 2667 C C . ALA A 1 341 ? -17.267 9.735 -3.069 1.00 56.19 341 ALA A C 1
ATOM 2669 O O . ALA A 1 341 ? -16.274 10.342 -2.690 1.00 56.19 341 ALA A O 1
ATOM 2670 N N . SER A 1 342 ? -18.422 10.355 -3.347 1.00 55.75 342 SER A N 1
ATOM 2671 C CA . SER A 1 342 ? -18.627 11.805 -3.182 1.00 55.75 342 SER A CA 1
ATOM 2672 C C . SER A 1 342 ? -18.750 12.228 -1.718 1.00 55.75 342 SER A C 1
ATOM 2674 O O . SER A 1 342 ? -18.395 13.351 -1.379 1.00 55.75 342 SER A O 1
ATOM 2676 N N . ILE A 1 343 ? -19.199 11.321 -0.846 1.00 64.06 343 ILE A N 1
ATOM 2677 C CA . ILE A 1 343 ? -19.339 11.572 0.593 1.00 64.06 343 ILE A CA 1
ATOM 2678 C C . ILE A 1 343 ? -18.112 11.121 1.371 1.00 64.06 343 ILE A C 1
ATOM 2680 O O . ILE A 1 343 ? -17.835 11.676 2.427 1.00 64.06 343 ILE A O 1
ATOM 2684 N N . ARG A 1 344 ? -17.373 10.112 0.895 1.00 65.81 344 ARG A N 1
ATOM 2685 C CA . ARG A 1 344 ? -16.184 9.640 1.610 1.00 65.81 344 ARG A CA 1
ATOM 2686 C C . ARG A 1 344 ? -15.076 10.683 1.574 1.00 65.81 344 ARG A C 1
ATOM 2688 O O . ARG A 1 344 ? -14.509 10.982 0.528 1.00 65.81 344 ARG A O 1
ATOM 2695 N N . GLY A 1 345 ? -14.734 11.155 2.759 1.00 69.62 345 GLY A N 1
ATOM 2696 C CA . GLY A 1 345 ? -13.632 12.050 3.023 1.00 69.62 345 GLY A CA 1
ATOM 2697 C C . GLY A 1 345 ? -12.277 11.462 2.643 1.00 69.62 345 GLY A C 1
ATOM 2698 O O . GLY A 1 345 ? -12.093 10.253 2.471 1.00 69.62 345 GLY A O 1
ATOM 2699 N N . ILE A 1 346 ? -11.300 12.350 2.515 1.00 75.19 346 ILE A N 1
ATOM 2700 C CA . ILE A 1 346 ? -9.917 11.989 2.221 1.00 75.19 346 ILE A CA 1
ATOM 2701 C C . ILE A 1 346 ? -9.212 11.710 3.544 1.00 75.19 346 ILE A C 1
ATOM 2703 O O . ILE A 1 346 ? -9.075 12.613 4.363 1.00 75.19 346 ILE A O 1
ATOM 2707 N N . SER A 1 347 ? -8.738 10.482 3.758 1.00 80.19 347 SER A N 1
ATOM 2708 C CA . SER A 1 347 ? -8.014 10.164 4.986 1.00 80.19 347 SER A CA 1
ATOM 2709 C C . SER A 1 347 ? -6.964 9.066 4.837 1.00 80.19 347 SER A C 1
ATOM 2711 O O . SER A 1 347 ? -7.167 8.096 4.106 1.00 80.19 347 SER A O 1
ATOM 2713 N N . ASN A 1 348 ? -5.858 9.217 5.568 1.00 77.94 348 ASN A N 1
ATOM 2714 C CA . ASN A 1 348 ? -4.848 8.186 5.837 1.00 77.94 348 ASN A CA 1
ATOM 2715 C C . ASN A 1 348 ? -4.802 7.809 7.339 1.00 77.94 348 ASN A C 1
ATOM 2717 O O . ASN A 1 348 ? -3.842 7.186 7.794 1.00 77.94 348 ASN A O 1
ATOM 2721 N N . LEU A 1 349 ? -5.827 8.195 8.110 1.00 77.06 349 LEU A N 1
ATOM 2722 C CA . LEU A 1 349 ? -5.892 7.988 9.553 1.00 77.06 349 LEU A CA 1
ATOM 2723 C C . LEU A 1 349 ? -5.876 6.489 9.899 1.00 77.06 349 LEU A C 1
ATOM 2725 O O . LEU A 1 349 ? -6.626 5.689 9.336 1.00 77.06 349 LEU A O 1
ATOM 2729 N N . GLY A 1 350 ? -5.016 6.112 10.846 1.00 63.62 350 GLY A N 1
ATOM 2730 C CA . GLY A 1 350 ? -5.000 4.769 11.425 1.00 63.62 350 GLY A CA 1
ATOM 2731 C C . GLY A 1 350 ? -6.136 4.544 12.430 1.00 63.62 350 GLY A C 1
ATOM 2732 O O . GLY A 1 350 ? -6.767 5.484 12.901 1.00 63.62 350 GLY A O 1
ATOM 2733 N N . GLY A 1 351 ? -6.381 3.285 12.799 1.00 65.75 351 GLY A N 1
ATOM 2734 C CA . GLY A 1 351 ? -7.289 2.973 13.907 1.00 65.75 351 GLY A CA 1
ATOM 2735 C C . GLY A 1 351 ? -6.710 3.399 15.261 1.00 65.75 351 GLY A C 1
ATOM 2736 O O . GLY A 1 351 ? -5.490 3.423 15.443 1.00 65.75 351 GLY A O 1
ATOM 2737 N N . VAL A 1 352 ? -7.586 3.712 16.217 1.00 74.69 352 VAL A N 1
ATOM 2738 C CA . VAL A 1 352 ? -7.213 3.785 17.639 1.00 74.69 352 VAL A CA 1
ATOM 2739 C C . VAL A 1 352 ? -7.005 2.378 18.196 1.00 74.69 352 VAL A C 1
ATOM 2741 O O . VAL A 1 352 ? -7.539 1.409 17.660 1.00 74.69 352 VAL A O 1
ATOM 2744 N N . VAL A 1 353 ? -6.236 2.254 19.278 1.00 70.81 353 VAL A N 1
ATOM 2745 C CA . VAL A 1 353 ? -6.098 0.973 19.988 1.00 70.81 353 VAL A CA 1
ATOM 2746 C C . VAL A 1 353 ? -7.457 0.463 20.491 1.00 70.81 353 VAL A C 1
ATOM 2748 O O . VAL A 1 353 ? -8.254 1.240 21.013 1.00 70.81 353 VAL A O 1
ATOM 2751 N N . ASP A 1 354 ? -7.700 -0.849 20.407 1.00 66.69 354 ASP A N 1
ATOM 2752 C CA . ASP A 1 354 ? -8.966 -1.488 20.826 1.00 66.69 354 ASP A CA 1
ATOM 2753 C C . ASP A 1 354 ? -9.351 -1.181 22.283 1.00 66.69 354 ASP A C 1
ATOM 2755 O O . ASP A 1 354 ? -10.521 -1.176 22.658 1.00 66.69 354 ASP A O 1
ATOM 2759 N N . HIS A 1 355 ? -8.354 -0.908 23.121 1.00 75.19 355 HIS A N 1
ATOM 2760 C CA . HIS A 1 355 ? -8.525 -0.591 24.529 1.00 75.19 355 HIS A CA 1
ATOM 2761 C C . HIS A 1 355 ? -8.504 0.913 24.834 1.00 75.19 355 HIS A C 1
ATOM 2763 O O . HIS A 1 355 ? -8.205 1.296 25.968 1.00 75.19 355 HIS A O 1
ATOM 2769 N N . PHE A 1 356 ? -8.785 1.775 23.856 1.00 83.00 356 PHE A N 1
ATOM 2770 C CA . PHE A 1 356 ? -8.792 3.219 24.069 1.00 83.00 356 PHE A CA 1
ATOM 2771 C C . PHE A 1 356 ? -9.737 3.619 25.218 1.00 83.00 356 PHE A C 1
ATOM 2773 O O . PHE A 1 356 ? -10.841 3.088 25.368 1.00 83.00 356 PHE A O 1
ATOM 2780 N N . PHE A 1 357 ? -9.301 4.575 26.039 1.00 85.56 357 PHE A N 1
ATOM 2781 C CA . PHE A 1 357 ? -10.076 5.115 27.152 1.00 85.56 357 PHE A CA 1
ATOM 2782 C C . PHE A 1 357 ? -10.324 6.603 26.948 1.00 85.56 357 PHE A C 1
ATOM 2784 O O . PHE A 1 357 ? -9.387 7.384 26.782 1.00 85.56 357 PHE A O 1
ATOM 2791 N N . THR A 1 358 ? -11.597 6.994 26.978 1.00 84.00 358 THR A N 1
ATOM 2792 C CA . THR A 1 358 ? -12.019 8.382 26.784 1.00 84.00 358 THR A CA 1
ATOM 2793 C C . THR A 1 358 ? -11.650 9.224 28.006 1.00 84.00 358 THR A C 1
ATOM 2795 O O . THR A 1 358 ? -12.410 9.324 28.966 1.00 84.00 358 THR A O 1
ATOM 2798 N N . THR A 1 359 ? -10.465 9.832 27.959 1.00 86.75 359 THR A N 1
ATOM 2799 C CA . THR A 1 359 ? -9.988 10.813 28.946 1.00 86.75 359 THR A CA 1
ATOM 2800 C C . THR A 1 359 ? -10.706 12.156 28.794 1.00 86.75 359 THR A C 1
ATOM 2802 O O . THR A 1 359 ? -11.144 12.537 27.701 1.00 86.75 359 THR A O 1
ATOM 2805 N N . ARG A 1 360 ? -10.762 12.938 29.878 1.00 85.31 360 ARG A N 1
ATOM 2806 C CA . ARG A 1 360 ? -11.242 14.329 29.872 1.00 85.31 360 ARG A CA 1
ATOM 2807 C C . ARG A 1 360 ? -10.520 15.213 28.848 1.00 85.31 360 ARG A C 1
ATOM 2809 O O . ARG A 1 360 ? -11.133 16.148 28.336 1.00 85.31 360 ARG A O 1
ATOM 2816 N N . LYS A 1 361 ? -9.268 14.885 28.492 1.00 90.62 361 LYS A N 1
ATOM 2817 C CA . LYS A 1 361 ? -8.475 15.625 27.495 1.00 90.62 361 LYS A CA 1
ATOM 2818 C C . LYS A 1 361 ? -9.098 15.637 26.101 1.00 90.62 361 LYS A C 1
ATOM 2820 O O . LYS A 1 361 ? -8.875 16.593 25.369 1.00 90.62 361 LYS A O 1
ATOM 2825 N N . VAL A 1 362 ? -9.945 14.661 25.756 1.00 89.62 362 VAL A N 1
ATOM 2826 C CA . VAL A 1 362 ? -10.714 14.680 24.496 1.00 89.62 362 VAL A CA 1
ATOM 2827 C C . VAL A 1 362 ? -11.546 15.961 24.394 1.00 89.62 362 VAL A C 1
ATOM 2829 O O . VAL A 1 362 ? -11.519 16.631 23.366 1.00 89.62 362 VAL A O 1
ATOM 2832 N N . LYS A 1 363 ? -12.216 16.360 25.485 1.00 88.06 363 LYS A N 1
ATOM 2833 C CA . LYS A 1 363 ? -13.019 17.591 25.525 1.00 88.06 363 LYS A CA 1
ATOM 2834 C C . LYS A 1 363 ? -12.164 18.850 25.425 1.00 88.06 363 LYS A C 1
ATOM 2836 O O . LYS A 1 363 ? -12.607 19.821 24.830 1.00 88.06 363 LYS A O 1
ATOM 2841 N N . GLU A 1 364 ? -10.960 18.843 25.997 1.00 92.19 364 GLU A N 1
ATOM 2842 C CA . GLU A 1 364 ? -10.033 19.976 25.888 1.00 92.19 364 GLU A CA 1
ATOM 2843 C C . GLU A 1 364 ? -9.555 20.167 24.445 1.00 92.19 364 GLU A C 1
ATOM 2845 O O . GLU A 1 364 ? -9.574 21.290 23.949 1.00 92.19 364 GLU A O 1
ATOM 2850 N N . VAL A 1 365 ? -9.203 19.078 23.749 1.00 92.69 365 VAL A N 1
ATOM 2851 C CA . VAL A 1 365 ? -8.821 19.141 22.330 1.00 92.69 365 VAL A CA 1
ATOM 2852 C C . VAL A 1 365 ? -9.999 19.625 21.488 1.00 92.69 365 VAL A C 1
ATOM 2854 O O . VAL A 1 365 ? -9.819 20.535 20.689 1.00 92.69 365 VAL A O 1
ATOM 2857 N N . TYR A 1 366 ? -11.209 19.093 21.691 1.00 90.38 366 TYR A N 1
ATOM 2858 C CA . TYR A 1 366 ? -12.398 19.575 20.977 1.00 90.38 366 TYR A CA 1
ATOM 2859 C C . TYR A 1 366 ? -12.684 21.047 21.232 1.00 90.38 366 TYR A C 1
ATOM 2861 O O . TYR A 1 366 ? -12.862 21.795 20.278 1.00 90.38 366 TYR A O 1
ATOM 2869 N N . LYS A 1 367 ? -12.642 21.478 22.496 1.00 90.88 367 LYS A N 1
ATOM 2870 C CA . LYS A 1 367 ? -12.800 22.887 22.851 1.00 90.88 367 LYS A CA 1
ATOM 2871 C C . LYS A 1 367 ? -11.769 23.748 22.125 1.00 90.88 367 LYS A C 1
ATOM 2873 O O . LYS A 1 367 ? -12.136 24.776 21.580 1.00 90.88 367 LYS A O 1
ATOM 2878 N N . SER A 1 368 ? -10.515 23.307 22.057 1.00 92.31 368 SER A N 1
ATOM 2879 C CA . SER A 1 368 ? -9.467 24.017 21.324 1.00 92.31 368 SER A CA 1
ATOM 2880 C C . SER A 1 368 ? -9.717 24.050 19.812 1.00 92.31 368 SER A C 1
ATOM 2882 O O . SER A 1 368 ? -9.546 25.083 19.172 1.00 92.31 368 SER A O 1
ATOM 2884 N N . LEU A 1 369 ? -10.208 22.955 19.224 1.00 91.25 369 LEU A N 1
ATOM 2885 C CA . LEU A 1 369 ? -10.629 22.925 17.822 1.00 91.25 369 LEU A CA 1
ATOM 2886 C C . LEU A 1 369 ? -11.868 23.797 17.555 1.00 91.25 369 LEU A C 1
ATOM 2888 O O . LEU A 1 369 ? -12.053 24.230 16.420 1.00 91.25 369 LEU A O 1
ATOM 2892 N N . GLU A 1 370 ? -12.702 24.073 18.558 1.00 88.00 370 GLU A N 1
ATOM 2893 C CA . GLU A 1 370 ? -13.858 24.976 18.468 1.00 88.00 370 GLU A CA 1
ATOM 2894 C C . GLU A 1 370 ? -13.456 26.449 18.637 1.00 88.00 370 GLU A C 1
ATOM 2896 O O . GLU A 1 370 ? -13.873 27.289 17.839 1.00 88.00 370 GLU A O 1
ATOM 2901 N N . THR A 1 371 ? -12.635 26.774 19.643 1.00 88.50 371 THR A N 1
ATOM 2902 C CA . THR A 1 371 ? -12.274 28.158 20.001 1.00 88.50 371 THR A CA 1
ATOM 2903 C C . THR A 1 371 ? -11.039 28.689 19.277 1.00 88.50 371 THR A C 1
ATOM 2905 O O . THR A 1 371 ? -10.905 29.901 19.121 1.00 88.50 371 THR A O 1
ATOM 2908 N N . SER A 1 372 ? -10.158 27.800 18.823 1.00 88.44 372 SER A N 1
ATOM 2909 C CA . SER A 1 372 ? -8.862 28.103 18.207 1.00 88.44 372 SER A CA 1
ATOM 2910 C C . SER A 1 372 ? -8.713 27.349 16.872 1.00 88.44 372 SER A C 1
ATOM 2912 O O . SER A 1 372 ? -9.628 26.665 16.395 1.00 88.44 372 SER A O 1
ATOM 2914 N N . ARG A 1 373 ? -7.577 27.501 16.178 1.00 87.75 373 ARG A N 1
ATOM 2915 C CA . ARG A 1 373 ? -7.330 26.791 14.910 1.00 87.75 373 ARG A CA 1
ATOM 2916 C C . ARG A 1 373 ? -6.777 25.383 15.122 1.00 87.75 373 ARG A C 1
ATOM 2918 O O . ARG A 1 373 ? -6.875 24.551 14.228 1.00 87.75 373 ARG A O 1
ATOM 2925 N N . GLY A 1 374 ? -6.221 25.074 16.279 1.00 91.62 374 GLY A N 1
ATOM 2926 C CA . GLY A 1 374 ? -5.646 23.762 16.509 1.00 91.62 374 GLY A CA 1
ATOM 2927 C C . GLY A 1 374 ? -5.325 23.493 17.962 1.00 91.62 374 GLY A C 1
ATOM 2928 O O . GLY A 1 374 ? -5.525 24.355 18.807 1.00 91.62 374 GLY A O 1
ATOM 2929 N N . ALA A 1 375 ? -4.769 22.316 18.217 1.00 95.81 375 ALA A N 1
ATOM 2930 C CA . ALA A 1 375 ? -4.271 21.901 19.516 1.00 95.81 375 ALA A CA 1
ATOM 2931 C C . ALA A 1 375 ? -2.830 21.393 19.392 1.00 95.81 375 ALA A C 1
ATOM 2933 O O . ALA A 1 375 ? -2.536 20.512 18.579 1.00 95.81 375 ALA A O 1
ATOM 2934 N N . VAL A 1 376 ? -1.935 21.912 20.229 1.00 95.44 376 VAL A N 1
ATOM 2935 C CA . VAL A 1 376 ? -0.586 21.365 20.413 1.00 95.44 376 VAL A CA 1
ATOM 2936 C C . VAL A 1 376 ? -0.619 20.449 21.626 1.00 95.44 376 VAL A C 1
ATOM 2938 O O . VAL A 1 376 ? -0.667 20.907 22.763 1.00 95.44 376 VAL A O 1
ATOM 2941 N N . ILE A 1 377 ? -0.600 19.143 21.391 1.00 95.00 377 ILE A N 1
ATOM 2942 C CA . ILE A 1 377 ? -0.582 18.125 22.435 1.00 95.00 377 ILE A CA 1
ATOM 2943 C C . ILE A 1 377 ? 0.875 17.776 22.722 1.00 95.00 377 ILE A C 1
ATOM 2945 O O . ILE A 1 377 ? 1.525 17.081 21.936 1.00 95.00 377 ILE A O 1
ATOM 2949 N N . TYR A 1 378 ? 1.389 18.221 23.862 1.00 90.75 378 TYR A N 1
ATOM 2950 C CA . TYR A 1 378 ? 2.763 17.930 24.256 1.00 90.75 378 TYR A CA 1
ATOM 2951 C C . TYR A 1 378 ? 2.833 17.138 25.555 1.00 90.75 378 TYR A C 1
ATOM 2953 O O . TYR A 1 378 ? 1.929 17.170 26.387 1.00 90.75 378 TYR A O 1
ATOM 2961 N N . GLY A 1 379 ? 3.911 16.381 25.720 1.00 84.62 379 GLY A N 1
ATOM 2962 C CA . GLY A 1 379 ? 4.103 15.530 26.886 1.00 84.62 379 GLY A CA 1
ATOM 2963 C C . GLY A 1 379 ? 5.073 14.394 26.615 1.00 84.62 379 GLY A C 1
ATOM 2964 O O . GLY A 1 379 ? 5.522 14.182 25.486 1.00 84.62 379 GLY A O 1
ATOM 2965 N N . ILE A 1 380 ? 5.376 13.632 27.654 1.00 79.81 380 ILE A N 1
ATOM 2966 C CA . ILE A 1 380 ? 6.389 12.577 27.598 1.00 79.81 380 ILE A CA 1
ATOM 2967 C C . ILE A 1 380 ? 5.969 11.390 26.721 1.00 79.81 380 ILE A C 1
ATOM 2969 O O . ILE A 1 380 ? 4.796 11.216 26.371 1.00 79.81 380 ILE A O 1
ATOM 2973 N N . SER A 1 381 ? 6.935 10.571 26.308 1.00 76.69 381 SER A N 1
ATOM 2974 C CA . SER A 1 381 ? 6.637 9.366 25.530 1.00 76.69 381 SER A CA 1
ATOM 2975 C C . SER A 1 381 ? 5.790 8.374 26.342 1.00 76.69 381 SER A C 1
ATOM 2977 O O . SER A 1 381 ? 5.950 8.247 27.556 1.00 76.69 381 SER A O 1
ATOM 2979 N N . GLY A 1 382 ? 4.838 7.707 25.683 1.00 77.06 382 GLY A N 1
ATOM 2980 C CA . GLY A 1 382 ? 3.891 6.791 26.333 1.00 77.06 382 GLY A CA 1
ATOM 2981 C C . GLY A 1 382 ? 2.688 7.447 27.032 1.00 77.06 382 GLY A C 1
ATOM 2982 O O . GLY A 1 382 ? 1.814 6.720 27.501 1.00 77.06 382 GLY A O 1
ATOM 2983 N N . SER A 1 383 ? 2.575 8.785 27.048 1.00 85.81 383 SER A N 1
ATOM 2984 C CA . SER A 1 383 ? 1.445 9.489 27.686 1.00 85.81 383 SER A CA 1
ATOM 2985 C C . SER A 1 383 ? 0.122 9.442 26.905 1.00 85.81 383 SER A C 1
ATOM 2987 O O . SER A 1 383 ? -0.905 9.861 27.422 1.00 85.81 383 SER A O 1
ATOM 2989 N N . GLY A 1 384 ? 0.116 8.915 25.674 1.00 86.75 384 GLY A N 1
ATOM 2990 C CA . GLY A 1 384 ? -1.101 8.727 24.870 1.00 86.75 384 GLY A CA 1
ATOM 2991 C C . GLY A 1 384 ? -1.415 9.833 23.854 1.00 86.75 384 GLY A C 1
ATOM 2992 O O . GLY A 1 384 ? -2.489 9.804 23.262 1.00 86.75 384 GLY A O 1
ATOM 2993 N N . LYS A 1 385 ? -0.490 10.770 23.595 1.00 91.25 385 LYS A N 1
ATOM 2994 C CA . LYS A 1 385 ? -0.676 11.908 22.663 1.00 91.25 385 LYS A CA 1
ATOM 2995 C C . LYS A 1 385 ? -1.220 11.503 21.288 1.00 91.25 385 LYS A C 1
ATOM 2997 O O . LYS A 1 385 ? -2.255 12.004 20.864 1.00 91.25 385 LYS A O 1
ATOM 3002 N N . THR A 1 386 ? -0.549 10.566 20.616 1.00 89.25 386 THR A N 1
ATOM 3003 C CA . THR A 1 386 ? -0.940 10.087 19.280 1.00 89.25 386 THR A CA 1
ATOM 3004 C C . THR A 1 386 ? -2.308 9.411 19.298 1.00 89.25 386 THR A C 1
ATOM 3006 O O . THR A 1 386 ? -3.127 9.653 18.420 1.00 89.25 386 THR A O 1
ATOM 3009 N N . GLN A 1 387 ? -2.604 8.615 20.333 1.00 88.50 387 GLN A N 1
ATOM 3010 C CA . GLN A 1 387 ? -3.912 7.966 20.470 1.00 88.50 387 GLN A CA 1
ATOM 3011 C C . GLN A 1 387 ? -5.027 8.987 20.728 1.00 88.50 387 GLN A C 1
ATOM 3013 O O . GLN A 1 387 ? -6.112 8.851 20.169 1.00 88.50 387 GLN A O 1
ATOM 3018 N N . LEU A 1 388 ? -4.760 10.034 21.516 1.00 92.06 388 LEU A N 1
ATOM 3019 C CA . LEU A 1 388 ? -5.691 11.141 21.729 1.00 92.06 388 LEU A CA 1
ATOM 3020 C C . LEU A 1 388 ? -5.968 11.894 20.419 1.00 92.06 388 LEU A C 1
ATOM 3022 O O . LEU A 1 388 ? -7.130 12.112 20.081 1.00 92.06 388 LEU A O 1
ATOM 3026 N N . ALA A 1 389 ? -4.919 12.227 19.660 1.00 93.00 389 ALA A N 1
ATOM 3027 C CA . ALA A 1 389 ? -5.049 12.864 18.352 1.00 93.00 389 ALA A CA 1
ATOM 3028 C C . ALA A 1 389 ? -5.869 11.999 17.384 1.00 93.00 389 ALA A C 1
ATOM 3030 O O . ALA A 1 389 ? -6.789 12.497 16.741 1.00 93.00 389 ALA A O 1
ATOM 3031 N N . TYR A 1 390 ? -5.587 10.694 17.323 1.00 90.31 390 TYR A N 1
ATOM 3032 C CA . TYR A 1 390 ? -6.289 9.772 16.429 1.00 90.31 390 TYR A CA 1
ATOM 3033 C C . TYR A 1 390 ? -7.740 9.562 16.843 1.00 90.31 390 TYR A C 1
ATOM 3035 O O . TYR A 1 390 ? -8.601 9.484 15.972 1.00 90.31 390 TYR A O 1
ATOM 3043 N N . LYS A 1 391 ? -8.040 9.521 18.147 1.00 89.44 391 LYS A N 1
ATOM 3044 C CA . LYS A 1 391 ? -9.424 9.454 18.628 1.00 89.44 391 LYS A CA 1
ATOM 3045 C C . LYS A 1 391 ? -10.210 10.681 18.188 1.00 89.44 391 LYS A C 1
ATOM 3047 O O . LYS A 1 391 ? -11.255 10.527 17.564 1.00 89.44 391 LYS A O 1
ATOM 3052 N N . VAL A 1 392 ? -9.690 11.877 18.463 1.00 91.62 392 VAL A N 1
ATOM 3053 C CA . VAL A 1 392 ? -10.349 13.134 18.078 1.00 91.62 392 VAL A CA 1
ATOM 3054 C C . VAL A 1 392 ? -10.517 13.209 16.563 1.00 91.62 392 VAL A C 1
ATOM 3056 O O . VAL A 1 392 ? -11.584 13.567 16.083 1.00 91.62 392 VAL A O 1
ATOM 3059 N N . ALA A 1 393 ? -9.505 12.807 15.799 1.00 90.81 393 ALA A N 1
ATOM 3060 C CA . ALA A 1 393 ? -9.573 12.807 14.346 1.00 90.81 393 ALA A CA 1
ATOM 3061 C C . ALA A 1 393 ? -10.541 11.761 13.776 1.00 90.81 393 ALA A C 1
ATOM 3063 O O . ALA A 1 393 ? -11.238 12.039 12.802 1.00 90.81 393 ALA A O 1
ATOM 3064 N N . SER A 1 394 ? -10.623 10.579 14.391 1.00 84.56 394 SER A N 1
ATOM 3065 C CA . SER A 1 394 ? -11.565 9.523 14.011 1.00 84.56 394 SER A CA 1
ATOM 3066 C C . SER A 1 394 ? -13.000 9.963 14.271 1.00 84.56 394 SER A C 1
ATOM 3068 O O . SER A 1 394 ? -13.872 9.760 13.430 1.00 84.56 394 SER A O 1
ATOM 3070 N N . ASP A 1 395 ? -13.246 10.584 15.419 1.00 84.94 395 ASP A N 1
ATOM 3071 C CA . ASP A 1 395 ? -14.551 11.133 15.768 1.00 84.94 395 ASP A CA 1
ATOM 3072 C C . ASP A 1 395 ? -14.896 12.328 14.856 1.00 84.94 395 ASP A C 1
ATOM 3074 O O . ASP A 1 395 ? -16.002 12.396 14.324 1.00 84.94 395 ASP A O 1
ATOM 3078 N N . TYR A 1 396 ? -13.933 13.206 14.554 1.00 86.94 396 TYR A N 1
ATOM 3079 C CA . TYR A 1 396 ? -14.104 14.291 13.583 1.00 86.94 396 TYR A CA 1
ATOM 3080 C C . TYR A 1 396 ? -14.485 13.764 12.193 1.00 86.94 396 TYR A C 1
ATOM 3082 O O . TYR A 1 396 ? -15.437 14.264 11.598 1.00 86.94 396 TYR A O 1
ATOM 3090 N N . ALA A 1 397 ? -13.799 12.728 11.693 1.00 82.50 397 ALA A N 1
ATOM 3091 C CA . ALA A 1 397 ? -14.119 12.071 10.422 1.00 82.50 397 ALA A CA 1
ATOM 3092 C C . ALA A 1 397 ? -15.484 11.368 10.452 1.00 82.50 397 ALA A C 1
ATOM 3094 O O . ALA A 1 397 ? -16.194 11.341 9.450 1.00 82.50 397 ALA A O 1
ATOM 3095 N N . ARG A 1 398 ? -15.864 10.791 11.599 1.00 78.56 398 ARG A N 1
ATOM 3096 C CA . ARG A 1 398 ? -17.172 10.154 11.789 1.00 78.56 398 ARG A CA 1
ATOM 3097 C C . ARG A 1 398 ? -18.295 11.174 11.650 1.00 78.56 398 ARG A C 1
ATOM 3099 O O . ARG A 1 398 ? -19.236 10.911 10.911 1.00 78.56 398 ARG A O 1
ATOM 3106 N N . PHE A 1 399 ? -18.185 12.312 12.338 1.00 79.31 399 PHE A N 1
ATOM 3107 C CA . PHE A 1 399 ? -19.199 13.371 12.327 1.00 79.31 399 PHE A CA 1
ATOM 3108 C C . PHE A 1 399 ? -19.153 14.259 11.087 1.00 79.31 399 PHE A C 1
ATOM 3110 O O . PHE A 1 399 ? -20.148 14.895 10.760 1.00 79.31 399 PHE A O 1
ATOM 3117 N N . ASN A 1 400 ? -18.040 14.251 10.356 1.00 80.50 400 ASN A N 1
ATOM 3118 C CA . ASN A 1 400 ? -17.891 14.947 9.086 1.00 80.50 400 ASN A CA 1
ATOM 3119 C C . ASN A 1 400 ? -17.437 13.938 8.020 1.00 80.50 400 ASN A C 1
ATOM 3121 O O . ASN A 1 400 ? -16.257 13.924 7.668 1.00 80.50 400 ASN A O 1
ATOM 3125 N N . PRO A 1 401 ? -18.332 13.079 7.491 1.00 73.00 401 PRO A N 1
ATOM 3126 C CA . PRO A 1 401 ? -17.930 11.982 6.610 1.00 73.00 401 PRO A CA 1
ATOM 3127 C C . PRO A 1 401 ? -17.154 12.414 5.364 1.00 73.00 401 PRO A C 1
ATOM 3129 O O . PRO A 1 401 ? -16.322 11.639 4.906 1.00 73.00 401 PRO A O 1
ATOM 3132 N N . GLY A 1 402 ? -17.386 13.637 4.864 1.00 73.75 402 GLY A N 1
ATOM 3133 C CA . GLY A 1 402 ? -16.671 14.252 3.736 1.00 73.75 402 GLY A CA 1
ATOM 3134 C C . GLY A 1 402 ? -15.416 15.044 4.112 1.00 73.75 402 GLY A C 1
ATOM 3135 O O . GLY A 1 402 ? -14.824 15.691 3.248 1.00 73.75 402 GLY A O 1
ATOM 3136 N N . ALA A 1 403 ? -15.011 15.032 5.383 1.00 84.69 403 ALA A N 1
ATOM 3137 C CA . ALA A 1 403 ? -13.846 15.767 5.845 1.00 84.69 403 ALA A CA 1
ATOM 3138 C C . ALA A 1 403 ? -12.538 15.190 5.311 1.00 84.69 403 ALA A C 1
ATOM 3140 O O . ALA A 1 403 ? -12.383 13.997 5.053 1.00 84.69 403 ALA A O 1
ATOM 3141 N N . VAL A 1 404 ? -11.548 16.063 5.215 1.00 88.12 404 VAL A N 1
ATOM 3142 C CA . VAL A 1 404 ? -10.167 15.677 4.973 1.00 88.12 404 VAL A CA 1
ATOM 3143 C C . VAL A 1 404 ? -9.514 15.484 6.335 1.00 88.12 404 VAL A C 1
ATOM 3145 O O . VAL A 1 404 ? -9.414 16.437 7.104 1.00 88.12 404 VAL A O 1
ATOM 3148 N N . VAL A 1 405 ? -9.071 14.268 6.638 1.00 90.25 405 VAL A N 1
ATOM 3149 C CA . VAL A 1 405 ? -8.379 13.943 7.889 1.00 90.25 405 VAL A CA 1
ATOM 3150 C C . VAL A 1 405 ? -7.057 13.266 7.578 1.00 90.25 405 VAL A C 1
ATOM 3152 O O . VAL A 1 405 ? -7.034 12.083 7.239 1.00 90.25 405 VAL A O 1
ATOM 3155 N N . TRP A 1 406 ? -5.955 14.002 7.692 1.00 91.88 406 TRP A N 1
ATOM 3156 C CA . TRP A 1 406 ? -4.644 13.531 7.244 1.00 91.88 406 TRP A CA 1
ATOM 3157 C C . TRP A 1 406 ? -3.602 13.569 8.352 1.00 91.88 406 TRP A C 1
ATOM 3159 O O . TRP A 1 406 ? -3.502 14.554 9.074 1.00 91.88 406 TRP A O 1
ATOM 3169 N N . VAL A 1 407 ? -2.809 12.513 8.460 1.00 91.25 407 VAL A N 1
ATOM 3170 C CA . VAL A 1 407 ? -1.714 12.354 9.413 1.00 91.25 407 VAL A CA 1
ATOM 3171 C C . VAL A 1 407 ? -0.388 12.477 8.680 1.00 91.25 407 VAL A C 1
ATOM 3173 O O . VAL A 1 407 ? -0.188 11.826 7.660 1.00 91.25 407 VAL A O 1
ATOM 3176 N N . MET A 1 408 ? 0.518 13.280 9.222 1.00 90.19 408 MET A N 1
ATOM 3177 C CA . MET A 1 408 ? 1.859 13.527 8.706 1.00 90.19 408 MET A CA 1
ATOM 3178 C C . MET A 1 408 ? 2.889 13.157 9.774 1.00 90.19 408 MET A C 1
ATOM 3180 O O . MET A 1 408 ? 2.678 13.435 10.955 1.00 90.19 408 MET A O 1
ATOM 3184 N N . ASP A 1 409 ? 3.999 12.543 9.367 1.00 83.12 409 ASP A N 1
ATOM 3185 C CA . ASP A 1 409 ? 5.124 12.234 10.256 1.00 83.12 409 ASP A CA 1
ATOM 3186 C C . ASP A 1 409 ? 6.014 13.481 10.417 1.00 83.12 409 ASP A C 1
ATOM 3188 O O . ASP A 1 409 ? 6.667 13.924 9.472 1.00 83.12 409 ASP A O 1
ATOM 3192 N N . GLY A 1 410 ? 6.024 14.058 11.620 1.00 84.50 410 GLY A N 1
ATOM 3193 C CA . GLY A 1 410 ? 6.807 15.240 11.980 1.00 84.50 410 GLY A CA 1
ATOM 3194 C C . GLY A 1 410 ? 8.225 14.942 12.487 1.00 84.50 410 GLY A C 1
ATOM 3195 O O . GLY A 1 410 ? 8.915 15.867 12.924 1.00 84.50 410 GLY A O 1
ATOM 3196 N N . SER A 1 411 ? 8.680 13.685 12.446 1.00 74.44 411 SER A N 1
ATOM 3197 C CA . SER A 1 411 ? 9.978 13.288 13.017 1.00 74.44 411 SER A CA 1
ATOM 3198 C C . SER A 1 411 ? 11.185 13.808 12.230 1.00 74.44 411 SER A C 1
ATOM 3200 O O . SER A 1 411 ? 12.257 14.002 12.806 1.00 74.44 411 SER A O 1
ATOM 3202 N N . SER A 1 412 ? 11.032 14.076 10.929 1.00 70.69 412 SER A N 1
ATOM 3203 C CA . SER A 1 412 ? 12.053 14.729 10.103 1.00 70.69 412 SER A CA 1
ATOM 3204 C C . SER A 1 412 ? 11.431 15.641 9.046 1.00 70.69 412 SER A C 1
ATOM 3206 O O . SER A 1 412 ? 10.273 15.484 8.658 1.00 70.69 412 SER A O 1
ATOM 3208 N N . ARG A 1 413 ? 12.221 16.603 8.557 1.00 70.88 413 ARG A N 1
ATOM 3209 C CA . ARG A 1 413 ? 11.771 17.572 7.551 1.00 70.88 413 ARG A CA 1
ATOM 3210 C C . ARG A 1 413 ? 11.400 16.904 6.227 1.00 70.88 413 ARG A C 1
ATOM 3212 O O . ARG A 1 413 ? 10.398 17.279 5.630 1.00 70.88 413 ARG A O 1
ATOM 3219 N N . ASP A 1 414 ? 12.180 15.919 5.790 1.00 61.34 414 ASP A N 1
ATOM 3220 C CA . ASP A 1 414 ? 11.958 15.252 4.504 1.00 61.34 414 ASP A CA 1
ATOM 3221 C C . ASP A 1 414 ? 10.646 14.463 4.500 1.00 61.34 414 ASP A C 1
ATOM 3223 O O . ASP A 1 414 ? 9.858 14.595 3.568 1.00 61.34 414 ASP A O 1
ATOM 3227 N N . LYS A 1 415 ? 10.353 13.743 5.589 1.00 71.75 415 LYS A N 1
ATOM 3228 C CA . LYS A 1 415 ? 9.094 13.005 5.747 1.00 71.75 415 LYS A CA 1
ATOM 3229 C C . LYS A 1 415 ? 7.881 13.919 5.841 1.00 71.75 415 LYS A C 1
ATOM 3231 O O . LYS A 1 415 ? 6.858 13.651 5.219 1.00 71.75 415 LYS A O 1
ATOM 3236 N N . LEU A 1 416 ? 7.990 15.005 6.609 1.00 75.62 416 LEU A N 1
ATOM 3237 C CA . LEU A 1 416 ? 6.902 15.969 6.732 1.00 75.62 416 LEU A CA 1
ATOM 3238 C C . LEU A 1 416 ? 6.583 16.593 5.367 1.00 75.62 416 LEU A C 1
ATOM 3240 O O . LEU A 1 416 ? 5.416 16.727 5.012 1.00 75.62 416 LEU A O 1
ATOM 3244 N N . ASN A 1 417 ? 7.611 16.918 4.580 1.00 75.56 417 ASN A N 1
ATOM 3245 C CA . ASN A 1 417 ? 7.439 17.432 3.223 1.00 75.56 417 ASN A CA 1
ATOM 3246 C C . ASN A 1 417 ? 6.826 16.388 2.276 1.00 75.56 417 ASN A C 1
ATOM 3248 O O . ASN A 1 417 ? 5.927 16.737 1.514 1.00 75.56 417 ASN A O 1
ATOM 3252 N N . GLU A 1 418 ? 7.264 15.128 2.346 1.00 72.38 418 GLU A N 1
ATOM 3253 C CA . GLU A 1 418 ? 6.679 14.019 1.579 1.00 72.38 418 GLU A CA 1
ATOM 3254 C C . GLU A 1 418 ? 5.179 13.862 1.887 1.00 72.38 418 GLU A C 1
ATOM 3256 O O . GLU A 1 418 ? 4.355 13.788 0.979 1.00 72.38 418 GLU A O 1
ATOM 3261 N N . GLU A 1 419 ? 4.788 13.904 3.162 1.00 79.12 419 GLU A N 1
ATOM 3262 C CA . GLU A 1 419 ? 3.383 13.785 3.567 1.00 79.12 419 GLU A CA 1
ATOM 3263 C C . GLU A 1 419 ? 2.528 14.999 3.176 1.00 79.12 419 GLU A C 1
ATOM 3265 O O . GLU A 1 419 ? 1.360 14.844 2.808 1.00 79.12 419 GLU A O 1
ATOM 3270 N N . VAL A 1 420 ? 3.098 16.208 3.201 1.00 79.62 420 VAL A N 1
ATOM 3271 C CA . VAL A 1 420 ? 2.431 17.415 2.684 1.00 79.62 420 VAL A CA 1
ATOM 3272 C C . VAL A 1 420 ? 2.186 17.294 1.180 1.00 79.62 420 VAL A C 1
ATOM 3274 O O . VAL A 1 420 ? 1.082 17.599 0.722 1.00 79.62 420 VAL A O 1
ATOM 3277 N N . GLN A 1 421 ? 3.166 16.796 0.421 1.00 74.62 421 GLN A N 1
ATOM 3278 C CA . GLN A 1 421 ? 3.017 16.540 -1.015 1.00 74.62 421 GLN A CA 1
ATOM 3279 C C . GLN A 1 421 ? 1.955 15.465 -1.288 1.00 74.62 421 GLN A C 1
ATOM 3281 O O . GLN A 1 421 ? 1.083 15.664 -2.137 1.00 74.62 421 GLN A O 1
ATOM 3286 N N . ASN A 1 422 ? 1.952 14.374 -0.516 1.00 74.31 422 ASN A N 1
ATOM 3287 C CA . ASN A 1 422 ? 0.947 13.313 -0.621 1.00 74.31 422 ASN A CA 1
ATOM 3288 C C . ASN A 1 422 ? -0.476 13.835 -0.357 1.00 74.31 422 ASN A C 1
ATOM 3290 O O . ASN A 1 422 ? -1.415 13.488 -1.078 1.00 74.31 422 ASN A O 1
ATOM 3294 N N . LEU A 1 423 ? -0.656 14.693 0.654 1.00 78.75 423 LEU A N 1
ATOM 3295 C CA . LEU A 1 423 ? -1.947 15.324 0.926 1.00 78.75 423 LEU A CA 1
ATOM 3296 C C . LEU A 1 423 ? -2.369 16.266 -0.207 1.00 78.75 423 LEU A C 1
ATOM 3298 O O . LEU A 1 423 ? -3.524 16.221 -0.633 1.00 78.75 423 LEU A O 1
ATOM 3302 N N . GLN A 1 424 ? -1.454 17.108 -0.692 1.00 75.69 424 GLN A N 1
ATOM 3303 C CA . GLN A 1 424 ? -1.711 18.044 -1.789 1.00 75.69 424 GLN A CA 1
ATOM 3304 C C . GLN A 1 424 ? -2.234 17.309 -3.027 1.00 75.69 424 GLN A C 1
ATOM 3306 O O . GLN A 1 424 ? -3.314 17.626 -3.524 1.00 75.69 424 GLN A O 1
ATOM 3311 N N . GLN A 1 425 ? -1.532 16.245 -3.417 1.00 64.94 425 GLN A N 1
ATOM 3312 C CA . GLN A 1 425 ? -1.900 15.312 -4.481 1.00 64.94 425 GLN A CA 1
ATOM 3313 C C . GLN A 1 425 ? -3.289 14.688 -4.292 1.00 64.94 425 GLN A C 1
ATOM 3315 O O . GLN A 1 425 ? -3.996 14.384 -5.258 1.00 64.94 425 GLN A O 1
ATOM 3320 N N . ARG A 1 426 ? -3.680 14.424 -3.043 1.00 67.88 426 ARG A N 1
ATOM 3321 C CA . ARG A 1 426 ? -4.964 13.798 -2.733 1.00 67.88 426 ARG A CA 1
ATOM 3322 C C . ARG A 1 426 ? -6.115 14.802 -2.757 1.00 67.88 426 ARG A C 1
ATOM 3324 O O . ARG A 1 426 ? -7.211 14.442 -3.185 1.00 67.88 426 ARG A O 1
ATOM 3331 N N . LEU A 1 427 ? -5.872 16.037 -2.321 1.00 69.44 427 LEU A N 1
ATOM 3332 C CA . LEU A 1 427 ? -6.857 17.122 -2.271 1.00 69.44 427 LEU A CA 1
ATOM 3333 C C . LEU A 1 427 ? -7.208 17.695 -3.641 1.00 69.44 427 LEU A C 1
ATOM 3335 O O . LEU A 1 427 ? -8.375 18.034 -3.859 1.00 69.44 427 LEU A O 1
ATOM 3339 N N . SER A 1 428 ? -6.232 17.767 -4.547 1.00 63.81 428 SER A N 1
ATOM 3340 C CA . SER A 1 428 ? -6.428 18.233 -5.922 1.00 63.81 428 SER A CA 1
ATOM 3341 C C . SER A 1 428 ? -7.237 17.257 -6.781 1.00 63.81 428 SER A C 1
ATOM 3343 O O . SER A 1 428 ? -7.577 17.574 -7.919 1.00 63.81 428 SER A O 1
ATOM 3345 N N . GLY A 1 429 ? -7.549 16.054 -6.272 1.00 49.53 429 GLY A N 1
ATOM 3346 C CA . GLY A 1 429 ? -8.224 15.006 -7.044 1.00 49.53 429 GLY A CA 1
ATOM 3347 C C . GLY A 1 429 ? -7.431 14.560 -8.277 1.00 49.53 429 GLY A C 1
ATOM 3348 O O . GLY A 1 429 ? -8.005 13.939 -9.168 1.00 49.53 429 GLY A O 1
ATOM 3349 N N . GLY A 1 430 ? -6.139 14.903 -8.336 1.00 44.06 430 GLY A N 1
ATOM 3350 C CA . GLY A 1 430 ? -5.307 14.767 -9.528 1.00 44.06 430 GLY A CA 1
ATOM 3351 C C . GLY A 1 430 ? -5.635 15.754 -10.658 1.00 44.06 430 GLY A C 1
ATOM 3352 O O . GLY A 1 430 ? -5.314 15.441 -11.798 1.00 44.06 430 GLY A O 1
ATOM 3353 N N . SER A 1 431 ? -6.293 16.895 -10.387 1.00 34.69 431 SER A N 1
ATOM 3354 C CA . SER A 1 431 ? -6.750 17.884 -11.388 1.00 34.69 431 SER A CA 1
ATOM 3355 C C . SER A 1 431 ? -6.290 19.330 -11.145 1.00 34.69 431 SER A C 1
ATOM 3357 O O . SER A 1 431 ? -6.290 19.801 -10.014 1.00 34.69 431 SER A O 1
ATOM 3359 N N . GLU A 1 432 ? -5.925 20.019 -12.229 1.00 36.94 432 GLU A N 1
ATOM 3360 C CA . GLU A 1 432 ? -5.832 21.483 -12.426 1.00 36.94 432 GLU A CA 1
ATOM 3361 C C . GLU A 1 432 ? -4.631 22.329 -11.985 1.00 36.94 432 GLU A C 1
ATOM 3363 O O . GLU A 1 432 ? -3.725 22.691 -12.750 1.00 36.94 432 GLU A O 1
ATOM 3368 N N . ASP A 1 433 ? -4.744 22.858 -10.777 1.00 35.09 433 ASP A N 1
ATOM 3369 C CA . ASP A 1 433 ? -4.049 24.095 -10.472 1.00 35.09 433 ASP A CA 1
ATOM 3370 C C . ASP A 1 433 ? -2.697 23.922 -9.800 1.00 35.09 433 ASP A C 1
ATOM 3372 O O . ASP A 1 433 ? -2.533 23.962 -8.577 1.00 35.09 433 ASP A O 1
ATOM 3376 N N . GLY A 1 434 ? -1.702 23.871 -10.676 1.00 39.47 434 GLY A N 1
ATOM 3377 C CA . GLY A 1 434 ? -0.292 23.794 -10.385 1.00 39.47 434 GLY A CA 1
ATOM 3378 C C . GLY A 1 434 ? 0.331 25.091 -9.868 1.00 39.47 434 GLY A C 1
ATOM 3379 O O . GLY A 1 434 ? 1.505 25.412 -10.043 1.00 39.47 434 GLY A O 1
ATOM 3380 N N . ASN A 1 435 ? -0.483 25.902 -9.234 1.00 38.03 435 ASN A N 1
ATOM 3381 C CA . ASN A 1 435 ? -0.048 27.051 -8.465 1.00 38.03 435 ASN A CA 1
ATOM 3382 C C . ASN A 1 435 ? -0.805 27.135 -7.141 1.00 38.03 435 ASN A C 1
ATOM 3384 O O . ASN A 1 435 ? -0.595 28.074 -6.373 1.00 38.03 435 ASN A O 1
ATOM 3388 N N . SER A 1 436 ? -1.669 26.159 -6.851 1.00 46.75 436 SER A N 1
ATOM 3389 C CA . SER A 1 436 ? -2.371 26.082 -5.584 1.00 46.75 436 SER A CA 1
ATOM 3390 C C . SER A 1 436 ? -1.367 25.696 -4.516 1.00 46.75 436 SER A C 1
ATOM 3392 O O . SER A 1 436 ? -0.947 24.545 -4.436 1.00 46.75 436 SER A O 1
ATOM 3394 N N . HIS A 1 437 ? -0.980 26.642 -3.667 1.00 68.06 437 HIS A N 1
ATOM 3395 C CA . HIS A 1 437 ? -0.395 26.261 -2.387 1.00 68.06 437 HIS A CA 1
ATOM 3396 C C . HIS A 1 437 ? -1.370 25.305 -1.685 1.00 68.06 437 HIS A C 1
ATOM 3398 O O . HIS A 1 437 ? -2.589 25.463 -1.813 1.00 68.06 437 HIS A O 1
ATOM 3404 N N . ILE A 1 438 ? -0.858 24.318 -0.941 1.00 79.12 438 ILE A N 1
ATOM 3405 C CA . ILE A 1 438 ? -1.689 23.394 -0.149 1.00 79.12 438 ILE A CA 1
ATOM 3406 C C . ILE A 1 438 ? -2.718 24.160 0.701 1.00 79.12 438 ILE A C 1
ATOM 3408 O O . ILE A 1 438 ? -3.848 23.704 0.860 1.00 79.12 438 ILE A O 1
ATOM 3412 N N . SER A 1 439 ? -2.375 25.373 1.150 1.00 80.81 439 SER A N 1
ATOM 3413 C CA . SER A 1 439 ? -3.299 26.309 1.789 1.00 80.81 439 SER A CA 1
ATOM 3414 C C . SER A 1 439 ? -4.548 26.591 0.959 1.00 80.81 439 SER A C 1
ATOM 3416 O O . SER A 1 439 ? -5.643 26.470 1.487 1.00 80.81 439 SER A O 1
ATOM 3418 N N . SER A 1 440 ? -4.425 26.896 -0.331 1.00 79.38 440 SER A N 1
ATOM 3419 C CA . SER A 1 440 ? -5.555 27.163 -1.227 1.00 79.38 440 SER A CA 1
ATOM 3420 C C . SER A 1 440 ? -6.468 25.948 -1.394 1.00 79.38 440 SER A C 1
ATOM 3422 O O . SER A 1 440 ? -7.684 26.091 -1.303 1.00 79.38 440 SER A O 1
ATOM 3424 N N . LEU A 1 441 ? -5.903 24.750 -1.584 1.00 79.94 441 LEU A N 1
ATOM 3425 C CA . LEU A 1 441 ? -6.688 23.512 -1.727 1.00 79.94 441 LEU A CA 1
ATOM 3426 C C . LEU A 1 441 ? -7.424 23.154 -0.436 1.00 79.94 441 LEU A C 1
ATOM 3428 O O . LEU A 1 441 ? -8.582 22.742 -0.461 1.00 79.94 441 LEU A O 1
ATOM 3432 N N . VAL A 1 442 ? -6.760 23.342 0.703 1.00 83.81 442 VAL A N 1
ATOM 3433 C CA . VAL A 1 442 ? -7.373 23.191 2.022 1.00 83.81 442 VAL A CA 1
ATOM 3434 C C . VAL A 1 442 ? -8.481 24.230 2.224 1.00 83.81 442 VAL A C 1
ATOM 3436 O O . VAL A 1 442 ? -9.560 23.876 2.689 1.00 83.81 442 VAL A O 1
ATOM 3439 N N . ASN A 1 443 ? -8.265 25.480 1.806 1.00 82.06 443 ASN A N 1
ATOM 3440 C CA . ASN A 1 443 ? -9.225 26.580 1.950 1.00 82.06 443 ASN A CA 1
ATOM 3441 C C . ASN A 1 443 ? -10.510 26.385 1.134 1.00 82.06 443 ASN A C 1
ATOM 3443 O O . ASN A 1 443 ? -11.546 26.933 1.500 1.00 82.06 443 ASN A O 1
ATOM 3447 N N . GLN A 1 444 ? -10.466 25.602 0.055 1.00 77.81 444 GLN A N 1
ATOM 3448 C CA . GLN A 1 444 ? -11.646 25.244 -0.741 1.00 77.81 444 GLN A CA 1
ATOM 3449 C C . GLN A 1 444 ? -12.551 24.208 -0.054 1.00 77.81 444 GLN A C 1
ATOM 3451 O O . GLN A 1 444 ? -13.639 23.910 -0.547 1.00 77.81 444 GLN A O 1
ATOM 3456 N N . ARG A 1 445 ? -12.114 23.621 1.065 1.00 78.38 445 ARG A N 1
ATOM 3457 C CA . ARG A 1 445 ? -12.835 22.570 1.786 1.00 78.38 445 ARG A CA 1
ATOM 3458 C C . ARG A 1 445 ? -13.332 23.106 3.126 1.00 78.38 445 ARG A C 1
ATOM 3460 O O . ARG A 1 445 ? -12.615 23.794 3.844 1.00 78.38 445 ARG A O 1
ATOM 3467 N N . SER A 1 446 ? -14.562 22.748 3.485 1.00 76.56 446 SER A N 1
ATOM 3468 C CA . SER A 1 446 ? -15.201 23.201 4.727 1.00 76.56 446 SER A CA 1
ATOM 3469 C C . SER A 1 446 ? -14.684 22.487 5.981 1.00 76.56 446 SER A C 1
ATOM 3471 O O . SER A 1 446 ? -14.634 23.091 7.050 1.00 76.56 446 SER A O 1
ATOM 3473 N N . HIS A 1 447 ? -14.271 21.220 5.862 1.00 86.62 447 HIS A N 1
ATOM 3474 C CA . HIS A 1 447 ? -13.840 20.389 6.990 1.00 86.62 447 HIS A CA 1
ATOM 3475 C C . HIS A 1 447 ? -12.489 19.730 6.700 1.00 86.62 447 HIS A C 1
ATOM 3477 O O . HIS A 1 447 ? -12.419 18.705 6.019 1.00 86.62 447 HIS A O 1
ATOM 3483 N N . VAL A 1 448 ? -11.409 20.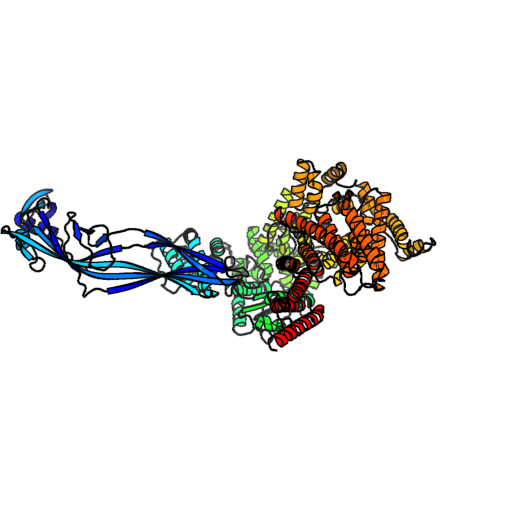321 7.214 1.00 92.06 448 VAL A N 1
ATOM 3484 C CA . VAL A 1 448 ? -10.046 19.787 7.089 1.00 92.06 448 VAL A CA 1
ATOM 3485 C C . VAL A 1 448 ? -9.383 19.753 8.458 1.00 92.06 448 VAL A C 1
ATOM 3487 O O . VAL A 1 448 ? -9.278 20.782 9.125 1.00 92.06 448 VAL A O 1
ATOM 3490 N N . LEU A 1 449 ? -8.902 18.575 8.843 1.00 95.38 449 LEU A N 1
ATOM 3491 C CA . LEU A 1 449 ? -8.135 18.325 10.053 1.00 95.38 449 LEU A CA 1
ATOM 3492 C C . LEU A 1 449 ? -6.810 17.652 9.689 1.00 95.38 449 LEU A C 1
ATOM 3494 O O . LEU A 1 449 ? -6.786 16.553 9.137 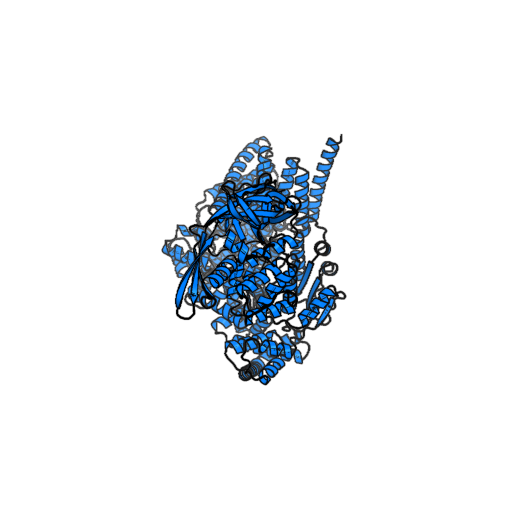1.00 95.38 449 LEU A O 1
ATOM 3498 N N . LEU A 1 450 ? -5.703 18.303 10.022 1.00 95.75 450 LEU A N 1
ATOM 3499 C CA . LEU A 1 450 ? -4.358 17.796 9.777 1.00 95.75 450 LEU A CA 1
ATOM 3500 C C . LEU A 1 450 ? -3.687 17.465 11.106 1.00 95.75 450 LEU A C 1
ATOM 3502 O O . LEU A 1 450 ? -3.693 18.278 12.030 1.00 95.75 450 LEU A O 1
ATOM 3506 N N . ILE A 1 451 ? -3.105 16.276 11.193 1.00 96.50 451 ILE A N 1
ATOM 3507 C CA . ILE A 1 451 ? -2.356 15.804 12.351 1.00 96.50 451 ILE A CA 1
ATOM 3508 C C . ILE A 1 451 ? -0.882 15.771 11.977 1.00 96.50 451 ILE A C 1
ATOM 3510 O O . ILE A 1 451 ? -0.504 15.053 11.058 1.00 96.50 451 ILE A O 1
ATOM 3514 N N . ILE A 1 452 ? -0.047 16.501 12.703 1.00 95.38 452 ILE A N 1
ATOM 3515 C CA . ILE A 1 452 ? 1.409 16.387 12.611 1.00 95.38 452 ILE A CA 1
ATOM 3516 C C . ILE A 1 452 ? 1.854 15.592 13.830 1.00 95.38 452 ILE A C 1
ATOM 3518 O O . ILE A 1 452 ? 1.855 16.102 14.951 1.00 95.38 452 ILE A O 1
ATOM 3522 N N . ASP A 1 453 ? 2.140 14.315 13.611 1.00 92.44 453 ASP A N 1
ATOM 3523 C CA . ASP A 1 453 ? 2.437 13.356 14.665 1.00 92.44 453 ASP A CA 1
ATOM 3524 C C . ASP A 1 453 ? 3.949 13.277 14.913 1.00 92.44 453 ASP A C 1
ATOM 3526 O O . ASP A 1 453 ? 4.729 13.158 13.972 1.00 92.44 453 ASP A O 1
ATOM 3530 N N . ASP A 1 454 ? 4.345 13.331 16.182 1.00 86.50 454 ASP A N 1
ATOM 3531 C CA . ASP A 1 454 ? 5.728 13.270 16.667 1.00 86.50 454 ASP A CA 1
ATOM 3532 C C . ASP A 1 454 ? 6.646 14.353 16.071 1.00 86.50 454 ASP A C 1
ATOM 3534 O O . ASP A 1 454 ? 7.743 14.082 15.584 1.00 86.50 454 ASP A O 1
ATOM 3538 N N . LEU A 1 455 ? 6.191 15.613 16.107 1.00 89.81 455 LEU A N 1
ATOM 3539 C CA . LEU A 1 455 ? 6.971 16.754 15.634 1.00 89.81 455 LEU A CA 1
ATOM 3540 C C . LEU A 1 455 ? 8.267 16.902 16.442 1.00 89.81 455 LEU A C 1
ATOM 3542 O O . LEU A 1 455 ? 8.241 17.210 17.641 1.00 89.81 455 LEU A O 1
ATOM 3546 N N . SER A 1 456 ? 9.395 16.726 15.757 1.00 82.38 456 SER A N 1
ATOM 3547 C CA . SER A 1 456 ? 10.732 16.908 16.321 1.00 82.38 456 SER A CA 1
ATOM 3548 C C . SER A 1 456 ? 11.036 18.384 16.593 1.00 82.38 456 SER A C 1
ATOM 3550 O O . SER A 1 456 ? 10.607 19.274 15.862 1.00 82.38 456 SER A O 1
ATOM 3552 N N . ALA A 1 457 ? 11.846 18.655 17.620 1.00 75.44 457 ALA A N 1
ATOM 3553 C CA . ALA A 1 457 ? 12.236 20.013 18.003 1.00 75.44 457 ALA A CA 1
ATOM 3554 C C . ALA A 1 457 ? 13.023 20.769 16.914 1.00 75.44 457 ALA A C 1
ATOM 3556 O O . ALA A 1 457 ? 13.060 21.997 16.932 1.00 75.44 457 ALA A O 1
ATOM 3557 N N . THR A 1 458 ? 13.652 20.053 15.978 1.00 74.88 458 THR A N 1
ATOM 3558 C CA . THR A 1 458 ? 14.442 20.632 14.877 1.00 74.88 458 THR A CA 1
ATOM 3559 C C . THR A 1 458 ? 13.644 20.817 13.586 1.00 74.88 458 THR A C 1
ATOM 3561 O O . THR A 1 458 ? 14.164 21.371 12.616 1.00 74.88 458 THR A O 1
ATOM 3564 N N . VAL A 1 459 ? 12.392 20.354 13.548 1.00 79.38 459 VAL A N 1
ATOM 3565 C CA . VAL A 1 459 ? 11.552 20.368 12.349 1.00 79.38 459 VAL A CA 1
ATOM 3566 C C . VAL A 1 459 ? 10.557 21.518 12.445 1.00 79.38 459 VAL A C 1
ATOM 3568 O O . VAL A 1 459 ? 9.768 21.609 13.381 1.00 79.38 459 VAL A O 1
ATOM 3571 N N . ALA A 1 460 ? 10.585 22.404 11.454 1.00 85.25 460 ALA A N 1
ATOM 3572 C CA . ALA A 1 460 ? 9.594 23.462 11.316 1.00 85.25 460 ALA A CA 1
ATOM 3573 C C . ALA A 1 460 ? 8.397 22.963 10.497 1.00 85.25 460 ALA A C 1
ATOM 3575 O O . ALA A 1 460 ? 8.575 22.305 9.471 1.00 85.25 460 ALA A O 1
ATOM 3576 N N . ILE A 1 461 ? 7.183 23.319 10.925 1.00 88.44 461 ILE A N 1
ATOM 3577 C CA . ILE A 1 461 ? 5.974 23.076 10.134 1.00 88.44 461 ILE A CA 1
ATOM 3578 C C . ILE A 1 461 ? 6.010 24.002 8.906 1.00 88.44 461 ILE A C 1
ATOM 3580 O O . ILE A 1 461 ? 6.228 25.205 9.077 1.00 88.44 461 ILE A O 1
ATOM 3584 N N . PRO A 1 462 ? 5.779 23.490 7.684 1.00 87.50 462 PRO A N 1
ATOM 3585 C CA . PRO A 1 462 ? 5.745 24.318 6.484 1.00 87.50 462 PRO A CA 1
ATOM 3586 C C . PRO A 1 462 ? 4.744 25.475 6.594 1.00 87.50 462 PRO A C 1
ATOM 3588 O O . PRO A 1 462 ? 3.596 25.285 7.008 1.00 87.50 462 PRO A O 1
ATOM 3591 N N . ASN A 1 463 ? 5.161 26.672 6.167 1.00 84.56 463 ASN A N 1
ATOM 3592 C CA . ASN A 1 463 ? 4.331 27.880 6.232 1.00 84.56 463 ASN A CA 1
ATOM 3593 C C . ASN A 1 463 ? 3.001 27.728 5.484 1.00 84.56 463 ASN A C 1
ATOM 3595 O O . ASN A 1 463 ? 1.999 28.288 5.912 1.00 84.56 463 ASN A O 1
ATOM 3599 N N . ASP A 1 464 ? 2.952 26.937 4.414 1.00 81.62 464 ASP A N 1
ATOM 3600 C CA . ASP A 1 464 ? 1.712 26.726 3.663 1.00 81.62 464 ASP A CA 1
ATOM 3601 C C . ASP A 1 464 ? 0.660 25.972 4.481 1.00 81.62 464 ASP A C 1
ATOM 3603 O O . ASP A 1 464 ? -0.526 26.298 4.436 1.00 81.62 464 ASP A O 1
ATOM 3607 N N . ILE A 1 465 ? 1.084 25.016 5.311 1.00 88.44 465 ILE A N 1
ATOM 3608 C CA . ILE A 1 465 ? 0.192 24.368 6.274 1.00 88.44 465 ILE A CA 1
ATOM 3609 C C . ILE A 1 465 ? -0.220 25.382 7.338 1.00 88.44 465 ILE A C 1
ATOM 3611 O O . ILE A 1 465 ? -1.411 25.522 7.615 1.00 88.44 465 ILE A O 1
ATOM 3615 N N . LEU A 1 466 ? 0.732 26.155 7.871 1.00 87.00 466 LEU A N 1
ATOM 3616 C CA . LEU A 1 466 ? 0.465 27.196 8.867 1.00 87.00 466 LEU A CA 1
ATOM 3617 C C . LEU A 1 466 ? -0.414 28.339 8.356 1.00 87.00 466 LEU A C 1
ATOM 3619 O O . LEU A 1 466 ? -1.048 28.982 9.176 1.00 87.00 466 LEU A O 1
ATOM 3623 N N . ASN A 1 467 ? -0.533 28.566 7.050 1.00 83.62 467 ASN A N 1
ATOM 3624 C CA . ASN A 1 467 ? -1.349 29.640 6.466 1.00 83.62 467 ASN A CA 1
ATOM 3625 C C . ASN A 1 467 ? -2.695 29.154 5.896 1.00 83.62 467 ASN A C 1
ATOM 3627 O O . ASN A 1 467 ? -3.491 29.958 5.418 1.00 83.62 467 ASN A O 1
ATOM 3631 N N . SER A 1 468 ? -2.959 27.848 5.933 1.00 87.06 468 SER A N 1
ATOM 3632 C CA . SER A 1 468 ? -4.228 27.249 5.495 1.00 87.06 468 SER A CA 1
ATOM 3633 C C . SER A 1 468 ? -5.407 27.510 6.456 1.00 87.06 468 SER A C 1
ATOM 3635 O O . SER A 1 468 ? -5.238 28.052 7.542 1.00 87.06 468 SER A O 1
ATOM 3637 N N . SER A 1 469 ? -6.621 27.092 6.099 1.00 87.50 469 SER A N 1
ATOM 3638 C CA . SER A 1 469 ? -7.802 27.086 6.975 1.00 87.50 469 SER A CA 1
ATOM 3639 C C . SER A 1 469 ? -7.921 25.798 7.794 1.00 87.50 469 SER A C 1
ATOM 3641 O O . SER A 1 469 ? -8.814 25.691 8.636 1.00 87.50 469 SER A O 1
ATOM 3643 N N . ALA A 1 470 ? -7.030 24.822 7.568 1.00 91.38 470 ALA A N 1
ATOM 3644 C CA . ALA A 1 470 ? -7.083 23.531 8.239 1.00 91.38 470 ALA A CA 1
ATOM 3645 C C . ALA A 1 470 ? -7.011 23.694 9.752 1.00 91.38 470 ALA A C 1
ATOM 3647 O O . ALA A 1 470 ? -6.206 24.474 10.286 1.00 91.38 470 ALA A O 1
ATOM 3648 N N . LYS A 1 471 ? -7.810 22.870 10.428 1.00 94.94 471 LYS A N 1
ATOM 3649 C CA . LYS A 1 471 ? -7.626 22.594 11.840 1.00 94.94 471 LYS A CA 1
ATOM 3650 C C . LYS A 1 471 ? -6.368 21.747 12.021 1.00 94.94 471 LYS A C 1
ATOM 3652 O O . LYS A 1 471 ? -6.126 20.833 11.234 1.00 94.94 471 LYS A O 1
ATOM 3657 N N . LEU A 1 472 ? -5.563 22.054 13.033 1.00 95.06 472 LEU A N 1
ATOM 3658 C CA . LEU A 1 472 ? -4.271 21.397 13.256 1.00 95.06 472 LEU A CA 1
ATOM 3659 C C . LEU A 1 472 ? -4.243 20.673 14.600 1.00 95.06 472 LEU A C 1
ATOM 3661 O O . LEU A 1 472 ? -4.568 21.259 15.625 1.00 95.06 472 LEU A O 1
ATOM 3665 N N . ILE A 1 473 ? -3.802 19.420 14.619 1.00 96.88 473 ILE A N 1
ATOM 3666 C CA . ILE A 1 473 ? -3.387 18.737 15.845 1.00 96.88 473 ILE A CA 1
ATOM 3667 C C . ILE A 1 473 ? -1.904 18.426 15.705 1.00 96.88 473 ILE A C 1
ATOM 3669 O O . ILE A 1 473 ? -1.504 17.707 14.798 1.00 96.88 473 ILE A O 1
ATOM 3673 N N . VAL A 1 474 ? -1.079 18.948 16.600 1.00 95.88 474 VAL A N 1
ATOM 3674 C CA . VAL A 1 474 ? 0.357 18.651 16.618 1.00 95.88 474 VAL A CA 1
ATOM 3675 C C . VAL A 1 474 ? 0.643 17.815 17.850 1.00 95.88 474 VAL A C 1
ATOM 3677 O O . VAL A 1 474 ? 0.281 18.226 18.949 1.00 95.88 474 VAL A O 1
ATOM 3680 N N . THR A 1 475 ? 1.288 16.661 17.697 1.00 94.00 475 THR A N 1
ATOM 3681 C CA . THR A 1 475 ? 1.827 15.914 18.837 1.00 94.00 475 THR A CA 1
ATOM 3682 C C . THR A 1 475 ? 3.337 16.122 18.896 1.00 94.00 475 THR A C 1
ATOM 3684 O O . THR A 1 475 ? 4.025 16.055 17.882 1.00 94.00 475 THR A O 1
ATOM 3687 N N . THR A 1 476 ? 3.878 16.427 20.075 1.00 89.75 476 THR A N 1
ATOM 3688 C CA . THR A 1 476 ? 5.326 16.634 20.245 1.00 89.75 476 THR A CA 1
ATOM 3689 C C . THR A 1 476 ? 5.780 16.286 21.661 1.00 89.75 476 THR A C 1
ATOM 3691 O O . THR A 1 476 ? 4.983 16.223 22.598 1.00 89.75 476 THR A O 1
ATOM 3694 N N . GLN A 1 477 ? 7.072 16.023 21.832 1.00 82.94 477 GLN A N 1
ATOM 3695 C CA . GLN A 1 477 ? 7.705 15.939 23.152 1.00 82.94 477 GLN A CA 1
ATOM 3696 C C . GLN A 1 477 ? 8.265 17.296 23.603 1.00 82.94 477 GLN A C 1
ATOM 3698 O O . GLN A 1 477 ? 8.526 17.490 24.788 1.00 82.94 477 GLN A O 1
ATOM 3703 N N . ASN A 1 478 ? 8.416 18.252 22.681 1.00 79.81 478 ASN A N 1
ATOM 3704 C CA . ASN A 1 478 ? 8.975 19.565 22.967 1.00 79.81 478 ASN A CA 1
ATOM 3705 C C . ASN A 1 478 ? 7.938 20.461 23.662 1.00 79.81 478 ASN A C 1
ATOM 3707 O O . ASN A 1 478 ? 7.094 21.068 23.008 1.00 79.81 478 ASN A O 1
ATOM 3711 N N . SER A 1 479 ? 8.028 20.585 24.988 1.00 79.50 479 SER A N 1
ATOM 3712 C CA . SER A 1 479 ? 7.142 21.454 25.777 1.00 79.50 479 SER A CA 1
ATOM 3713 C C . SER A 1 479 ? 7.305 22.947 25.489 1.00 79.50 479 SER A C 1
ATOM 3715 O O . SER A 1 479 ? 6.451 23.736 25.874 1.00 79.50 479 SER A O 1
ATOM 3717 N N . SER A 1 480 ? 8.409 23.341 24.853 1.00 79.81 480 SER A N 1
ATOM 3718 C CA . SER A 1 480 ? 8.672 24.727 24.461 1.00 79.81 480 SER A CA 1
ATOM 3719 C C . SER A 1 480 ? 8.111 25.054 23.076 1.00 79.81 480 SER A C 1
ATOM 3721 O O . SER A 1 480 ? 8.162 26.210 22.656 1.00 79.81 480 SER A O 1
ATOM 3723 N N . PHE A 1 481 ? 7.605 24.055 22.343 1.00 84.75 481 PHE A N 1
ATOM 3724 C CA . PHE A 1 481 ? 6.966 24.281 21.056 1.00 84.75 481 PHE A CA 1
ATOM 3725 C C . PHE A 1 481 ? 5.636 25.002 21.268 1.00 84.75 481 PHE A C 1
ATOM 3727 O O . PHE A 1 481 ? 4.753 24.512 21.968 1.00 84.75 481 PHE A O 1
ATOM 3734 N N . ASN A 1 482 ? 5.496 26.163 20.639 1.00 82.12 482 ASN A N 1
ATOM 3735 C CA . ASN A 1 482 ? 4.294 26.972 20.712 1.00 82.12 482 ASN A CA 1
ATOM 3736 C C . ASN A 1 482 ? 3.832 27.310 19.296 1.00 82.12 482 ASN A C 1
ATOM 3738 O O . ASN A 1 482 ? 4.624 27.762 18.466 1.00 82.12 482 ASN A O 1
ATOM 3742 N N . LEU A 1 483 ? 2.542 27.115 19.043 1.00 85.62 483 LEU A N 1
ATOM 3743 C CA . LEU A 1 483 ? 1.882 27.534 17.820 1.00 85.62 483 LEU A CA 1
ATOM 3744 C C . LEU A 1 483 ? 0.819 28.579 18.198 1.00 85.62 483 LEU A C 1
ATOM 3746 O O . LEU A 1 483 ? -0.200 28.196 18.761 1.00 85.62 483 LEU A O 1
ATOM 3750 N N . PRO A 1 484 ? 0.999 29.875 17.877 1.00 80.75 484 PRO A N 1
ATOM 3751 C CA . PRO A 1 484 ? 0.131 30.954 18.372 1.00 80.75 484 PRO A CA 1
ATOM 3752 C C . PRO A 1 484 ? -1.363 30.810 18.052 1.00 80.75 484 PRO A C 1
ATOM 3754 O O . PRO A 1 484 ? -2.199 31.431 18.696 1.00 80.75 484 PRO A O 1
ATOM 3757 N N . THR A 1 485 ? -1.702 30.027 17.029 1.00 83.31 485 THR A N 1
ATOM 3758 C CA . THR A 1 485 ? -3.076 29.785 16.572 1.00 83.31 485 THR A CA 1
ATOM 3759 C C . THR A 1 485 ? -3.712 28.535 17.192 1.00 83.31 485 THR A C 1
ATOM 3761 O O . THR A 1 485 ? -4.833 28.176 16.825 1.00 83.31 485 THR A O 1
ATOM 3764 N N . ALA A 1 486 ? -3.018 27.863 18.111 1.00 88.81 486 ALA A N 1
ATOM 3765 C CA . ALA A 1 486 ? -3.445 26.623 18.738 1.00 88.81 486 ALA A CA 1
ATOM 3766 C C . ALA A 1 486 ? -3.234 26.658 20.255 1.00 88.81 486 ALA A C 1
ATOM 3768 O O . ALA A 1 486 ? -2.232 27.186 20.737 1.00 88.81 486 ALA A O 1
ATOM 3769 N N . ASP A 1 487 ? -4.142 26.042 21.015 1.00 92.25 487 ASP A N 1
ATOM 3770 C CA . ASP A 1 487 ? -3.939 25.946 22.460 1.00 92.25 487 ASP A CA 1
ATOM 3771 C C . ASP A 1 487 ? -2.953 24.819 22.767 1.00 92.25 487 ASP A C 1
ATOM 3773 O O . ASP A 1 487 ? -2.979 23.745 22.156 1.00 92.25 487 ASP A O 1
ATOM 3777 N N . SER A 1 488 ? -2.074 25.058 23.735 1.00 91.25 488 SER A N 1
ATOM 3778 C CA . SER A 1 488 ? -1.123 24.051 24.196 1.00 91.25 488 SER A CA 1
ATOM 3779 C C . SER A 1 488 ? -1.767 23.197 25.288 1.00 91.25 488 SER A C 1
ATOM 3781 O O . SER A 1 488 ? -2.119 23.691 26.358 1.00 91.25 488 SER A O 1
ATOM 3783 N N . ILE A 1 489 ? -1.930 21.905 25.012 1.00 92.88 489 ILE A N 1
ATOM 3784 C CA . ILE A 1 489 ? -2.569 20.924 25.886 1.00 92.88 489 ILE A CA 1
ATOM 3785 C C . ILE A 1 489 ? -1.499 19.978 26.418 1.00 92.88 489 ILE A C 1
ATOM 3787 O O . ILE A 1 489 ? -0.899 19.194 25.678 1.00 92.88 489 ILE A O 1
ATOM 3791 N N . VAL A 1 490 ? -1.292 20.027 27.731 1.00 90.62 490 VAL A N 1
ATOM 3792 C CA . VAL A 1 490 ? -0.355 19.134 28.417 1.00 90.62 490 VAL A CA 1
ATOM 3793 C C . VAL A 1 490 ? -0.975 17.746 28.552 1.00 90.62 490 VAL A C 1
ATOM 3795 O O . VAL A 1 490 ? -2.070 17.598 29.104 1.00 90.62 490 VAL A O 1
ATOM 3798 N N . MET A 1 491 ? -0.266 16.727 28.074 1.00 88.06 491 MET A N 1
ATOM 3799 C CA . MET A 1 491 ? -0.631 15.318 28.191 1.00 88.06 491 MET A CA 1
ATOM 3800 C C . MET A 1 491 ? 0.387 14.581 29.064 1.00 88.06 491 MET A C 1
ATOM 3802 O O . MET A 1 491 ? 1.391 14.053 28.574 1.00 88.06 491 MET A O 1
ATOM 3806 N N . GLU A 1 492 ? 0.102 14.526 30.361 1.00 82.69 492 GLU A N 1
ATOM 3807 C CA . GLU A 1 492 ? 0.951 13.868 31.367 1.00 82.69 492 GLU A CA 1
ATOM 3808 C C . GLU A 1 492 ? 0.600 12.385 31.572 1.00 82.69 492 GLU A C 1
ATOM 3810 O O . GLU A 1 492 ? 1.355 11.662 32.207 1.00 82.69 492 GLU A O 1
ATOM 3815 N N . GLY A 1 493 ? -0.502 11.911 30.981 1.00 84.69 493 GLY A N 1
ATOM 3816 C CA . GLY A 1 493 ? -1.051 10.569 31.181 1.00 84.69 493 GLY A CA 1
ATOM 3817 C C . GLY A 1 493 ? -2.513 10.633 31.626 1.00 84.69 493 GLY A C 1
ATOM 3818 O O . GLY A 1 493 ? -3.190 11.636 31.387 1.00 84.69 493 GLY A O 1
ATOM 3819 N N . PHE A 1 494 ? -3.005 9.563 32.248 1.00 88.19 494 PHE A N 1
ATOM 3820 C CA . PHE A 1 494 ? -4.303 9.563 32.927 1.00 88.19 494 PHE A CA 1
ATOM 3821 C C . PHE A 1 494 ? -4.226 10.321 34.258 1.00 88.19 494 PHE A C 1
ATOM 3823 O O . PHE A 1 494 ? -3.160 10.421 34.861 1.00 88.19 494 PHE A O 1
ATOM 3830 N N . THR A 1 495 ? -5.361 10.824 34.750 1.00 88.94 495 THR A N 1
ATOM 3831 C CA . THR A 1 495 ? -5.470 11.130 36.190 1.00 88.94 495 THR A CA 1
ATOM 3832 C C . THR A 1 495 ? -5.510 9.835 36.999 1.00 88.94 495 THR A C 1
ATOM 3834 O O . THR A 1 495 ? -5.794 8.774 36.441 1.00 88.94 495 THR A O 1
ATOM 3837 N N . GLU A 1 496 ? -5.285 9.900 38.313 1.00 87.00 496 GLU A N 1
ATOM 3838 C CA . GLU A 1 496 ? -5.406 8.716 39.174 1.00 87.00 496 GLU A CA 1
ATOM 3839 C C . GLU A 1 496 ? -6.796 8.072 39.046 1.00 87.00 496 GLU A C 1
ATOM 3841 O O . GLU A 1 496 ? -6.909 6.862 38.860 1.00 87.00 496 GLU A O 1
ATOM 3846 N N . GLU A 1 497 ? -7.870 8.867 39.012 1.00 86.56 497 GLU A N 1
ATOM 3847 C CA . GLU A 1 497 ? -9.227 8.336 38.843 1.00 86.56 497 GLU A CA 1
ATOM 3848 C C . GLU A 1 497 ? -9.451 7.712 37.460 1.00 86.56 497 GLU A C 1
ATOM 3850 O O . GLU A 1 497 ? -10.176 6.722 37.337 1.00 86.56 497 GLU A O 1
ATOM 3855 N N . GLU A 1 498 ? -8.863 8.289 36.409 1.00 90.25 498 GLU A N 1
ATOM 3856 C CA . GLU A 1 498 ? -8.913 7.737 35.054 1.00 90.25 498 GLU A CA 1
ATOM 3857 C C . GLU A 1 498 ? -8.123 6.425 34.962 1.00 90.25 498 GLU A C 1
ATOM 3859 O O . GLU A 1 498 ? -8.632 5.455 34.403 1.00 90.25 498 GLU A O 1
ATOM 3864 N N . ALA A 1 499 ? -6.934 6.360 35.567 1.00 89.19 499 ALA A N 1
ATOM 3865 C CA . ALA A 1 499 ? -6.097 5.166 35.621 1.00 89.19 499 ALA A CA 1
ATOM 3866 C C . ALA A 1 499 ? -6.791 4.030 36.383 1.00 89.19 499 ALA A C 1
ATOM 3868 O O . ALA A 1 499 ? -6.860 2.907 35.883 1.00 89.19 499 ALA A O 1
ATOM 3869 N N . VAL A 1 500 ? -7.391 4.323 37.540 1.00 87.88 500 VAL A N 1
ATOM 3870 C CA . VAL A 1 500 ? -8.161 3.347 38.327 1.00 87.88 500 VAL A CA 1
ATOM 3871 C C . VAL A 1 500 ? -9.357 2.833 37.534 1.00 87.88 500 VAL A C 1
ATOM 3873 O O . VAL A 1 500 ? -9.555 1.621 37.438 1.00 87.88 500 VAL A O 1
ATOM 3876 N N . LYS A 1 501 ? -10.135 3.720 36.897 1.00 87.06 501 LYS A N 1
ATOM 3877 C CA . LYS A 1 501 ? -11.257 3.313 36.031 1.00 87.06 501 LYS A CA 1
ATOM 3878 C C . LYS A 1 501 ? -10.792 2.472 34.849 1.00 87.06 501 LYS A C 1
ATOM 3880 O O . LYS A 1 501 ? -11.451 1.496 34.497 1.00 87.06 501 LYS A O 1
ATOM 3885 N N . PHE A 1 502 ? -9.669 2.840 34.239 1.00 87.94 502 PHE A N 1
ATOM 3886 C CA . PHE A 1 502 ? -9.073 2.097 33.140 1.00 87.94 502 PHE A CA 1
ATOM 3887 C C . PHE A 1 502 ? -8.661 0.685 33.568 1.00 87.94 502 PHE A C 1
ATOM 3889 O O . PHE A 1 502 ? -8.994 -0.274 32.870 1.00 87.94 502 PHE A O 1
ATOM 3896 N N . LEU A 1 503 ? -7.981 0.545 34.708 1.00 86.38 503 LEU A N 1
ATOM 3897 C CA . LEU A 1 503 ? -7.543 -0.740 35.263 1.00 86.38 503 LEU A CA 1
ATOM 3898 C C . LEU A 1 503 ? -8.717 -1.613 35.731 1.00 86.38 503 LEU A C 1
ATOM 3900 O O . LEU A 1 503 ? -8.679 -2.827 35.555 1.00 86.38 503 LEU A O 1
ATOM 3904 N N . SER A 1 504 ? -9.776 -0.998 36.262 1.00 83.00 504 SER A N 1
ATOM 3905 C CA . SER A 1 504 ? -10.962 -1.700 36.782 1.00 83.00 504 SER A CA 1
ATOM 3906 C C . SER A 1 504 ? -11.915 -2.196 35.685 1.00 83.00 504 SER A C 1
ATOM 3908 O O . SER A 1 504 ? -12.827 -2.979 35.952 1.00 83.00 504 SER A O 1
ATOM 3910 N N . LYS A 1 505 ? -11.755 -1.736 34.436 1.00 76.75 505 LYS A N 1
ATOM 3911 C CA . LYS A 1 505 ? -12.663 -2.075 33.331 1.00 76.75 505 LYS A CA 1
ATOM 3912 C C . LYS A 1 505 ? -12.549 -3.564 32.970 1.00 76.75 505 LYS A C 1
ATOM 3914 O O . LYS A 1 505 ? -11.495 -4.017 32.531 1.00 76.75 505 LYS A O 1
ATOM 3919 N N . GLY A 1 506 ? -13.658 -4.298 33.100 1.00 65.75 506 GLY A N 1
ATOM 3920 C CA . GLY A 1 506 ? -13.728 -5.741 32.821 1.00 65.75 506 GLY A CA 1
ATOM 3921 C C . GLY A 1 506 ? -13.341 -6.642 33.999 1.00 65.75 506 GLY A C 1
ATOM 3922 O O . GLY A 1 506 ? -13.192 -7.842 33.804 1.00 65.75 506 GLY A O 1
ATOM 3923 N N . MET A 1 507 ? -13.180 -6.078 35.199 1.00 69.88 507 MET A N 1
ATOM 3924 C CA . MET A 1 507 ? -12.886 -6.807 36.434 1.00 69.88 507 MET A CA 1
ATOM 3925 C C . MET A 1 507 ? -14.132 -6.932 37.332 1.00 69.88 507 MET A C 1
ATOM 3927 O O . MET A 1 507 ? -15.070 -6.144 37.196 1.00 69.88 507 MET A O 1
ATOM 3931 N N . SER A 1 508 ? -14.150 -7.901 38.260 1.00 62.84 508 SER A N 1
ATOM 3932 C CA . SER A 1 508 ? -15.220 -8.012 39.263 1.00 62.84 508 SER A CA 1
ATOM 3933 C C . SER A 1 508 ? -15.184 -6.838 40.251 1.00 62.84 508 SER A C 1
ATOM 3935 O O . SER A 1 508 ? -14.131 -6.270 40.537 1.00 62.84 508 SER A O 1
ATOM 3937 N N . SER A 1 509 ? -16.346 -6.464 40.790 1.00 59.69 509 SER A N 1
ATOM 3938 C CA . SER A 1 509 ? -16.499 -5.355 41.746 1.00 59.69 509 SER A CA 1
ATOM 3939 C C . SER A 1 509 ? -15.843 -5.595 43.112 1.00 59.69 509 SER A C 1
ATOM 3941 O O . SER A 1 509 ? -15.751 -4.663 43.905 1.00 59.69 509 SER A O 1
ATOM 3943 N N . ASP A 1 510 ? -15.377 -6.817 43.374 1.00 61.12 510 ASP A N 1
ATOM 3944 C CA . ASP A 1 510 ? -14.887 -7.262 44.684 1.00 61.12 510 ASP A CA 1
ATOM 3945 C C . ASP A 1 510 ? -13.361 -7.105 44.843 1.00 61.12 510 ASP A C 1
ATOM 3947 O O . ASP A 1 510 ? -12.784 -7.536 45.841 1.00 61.12 510 ASP A O 1
ATOM 3951 N N . ILE A 1 511 ? -12.682 -6.502 43.859 1.00 65.19 511 ILE A N 1
ATOM 3952 C CA . ILE A 1 511 ? -11.229 -6.315 43.891 1.00 65.19 511 ILE A CA 1
ATOM 3953 C C . ILE A 1 511 ? -10.845 -5.179 44.860 1.00 65.19 511 ILE A C 1
ATOM 3955 O O . ILE A 1 511 ? -11.369 -4.068 44.735 1.00 65.19 511 ILE A O 1
ATOM 3959 N N . PRO A 1 512 ? -9.883 -5.403 45.780 1.00 67.56 512 PRO A N 1
ATOM 3960 C CA . PRO A 1 512 ? -9.382 -4.366 46.679 1.00 67.56 512 PRO A CA 1
ATOM 3961 C C . PRO A 1 512 ? -8.799 -3.168 45.920 1.00 67.56 512 PRO A C 1
ATOM 3963 O O . PRO A 1 512 ? -7.896 -3.316 45.094 1.00 67.56 512 PRO A O 1
ATOM 3966 N N . ARG A 1 513 ? -9.294 -1.967 46.239 1.00 73.19 513 ARG A N 1
ATOM 3967 C CA . ARG A 1 513 ? -8.910 -0.714 45.569 1.00 73.19 513 ARG A CA 1
ATOM 3968 C C . ARG A 1 513 ? -7.437 -0.344 45.778 1.00 73.19 513 ARG A C 1
ATOM 3970 O O . ARG A 1 513 ? -6.814 0.176 44.857 1.00 73.19 513 ARG A O 1
ATOM 3977 N N . ASP A 1 514 ? -6.873 -0.693 46.933 1.00 75.81 514 ASP A N 1
ATOM 3978 C CA . ASP A 1 514 ? -5.513 -0.311 47.334 1.00 75.81 514 ASP A CA 1
ATOM 3979 C C . ASP A 1 514 ? -4.441 -0.773 46.329 1.00 75.81 514 ASP A C 1
ATOM 3981 O O . ASP A 1 514 ? -3.559 0.003 45.962 1.00 75.81 514 ASP A O 1
ATOM 3985 N N . GLY A 1 515 ? -4.558 -1.998 45.799 1.00 78.25 515 GLY A N 1
ATOM 3986 C CA . GLY A 1 515 ? -3.618 -2.523 44.799 1.00 78.25 515 GLY A CA 1
ATOM 3987 C C . GLY A 1 515 ? -3.747 -1.863 43.419 1.00 78.25 515 GLY A C 1
ATOM 3988 O O . GLY A 1 515 ? -2.772 -1.784 42.673 1.00 78.25 515 GLY A O 1
ATOM 3989 N N . ILE A 1 516 ? -4.934 -1.351 43.076 1.00 84.44 516 ILE A N 1
ATOM 3990 C CA . ILE A 1 516 ? -5.168 -0.615 41.823 1.00 84.44 516 ILE A CA 1
ATOM 3991 C C . ILE A 1 516 ? -4.512 0.766 41.905 1.00 84.44 516 ILE A C 1
ATOM 3993 O O . ILE A 1 516 ? -3.840 1.190 40.961 1.00 84.44 516 ILE A O 1
ATOM 3997 N N . ASP A 1 517 ? -4.671 1.440 43.046 1.00 85.44 517 ASP A N 1
ATOM 3998 C CA . ASP A 1 517 ? -4.095 2.761 43.302 1.00 85.44 517 ASP A CA 1
ATOM 3999 C C . ASP A 1 517 ? -2.556 2.707 43.366 1.00 85.44 517 ASP A C 1
ATOM 4001 O O . ASP A 1 517 ? -1.875 3.612 42.876 1.00 85.44 517 ASP A O 1
ATOM 4005 N N . GLU A 1 518 ? -1.984 1.652 43.955 1.00 85.94 518 GLU A N 1
ATOM 4006 C CA . GLU A 1 518 ? -0.531 1.429 43.992 1.00 85.94 518 GLU A CA 1
ATOM 4007 C C . GLU A 1 518 ? 0.047 1.185 42.589 1.00 85.94 518 GLU A C 1
ATOM 4009 O O . GLU A 1 518 ? 1.055 1.791 42.202 1.00 85.94 518 GLU A O 1
ATOM 4014 N N . LEU A 1 519 ? -0.625 0.355 41.784 1.00 86.56 519 LEU A N 1
ATOM 4015 C CA . LEU A 1 519 ? -0.210 0.095 40.410 1.00 86.56 519 LEU A CA 1
ATOM 4016 C C . LEU A 1 519 ? -0.296 1.363 39.549 1.00 86.56 519 LEU A C 1
ATOM 4018 O O . LEU A 1 519 ? 0.644 1.671 38.819 1.00 86.56 519 LEU A O 1
ATOM 4022 N N . ALA A 1 520 ? -1.390 2.125 39.656 1.00 88.25 520 ALA A N 1
ATOM 4023 C CA . ALA A 1 520 ? -1.569 3.381 38.926 1.00 88.25 520 ALA A CA 1
ATOM 4024 C C . ALA A 1 520 ? -0.430 4.377 39.207 1.00 88.25 520 ALA A C 1
ATOM 4026 O O . ALA A 1 520 ? 0.170 4.919 38.270 1.00 88.25 520 ALA A O 1
ATOM 4027 N N . ARG A 1 521 ? -0.078 4.552 40.489 1.00 86.12 521 ARG A N 1
ATOM 4028 C CA . ARG A 1 521 ? 1.023 5.424 40.927 1.00 86.12 521 ARG A CA 1
ATOM 4029 C C . ARG A 1 521 ? 2.385 4.942 40.441 1.00 86.12 521 ARG A C 1
ATOM 4031 O O . ARG A 1 521 ? 3.182 5.763 39.994 1.00 86.12 521 ARG A O 1
ATOM 4038 N N . SER A 1 522 ? 2.618 3.630 40.428 1.00 82.75 522 SER A N 1
ATOM 4039 C CA . SER A 1 522 ? 3.878 3.040 39.950 1.00 82.75 522 SER A CA 1
ATOM 4040 C C . SER A 1 522 ? 4.192 3.383 38.489 1.00 82.75 522 SER A C 1
ATOM 4042 O O . SER A 1 522 ? 5.357 3.506 38.129 1.00 82.75 522 SER A O 1
ATOM 4044 N N . PHE A 1 523 ? 3.173 3.573 37.644 1.00 81.88 523 PHE A N 1
ATOM 4045 C CA . PHE A 1 523 ? 3.336 3.985 36.241 1.00 81.88 523 PHE A CA 1
ATOM 4046 C C . PHE A 1 523 ? 3.284 5.497 36.018 1.00 81.88 523 PHE A C 1
ATOM 4048 O O . PHE A 1 523 ? 3.232 5.931 34.865 1.00 81.88 523 PHE A O 1
ATOM 4055 N N . SER A 1 524 ? 3.204 6.300 37.084 1.00 82.62 524 SER A N 1
ATOM 4056 C CA . SER A 1 524 ? 2.859 7.726 36.998 1.00 82.62 524 SER A CA 1
ATOM 4057 C C . SER A 1 524 ? 1.611 7.962 36.134 1.00 82.62 524 SER A C 1
ATOM 4059 O O . SER A 1 524 ? 1.538 8.913 35.362 1.00 82.62 524 SER A O 1
ATOM 4061 N N . CYS A 1 525 ? 0.649 7.035 36.214 1.00 86.56 525 CYS A N 1
ATOM 4062 C CA . CYS A 1 525 ? -0.575 7.011 35.418 1.00 86.56 525 CYS A CA 1
ATOM 4063 C C . CYS A 1 525 ? -0.381 7.018 33.882 1.00 86.56 525 CYS A C 1
ATOM 4065 O O . CYS A 1 525 ? -1.285 7.417 33.141 1.00 86.56 525 CYS A O 1
ATOM 4067 N N . LEU A 1 526 ? 0.765 6.553 33.363 1.00 86.69 526 LEU A N 1
ATOM 4068 C CA . LEU A 1 526 ? 1.022 6.528 31.921 1.00 86.69 526 LEU A CA 1
ATOM 4069 C C . LEU A 1 526 ? 0.258 5.399 31.201 1.00 86.69 526 LEU A C 1
ATOM 4071 O O . LEU A 1 526 ? 0.474 4.221 31.507 1.00 86.69 526 LEU A O 1
ATOM 4075 N N . PRO A 1 527 ? -0.577 5.715 30.186 1.00 87.56 527 PRO A N 1
ATOM 4076 C CA . PRO A 1 527 ? -1.446 4.736 29.534 1.00 87.56 527 PRO A CA 1
ATOM 4077 C C . PRO A 1 527 ? -0.721 3.536 28.923 1.00 87.56 527 PRO A C 1
ATOM 4079 O O . PRO A 1 527 ? -1.229 2.423 29.014 1.00 87.56 527 PRO A O 1
ATOM 4082 N N . LEU A 1 528 ? 0.458 3.734 28.314 1.00 83.31 528 LEU A N 1
ATOM 4083 C CA . LEU A 1 528 ? 1.191 2.649 27.649 1.00 83.31 528 LEU A CA 1
ATOM 4084 C C . LEU A 1 528 ? 1.570 1.525 28.630 1.00 83.31 528 LEU A C 1
ATOM 4086 O O . LEU A 1 528 ? 1.325 0.353 28.350 1.00 83.31 528 LEU A O 1
ATOM 4090 N N . GLY A 1 529 ? 2.132 1.884 29.788 1.00 83.56 529 GLY A N 1
ATOM 4091 C CA . GLY A 1 529 ? 2.512 0.917 30.820 1.00 83.56 529 GLY A CA 1
ATOM 4092 C C . GLY A 1 529 ? 1.299 0.289 31.506 1.00 83.56 529 GLY A C 1
ATOM 4093 O O . GLY A 1 529 ? 1.255 -0.925 31.697 1.00 83.56 529 GLY A O 1
ATOM 4094 N N . LEU A 1 530 ? 0.268 1.095 31.784 1.00 88.75 530 LEU A N 1
ATOM 4095 C CA . LEU A 1 530 ? -0.985 0.611 32.366 1.00 88.75 530 LEU A CA 1
ATOM 4096 C C . LEU A 1 530 ? -1.722 -0.373 31.452 1.00 88.75 530 LEU A C 1
ATOM 4098 O O . LEU A 1 530 ? -2.301 -1.338 31.944 1.00 88.75 530 LEU A O 1
ATOM 4102 N N . ALA A 1 531 ? -1.707 -0.155 30.134 1.00 86.00 531 ALA A N 1
ATOM 4103 C CA . ALA A 1 531 ? -2.317 -1.065 29.169 1.00 86.00 531 ALA A CA 1
ATOM 4104 C C . ALA A 1 531 ? -1.616 -2.429 29.164 1.00 86.00 531 ALA A C 1
ATOM 4106 O O . ALA A 1 531 ? -2.292 -3.454 29.262 1.00 86.00 531 ALA A O 1
ATOM 4107 N N . ALA A 1 532 ? -0.277 -2.441 29.130 1.00 82.38 532 ALA A N 1
ATOM 4108 C CA . ALA A 1 532 ? 0.519 -3.666 29.215 1.00 82.38 532 ALA A CA 1
ATOM 4109 C C . ALA A 1 532 ? 0.299 -4.409 30.548 1.00 82.38 532 ALA A C 1
ATOM 4111 O O . ALA A 1 532 ? 0.112 -5.629 30.559 1.00 82.38 532 ALA A O 1
ATOM 4112 N N . ALA A 1 533 ? 0.248 -3.673 31.665 1.00 86.06 533 ALA A N 1
ATOM 4113 C CA . ALA A 1 533 ? -0.017 -4.236 32.985 1.00 86.06 533 ALA A CA 1
ATOM 4114 C C . ALA A 1 533 ? -1.418 -4.850 33.075 1.00 86.06 533 ALA A C 1
ATOM 4116 O O . ALA A 1 533 ? -1.558 -6.024 33.412 1.00 86.06 533 ALA A O 1
ATOM 4117 N N . ARG A 1 534 ? -2.458 -4.093 32.698 1.00 86.75 534 ARG A N 1
ATOM 4118 C CA . ARG A 1 534 ? -3.847 -4.570 32.719 1.00 86.75 534 ARG A CA 1
ATOM 4119 C C . ARG A 1 534 ? -4.025 -5.815 31.861 1.00 86.75 534 ARG A C 1
ATOM 4121 O O . ARG A 1 534 ? -4.640 -6.777 32.309 1.00 86.75 534 ARG A O 1
ATOM 4128 N N . ALA A 1 535 ? -3.474 -5.792 30.650 1.00 82.50 535 ALA A N 1
ATOM 4129 C CA . ALA A 1 535 ? -3.521 -6.924 29.738 1.00 82.50 535 ALA A CA 1
ATOM 4130 C C . ALA A 1 535 ? -2.872 -8.172 30.355 1.00 82.50 535 ALA A C 1
ATOM 4132 O O . ALA A 1 535 ? -3.462 -9.248 30.326 1.00 82.50 535 ALA A O 1
ATOM 4133 N N . THR A 1 536 ? -1.699 -8.020 30.978 1.00 80.06 536 THR A N 1
ATOM 4134 C CA . THR A 1 536 ? -0.990 -9.128 31.635 1.00 80.06 536 THR A CA 1
ATOM 4135 C C . THR A 1 536 ? -1.772 -9.689 32.822 1.00 80.06 536 THR A C 1
ATOM 4137 O O . THR A 1 536 ? -1.905 -10.907 32.931 1.00 80.06 536 THR A O 1
ATOM 4140 N N . ILE A 1 537 ? -2.326 -8.817 33.671 1.00 83.88 537 ILE A N 1
ATOM 4141 C CA . ILE A 1 537 ? -3.150 -9.198 34.828 1.00 83.88 537 ILE A CA 1
ATOM 4142 C C . ILE A 1 537 ? -4.367 -10.015 34.377 1.00 83.88 537 ILE A C 1
ATOM 4144 O O . ILE A 1 537 ? -4.602 -11.098 34.908 1.00 83.88 537 ILE A O 1
ATOM 4148 N N . GLN A 1 538 ? -5.099 -9.537 33.364 1.00 81.94 538 GLN A N 1
ATOM 4149 C CA . GLN A 1 538 ? -6.289 -10.215 32.832 1.00 81.94 538 GLN A CA 1
ATOM 4150 C C . GLN A 1 538 ? -5.949 -11.572 32.209 1.00 81.94 538 GLN A C 1
ATOM 4152 O O . GLN A 1 538 ? -6.585 -12.574 32.519 1.00 81.94 538 GLN A O 1
ATOM 4157 N N . GLN A 1 539 ? -4.919 -11.615 31.364 1.00 77.00 539 GLN A N 1
ATOM 4158 C CA . GLN A 1 539 ? -4.485 -12.827 30.665 1.00 77.00 539 GLN A CA 1
ATOM 4159 C C . GLN A 1 539 ? -3.978 -13.913 31.616 1.00 77.00 539 GLN A C 1
ATOM 4161 O O . GLN A 1 539 ? -4.256 -15.092 31.424 1.00 77.00 539 GLN A O 1
ATOM 4166 N N . CYS A 1 540 ? -3.233 -13.520 32.650 1.00 76.81 540 CYS A N 1
ATOM 4167 C CA . CYS A 1 540 ? -2.620 -14.465 33.578 1.00 76.81 540 CYS A CA 1
ATOM 4168 C C . CYS A 1 540 ? -3.478 -14.724 34.824 1.00 76.81 540 CYS A C 1
ATOM 4170 O O . CYS A 1 540 ? -3.020 -15.433 35.715 1.00 76.81 540 CYS A O 1
ATOM 4172 N N . SER A 1 541 ? -4.686 -14.148 34.902 1.00 77.44 541 SER A N 1
ATOM 4173 C CA . SER A 1 541 ? -5.572 -14.216 36.076 1.00 77.44 541 SER A CA 1
ATOM 4174 C C . SER A 1 541 ? -4.855 -13.862 37.389 1.00 77.44 541 SER A C 1
ATOM 4176 O O . SER A 1 541 ? -5.044 -14.523 38.407 1.00 77.44 541 SER A O 1
ATOM 4178 N N . MET A 1 542 ? -3.996 -12.839 37.348 1.00 79.75 542 MET A N 1
ATOM 4179 C CA . MET A 1 542 ? -3.206 -12.391 38.500 1.00 79.75 542 MET A CA 1
ATOM 4180 C C . MET A 1 542 ? -3.990 -11.407 39.364 1.00 79.75 542 MET A C 1
ATOM 4182 O O . MET A 1 542 ? -4.853 -10.669 38.886 1.00 79.75 542 MET A O 1
ATOM 4186 N N . THR A 1 543 ? -3.623 -11.325 40.636 1.00 82.06 543 THR A N 1
ATOM 4187 C CA . THR A 1 543 ? -4.007 -10.218 41.511 1.00 82.06 543 THR A CA 1
ATOM 4188 C C . THR A 1 543 ? -3.076 -9.012 41.314 1.00 82.06 543 THR A C 1
ATOM 4190 O O . THR A 1 543 ? -1.945 -9.138 40.838 1.00 82.06 543 THR A O 1
ATOM 4193 N N . PHE A 1 544 ? -3.534 -7.814 41.694 1.00 83.56 544 PHE A N 1
ATOM 4194 C CA . PHE A 1 544 ? -2.709 -6.599 41.632 1.00 83.56 544 PHE A CA 1
ATOM 4195 C C . PHE A 1 544 ? -1.404 -6.715 42.450 1.00 83.56 544 PHE A C 1
ATOM 4197 O O . PHE A 1 544 ? -0.353 -6.392 41.892 1.00 83.56 544 PHE A O 1
ATOM 4204 N N . PRO A 1 545 ? -1.409 -7.228 43.702 1.00 81.88 545 PRO A N 1
ATOM 4205 C CA . PRO A 1 545 ? -0.177 -7.413 44.474 1.00 81.88 545 PRO A CA 1
ATOM 4206 C C . PRO A 1 545 ? 0.827 -8.371 43.819 1.00 81.88 545 PRO A C 1
ATOM 4208 O O . PRO A 1 545 ? 2.019 -8.070 43.782 1.00 81.88 545 PRO A O 1
ATOM 4211 N N . GLU A 1 546 ? 0.363 -9.488 43.247 1.00 81.31 546 GLU A N 1
ATOM 4212 C CA . GLU A 1 546 ? 1.236 -10.435 42.532 1.00 81.31 546 GLU A CA 1
ATOM 4213 C C . GLU A 1 546 ? 1.921 -9.771 41.332 1.00 81.31 546 GLU A C 1
ATOM 4215 O O . GLU A 1 546 ? 3.117 -9.965 41.101 1.00 81.31 546 GLU A O 1
ATOM 4220 N N . TYR A 1 547 ? 1.186 -8.944 40.581 1.00 86.12 547 TYR A N 1
ATOM 4221 C CA . TYR A 1 547 ? 1.762 -8.206 39.461 1.00 86.12 547 TYR A CA 1
ATOM 4222 C C . TYR A 1 547 ? 2.761 -7.135 39.918 1.00 86.12 547 TYR A C 1
ATOM 4224 O O . TYR A 1 547 ? 3.820 -6.996 39.309 1.00 86.12 547 TYR A O 1
ATOM 4232 N N . ILE A 1 548 ? 2.464 -6.393 40.990 1.00 85.50 548 ILE A N 1
ATOM 4233 C CA . ILE A 1 548 ? 3.384 -5.387 41.549 1.00 85.50 548 ILE A CA 1
ATOM 4234 C C . ILE A 1 548 ? 4.689 -6.051 42.007 1.00 85.50 548 ILE A C 1
ATOM 4236 O O . ILE A 1 548 ? 5.771 -5.532 41.728 1.00 85.50 548 ILE A O 1
ATOM 4240 N N . GLN A 1 549 ? 4.613 -7.229 42.632 1.00 84.06 549 GLN A N 1
ATOM 4241 C CA . GLN A 1 549 ? 5.802 -7.993 43.007 1.00 84.06 549 GLN A CA 1
ATOM 4242 C C . GLN A 1 549 ? 6.638 -8.380 41.777 1.00 84.06 549 GLN A C 1
ATOM 4244 O O . GLN A 1 549 ? 7.845 -8.143 41.765 1.00 84.06 549 GLN A O 1
ATOM 4249 N N . LEU A 1 550 ? 6.003 -8.893 40.715 1.00 83.31 550 LEU A N 1
ATOM 4250 C CA . LEU A 1 550 ? 6.681 -9.203 39.449 1.00 83.31 550 LEU A CA 1
ATOM 4251 C C . LEU A 1 550 ? 7.309 -7.964 38.800 1.00 83.31 550 LEU A C 1
ATOM 4253 O O . LEU A 1 550 ? 8.428 -8.036 38.293 1.00 83.31 550 LEU A O 1
ATOM 4257 N N . LEU A 1 551 ? 6.609 -6.829 38.827 1.00 85.44 551 LEU A N 1
ATOM 4258 C CA . LEU A 1 551 ? 7.097 -5.559 38.298 1.00 85.44 551 LEU A CA 1
ATOM 4259 C C . LEU A 1 551 ? 8.355 -5.096 39.043 1.00 85.44 551 LEU A C 1
ATOM 4261 O O . LEU A 1 551 ? 9.327 -4.698 38.404 1.00 85.44 551 LEU A O 1
ATOM 4265 N N . ASN A 1 552 ? 8.355 -5.180 40.374 1.00 83.06 552 ASN A N 1
ATOM 4266 C CA . ASN A 1 552 ? 9.495 -4.796 41.206 1.00 83.06 552 ASN A CA 1
ATOM 4267 C C . ASN A 1 552 ? 10.694 -5.725 40.986 1.00 83.06 552 ASN A C 1
ATOM 4269 O O . ASN A 1 552 ? 11.800 -5.237 40.758 1.00 83.06 552 ASN A O 1
ATOM 4273 N N . SER A 1 553 ? 10.476 -7.041 40.926 1.00 77.81 553 SER A N 1
ATOM 4274 C CA . SER A 1 553 ? 11.534 -7.992 40.561 1.00 77.81 553 SER A CA 1
ATOM 4275 C C . SER A 1 553 ? 12.083 -7.738 39.151 1.00 77.81 553 SER A C 1
ATOM 4277 O O . SER A 1 553 ? 13.286 -7.843 38.928 1.00 77.81 553 SER A O 1
ATOM 4279 N N . GLY A 1 554 ? 11.231 -7.344 38.198 1.00 72.75 554 GLY A N 1
ATOM 4280 C CA . GLY A 1 554 ? 11.653 -6.940 36.854 1.00 72.75 554 GLY A CA 1
ATOM 4281 C C . GLY A 1 554 ? 12.525 -5.680 36.856 1.00 72.75 554 GLY A C 1
ATOM 4282 O O . GLY A 1 554 ? 13.556 -5.650 36.186 1.00 72.75 554 GLY A O 1
ATOM 4283 N N . LYS A 1 555 ? 12.164 -4.662 37.652 1.00 75.31 555 LYS A N 1
ATOM 4284 C CA . LYS A 1 555 ? 12.980 -3.449 37.849 1.00 75.31 555 LYS A CA 1
ATOM 4285 C C . LYS A 1 555 ? 14.353 -3.773 38.447 1.00 75.31 555 LYS A C 1
ATOM 4287 O O . LYS A 1 555 ? 15.352 -3.196 38.026 1.00 75.31 555 LYS A O 1
ATOM 4292 N N . GLU A 1 556 ? 14.409 -4.697 39.405 1.00 73.12 556 GLU A N 1
ATOM 4293 C CA . GLU A 1 556 ? 15.663 -5.171 40.004 1.00 73.12 556 GLU A CA 1
ATOM 4294 C C . GLU A 1 556 ? 16.522 -5.946 38.996 1.00 73.12 556 GLU A C 1
ATOM 4296 O O . GLU A 1 556 ? 17.726 -5.712 38.911 1.00 73.12 556 GLU A O 1
ATOM 4301 N N . ALA A 1 557 ? 15.916 -6.808 38.175 1.00 65.25 557 ALA A N 1
ATOM 4302 C CA . ALA A 1 557 ? 16.620 -7.537 37.119 1.00 65.25 557 ALA A CA 1
ATOM 4303 C C . ALA A 1 557 ? 17.195 -6.597 36.039 1.00 65.25 557 ALA A C 1
ATOM 4305 O O . ALA A 1 557 ? 18.321 -6.792 35.582 1.00 65.25 557 ALA A O 1
ATOM 4306 N N . MET A 1 558 ? 16.466 -5.532 35.685 1.00 63.81 558 MET A N 1
ATOM 4307 C CA . MET A 1 558 ? 16.919 -4.486 34.753 1.00 63.81 558 MET A CA 1
ATOM 4308 C C . MET A 1 558 ? 17.993 -3.557 35.342 1.00 63.81 558 MET A C 1
ATOM 4310 O O . MET A 1 558 ? 18.627 -2.795 34.612 1.00 63.81 558 MET A O 1
ATOM 4314 N N . ALA A 1 559 ? 18.295 -3.644 36.643 1.00 63.81 559 ALA A N 1
ATOM 4315 C CA . ALA A 1 559 ? 19.378 -2.864 37.242 1.00 63.81 559 ALA A CA 1
ATOM 4316 C C . ALA A 1 559 ? 20.760 -3.174 36.627 1.00 63.81 559 ALA A C 1
ATOM 4318 O O . ALA A 1 559 ? 21.671 -2.358 36.759 1.00 63.81 559 ALA A O 1
ATOM 4319 N N . GLN A 1 560 ? 20.913 -4.308 35.928 1.00 56.53 560 GLN A N 1
ATOM 4320 C CA . GLN A 1 560 ? 22.134 -4.691 35.206 1.00 56.53 560 GLN A CA 1
ATOM 4321 C C . GLN A 1 560 ? 22.280 -4.007 33.825 1.00 56.53 560 GLN A C 1
ATOM 4323 O O . GLN A 1 560 ? 23.400 -3.878 33.338 1.00 56.53 560 GLN A O 1
ATOM 4328 N N . THR A 1 561 ? 21.192 -3.516 33.210 1.00 61.16 561 THR A N 1
ATOM 4329 C CA . THR A 1 561 ? 21.173 -2.802 31.907 1.00 61.16 561 THR A CA 1
ATOM 4330 C C . THR A 1 561 ? 21.004 -1.281 32.040 1.00 61.16 561 THR A C 1
ATOM 4332 O O . THR A 1 561 ? 20.910 -0.565 31.036 1.00 61.16 561 THR A O 1
ATOM 4335 N N . ARG A 1 562 ? 21.038 -0.776 33.284 1.00 66.75 562 ARG A N 1
ATOM 4336 C CA . ARG A 1 562 ? 20.726 0.606 33.690 1.00 66.75 562 ARG A CA 1
ATOM 4337 C C . ARG A 1 562 ? 21.427 1.688 32.884 1.00 66.75 562 ARG A C 1
ATOM 4339 O O . ARG A 1 562 ? 20.803 2.683 32.563 1.00 66.75 562 ARG A O 1
ATOM 4346 N N . GLU A 1 563 ? 22.697 1.512 32.532 1.00 66.81 563 GLU A N 1
ATOM 4347 C CA . GLU A 1 563 ? 23.468 2.570 31.868 1.00 66.81 563 GLU A CA 1
ATOM 4348 C C . GLU A 1 563 ? 22.913 2.920 30.476 1.00 66.81 563 GLU A C 1
ATOM 4350 O O . GLU A 1 563 ? 22.767 4.094 30.139 1.00 66.81 563 GLU A O 1
ATOM 4355 N N . ARG A 1 564 ? 22.533 1.909 29.681 1.00 67.94 564 ARG A N 1
ATOM 4356 C CA . ARG A 1 564 ? 21.980 2.101 28.327 1.00 67.94 564 ARG A CA 1
ATOM 4357 C C . ARG A 1 564 ? 20.559 2.659 28.375 1.00 67.94 564 ARG A C 1
ATOM 4359 O O . ARG A 1 564 ? 20.198 3.525 27.578 1.00 67.94 564 ARG A O 1
ATOM 4366 N N . GLU A 1 565 ? 19.762 2.160 29.316 1.00 70.31 565 GLU A N 1
ATOM 4367 C CA . GLU A 1 565 ? 18.409 2.652 29.572 1.00 70.31 565 GLU A CA 1
ATOM 4368 C C . GLU A 1 565 ? 18.432 4.098 30.058 1.00 70.31 565 GLU A C 1
ATOM 4370 O O . GLU A 1 565 ? 17.707 4.927 29.519 1.00 70.31 565 GLU A O 1
ATOM 4375 N N . ASP A 1 566 ? 19.300 4.424 31.013 1.00 70.62 566 ASP A N 1
ATOM 4376 C CA . ASP A 1 566 ? 19.425 5.762 31.580 1.00 70.62 566 ASP A CA 1
ATOM 4377 C C . ASP A 1 566 ? 19.916 6.766 30.535 1.00 70.62 566 ASP A C 1
ATOM 4379 O O . ASP A 1 566 ? 19.388 7.873 30.485 1.00 70.62 566 ASP A O 1
ATOM 4383 N N . GLN A 1 567 ? 20.838 6.387 29.642 1.00 70.44 567 GLN A N 1
ATOM 4384 C CA . GLN A 1 567 ? 21.232 7.233 28.507 1.00 70.44 567 GLN A CA 1
ATOM 4385 C C . GLN A 1 567 ? 20.048 7.529 27.573 1.00 70.44 567 GLN A C 1
ATOM 4387 O O . GLN A 1 567 ? 19.823 8.683 27.200 1.00 70.44 567 GLN A O 1
ATOM 4392 N N . TRP A 1 568 ? 19.251 6.514 27.216 1.00 73.62 568 TRP A N 1
ATOM 4393 C CA . TRP A 1 568 ? 18.076 6.721 26.365 1.00 73.62 568 TRP A CA 1
ATOM 4394 C C . TRP A 1 568 ? 16.987 7.533 27.080 1.00 73.62 568 TRP A C 1
ATOM 4396 O O . TRP A 1 568 ? 16.408 8.449 26.491 1.00 73.62 568 TRP A O 1
ATOM 4406 N N . LEU A 1 569 ? 16.735 7.243 28.358 1.00 75.06 569 LEU A N 1
ATOM 4407 C CA . LEU A 1 569 ? 15.770 7.956 29.188 1.00 75.06 569 LEU A CA 1
ATOM 4408 C C . LEU A 1 569 ? 16.191 9.410 29.402 1.00 75.06 569 LEU A C 1
ATOM 4410 O O . LEU A 1 569 ? 15.343 10.279 29.294 1.00 75.06 569 LEU A O 1
ATOM 4414 N N . GLN A 1 570 ? 17.470 9.721 29.617 1.00 72.62 570 GLN A N 1
ATOM 4415 C CA . GLN A 1 570 ? 17.952 11.107 29.721 1.00 72.62 570 GLN A CA 1
ATOM 4416 C C . GLN A 1 570 ? 17.715 11.905 28.433 1.00 72.62 570 GLN A C 1
ATOM 4418 O O . GLN A 1 570 ? 17.387 13.093 28.497 1.00 72.62 570 GLN A O 1
ATOM 4423 N N . ALA A 1 571 ? 17.829 11.251 27.274 1.00 66.00 571 ALA A N 1
ATOM 4424 C CA . ALA A 1 571 ? 17.571 11.877 25.982 1.00 66.00 571 ALA A CA 1
ATOM 4425 C C . ALA A 1 571 ? 16.075 12.171 25.727 1.00 66.00 571 ALA A C 1
ATOM 4427 O O . ALA A 1 571 ? 15.774 13.105 24.988 1.00 66.00 571 ALA A O 1
ATOM 4428 N N . HIS A 1 572 ? 15.146 11.423 26.343 1.00 67.25 572 HIS A N 1
ATOM 4429 C CA . HIS A 1 572 ? 13.696 11.508 26.061 1.00 67.25 572 HIS A CA 1
ATOM 4430 C C . HIS A 1 572 ? 12.824 11.919 27.269 1.00 67.25 572 HIS A C 1
ATOM 4432 O O . HIS A 1 572 ? 11.651 12.259 27.114 1.00 67.25 572 HIS A O 1
ATOM 4438 N N . TYR A 1 573 ? 13.381 11.901 28.480 1.00 68.38 573 TYR A N 1
ATOM 4439 C CA . TYR A 1 573 ? 12.729 12.207 29.752 1.00 68.38 573 TYR A CA 1
ATOM 4440 C C . TYR A 1 573 ? 13.648 13.098 30.599 1.00 68.38 573 TYR A C 1
ATOM 4442 O O . TYR A 1 573 ? 14.594 12.646 31.242 1.00 68.38 573 TYR A O 1
ATOM 4450 N N . HIS A 1 574 ? 13.351 14.397 30.629 1.00 64.50 574 HIS A N 1
ATOM 4451 C CA . HIS A 1 574 ? 14.232 15.393 31.250 1.00 64.50 574 HIS A CA 1
ATOM 4452 C C . HIS A 1 574 ? 14.048 15.563 32.771 1.00 64.50 574 HIS A C 1
ATOM 4454 O O . HIS A 1 574 ? 14.889 16.187 33.411 1.00 64.50 574 HIS A O 1
ATOM 4460 N N . LYS A 1 575 ? 12.974 15.019 33.369 1.00 66.88 575 LYS A N 1
ATOM 4461 C CA . LYS A 1 575 ? 12.753 15.042 34.830 1.00 66.88 575 LYS A CA 1
ATOM 4462 C C . LYS A 1 575 ? 12.940 13.651 35.433 1.00 66.88 575 LYS A C 1
ATOM 4464 O O . LYS A 1 575 ? 12.489 12.671 34.843 1.00 66.88 575 LYS A O 1
ATOM 4469 N N . ALA A 1 576 ? 13.513 13.587 36.635 1.00 65.25 576 ALA A N 1
ATOM 4470 C CA . ALA A 1 576 ? 13.793 12.335 37.344 1.00 65.25 576 ALA A CA 1
ATOM 4471 C C . ALA A 1 576 ? 12.540 11.461 37.556 1.00 65.25 576 ALA A C 1
ATOM 4473 O O . ALA A 1 576 ? 12.582 10.257 37.322 1.00 65.25 576 ALA A O 1
ATOM 4474 N N . GLU A 1 577 ? 11.407 12.070 37.909 1.00 63.22 577 GLU A N 1
ATOM 4475 C CA . GLU A 1 577 ? 10.121 11.375 38.091 1.00 63.22 577 GLU A CA 1
ATOM 4476 C C . GLU A 1 577 ? 9.640 10.697 36.796 1.00 63.22 577 GLU A C 1
ATOM 4478 O O . GLU A 1 577 ? 9.153 9.570 36.809 1.00 63.22 577 GLU A O 1
ATOM 4483 N N . HIS A 1 578 ? 9.836 11.346 35.643 1.00 69.00 578 HIS A N 1
ATOM 4484 C CA . HIS A 1 578 ? 9.454 10.774 34.353 1.00 69.00 578 HIS A CA 1
ATOM 4485 C C . HIS A 1 578 ? 10.434 9.699 33.865 1.00 69.00 578 HIS A C 1
ATOM 4487 O O . HIS A 1 578 ? 10.025 8.784 33.152 1.00 69.00 578 HIS A O 1
ATOM 4493 N N . GLN A 1 579 ? 11.710 9.786 34.253 1.00 72.81 579 GLN A N 1
ATOM 4494 C CA . GLN A 1 579 ? 12.680 8.718 34.006 1.00 72.81 579 GLN A CA 1
ATOM 4495 C C . GLN A 1 579 ? 12.282 7.448 34.767 1.00 72.81 579 GLN A C 1
ATOM 4497 O O . GLN A 1 579 ? 12.322 6.364 34.191 1.00 72.81 579 GLN A O 1
ATOM 4502 N N . ASP A 1 580 ? 11.821 7.567 36.017 1.00 72.94 580 ASP A N 1
ATOM 4503 C CA . ASP A 1 580 ? 11.329 6.420 36.792 1.00 72.94 580 ASP A CA 1
ATOM 4504 C C . ASP A 1 580 ? 10.044 5.809 36.204 1.00 72.94 580 ASP A C 1
ATOM 4506 O O . ASP A 1 580 ? 9.910 4.586 36.095 1.00 72.94 580 ASP A O 1
ATOM 4510 N N . ALA A 1 581 ? 9.136 6.652 35.703 1.00 71.38 581 ALA A N 1
ATOM 4511 C CA . ALA A 1 581 ? 7.966 6.202 34.951 1.00 71.38 581 ALA A CA 1
ATOM 4512 C C . ALA A 1 581 ? 8.362 5.447 33.666 1.00 71.38 581 ALA A C 1
ATOM 4514 O O . ALA A 1 581 ? 7.806 4.390 33.365 1.00 71.38 581 ALA A O 1
ATOM 4515 N N . GLY A 1 582 ? 9.367 5.948 32.936 1.00 73.62 582 GLY A N 1
ATOM 4516 C CA . GLY A 1 582 ? 9.949 5.284 31.767 1.00 73.62 582 GLY A CA 1
ATOM 4517 C C . GLY A 1 582 ? 10.548 3.913 32.101 1.00 73.62 582 GLY A C 1
ATOM 4518 O O . GLY A 1 582 ? 10.229 2.934 31.424 1.00 73.62 582 GLY A O 1
ATOM 4519 N N . ARG A 1 583 ? 11.317 3.805 33.197 1.00 78.31 583 ARG A N 1
ATOM 4520 C CA . ARG A 1 583 ? 11.822 2.515 33.715 1.00 78.31 583 ARG A CA 1
ATOM 4521 C C . ARG A 1 583 ? 10.682 1.562 34.060 1.00 78.31 583 ARG A C 1
ATOM 4523 O O . ARG A 1 583 ? 10.746 0.375 33.759 1.00 78.31 583 ARG A O 1
ATOM 4530 N N . THR A 1 584 ? 9.605 2.079 34.647 1.00 81.50 584 THR A N 1
ATOM 4531 C CA . THR A 1 584 ? 8.424 1.275 34.984 1.00 81.50 584 THR A CA 1
ATOM 4532 C C . THR A 1 584 ? 7.700 0.773 33.731 1.00 81.50 584 THR A C 1
ATOM 4534 O O . THR A 1 584 ? 7.300 -0.390 33.687 1.00 81.50 584 THR A O 1
ATOM 4537 N N . ILE A 1 585 ? 7.597 1.588 32.674 1.00 82.19 585 ILE A N 1
ATOM 4538 C CA . ILE A 1 585 ? 7.084 1.150 31.364 1.00 82.19 585 ILE A CA 1
ATOM 4539 C C . ILE A 1 585 ? 7.966 0.043 30.779 1.00 82.19 585 ILE A C 1
ATOM 4541 O O . ILE A 1 585 ? 7.433 -0.974 30.337 1.00 82.19 585 ILE A O 1
ATOM 4545 N N . PHE A 1 586 ? 9.292 0.207 30.787 1.00 83.06 586 PHE A N 1
ATOM 4546 C CA . PHE A 1 586 ? 10.216 -0.821 30.300 1.00 83.06 586 PHE A CA 1
ATOM 4547 C C . PHE A 1 586 ? 10.086 -2.127 31.080 1.00 83.06 586 PHE A C 1
ATOM 4549 O O . PHE A 1 586 ? 9.942 -3.175 30.454 1.00 83.06 586 PHE A O 1
ATOM 4556 N N . ALA A 1 587 ? 10.025 -2.068 32.411 1.00 82.19 587 ALA A N 1
ATOM 4557 C CA . ALA A 1 587 ? 9.811 -3.243 33.251 1.00 82.19 587 ALA A CA 1
ATOM 4558 C C . ALA A 1 587 ? 8.478 -3.939 32.934 1.00 82.19 587 ALA A C 1
ATOM 4560 O O . ALA A 1 587 ? 8.438 -5.157 32.797 1.00 82.19 587 ALA A O 1
ATOM 4561 N N . ALA A 1 588 ? 7.395 -3.186 32.736 1.00 82.69 588 ALA A N 1
ATOM 4562 C CA . ALA A 1 588 ? 6.080 -3.744 32.419 1.00 82.69 588 ALA A CA 1
ATOM 4563 C C . ALA A 1 588 ? 6.004 -4.387 31.035 1.00 82.69 588 ALA A C 1
ATOM 4565 O O . ALA A 1 588 ? 5.443 -5.471 30.882 1.00 82.69 588 ALA A O 1
ATOM 4566 N N . LEU A 1 589 ? 6.595 -3.739 30.028 1.00 84.25 589 LEU A N 1
ATOM 4567 C CA . LEU A 1 589 ? 6.772 -4.336 28.708 1.00 84.25 589 LEU A CA 1
ATOM 4568 C C . LEU A 1 589 ? 7.648 -5.586 28.814 1.00 84.25 589 LEU A C 1
ATOM 4570 O O . LEU A 1 589 ? 7.334 -6.595 28.193 1.00 84.25 589 LEU A O 1
ATOM 4574 N N . GLY A 1 590 ? 8.688 -5.542 29.648 1.00 83.44 590 GLY A N 1
ATOM 4575 C CA . GLY A 1 590 ? 9.532 -6.680 29.984 1.00 83.44 590 GLY A CA 1
ATOM 4576 C C . GLY A 1 590 ? 8.720 -7.863 30.501 1.00 83.44 590 GLY A C 1
ATOM 4577 O O . GLY A 1 590 ? 8.753 -8.926 29.893 1.00 83.44 590 GLY A O 1
ATOM 4578 N N . VAL A 1 591 ? 7.901 -7.645 31.533 1.00 84.19 591 VAL A N 1
ATOM 4579 C CA . VAL A 1 591 ? 6.996 -8.656 32.102 1.00 84.19 591 VAL A CA 1
ATOM 4580 C C . VAL A 1 591 ? 6.017 -9.188 31.049 1.00 84.19 591 VAL A C 1
ATOM 4582 O O . VAL A 1 591 ? 5.837 -10.400 30.938 1.00 84.19 591 VAL A O 1
ATOM 4585 N N . ALA A 1 592 ? 5.405 -8.313 30.245 1.00 84.62 592 ALA A N 1
ATOM 4586 C CA . ALA A 1 592 ? 4.474 -8.725 29.195 1.00 84.62 592 ALA A CA 1
ATOM 4587 C C . ALA A 1 592 ? 5.153 -9.604 28.128 1.00 84.62 592 ALA A C 1
ATOM 4589 O O . ALA A 1 592 ? 4.562 -10.591 27.685 1.00 84.62 592 ALA A O 1
ATOM 4590 N N . ILE A 1 593 ? 6.391 -9.269 27.750 1.00 86.62 593 ILE A N 1
ATOM 4591 C CA . ILE A 1 593 ? 7.223 -10.033 26.811 1.00 86.62 593 ILE A CA 1
ATOM 4592 C C . ILE A 1 593 ? 7.679 -11.352 27.440 1.00 86.62 593 ILE A C 1
ATOM 4594 O O . ILE A 1 593 ? 7.664 -12.376 26.768 1.00 86.62 593 ILE A O 1
ATOM 4598 N N . ASP A 1 594 ? 8.046 -11.367 28.721 1.00 85.94 594 ASP A N 1
ATOM 4599 C CA . ASP A 1 594 ? 8.559 -12.556 29.417 1.00 85.94 594 ASP A CA 1
ATOM 4600 C C . ASP A 1 594 ? 7.523 -13.672 29.525 1.00 85.94 594 ASP A C 1
ATOM 4602 O O . ASP A 1 594 ? 7.879 -14.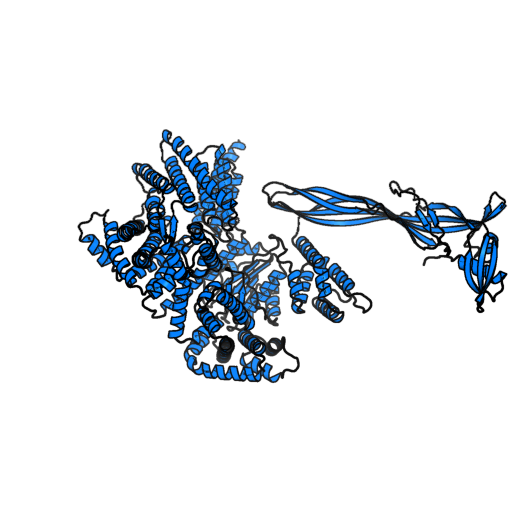850 29.569 1.00 85.94 594 ASP A O 1
ATOM 4606 N N . LYS A 1 595 ? 6.245 -13.290 29.487 1.00 84.44 595 LYS A N 1
ATOM 4607 C CA . LYS A 1 595 ? 5.087 -14.185 29.451 1.00 84.44 595 LYS A CA 1
ATOM 4608 C C . LYS A 1 595 ? 4.717 -14.684 28.051 1.00 84.44 595 LYS A C 1
ATOM 4610 O O . LYS A 1 595 ? 3.776 -15.464 27.945 1.00 84.44 595 LYS A O 1
ATOM 4615 N N . LEU A 1 596 ? 5.400 -14.236 26.998 1.00 84.81 596 LEU A N 1
ATOM 4616 C CA . LEU A 1 596 ? 5.311 -14.872 25.684 1.00 84.81 596 LEU A CA 1
ATOM 4617 C C . LEU A 1 596 ? 6.124 -16.170 25.681 1.00 84.81 596 LEU A C 1
ATOM 4619 O O . LEU A 1 596 ? 7.167 -16.258 26.331 1.00 84.81 596 LEU A O 1
ATOM 4623 N N . ASP A 1 597 ? 5.700 -17.142 24.883 1.00 83.00 597 ASP A N 1
ATOM 4624 C CA . ASP A 1 597 ? 6.549 -18.292 24.583 1.00 83.00 597 ASP A CA 1
ATOM 4625 C C . ASP A 1 597 ? 7.806 -17.846 23.825 1.00 83.00 597 ASP A C 1
ATOM 4627 O O . ASP A 1 597 ? 7.785 -16.875 23.059 1.00 83.00 597 ASP A O 1
ATOM 4631 N N . ASP A 1 598 ? 8.907 -18.575 24.002 1.00 83.00 598 ASP A N 1
ATOM 4632 C CA . ASP A 1 598 ? 10.217 -18.170 23.478 1.00 83.00 598 ASP A CA 1
ATOM 4633 C C . ASP A 1 598 ? 10.228 -17.997 21.954 1.00 83.00 598 ASP A C 1
ATOM 4635 O O . ASP A 1 598 ? 10.839 -17.062 21.438 1.00 83.00 598 ASP A O 1
ATOM 4639 N N . GLN A 1 599 ? 9.457 -18.811 21.228 1.00 79.94 599 GLN A N 1
ATOM 4640 C CA . GLN A 1 599 ? 9.288 -18.663 19.779 1.00 79.94 599 GLN A CA 1
ATOM 4641 C C . GLN A 1 599 ? 8.671 -17.309 19.374 1.00 79.94 599 GLN A C 1
ATOM 4643 O O . GLN A 1 599 ? 9.094 -16.699 18.390 1.00 79.94 599 GLN A O 1
ATOM 4648 N N . TYR A 1 600 ? 7.711 -16.795 20.147 1.00 85.88 600 TYR A N 1
ATOM 4649 C CA . TYR A 1 600 ? 7.065 -15.505 19.893 1.00 85.88 600 TYR A CA 1
ATOM 4650 C C . TYR A 1 600 ? 7.947 -14.340 20.332 1.00 85.88 600 TYR A C 1
ATOM 4652 O O . TYR A 1 600 ? 7.962 -13.299 19.669 1.00 85.88 600 TYR A O 1
ATOM 4660 N N . LYS A 1 601 ? 8.726 -14.521 21.408 1.00 86.88 601 LYS A N 1
ATOM 4661 C CA . LYS A 1 601 ? 9.762 -13.560 21.807 1.00 86.88 601 LYS A CA 1
ATOM 4662 C C . LYS A 1 601 ? 10.769 -13.358 20.686 1.00 86.88 601 LYS A C 1
ATOM 4664 O O . LYS A 1 601 ? 11.035 -12.211 20.341 1.00 86.88 601 LYS A O 1
ATOM 4669 N N . SER A 1 602 ? 11.260 -14.436 20.072 1.00 85.38 602 SER A N 1
ATOM 4670 C CA . SER A 1 602 ? 12.203 -14.344 18.952 1.00 85.38 602 SER A CA 1
ATOM 4671 C C . SER A 1 602 ? 11.621 -13.574 17.764 1.00 85.38 602 SER A C 1
ATOM 4673 O O . SER A 1 602 ? 12.279 -12.681 17.238 1.00 85.38 602 SER A O 1
ATOM 4675 N N . MET A 1 603 ? 10.362 -13.824 17.380 1.00 88.50 603 MET A N 1
ATOM 4676 C CA . MET A 1 603 ? 9.696 -13.043 16.322 1.00 88.50 603 MET A CA 1
ATOM 4677 C C . MET A 1 603 ? 9.568 -11.555 16.680 1.00 88.50 603 MET A C 1
ATOM 4679 O O . MET A 1 603 ? 9.765 -10.678 15.834 1.00 88.50 603 MET A O 1
ATOM 4683 N N . LEU A 1 604 ? 9.229 -11.257 17.936 1.00 89.81 604 LEU A N 1
ATOM 4684 C CA . LEU A 1 604 ? 9.076 -9.890 18.424 1.00 89.81 604 LEU A CA 1
ATOM 4685 C C . LEU A 1 604 ? 10.426 -9.155 18.518 1.00 89.81 604 LEU A C 1
ATOM 4687 O O . LEU A 1 604 ? 10.487 -7.966 18.210 1.00 89.81 604 LEU A O 1
ATOM 4691 N N . GLN A 1 605 ? 11.510 -9.855 18.864 1.00 92.69 605 GLN A N 1
ATOM 4692 C CA . GLN A 1 605 ? 12.880 -9.325 18.885 1.00 92.69 605 GLN A CA 1
ATOM 4693 C C . GLN A 1 605 ? 13.321 -8.789 17.525 1.00 92.69 605 GLN A C 1
ATOM 4695 O O . GLN A 1 605 ? 13.866 -7.686 17.455 1.00 92.69 605 GLN A O 1
ATOM 4700 N N . LEU A 1 606 ? 12.991 -9.488 16.433 1.00 93.62 606 LEU A N 1
ATOM 4701 C CA . LEU A 1 606 ? 13.275 -9.000 15.080 1.00 93.62 606 LEU A CA 1
ATOM 4702 C C . LEU A 1 606 ? 12.614 -7.646 14.808 1.00 93.62 606 LEU A C 1
ATOM 4704 O O . LEU A 1 606 ? 13.183 -6.779 14.145 1.00 93.62 606 LEU A O 1
ATOM 4708 N N . CYS A 1 607 ? 11.423 -7.415 15.362 1.00 93.50 607 CYS A N 1
ATOM 4709 C CA . CYS A 1 607 ? 10.722 -6.162 15.144 1.00 93.50 607 CYS A CA 1
ATOM 4710 C C . CYS A 1 607 ? 11.491 -4.954 15.695 1.00 93.50 607 CYS A C 1
ATOM 4712 O O . CYS A 1 607 ? 11.264 -3.864 15.188 1.00 93.50 607 CYS A O 1
ATOM 4714 N N . ALA A 1 608 ? 12.418 -5.103 16.650 1.00 93.31 608 ALA A N 1
ATOM 4715 C CA . ALA A 1 608 ? 13.220 -3.989 17.174 1.00 93.31 608 ALA A CA 1
ATOM 4716 C C . ALA A 1 608 ? 14.090 -3.290 16.106 1.00 93.31 608 ALA A C 1
ATOM 4718 O O . ALA A 1 608 ? 14.451 -2.121 16.261 1.00 93.31 608 ALA A O 1
ATOM 4719 N N . PHE A 1 609 ? 14.393 -3.979 15.000 1.00 95.00 609 PHE A N 1
ATOM 4720 C CA . PHE A 1 609 ? 15.257 -3.477 13.925 1.00 95.00 609 PHE A CA 1
ATOM 4721 C C . PHE A 1 609 ? 14.496 -3.100 12.648 1.00 95.00 609 PHE A C 1
ATOM 4723 O O . PHE A 1 609 ? 15.104 -2.736 11.644 1.00 95.00 609 PHE A O 1
ATOM 4730 N N . LEU A 1 610 ? 13.163 -3.148 12.682 1.00 94.44 610 LEU A N 1
ATOM 4731 C CA . LEU A 1 610 ? 12.282 -2.760 11.581 1.00 94.44 610 LEU A CA 1
ATOM 4732 C C . LEU A 1 610 ? 11.653 -1.383 11.850 1.00 94.44 610 LEU A C 1
ATOM 4734 O O . LEU A 1 610 ? 11.567 -0.943 12.996 1.00 94.44 610 LEU A O 1
ATOM 4738 N N . LYS A 1 611 ? 11.163 -0.686 10.810 1.00 88.56 611 LYS A N 1
ATOM 4739 C CA . LYS A 1 611 ? 10.358 0.535 11.021 1.00 88.56 611 LYS A CA 1
ATOM 4740 C C . LYS A 1 611 ? 9.115 0.211 11.888 1.00 88.56 611 LYS A C 1
ATOM 4742 O O . LYS A 1 611 ? 8.530 -0.853 11.692 1.00 88.56 611 LYS A O 1
ATOM 4747 N N . PRO A 1 612 ? 8.686 1.104 12.807 1.00 80.75 612 PRO A N 1
ATOM 4748 C CA . PRO A 1 612 ? 7.608 0.816 13.767 1.00 80.75 612 PRO A CA 1
ATOM 4749 C C . PRO A 1 612 ? 6.233 0.543 13.141 1.00 80.75 612 PRO A C 1
ATOM 4751 O O . PRO A 1 612 ? 5.396 -0.137 13.735 1.00 80.75 612 PRO A O 1
ATOM 4754 N N . ARG A 1 613 ? 5.968 1.094 11.953 1.00 81.94 613 ARG A N 1
ATOM 4755 C CA . ARG A 1 613 ? 4.679 0.993 11.258 1.00 81.94 613 ARG A CA 1
ATOM 4756 C C . ARG A 1 613 ? 4.810 0.155 9.992 1.00 81.94 613 ARG A C 1
ATOM 4758 O O . ARG A 1 613 ? 5.874 0.098 9.386 1.00 81.94 613 ARG A O 1
ATOM 4765 N N . ASP A 1 614 ? 3.693 -0.451 9.601 1.00 78.62 614 ASP A N 1
ATOM 4766 C CA . ASP A 1 614 ? 3.512 -1.130 8.315 1.00 78.62 614 ASP A CA 1
ATOM 4767 C C . ASP A 1 614 ? 4.463 -2.302 8.007 1.00 78.62 614 ASP A C 1
ATOM 4769 O O . ASP A 1 614 ? 4.667 -2.646 6.846 1.00 78.62 614 ASP A O 1
ATOM 4773 N N . ILE A 1 615 ? 4.944 -3.007 9.036 1.00 90.19 615 ILE A N 1
ATOM 4774 C CA . ILE A 1 615 ? 5.776 -4.209 8.889 1.00 90.19 615 ILE A CA 1
ATOM 4775 C C . ILE A 1 615 ? 4.990 -5.297 8.141 1.00 90.19 615 ILE A C 1
ATOM 4777 O O . ILE A 1 615 ? 3.947 -5.735 8.645 1.00 90.19 615 ILE A O 1
ATOM 4781 N N . PRO A 1 616 ? 5.449 -5.790 6.971 1.00 91.06 616 PRO A N 1
ATOM 4782 C CA . PRO A 1 616 ? 4.801 -6.900 6.282 1.00 91.06 616 PRO A CA 1
ATOM 4783 C C . PRO A 1 616 ? 4.806 -8.148 7.156 1.00 91.06 616 PRO A C 1
ATOM 4785 O O . PRO A 1 616 ? 5.830 -8.797 7.335 1.00 91.06 616 PRO A O 1
ATOM 4788 N N . PHE A 1 617 ? 3.642 -8.495 7.707 1.00 88.00 617 PHE A N 1
ATOM 4789 C CA . PHE A 1 617 ? 3.558 -9.489 8.777 1.00 88.00 617 PHE A CA 1
ATOM 4790 C C . PHE A 1 617 ? 4.076 -10.864 8.323 1.00 88.00 617 PHE A C 1
ATOM 4792 O O . PHE A 1 617 ? 4.653 -11.599 9.117 1.00 88.00 617 PHE A O 1
ATOM 4799 N N . LEU A 1 618 ? 3.929 -11.175 7.030 1.00 86.62 618 LEU A N 1
ATOM 4800 C CA . LEU A 1 618 ? 4.390 -12.406 6.387 1.00 86.62 618 LEU A CA 1
ATOM 4801 C C . LEU A 1 618 ? 5.876 -12.722 6.638 1.00 86.62 618 LEU A C 1
ATOM 4803 O O . LEU A 1 618 ? 6.189 -13.879 6.892 1.00 86.62 618 LEU A O 1
ATOM 4807 N N . ILE A 1 619 ? 6.773 -11.727 6.625 1.00 89.00 619 ILE A N 1
ATOM 4808 C CA . ILE A 1 619 ? 8.224 -11.988 6.721 1.00 89.00 619 ILE A CA 1
ATOM 4809 C C . ILE A 1 619 ? 8.633 -12.532 8.093 1.00 89.00 619 ILE A C 1
ATOM 4811 O O . ILE A 1 619 ? 9.614 -13.255 8.206 1.00 89.00 619 ILE A O 1
ATOM 4815 N N . LEU A 1 620 ? 7.856 -12.229 9.139 1.00 88.19 620 LEU A N 1
ATOM 4816 C CA . LEU A 1 620 ? 8.130 -12.714 10.493 1.00 88.19 620 LEU A CA 1
ATOM 4817 C C . LEU A 1 620 ? 7.896 -14.220 10.617 1.00 88.19 620 LEU A C 1
ATOM 4819 O O . LEU A 1 620 ? 8.431 -14.848 11.524 1.00 88.19 620 LEU A O 1
ATOM 4823 N N . ARG A 1 621 ? 7.114 -14.815 9.708 1.00 82.00 621 ARG A N 1
ATOM 4824 C CA . ARG A 1 621 ? 6.861 -16.256 9.703 1.00 82.00 621 ARG A CA 1
ATOM 4825 C C . ARG A 1 621 ? 8.143 -17.057 9.476 1.00 82.00 621 ARG A C 1
ATOM 4827 O O . ARG A 1 621 ? 8.270 -18.133 10.044 1.00 82.00 621 ARG A O 1
ATOM 4834 N N . ASP A 1 622 ? 9.090 -16.534 8.703 1.00 77.94 622 ASP A N 1
ATOM 4835 C CA . ASP A 1 622 ? 10.350 -17.230 8.410 1.00 77.94 622 ASP A CA 1
ATOM 4836 C C . ASP A 1 622 ? 11.348 -17.187 9.576 1.00 77.94 622 ASP A C 1
ATOM 4838 O O . ASP A 1 622 ? 12.340 -17.909 9.564 1.00 77.94 622 ASP A O 1
ATOM 4842 N N . ALA A 1 623 ? 11.042 -16.432 10.636 1.00 77.25 623 ALA A N 1
ATOM 4843 C CA . ALA A 1 623 ? 11.738 -16.548 11.915 1.00 77.25 623 ALA A CA 1
ATOM 4844 C C . ALA A 1 623 ? 11.345 -17.821 12.694 1.00 77.25 623 ALA A C 1
ATOM 4846 O O . ALA A 1 623 ? 12.043 -18.224 13.625 1.00 77.25 623 ALA A O 1
ATOM 4847 N N . LEU A 1 624 ? 10.221 -18.463 12.342 1.00 74.88 624 LEU A N 1
ATOM 4848 C CA . LEU A 1 624 ? 9.737 -19.664 13.018 1.00 74.88 624 LEU A CA 1
ATOM 4849 C C . LEU A 1 624 ? 10.470 -20.908 12.513 1.00 74.88 624 LEU A C 1
ATOM 4851 O O . LEU A 1 624 ? 10.299 -21.329 11.369 1.00 74.88 624 LEU A O 1
ATOM 4855 N N . LYS A 1 625 ? 11.179 -21.586 13.417 1.00 63.41 625 LYS A N 1
ATOM 4856 C CA . LYS A 1 625 ? 11.789 -22.908 13.186 1.00 63.41 625 LYS A CA 1
ATOM 4857 C C . LYS A 1 625 ? 10.760 -24.054 13.266 1.00 63.41 625 LYS A C 1
ATOM 4859 O O . LYS A 1 625 ? 11.024 -25.080 13.885 1.00 63.41 625 LYS A O 1
ATOM 4864 N N . ALA A 1 626 ? 9.554 -23.876 12.722 1.00 62.38 626 ALA A N 1
ATOM 4865 C CA . ALA A 1 626 ? 8.493 -24.885 12.809 1.00 62.38 626 ALA A CA 1
ATOM 4866 C C . ALA A 1 626 ? 8.576 -25.913 11.666 1.00 62.38 626 ALA A C 1
ATOM 4868 O O . ALA A 1 626 ? 8.865 -25.566 10.524 1.00 62.38 626 ALA A O 1
ATOM 4869 N N . ALA A 1 627 ? 8.263 -27.178 11.972 1.00 55.03 627 ALA A N 1
ATOM 4870 C CA . ALA A 1 627 ? 8.489 -28.317 11.077 1.00 55.03 627 ALA A CA 1
ATOM 4871 C C . ALA A 1 627 ? 7.552 -28.397 9.851 1.00 55.03 627 ALA A C 1
ATOM 4873 O O . ALA A 1 627 ? 7.851 -29.140 8.921 1.00 55.03 627 ALA A O 1
ATOM 4874 N N . SER A 1 628 ? 6.425 -27.665 9.821 1.00 68.06 628 SER A N 1
ATOM 4875 C CA . SER A 1 628 ? 5.487 -27.685 8.684 1.00 68.06 628 SER A CA 1
ATOM 4876 C C . SER A 1 628 ? 4.911 -26.298 8.329 1.00 68.06 628 SER A C 1
ATOM 4878 O O . SER A 1 628 ? 4.751 -25.454 9.219 1.00 68.06 628 SER A O 1
ATOM 4880 N N . PRO A 1 629 ? 4.536 -26.042 7.055 1.00 66.69 629 PRO A N 1
ATOM 4881 C CA . PRO A 1 629 ? 3.835 -24.821 6.634 1.00 66.69 629 PRO A CA 1
ATOM 4882 C C . PRO A 1 629 ? 2.537 -24.530 7.401 1.00 66.69 629 PRO A C 1
ATOM 4884 O O . PRO A 1 629 ? 2.283 -23.384 7.773 1.00 66.69 629 PRO A O 1
ATOM 4887 N N . ALA A 1 630 ? 1.735 -25.562 7.683 1.00 69.44 630 ALA A N 1
ATOM 4888 C CA . ALA A 1 630 ? 0.479 -25.417 8.418 1.00 69.44 630 ALA A CA 1
ATOM 4889 C C . ALA A 1 630 ? 0.725 -24.961 9.865 1.00 69.44 630 ALA A C 1
ATOM 4891 O O . ALA A 1 630 ? 0.056 -24.049 10.349 1.00 69.44 630 ALA A O 1
ATOM 4892 N N . SER A 1 631 ? 1.740 -25.530 10.524 1.00 71.50 631 SER A N 1
ATOM 4893 C CA . SER A 1 631 ? 2.166 -25.101 11.859 1.00 71.50 631 SER A CA 1
ATOM 4894 C C . SER A 1 631 ? 2.668 -23.657 11.842 1.00 71.50 631 SER A C 1
ATOM 4896 O O . SER A 1 631 ? 2.264 -22.867 12.687 1.00 71.50 631 SER A O 1
ATOM 4898 N N . ARG A 1 632 ? 3.479 -23.271 10.843 1.00 71.56 632 ARG A N 1
ATOM 4899 C CA . ARG A 1 632 ? 3.940 -21.880 10.683 1.00 71.56 632 ARG A CA 1
ATOM 4900 C C . ARG A 1 632 ? 2.778 -20.899 10.544 1.00 71.56 632 ARG A C 1
ATOM 4902 O O . ARG A 1 632 ? 2.816 -19.835 11.153 1.00 71.56 632 ARG A O 1
ATOM 4909 N N . LEU A 1 633 ? 1.744 -21.246 9.775 1.00 72.69 633 LEU A N 1
ATOM 4910 C CA . LEU A 1 633 ? 0.550 -20.411 9.633 1.00 72.69 633 LEU A CA 1
ATOM 4911 C C . LEU A 1 633 ? -0.237 -20.311 10.949 1.00 72.69 633 LEU A C 1
ATOM 4913 O O . LEU A 1 633 ? -0.628 -19.210 11.332 1.00 72.69 633 LEU A O 1
ATOM 4917 N N . ALA A 1 634 ? -0.431 -21.426 11.659 1.00 77.94 634 ALA A N 1
ATOM 4918 C CA . ALA A 1 634 ? -1.099 -21.438 12.960 1.00 77.94 634 ALA A CA 1
ATOM 4919 C C . ALA A 1 634 ? -0.367 -20.545 13.977 1.00 77.94 634 ALA A C 1
ATOM 4921 O O . ALA A 1 634 ? -0.979 -19.630 14.526 1.00 77.94 634 ALA A O 1
ATOM 4922 N N . TYR A 1 635 ? 0.952 -20.710 14.121 1.00 78.25 635 TYR A N 1
ATOM 4923 C CA . TYR A 1 635 ? 1.785 -19.869 14.988 1.00 78.25 635 TYR A CA 1
ATOM 4924 C C . TYR A 1 635 ? 1.760 -18.397 14.584 1.00 78.25 635 TYR A C 1
ATOM 4926 O O . TYR A 1 635 ? 1.769 -17.516 15.435 1.00 78.25 635 TYR A O 1
ATOM 4934 N N . HIS A 1 636 ? 1.691 -18.096 13.288 1.00 77.62 636 HIS A N 1
ATOM 4935 C CA . HIS A 1 636 ? 1.581 -16.721 12.799 1.00 77.62 636 HIS A CA 1
ATOM 4936 C C . HIS A 1 636 ? 0.253 -16.059 13.194 1.00 77.62 636 HIS A C 1
ATOM 4938 O O . HIS A 1 636 ? 0.211 -14.866 13.508 1.00 77.62 636 HIS A O 1
ATOM 4944 N N . HIS A 1 637 ? -0.842 -16.821 13.198 1.00 80.69 637 HIS A N 1
ATOM 4945 C CA . HIS A 1 637 ? -2.137 -16.361 13.701 1.00 80.69 637 HIS A CA 1
ATOM 4946 C C . HIS A 1 637 ? -2.165 -16.252 15.227 1.00 80.69 637 HIS A C 1
ATOM 4948 O O . HIS A 1 637 ? -2.670 -15.257 15.745 1.00 80.69 637 HIS A O 1
ATOM 4954 N N . GLU A 1 638 ? -1.582 -17.213 15.934 1.00 84.06 638 GLU A N 1
ATOM 4955 C CA . GLU A 1 638 ? -1.489 -17.196 17.392 1.00 84.06 638 GLU A CA 1
ATOM 4956 C C . GLU A 1 638 ? -0.623 -16.033 17.885 1.00 84.06 638 GLU A C 1
ATOM 4958 O O . GLU A 1 638 ? -1.044 -15.279 18.757 1.00 84.06 638 GLU A O 1
ATOM 4963 N N . PHE A 1 639 ? 0.520 -15.784 17.238 1.00 85.50 639 PHE A N 1
ATOM 4964 C CA . PHE A 1 639 ? 1.377 -14.631 17.511 1.00 85.50 639 PHE A CA 1
ATOM 4965 C C . PHE A 1 639 ? 0.620 -13.307 17.354 1.00 85.50 639 PHE A C 1
ATOM 4967 O O . PHE A 1 639 ? 0.745 -12.410 18.186 1.00 85.50 639 PHE A O 1
ATOM 4974 N N . ALA A 1 640 ? -0.217 -13.185 16.318 1.00 82.06 640 ALA A N 1
ATOM 4975 C CA . ALA A 1 640 ? -1.078 -12.019 16.139 1.00 82.06 640 ALA A CA 1
ATOM 4976 C C . ALA A 1 640 ? -2.081 -11.842 17.293 1.00 82.06 640 ALA A C 1
ATOM 4978 O O . ALA A 1 640 ? -2.294 -10.711 17.736 1.00 82.06 640 ALA A O 1
ATOM 4979 N N . GLY A 1 641 ? -2.669 -12.942 17.776 1.00 77.88 641 GLY A N 1
ATOM 4980 C CA . GLY A 1 641 ? -3.526 -12.962 18.963 1.00 77.88 641 GLY A CA 1
ATOM 4981 C C . GLY A 1 641 ? -2.770 -12.506 20.209 1.00 77.88 641 GLY A C 1
ATOM 4982 O O . GLY A 1 641 ? -3.170 -11.529 20.833 1.00 77.88 641 GLY A O 1
ATOM 4983 N N . GLN A 1 642 ? -1.610 -13.105 20.486 1.00 82.62 642 GLN A N 1
ATOM 4984 C CA . GLN A 1 642 ? -0.761 -12.781 21.638 1.00 82.62 642 GLN A CA 1
ATOM 4985 C C . GLN A 1 642 ? -0.321 -11.309 21.662 1.00 82.62 642 GLN A C 1
ATOM 4987 O O . GLN A 1 642 ? -0.395 -10.653 22.703 1.00 82.62 642 GLN A O 1
ATOM 4992 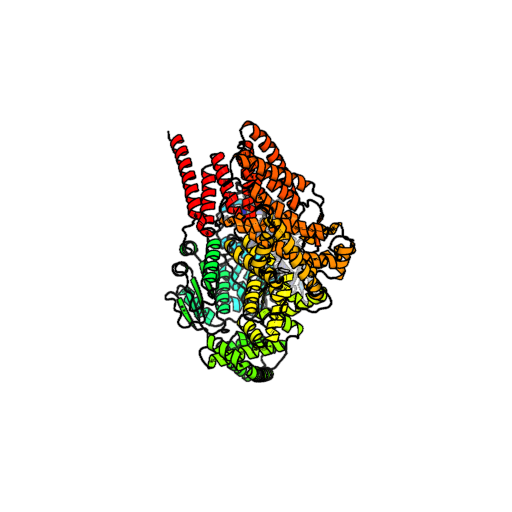N N . LEU A 1 643 ? 0.099 -10.751 20.519 1.00 81.94 643 LEU A N 1
ATOM 4993 C CA . LEU A 1 643 ? 0.472 -9.334 20.429 1.00 81.94 643 LEU A CA 1
ATOM 4994 C C . LEU A 1 643 ? -0.704 -8.409 20.744 1.00 81.94 643 LEU A C 1
ATOM 4996 O O . LEU A 1 643 ? -0.534 -7.415 21.455 1.00 81.94 643 LEU A O 1
ATOM 5000 N N . LYS A 1 644 ? -1.885 -8.740 20.210 1.00 76.75 644 LYS A N 1
ATOM 5001 C CA . LYS A 1 644 ? -3.113 -7.974 20.416 1.00 76.75 644 LYS A CA 1
ATOM 5002 C C . LYS A 1 644 ? -3.555 -8.041 21.877 1.00 76.75 644 LYS A C 1
ATOM 5004 O O . LYS A 1 644 ? -3.786 -7.011 22.504 1.00 76.75 644 LYS A O 1
ATOM 5009 N N . GLU A 1 645 ? -3.635 -9.250 22.415 1.00 76.62 645 GLU A N 1
ATOM 5010 C CA . GLU A 1 645 ? -4.085 -9.544 23.772 1.00 76.62 645 GLU A CA 1
ATOM 5011 C C . GLU A 1 645 ? -3.202 -8.897 24.837 1.00 76.62 645 GLU A C 1
ATOM 5013 O O . GLU A 1 645 ? -3.716 -8.428 25.848 1.00 76.62 645 GLU A O 1
ATOM 5018 N N . ARG A 1 646 ? -1.891 -8.797 24.587 1.00 80.38 646 ARG A N 1
ATOM 5019 C CA . ARG A 1 646 ? -0.910 -8.188 25.502 1.00 80.38 646 ARG A CA 1
ATOM 5020 C C . ARG A 1 646 ? -0.630 -6.710 25.226 1.00 80.38 646 ARG A C 1
ATOM 5022 O O . ARG A 1 646 ? 0.228 -6.123 25.877 1.00 80.38 646 ARG A O 1
ATOM 5029 N N . SER A 1 647 ? -1.347 -6.092 24.282 1.00 79.19 647 SER A N 1
ATOM 5030 C CA . SER A 1 647 ? -1.158 -4.685 23.885 1.00 79.19 647 SER A CA 1
ATOM 5031 C C . SER A 1 647 ? 0.270 -4.349 23.414 1.00 79.19 647 SER A C 1
ATOM 5033 O O . SER A 1 647 ? 0.749 -3.233 23.605 1.00 79.19 647 SER A O 1
ATOM 5035 N N . LEU A 1 648 ? 0.955 -5.307 22.776 1.00 82.56 648 LEU A N 1
ATOM 5036 C CA . LEU A 1 648 ? 2.328 -5.148 22.272 1.00 82.56 648 LEU A CA 1
ATOM 5037 C C . LEU A 1 648 ? 2.382 -4.607 20.832 1.00 82.56 648 LEU A C 1
ATOM 5039 O O . LEU A 1 648 ? 3.409 -4.077 20.409 1.00 82.56 648 LEU A O 1
ATOM 5043 N N . GLY A 1 649 ? 1.283 -4.700 20.082 1.00 80.00 649 GLY A N 1
ATOM 5044 C CA . GLY A 1 649 ? 1.162 -4.173 18.723 1.00 80.00 649 GLY A CA 1
ATOM 5045 C C . GLY A 1 649 ? -0.238 -4.380 18.146 1.00 80.00 649 GLY A C 1
ATOM 5046 O O . GLY A 1 649 ? -1.097 -4.992 18.779 1.00 80.00 649 GLY A O 1
ATOM 5047 N N . TRP A 1 650 ? -0.472 -3.879 16.933 1.00 76.62 650 TRP A N 1
ATOM 5048 C CA . TRP A 1 650 ? -1.741 -4.057 16.218 1.00 76.62 650 TRP A CA 1
ATOM 5049 C C . TRP A 1 650 ? -1.517 -4.447 14.755 1.00 76.62 650 TRP A C 1
ATOM 5051 O O . TRP A 1 650 ? -0.482 -4.132 14.164 1.00 76.62 650 TRP A O 1
ATOM 5061 N N . ILE A 1 651 ? -2.486 -5.156 14.170 1.00 79.25 651 ILE A N 1
ATOM 5062 C CA . ILE A 1 651 ? -2.387 -5.722 12.819 1.00 79.25 651 ILE A CA 1
ATOM 5063 C C . ILE A 1 651 ? -3.578 -5.270 11.971 1.00 79.25 651 ILE A C 1
ATOM 5065 O O . ILE A 1 651 ? -4.724 -5.371 12.406 1.00 79.25 651 ILE A O 1
ATOM 5069 N N . LYS A 1 652 ? -3.310 -4.828 10.736 1.00 76.06 652 LYS A N 1
ATOM 5070 C CA . LYS A 1 652 ? -4.321 -4.504 9.712 1.00 76.06 652 LYS A CA 1
ATOM 5071 C C . LYS A 1 652 ? -4.164 -5.353 8.458 1.00 76.06 652 LYS A C 1
ATOM 5073 O O . LYS A 1 652 ? -3.086 -5.877 8.197 1.00 76.06 652 LYS A O 1
ATOM 5078 N N . GLY A 1 653 ? -5.214 -5.414 7.640 1.00 67.44 653 GLY A N 1
ATOM 5079 C CA . GLY A 1 653 ? -5.210 -6.102 6.345 1.00 67.44 653 GLY A CA 1
ATOM 5080 C C . GLY A 1 653 ? -5.380 -7.622 6.442 1.00 67.44 653 GLY A C 1
ATOM 5081 O O . GLY A 1 653 ? -5.556 -8.176 7.524 1.00 67.44 653 GLY A O 1
ATOM 5082 N N . PHE A 1 654 ? -5.322 -8.297 5.290 1.00 70.00 654 PHE A N 1
ATOM 5083 C CA . PHE A 1 654 ? -5.551 -9.742 5.149 1.00 70.00 654 PHE A CA 1
ATOM 5084 C C . PHE A 1 654 ? -4.509 -10.383 4.221 1.00 70.00 654 PHE A C 1
ATOM 5086 O O . PHE A 1 654 ? -3.952 -9.711 3.348 1.00 70.00 654 PHE A O 1
ATOM 5093 N N . GLY A 1 655 ? -4.231 -11.677 4.417 1.00 71.81 655 GLY A N 1
ATOM 5094 C CA . GLY A 1 655 ? -3.239 -12.431 3.638 1.00 71.81 655 GLY A CA 1
ATOM 5095 C C . GLY A 1 655 ? -1.862 -11.754 3.589 1.00 71.81 655 GLY A C 1
ATOM 5096 O O . GLY A 1 655 ? -1.354 -11.273 4.602 1.00 71.81 655 GLY A O 1
ATOM 5097 N N . VAL A 1 656 ? -1.286 -11.655 2.388 1.00 72.19 656 VAL A N 1
ATOM 5098 C CA . VAL A 1 656 ? 0.015 -11.003 2.112 1.00 72.19 656 VAL A CA 1
ATOM 5099 C C . VAL A 1 656 ? 0.022 -9.495 2.393 1.00 72.19 656 VAL A C 1
ATOM 5101 O O . VAL A 1 656 ? 1.075 -8.879 2.571 1.00 72.19 656 VAL A O 1
ATOM 5104 N N . ASN A 1 657 ? -1.165 -8.888 2.468 1.00 73.31 657 ASN A N 1
ATOM 5105 C CA . ASN A 1 657 ? -1.357 -7.475 2.782 1.00 73.31 657 ASN A CA 1
ATOM 5106 C C . ASN A 1 657 ? -1.520 -7.226 4.289 1.00 73.31 657 ASN A C 1
ATOM 5108 O O . ASN A 1 657 ? -1.806 -6.097 4.682 1.00 73.31 657 ASN A O 1
ATOM 5112 N N . ARG A 1 658 ? -1.334 -8.246 5.143 1.00 82.88 658 ARG A N 1
ATOM 5113 C CA . ARG A 1 658 ? -1.275 -8.051 6.597 1.00 82.88 658 ARG A CA 1
ATOM 5114 C C . ARG A 1 658 ? -0.075 -7.184 6.969 1.00 82.88 658 ARG A C 1
ATOM 5116 O O . ARG A 1 658 ? 1.046 -7.422 6.510 1.00 82.88 658 ARG A O 1
ATOM 5123 N N . ARG A 1 659 ? -0.314 -6.172 7.795 1.00 84.00 659 ARG A N 1
ATOM 5124 C CA . ARG A 1 659 ? 0.687 -5.208 8.256 1.00 84.00 659 ARG A CA 1
ATOM 5125 C C . ARG A 1 659 ? 0.635 -5.115 9.773 1.00 84.00 659 ARG A C 1
ATOM 5127 O O . ARG A 1 659 ? -0.434 -4.862 10.321 1.00 84.00 659 ARG A O 1
ATOM 5134 N N . LEU A 1 660 ? 1.772 -5.334 10.423 1.00 86.69 660 LEU A N 1
ATOM 5135 C CA . LEU A 1 660 ? 1.971 -5.180 11.860 1.00 86.69 660 LEU A CA 1
ATOM 5136 C C . LEU A 1 660 ? 2.531 -3.786 12.146 1.00 86.69 660 LEU A C 1
ATOM 5138 O O . LEU A 1 660 ? 3.375 -3.281 11.411 1.00 86.69 660 LEU A O 1
ATOM 5142 N N . SER A 1 661 ? 2.062 -3.162 13.218 1.00 84.94 661 SER A N 1
ATOM 5143 C CA . SER A 1 661 ? 2.648 -1.936 13.750 1.00 84.94 661 SER A CA 1
ATOM 5144 C C . SER A 1 661 ? 2.871 -2.081 15.252 1.00 84.94 661 SER A C 1
ATOM 5146 O O . SER A 1 661 ? 1.979 -2.513 15.986 1.00 84.94 661 SER A O 1
ATOM 5148 N N . ILE A 1 662 ? 4.070 -1.719 15.695 1.00 84.56 662 ILE A N 1
ATOM 5149 C CA . ILE A 1 662 ? 4.528 -1.783 17.084 1.00 84.56 662 ILE A CA 1
ATOM 5150 C C . ILE A 1 662 ? 4.945 -0.375 17.500 1.00 84.56 662 ILE A C 1
ATOM 5152 O O . ILE A 1 662 ? 5.493 0.393 16.712 1.00 84.56 662 ILE A O 1
ATOM 5156 N N . HIS A 1 663 ? 4.665 -0.007 18.746 1.00 81.38 663 HIS A N 1
ATOM 5157 C CA . HIS A 1 663 ? 5.058 1.300 19.257 1.00 81.38 663 HIS A CA 1
ATOM 5158 C C . HIS A 1 663 ? 6.591 1.411 19.355 1.00 81.38 663 HIS A C 1
ATOM 5160 O O . HIS A 1 663 ? 7.250 0.477 19.811 1.00 81.38 663 HIS A O 1
ATOM 5166 N N . GLY A 1 664 ? 7.166 2.564 18.996 1.00 80.38 664 GLY A N 1
ATOM 5167 C CA . GLY A 1 664 ? 8.624 2.759 19.003 1.00 80.38 664 GLY A CA 1
ATOM 5168 C C . GLY A 1 664 ? 9.267 2.489 20.370 1.00 80.38 664 GLY A C 1
ATOM 5169 O O . GLY A 1 664 ? 10.285 1.817 20.444 1.00 80.38 664 GLY A O 1
ATOM 5170 N N . VAL A 1 665 ? 8.617 2.900 21.468 1.00 79.88 665 VAL A N 1
ATOM 5171 C CA . VAL A 1 665 ? 9.070 2.586 22.845 1.00 79.88 665 VAL A CA 1
ATOM 5172 C C . VAL A 1 665 ? 9.102 1.080 23.110 1.00 79.88 665 VAL A C 1
ATOM 5174 O O . VAL A 1 665 ? 10.016 0.606 23.774 1.00 79.88 665 VAL A O 1
ATOM 5177 N N . THR A 1 666 ? 8.149 0.316 22.568 1.00 84.44 666 THR A N 1
ATOM 5178 C CA . THR A 1 666 ? 8.139 -1.146 22.692 1.00 84.44 666 THR A CA 1
ATOM 5179 C C . THR A 1 666 ? 9.325 -1.756 21.952 1.00 84.44 666 THR A C 1
ATOM 5181 O O . THR A 1 666 ? 10.038 -2.568 22.531 1.00 84.44 666 THR A O 1
ATOM 5184 N N . GLN A 1 667 ? 9.602 -1.316 20.718 1.00 88.44 667 GLN A N 1
ATOM 5185 C CA . GLN A 1 667 ? 10.799 -1.735 19.973 1.00 88.44 667 GLN A CA 1
ATOM 5186 C C . GLN A 1 667 ? 12.095 -1.380 20.715 1.00 88.44 667 GLN A C 1
ATOM 5188 O O . GLN A 1 667 ? 12.988 -2.219 20.808 1.00 88.44 667 GLN A O 1
ATOM 5193 N N . THR A 1 668 ? 12.184 -0.176 21.287 1.00 84.19 668 THR A N 1
ATOM 5194 C CA . THR A 1 668 ? 13.336 0.248 22.094 1.00 84.19 668 THR A CA 1
ATOM 5195 C C . THR A 1 668 ? 13.510 -0.628 23.330 1.00 84.19 668 THR A C 1
ATOM 5197 O O . THR A 1 668 ? 14.616 -1.098 23.579 1.00 84.19 668 THR A O 1
ATOM 5200 N N . ALA A 1 669 ? 12.433 -0.897 24.076 1.00 84.19 669 ALA A N 1
ATOM 5201 C CA . ALA A 1 669 ? 12.473 -1.759 25.255 1.00 84.19 669 ALA A CA 1
ATOM 5202 C C . ALA A 1 669 ? 12.969 -3.168 24.899 1.00 84.19 669 ALA A C 1
ATOM 5204 O O . ALA A 1 669 ? 13.804 -3.725 25.600 1.00 84.19 669 ALA A O 1
ATOM 5205 N N . ILE A 1 670 ? 12.512 -3.724 23.773 1.00 89.00 670 ILE A N 1
ATOM 5206 C CA . ILE A 1 670 ? 13.002 -5.008 23.259 1.00 89.00 670 ILE A CA 1
ATOM 5207 C C . ILE A 1 670 ? 14.501 -4.919 22.921 1.00 89.00 670 ILE A C 1
ATOM 5209 O O . ILE A 1 670 ? 15.275 -5.777 23.335 1.00 89.00 670 ILE A O 1
ATOM 5213 N N . GLY A 1 671 ? 14.917 -3.865 22.211 1.00 87.75 671 GLY A N 1
ATOM 5214 C CA . GLY A 1 671 ? 16.301 -3.643 21.783 1.00 87.75 671 GLY A CA 1
ATOM 5215 C C . GLY A 1 671 ? 17.306 -3.465 22.923 1.00 87.75 671 GLY A C 1
ATOM 5216 O O . GLY A 1 671 ? 18.429 -3.956 22.827 1.00 87.75 671 GLY A O 1
ATOM 5217 N N . LEU A 1 672 ? 16.919 -2.779 24.001 1.00 84.06 672 LEU A N 1
ATOM 5218 C CA . LEU A 1 672 ? 17.780 -2.527 25.165 1.00 84.06 672 LEU A CA 1
ATOM 5219 C C . LEU A 1 672 ? 18.013 -3.776 26.020 1.00 84.06 672 LEU A C 1
ATOM 5221 O O . LEU A 1 672 ? 19.063 -3.892 26.646 1.00 84.06 672 LEU A O 1
ATOM 5225 N N . ARG A 1 673 ? 17.071 -4.724 25.994 1.00 83.00 673 ARG A N 1
ATOM 5226 C CA . ARG A 1 673 ? 17.183 -6.022 26.672 1.00 83.00 673 ARG A CA 1
ATOM 5227 C C . ARG A 1 673 ? 18.090 -7.013 25.942 1.00 83.00 673 ARG A C 1
ATOM 5229 O O . ARG A 1 673 ? 18.329 -8.092 26.473 1.00 83.00 673 ARG A O 1
ATOM 5236 N N . MET A 1 674 ? 18.548 -6.668 24.738 1.00 88.38 674 MET A N 1
ATOM 5237 C CA . MET A 1 674 ? 19.460 -7.494 23.958 1.00 88.38 674 MET A CA 1
ATOM 5238 C C . MET A 1 674 ? 20.908 -7.037 24.140 1.00 88.38 674 MET A C 1
ATOM 5240 O O . MET A 1 674 ? 21.221 -5.842 24.056 1.00 88.38 674 MET A O 1
ATOM 5244 N N . ASP A 1 675 ? 21.807 -7.994 24.348 1.00 88.00 675 ASP A N 1
ATOM 5245 C CA . ASP A 1 675 ? 23.242 -7.752 24.214 1.00 88.00 675 ASP A CA 1
ATOM 5246 C C . ASP A 1 675 ? 23.641 -7.578 22.732 1.00 88.00 675 ASP A C 1
ATOM 5248 O O . ASP A 1 675 ? 22.829 -7.739 21.818 1.00 88.00 675 ASP A O 1
ATOM 5252 N N . GLU A 1 676 ? 24.889 -7.183 22.467 1.00 86.75 676 GLU A N 1
ATOM 5253 C CA . GLU A 1 676 ? 25.337 -6.943 21.086 1.00 86.75 676 GLU A CA 1
ATOM 5254 C C . GLU A 1 676 ? 25.346 -8.220 20.226 1.00 86.75 676 GLU A C 1
ATOM 5256 O O . GLU A 1 676 ? 25.111 -8.139 19.020 1.00 86.75 676 GLU A O 1
ATOM 5261 N N . GLU A 1 677 ? 25.547 -9.399 20.823 1.00 90.19 677 GLU A N 1
ATOM 5262 C CA . GLU A 1 677 ? 25.527 -10.681 20.110 1.00 90.19 677 GLU A CA 1
ATOM 5263 C C . GLU A 1 677 ? 24.100 -11.042 19.672 1.00 90.19 677 GLU A C 1
ATOM 5265 O O . GLU A 1 677 ? 23.861 -11.388 18.513 1.00 90.19 677 GLU A O 1
ATOM 5270 N N . GLN A 1 678 ? 23.123 -10.867 20.561 1.00 91.56 678 GLN A N 1
ATOM 5271 C CA . GLN A 1 678 ? 21.700 -11.053 20.292 1.00 91.56 678 GLN A CA 1
ATOM 5272 C C . GLN A 1 678 ? 21.187 -10.065 19.242 1.00 91.56 678 GLN A C 1
ATOM 5274 O O . GLN A 1 678 ? 20.467 -10.469 18.323 1.00 91.56 678 GLN A O 1
ATOM 5279 N N . LYS A 1 679 ? 21.581 -8.784 19.325 1.00 92.69 679 LYS A N 1
ATOM 5280 C CA . LYS A 1 679 ? 21.239 -7.783 18.298 1.00 92.69 679 LYS A CA 1
ATOM 5281 C C . LYS A 1 679 ? 21.812 -8.177 16.939 1.00 92.69 679 LYS A C 1
ATOM 5283 O O . LYS A 1 679 ? 21.081 -8.182 15.950 1.00 92.69 679 LYS A O 1
ATOM 5288 N N . MET A 1 680 ? 23.090 -8.558 16.897 1.00 92.94 680 MET A N 1
ATOM 5289 C CA . MET A 1 680 ? 23.752 -9.003 15.672 1.00 92.94 680 MET A CA 1
ATOM 5290 C C . MET A 1 680 ? 23.080 -10.254 15.092 1.00 92.94 680 MET A C 1
ATOM 5292 O O . MET A 1 680 ? 22.871 -10.329 13.882 1.00 92.94 680 MET A O 1
ATOM 5296 N N . SER A 1 681 ? 22.686 -11.210 15.938 1.00 92.19 681 SER A N 1
ATOM 5297 C CA . SER A 1 681 ? 21.939 -12.407 15.536 1.00 92.19 681 SER A CA 1
ATOM 5298 C C . SER A 1 681 ? 20.588 -12.054 14.902 1.00 92.19 681 SER A C 1
ATOM 5300 O O . SER A 1 681 ? 20.277 -12.532 13.810 1.00 92.19 681 SER A O 1
ATOM 5302 N N . CYS A 1 682 ? 19.824 -11.145 15.517 1.00 93.62 682 CYS A N 1
ATOM 5303 C CA . CYS A 1 682 ? 18.545 -10.676 14.978 1.00 93.62 682 CYS A CA 1
ATOM 5304 C C . CYS A 1 682 ? 18.706 -9.944 13.641 1.00 93.62 682 CYS A C 1
ATOM 5306 O O . CYS A 1 682 ? 17.940 -10.184 12.709 1.00 93.62 682 CYS A O 1
ATOM 5308 N N . ILE A 1 683 ? 19.702 -9.060 13.531 1.00 95.06 683 ILE A N 1
ATOM 5309 C CA . ILE A 1 683 ? 19.985 -8.326 12.291 1.00 95.06 683 ILE A CA 1
ATOM 5310 C C . ILE A 1 683 ? 20.416 -9.297 11.189 1.00 95.06 683 ILE A C 1
ATOM 5312 O O . ILE A 1 683 ? 19.902 -9.200 10.080 1.00 95.06 683 ILE A O 1
ATOM 5316 N N . ASN A 1 684 ? 21.288 -10.267 11.481 1.00 92.56 684 ASN A N 1
ATOM 5317 C CA . ASN A 1 684 ? 21.666 -11.308 10.518 1.00 92.56 684 ASN A CA 1
ATOM 5318 C C . ASN A 1 684 ? 20.448 -12.107 10.039 1.00 92.56 684 ASN A C 1
ATOM 5320 O O . ASN A 1 684 ? 20.253 -12.244 8.835 1.00 92.56 684 ASN A O 1
ATOM 5324 N N . MET A 1 685 ? 19.583 -12.545 10.957 1.00 92.00 685 MET A N 1
ATOM 5325 C CA . MET A 1 685 ? 18.352 -13.257 10.606 1.00 92.00 685 MET A CA 1
ATOM 5326 C C . MET A 1 685 ? 17.421 -12.400 9.737 1.00 92.00 685 MET A C 1
ATOM 5328 O O . MET A 1 685 ? 16.847 -12.889 8.768 1.00 92.00 685 MET A O 1
ATOM 5332 N N . LEU A 1 686 ? 17.288 -11.105 10.034 1.00 95.00 686 LEU A N 1
ATOM 5333 C CA . LEU A 1 686 ? 16.516 -10.184 9.198 1.00 95.00 686 LEU A CA 1
ATOM 5334 C C . LEU A 1 686 ? 17.128 -10.000 7.815 1.00 95.00 686 LEU A C 1
ATOM 5336 O O . LEU A 1 686 ? 16.381 -9.938 6.846 1.00 95.00 686 LEU A O 1
ATOM 5340 N N . LEU A 1 687 ? 18.453 -9.909 7.704 1.00 94.44 687 LEU A N 1
ATOM 5341 C CA . LEU A 1 687 ? 19.132 -9.823 6.412 1.00 94.44 687 LEU A CA 1
ATOM 5342 C C . LEU A 1 687 ? 18.864 -11.083 5.578 1.00 94.44 687 LEU A C 1
ATOM 5344 O O . LEU A 1 687 ? 18.489 -10.959 4.414 1.00 94.44 687 LEU A O 1
ATOM 5348 N N . GLU A 1 688 ? 18.961 -12.270 6.180 1.00 91.06 688 GLU A N 1
ATOM 5349 C CA . GLU A 1 688 ? 18.636 -13.548 5.532 1.00 91.06 688 GLU A CA 1
ATOM 5350 C C . GLU A 1 688 ? 17.172 -13.604 5.076 1.00 91.06 688 GLU A C 1
ATOM 5352 O O . GLU A 1 688 ? 16.896 -13.935 3.923 1.00 91.06 688 GLU A O 1
ATOM 5357 N N . ILE A 1 689 ? 16.227 -13.221 5.941 1.00 91.88 689 ILE A N 1
ATOM 5358 C CA . ILE A 1 689 ? 14.798 -13.158 5.601 1.00 91.88 689 ILE A CA 1
ATOM 5359 C C . ILE A 1 689 ? 14.568 -12.158 4.462 1.00 91.88 689 ILE A C 1
ATOM 5361 O O . ILE A 1 689 ? 13.937 -12.483 3.458 1.00 91.88 689 ILE A O 1
ATOM 5365 N N . LEU A 1 690 ? 15.079 -10.932 4.580 1.00 94.62 690 LEU A N 1
ATOM 5366 C CA . LEU A 1 690 ? 14.840 -9.880 3.595 1.00 94.62 690 LEU A CA 1
ATOM 5367 C C . LEU A 1 690 ? 15.405 -10.255 2.225 1.00 94.62 690 LEU A C 1
ATOM 5369 O O . LEU A 1 690 ? 14.733 -10.005 1.229 1.00 94.62 690 LEU A O 1
ATOM 5373 N N . VAL A 1 691 ? 16.568 -10.908 2.153 1.00 93.75 691 VAL A N 1
ATOM 5374 C CA . VAL A 1 691 ? 17.134 -11.390 0.883 1.00 93.75 691 VAL A CA 1
ATOM 5375 C C . VAL A 1 691 ? 16.196 -12.382 0.177 1.00 93.75 691 VAL A C 1
ATOM 5377 O O . VAL A 1 691 ? 16.078 -12.326 -1.045 1.00 93.75 691 VAL A O 1
ATOM 5380 N N . LYS A 1 692 ? 15.465 -13.232 0.914 1.00 90.38 692 LYS A N 1
ATOM 5381 C CA . LYS A 1 692 ? 14.509 -14.196 0.328 1.00 90.38 692 LYS A CA 1
ATOM 5382 C C . LYS A 1 692 ? 13.267 -13.537 -0.266 1.00 90.38 692 LYS A C 1
ATOM 5384 O O . LYS A 1 692 ? 12.743 -14.008 -1.275 1.00 90.38 692 LYS A O 1
ATOM 5389 N N . PHE A 1 693 ? 12.774 -12.475 0.375 1.00 90.25 693 PHE A N 1
ATOM 5390 C CA . PHE A 1 693 ? 11.501 -11.825 0.034 1.00 90.25 693 PHE A CA 1
ATOM 5391 C C . PHE A 1 693 ? 11.652 -10.585 -0.863 1.00 90.25 693 PHE A C 1
ATOM 5393 O O . PHE A 1 693 ? 10.707 -10.190 -1.556 1.00 90.25 693 PHE A O 1
ATOM 5400 N N . PHE A 1 694 ? 12.810 -9.928 -0.836 1.00 91.75 694 PHE A N 1
ATOM 5401 C CA . PHE A 1 694 ? 13.057 -8.677 -1.542 1.00 91.75 694 PHE A CA 1
ATOM 5402 C C . PHE A 1 694 ? 13.633 -8.966 -2.932 1.00 91.75 694 PHE A C 1
ATOM 5404 O O . PHE A 1 694 ? 14.830 -9.180 -3.091 1.00 91.75 694 PHE A O 1
ATOM 5411 N N . SER A 1 695 ? 12.768 -8.992 -3.953 1.00 86.94 695 SER A N 1
ATOM 5412 C CA . SER A 1 695 ? 13.117 -9.453 -5.305 1.00 86.94 695 SER A CA 1
ATOM 5413 C C . SER A 1 695 ? 12.968 -8.366 -6.379 1.00 86.94 695 SER A C 1
ATOM 5415 O O . SER A 1 695 ? 12.274 -7.365 -6.193 1.00 86.94 695 SER A O 1
ATOM 5417 N N . LYS A 1 696 ? 13.608 -8.575 -7.542 1.00 86.12 696 LYS A N 1
ATOM 5418 C CA . LYS A 1 696 ? 13.499 -7.694 -8.724 1.00 86.12 696 LYS A CA 1
ATOM 5419 C C . LYS A 1 696 ? 12.306 -8.025 -9.641 1.00 86.12 696 LYS A C 1
ATOM 5421 O O . LYS A 1 696 ? 12.210 -7.450 -10.726 1.00 86.12 696 LYS A O 1
ATOM 5426 N N . ASP A 1 697 ? 11.403 -8.940 -9.271 1.00 76.81 697 ASP A N 1
ATOM 5427 C CA . ASP A 1 697 ? 10.312 -9.346 -10.171 1.00 76.81 697 ASP A CA 1
ATOM 5428 C C . ASP A 1 697 ? 9.248 -8.243 -10.296 1.00 76.81 697 ASP A C 1
ATOM 5430 O O . ASP A 1 697 ? 8.462 -7.984 -9.384 1.00 76.81 697 ASP A O 1
ATOM 5434 N N . ASN A 1 698 ? 9.231 -7.577 -11.452 1.00 72.62 698 ASN A N 1
ATOM 5435 C CA . ASN A 1 698 ? 8.295 -6.502 -11.772 1.00 72.62 698 ASN A CA 1
ATOM 5436 C C . ASN A 1 698 ? 7.321 -6.863 -12.899 1.00 72.62 698 ASN A C 1
ATOM 5438 O O . ASN A 1 698 ? 6.610 -5.990 -13.388 1.00 72.62 698 ASN A O 1
ATOM 5442 N N . ARG A 1 699 ? 7.256 -8.129 -13.333 1.00 70.50 699 ARG A N 1
ATOM 5443 C CA . ARG A 1 699 ? 6.386 -8.523 -14.457 1.00 70.50 699 ARG A CA 1
ATOM 5444 C C . ARG A 1 699 ? 4.907 -8.225 -14.163 1.00 70.50 699 ARG A C 1
ATOM 5446 O O . ARG A 1 699 ? 4.159 -7.849 -15.066 1.00 70.50 699 ARG A O 1
ATOM 5453 N N . TYR A 1 700 ? 4.511 -8.321 -12.890 1.00 68.00 700 TYR A N 1
ATOM 5454 C CA . TYR A 1 700 ? 3.140 -8.115 -12.420 1.00 68.00 700 TYR A CA 1
ATOM 5455 C C . TYR A 1 700 ? 3.091 -7.332 -11.100 1.00 68.00 700 TYR A C 1
ATOM 5457 O O . TYR A 1 700 ? 4.067 -7.231 -10.359 1.00 68.00 700 TYR A O 1
ATOM 5465 N N . PHE A 1 701 ? 1.909 -6.798 -10.799 1.00 67.38 701 PHE A N 1
ATOM 5466 C CA . PHE A 1 701 ? 1.684 -5.794 -9.758 1.00 67.38 701 PHE A CA 1
ATOM 5467 C C . PHE A 1 701 ? 1.904 -6.280 -8.311 1.00 67.38 701 PHE A C 1
ATOM 5469 O O . PHE A 1 701 ? 2.490 -5.553 -7.512 1.00 67.38 701 PHE A O 1
ATOM 5476 N N . VAL A 1 702 ? 1.465 -7.494 -7.953 1.00 73.19 702 VAL A N 1
ATOM 5477 C CA . VAL A 1 702 ? 1.492 -7.976 -6.552 1.00 73.19 702 VAL A CA 1
ATOM 5478 C C . VAL A 1 702 ? 2.910 -8.157 -6.010 1.00 73.19 702 VAL A C 1
ATOM 5480 O O . VAL A 1 702 ? 3.217 -7.621 -4.946 1.00 73.19 702 VAL A O 1
ATOM 5483 N N . ALA A 1 703 ? 3.776 -8.875 -6.735 1.00 75.31 703 ALA A N 1
ATOM 5484 C CA . ALA A 1 703 ? 5.159 -9.115 -6.309 1.00 75.31 703 ALA A CA 1
ATOM 5485 C C . ALA A 1 703 ? 5.926 -7.793 -6.170 1.00 75.31 703 ALA A C 1
ATOM 5487 O O . ALA A 1 703 ? 6.533 -7.526 -5.132 1.00 75.31 703 ALA A O 1
ATOM 5488 N N . HIS A 1 704 ? 5.777 -6.916 -7.167 1.00 79.38 704 HIS A N 1
ATOM 5489 C CA . HIS A 1 704 ? 6.359 -5.583 -7.149 1.00 79.38 704 HIS A CA 1
ATOM 5490 C C . HIS A 1 704 ? 5.928 -4.779 -5.912 1.00 79.38 704 HIS A C 1
ATOM 5492 O O . HIS A 1 704 ? 6.778 -4.294 -5.170 1.00 79.38 704 HIS A O 1
ATOM 5498 N N . ASN A 1 705 ? 4.625 -4.678 -5.633 1.00 77.88 705 ASN A N 1
ATOM 5499 C CA . ASN A 1 705 ? 4.125 -3.912 -4.486 1.00 77.88 705 ASN A CA 1
ATOM 5500 C C . ASN A 1 705 ? 4.569 -4.479 -3.140 1.00 77.88 705 ASN A C 1
ATOM 5502 O O . ASN A 1 705 ? 4.794 -3.723 -2.194 1.00 77.88 705 ASN A O 1
ATOM 5506 N N . PHE A 1 706 ? 4.683 -5.802 -3.039 1.00 84.25 706 PHE A N 1
ATOM 5507 C CA . PHE A 1 706 ? 5.179 -6.428 -1.826 1.00 84.25 706 PHE A CA 1
ATOM 5508 C C . PHE A 1 706 ? 6.632 -6.019 -1.558 1.00 84.25 706 PHE A C 1
ATOM 5510 O O . PHE A 1 706 ? 6.921 -5.509 -0.474 1.00 84.25 706 PHE A O 1
ATOM 5517 N N . SER A 1 707 ? 7.518 -6.114 -2.558 1.00 87.56 707 SER A N 1
ATOM 5518 C CA . SER A 1 707 ? 8.898 -5.628 -2.425 1.00 87.56 707 SER A CA 1
ATOM 5519 C C . SER A 1 707 ? 8.947 -4.126 -2.131 1.00 87.56 707 SER A C 1
ATOM 5521 O O . SER A 1 707 ? 9.690 -3.694 -1.258 1.00 87.56 707 SER A O 1
ATOM 5523 N N . MET A 1 708 ? 8.077 -3.323 -2.743 1.00 83.12 708 MET A N 1
ATOM 5524 C CA . MET A 1 708 ? 7.977 -1.886 -2.454 1.00 83.12 708 MET A CA 1
ATOM 5525 C C . MET A 1 708 ? 7.614 -1.602 -0.992 1.00 83.12 708 MET A C 1
ATOM 5527 O O . MET A 1 708 ? 8.156 -0.667 -0.407 1.00 83.12 708 MET A O 1
ATOM 5531 N N . SER A 1 709 ? 6.758 -2.429 -0.382 1.00 85.12 709 SER A N 1
ATOM 5532 C CA . SER A 1 709 ? 6.427 -2.318 1.044 1.00 85.12 709 SER A CA 1
ATOM 5533 C C . SER A 1 709 ? 7.558 -2.746 1.982 1.00 85.12 709 SER A C 1
ATOM 5535 O O . SER A 1 709 ? 7.554 -2.350 3.139 1.00 85.12 709 SER A O 1
ATOM 5537 N N . LEU A 1 710 ? 8.544 -3.510 1.497 1.00 92.19 710 LEU A N 1
ATOM 5538 C CA . LEU A 1 710 ? 9.725 -3.896 2.273 1.00 92.19 710 LEU A CA 1
ATOM 5539 C C . LEU A 1 710 ? 10.836 -2.841 2.253 1.00 92.19 710 LEU A C 1
ATOM 5541 O O . LEU A 1 710 ? 11.672 -2.853 3.152 1.00 92.19 710 LEU A O 1
ATOM 5545 N N . MET A 1 711 ? 10.846 -1.913 1.288 1.00 89.69 711 MET A N 1
ATOM 5546 C CA . MET A 1 711 ? 11.924 -0.919 1.147 1.00 89.69 711 MET A CA 1
ATOM 5547 C C . MET A 1 711 ? 12.251 -0.156 2.448 1.00 89.69 711 MET A C 1
ATOM 5549 O O . MET A 1 711 ? 13.429 -0.131 2.805 1.00 89.69 711 MET A O 1
ATOM 5553 N N . PRO A 1 712 ? 11.275 0.396 3.208 1.00 87.19 712 PRO A N 1
ATOM 5554 C CA . PRO A 1 712 ? 11.582 1.139 4.438 1.00 87.19 712 PRO A CA 1
ATOM 5555 C C . PRO A 1 712 ? 12.189 0.256 5.537 1.00 87.19 712 PRO A C 1
ATOM 5557 O O . PRO A 1 712 ? 12.933 0.725 6.397 1.00 87.19 712 PRO A O 1
ATOM 5560 N N . HIS A 1 713 ? 11.859 -1.036 5.526 1.00 94.00 713 HIS A N 1
ATOM 5561 C CA . HIS A 1 713 ? 12.379 -2.019 6.471 1.00 94.00 713 HIS A CA 1
ATOM 5562 C C . HIS A 1 713 ? 13.801 -2.444 6.104 1.00 94.00 713 HIS A C 1
ATOM 5564 O O . HIS A 1 713 ? 14.637 -2.553 6.995 1.00 94.00 713 HIS A O 1
ATOM 5570 N N . VAL A 1 714 ? 14.091 -2.613 4.809 1.00 95.88 714 VAL A N 1
ATOM 5571 C CA . VAL A 1 714 ? 15.450 -2.871 4.305 1.00 95.88 714 VAL A CA 1
ATOM 5572 C C . VAL A 1 714 ? 16.387 -1.730 4.688 1.00 95.88 714 VAL A C 1
ATOM 5574 O O . VAL A 1 714 ? 17.443 -1.987 5.256 1.00 95.88 714 VAL A O 1
ATOM 5577 N N . GLU A 1 715 ? 15.980 -0.481 4.451 1.00 91.06 715 GLU A N 1
ATOM 5578 C CA . GLU A 1 715 ? 16.746 0.704 4.857 1.00 91.06 715 GLU A CA 1
ATOM 5579 C C . GLU A 1 715 ? 17.050 0.675 6.363 1.00 91.06 715 GLU A C 1
ATOM 5581 O O . GLU A 1 715 ? 18.209 0.739 6.767 1.00 91.06 715 GLU A O 1
ATOM 5586 N N . ARG A 1 716 ? 16.022 0.459 7.196 1.00 92.25 716 ARG A N 1
ATOM 5587 C CA . ARG A 1 716 ? 16.169 0.445 8.659 1.00 92.25 716 ARG A CA 1
ATOM 5588 C C . ARG A 1 716 ? 17.109 -0.650 9.173 1.00 92.25 716 ARG A C 1
ATOM 5590 O O . ARG A 1 716 ? 17.850 -0.413 10.126 1.00 92.25 716 ARG A O 1
ATOM 5597 N N . VAL A 1 717 ? 17.067 -1.839 8.574 1.00 96.12 717 VAL A N 1
ATOM 5598 C CA . VAL A 1 717 ? 17.952 -2.954 8.947 1.00 96.12 717 VAL A CA 1
ATOM 5599 C C . VAL A 1 717 ? 19.393 -2.660 8.535 1.00 96.12 717 VAL A C 1
ATOM 5601 O O . VAL A 1 717 ? 20.307 -2.921 9.316 1.00 96.12 717 VAL A O 1
ATOM 5604 N N . LEU A 1 718 ? 19.608 -2.079 7.350 1.00 95.06 718 LEU A N 1
ATOM 5605 C CA . LEU A 1 718 ? 20.943 -1.698 6.885 1.00 95.06 718 LEU A CA 1
ATOM 5606 C C . LEU A 1 718 ? 21.559 -0.578 7.740 1.00 95.06 718 LEU A C 1
ATOM 5608 O O . LEU A 1 718 ? 22.733 -0.686 8.079 1.00 95.06 718 LEU A O 1
ATOM 5612 N N . GLU A 1 719 ? 20.779 0.429 8.154 1.00 91.50 719 GLU A N 1
ATOM 5613 C CA . GLU A 1 719 ? 21.222 1.476 9.096 1.00 91.50 719 GLU A CA 1
ATOM 5614 C C . GLU A 1 719 ? 21.766 0.872 10.402 1.00 91.50 719 GLU A C 1
ATOM 5616 O O . GLU A 1 719 ? 22.830 1.254 10.884 1.00 91.50 719 GLU A O 1
ATOM 5621 N N . HIS A 1 720 ? 21.046 -0.098 10.976 1.00 91.81 720 HIS A N 1
ATOM 5622 C CA . HIS A 1 720 ? 21.486 -0.789 12.192 1.00 91.81 720 HIS A CA 1
ATOM 5623 C C . HIS A 1 720 ? 22.737 -1.637 11.959 1.00 91.81 720 HIS A C 1
ATOM 5625 O O . HIS A 1 720 ? 23.634 -1.653 12.799 1.00 91.81 720 HIS A O 1
ATOM 5631 N N . ALA A 1 721 ? 22.814 -2.320 10.816 1.00 93.56 721 ALA A N 1
ATOM 5632 C CA . ALA A 1 721 ? 23.952 -3.161 10.465 1.00 93.56 721 ALA A CA 1
ATOM 5633 C C . ALA A 1 721 ? 25.240 -2.354 10.209 1.00 93.56 721 ALA A C 1
ATOM 5635 O O . ALA A 1 721 ? 26.330 -2.860 10.452 1.00 93.56 721 ALA A O 1
ATOM 5636 N N . GLU A 1 722 ? 25.149 -1.106 9.737 1.00 88.81 722 GLU A N 1
ATOM 5637 C CA . GLU A 1 722 ? 26.311 -0.217 9.551 1.00 88.81 722 GLU A CA 1
ATOM 5638 C C . GLU A 1 722 ? 26.971 0.208 10.867 1.00 88.81 722 GLU A C 1
ATOM 5640 O O . GLU A 1 722 ? 28.177 0.447 10.894 1.00 88.81 722 GLU A O 1
ATOM 5645 N N . GLY A 1 723 ? 26.209 0.251 11.962 1.00 80.69 723 GLY A N 1
ATOM 5646 C CA . GLY A 1 723 ? 26.729 0.534 13.300 1.00 80.69 723 GLY A CA 1
ATOM 5647 C C . GLY A 1 723 ? 27.423 -0.653 13.977 1.00 80.69 723 GLY A C 1
ATOM 5648 O O . GLY A 1 723 ? 27.866 -0.511 15.115 1.00 80.69 723 GLY A O 1
ATOM 5649 N N . MET A 1 724 ? 27.501 -1.820 13.324 1.00 87.50 724 MET A N 1
ATOM 5650 C CA . MET A 1 724 ? 27.962 -3.074 13.929 1.00 87.50 724 MET A CA 1
ATOM 5651 C C . MET A 1 724 ? 29.023 -3.787 13.083 1.00 87.50 724 MET A C 1
ATOM 5653 O O . MET A 1 724 ? 29.043 -3.715 11.855 1.00 87.50 724 MET A O 1
ATOM 5657 N N . SER A 1 725 ? 29.901 -4.543 13.750 1.00 87.81 725 SER A N 1
ATOM 5658 C CA . SER A 1 725 ? 30.878 -5.412 13.085 1.00 87.81 725 SER A CA 1
ATOM 5659 C C . SER A 1 725 ? 30.217 -6.717 12.637 1.00 87.81 725 SER A C 1
ATOM 5661 O O . SER A 1 725 ? 30.318 -7.743 13.307 1.00 87.81 725 SER A O 1
ATOM 5663 N N . MET A 1 726 ? 29.519 -6.669 11.506 1.00 91.94 726 MET A N 1
ATOM 5664 C CA . MET A 1 726 ? 28.819 -7.822 10.938 1.00 91.94 726 MET A CA 1
ATOM 5665 C C . MET A 1 726 ? 29.783 -8.887 10.380 1.00 91.94 726 MET A C 1
ATOM 5667 O O . MET A 1 726 ? 30.931 -8.605 10.040 1.00 91.94 726 MET A O 1
ATOM 5671 N N . GLY A 1 727 ? 29.304 -10.130 10.264 1.00 86.62 727 GLY A N 1
ATOM 5672 C CA . GLY A 1 727 ? 30.100 -11.266 9.786 1.00 86.62 727 GLY A CA 1
ATOM 5673 C C . GLY A 1 727 ? 30.528 -11.174 8.307 1.00 86.62 727 GLY A C 1
ATOM 5674 O O . GLY A 1 727 ? 30.016 -10.351 7.550 1.00 86.62 727 GLY A O 1
ATOM 5675 N N . PRO A 1 728 ? 31.417 -12.072 7.838 1.00 89.19 728 PRO A N 1
ATOM 5676 C CA . PRO A 1 728 ? 32.055 -11.977 6.516 1.00 89.19 728 PRO A CA 1
ATOM 5677 C C . PRO A 1 728 ? 31.090 -12.091 5.325 1.00 89.19 728 PRO A C 1
ATOM 5679 O O . PRO A 1 728 ? 31.437 -11.691 4.219 1.00 89.19 728 PRO A O 1
ATOM 5682 N N . ILE A 1 729 ? 29.883 -12.626 5.531 1.00 90.88 729 ILE A N 1
ATOM 5683 C CA . ILE A 1 729 ? 28.851 -12.761 4.491 1.00 90.88 729 ILE A CA 1
ATOM 5684 C C . ILE A 1 729 ? 27.979 -11.500 4.342 1.00 90.88 729 ILE A C 1
ATOM 5686 O O . ILE A 1 729 ? 27.265 -11.346 3.352 1.00 90.88 729 ILE A O 1
ATOM 5690 N N . TYR A 1 730 ? 28.052 -10.564 5.295 1.00 93.62 730 TYR A N 1
ATOM 5691 C CA . TYR A 1 730 ? 27.259 -9.334 5.284 1.00 93.62 730 TYR A CA 1
ATOM 5692 C C . TYR A 1 730 ? 27.447 -8.476 4.024 1.00 93.62 730 TYR A C 1
ATOM 5694 O O . TYR A 1 730 ? 26.428 -8.072 3.463 1.00 93.62 730 TYR A O 1
ATOM 5702 N N . PRO A 1 731 ? 28.674 -8.228 3.511 1.00 94.88 731 PRO A N 1
ATOM 5703 C CA . PRO A 1 731 ? 28.853 -7.463 2.276 1.00 94.88 731 PRO A CA 1
ATOM 5704 C C . PRO A 1 731 ? 28.071 -8.047 1.094 1.00 94.88 731 PRO A C 1
ATOM 5706 O O . PRO A 1 731 ? 27.467 -7.297 0.324 1.00 94.88 731 PRO A O 1
ATOM 5709 N N . LEU A 1 732 ? 28.009 -9.380 0.993 1.00 95.69 732 LEU A N 1
ATOM 5710 C CA . LEU A 1 732 ? 27.236 -10.072 -0.033 1.00 95.69 732 LEU A CA 1
ATOM 5711 C C . LEU A 1 732 ? 25.730 -9.845 0.156 1.00 95.69 732 LEU A C 1
ATOM 5713 O O . LEU A 1 732 ? 25.078 -9.367 -0.771 1.00 95.69 732 LEU A O 1
ATOM 5717 N N . MET A 1 733 ? 25.178 -10.090 1.350 1.00 95.56 733 MET A N 1
ATOM 5718 C CA . MET A 1 733 ? 23.745 -9.859 1.615 1.00 95.56 733 MET A CA 1
ATOM 5719 C C . MET A 1 733 ? 23.351 -8.389 1.412 1.00 95.56 733 MET A C 1
ATOM 5721 O O . MET A 1 733 ? 22.338 -8.096 0.775 1.00 95.56 733 MET A O 1
ATOM 5725 N N . LYS A 1 734 ? 24.189 -7.451 1.872 1.00 97.06 734 LYS A N 1
ATOM 5726 C CA . LYS A 1 734 ? 24.002 -6.013 1.648 1.00 97.06 734 LYS A CA 1
ATOM 5727 C C . LYS A 1 734 ? 23.977 -5.685 0.157 1.00 97.06 734 LYS A C 1
ATOM 5729 O O . LYS A 1 734 ? 23.105 -4.938 -0.275 1.00 97.06 734 LYS A O 1
ATOM 5734 N N . SER A 1 735 ? 24.875 -6.265 -0.641 1.00 97.31 735 SER A N 1
ATOM 5735 C CA . SER A 1 735 ? 24.882 -6.049 -2.092 1.00 97.31 735 SER A CA 1
ATOM 5736 C C . SER A 1 735 ? 23.616 -6.574 -2.783 1.00 97.31 735 SER A C 1
ATOM 5738 O O . SER A 1 735 ? 23.083 -5.895 -3.659 1.00 97.31 735 SER A O 1
ATOM 5740 N N . MET A 1 736 ? 23.078 -7.723 -2.348 1.00 96.69 736 MET A N 1
ATOM 5741 C CA . MET A 1 736 ? 21.819 -8.274 -2.865 1.00 96.69 736 MET A CA 1
ATOM 5742 C C . MET A 1 736 ? 20.651 -7.324 -2.579 1.00 96.69 736 MET A C 1
ATOM 5744 O O . MET A 1 736 ? 19.906 -6.962 -3.493 1.00 96.69 736 MET A O 1
ATOM 5748 N N . LEU A 1 737 ? 20.540 -6.856 -1.330 1.00 97.50 737 LEU A N 1
ATOM 5749 C CA . LEU A 1 737 ? 19.499 -5.918 -0.912 1.00 97.50 737 LEU A CA 1
ATOM 5750 C C . LEU A 1 737 ? 19.619 -4.576 -1.641 1.00 97.50 737 LEU A C 1
ATOM 5752 O O . LEU A 1 737 ? 18.637 -4.111 -2.214 1.00 97.50 737 LEU A O 1
ATOM 5756 N N . LEU A 1 738 ? 20.811 -3.974 -1.695 1.00 97.25 738 LEU A N 1
ATOM 5757 C CA . LEU A 1 738 ? 21.038 -2.707 -2.400 1.00 97.25 738 LEU A CA 1
ATOM 5758 C C . LEU A 1 738 ? 20.793 -2.826 -3.911 1.00 97.25 738 LEU A C 1
ATOM 5760 O O . LEU A 1 738 ? 20.235 -1.912 -4.519 1.00 97.25 738 LEU A O 1
ATOM 5764 N N . GLY A 1 739 ? 21.138 -3.967 -4.513 1.00 96.38 739 GLY A N 1
ATOM 5765 C CA . GLY A 1 739 ? 20.874 -4.251 -5.920 1.00 96.38 739 GLY A CA 1
ATOM 5766 C C . GLY A 1 739 ? 19.380 -4.235 -6.254 1.00 96.38 739 GLY A C 1
ATOM 5767 O O . GLY A 1 739 ? 18.979 -3.711 -7.296 1.00 96.38 739 GLY A O 1
ATOM 5768 N N . VAL A 1 740 ? 18.543 -4.789 -5.371 1.00 95.56 740 VAL A N 1
ATOM 5769 C CA . VAL A 1 740 ? 17.076 -4.750 -5.495 1.00 95.56 740 VAL A CA 1
ATOM 5770 C C . VAL A 1 740 ? 16.535 -3.362 -5.143 1.00 95.56 740 VAL A C 1
ATOM 5772 O O . VAL A 1 740 ? 15.692 -2.836 -5.865 1.00 95.56 740 VAL A O 1
ATOM 5775 N N . TYR A 1 741 ? 17.054 -2.732 -4.089 1.00 93.56 741 TYR A N 1
ATOM 5776 C CA . TYR A 1 741 ? 16.646 -1.402 -3.634 1.00 93.56 741 TYR A CA 1
ATOM 5777 C C . TYR A 1 741 ? 16.826 -0.350 -4.736 1.00 93.56 741 TYR A C 1
ATOM 5779 O O . TYR A 1 741 ? 15.876 0.340 -5.112 1.00 93.56 741 TYR A O 1
ATOM 5787 N N . GLY A 1 742 ? 18.018 -0.299 -5.337 1.00 90.88 742 GLY A N 1
ATOM 5788 C CA . GLY A 1 742 ? 18.306 0.580 -6.465 1.00 90.88 742 GLY A CA 1
ATOM 5789 C C . GLY A 1 742 ? 17.449 0.258 -7.690 1.00 90.88 742 GLY A C 1
ATOM 5790 O O . GLY A 1 742 ? 16.912 1.171 -8.317 1.00 90.88 742 GLY A O 1
ATOM 5791 N N . PHE A 1 743 ? 17.216 -1.028 -7.989 1.00 92.12 743 PHE A N 1
ATOM 5792 C CA . PHE A 1 743 ? 16.277 -1.428 -9.042 1.00 92.12 743 PHE A CA 1
ATOM 5793 C C . PHE A 1 743 ? 14.866 -0.871 -8.803 1.00 92.12 743 PHE A C 1
ATOM 5795 O O . PHE A 1 743 ? 14.288 -0.294 -9.725 1.00 92.12 743 PHE A O 1
ATOM 5802 N N . LEU A 1 744 ? 14.311 -0.980 -7.593 1.00 86.81 744 LEU A N 1
ATOM 5803 C CA . LEU A 1 744 ? 12.971 -0.462 -7.293 1.00 86.81 744 LEU A CA 1
ATOM 5804 C C . LEU A 1 744 ? 12.894 1.064 -7.437 1.00 86.81 744 LEU A C 1
ATOM 5806 O O . LEU A 1 744 ? 11.901 1.566 -7.964 1.00 86.81 744 LEU A O 1
ATOM 5810 N N . HIS A 1 745 ? 13.954 1.801 -7.087 1.00 82.25 745 HIS A N 1
ATOM 5811 C CA . HIS A 1 745 ? 14.029 3.242 -7.356 1.00 82.25 745 HIS A CA 1
ATOM 5812 C C . HIS A 1 745 ? 13.960 3.577 -8.852 1.00 82.25 745 HIS A C 1
ATOM 5814 O O . HIS A 1 745 ? 13.304 4.550 -9.216 1.00 82.25 745 HIS A O 1
ATOM 5820 N N . THR A 1 746 ? 14.517 2.745 -9.748 1.00 79.88 746 THR A N 1
ATOM 5821 C CA . THR A 1 746 ? 14.357 2.956 -11.207 1.00 79.88 746 THR A CA 1
ATOM 5822 C C . THR A 1 746 ? 12.897 2.863 -11.676 1.00 79.88 746 THR A C 1
ATOM 5824 O O . THR A 1 746 ? 12.551 3.387 -12.736 1.00 79.88 746 THR A O 1
ATOM 5827 N N . GLN A 1 747 ? 12.038 2.194 -10.899 1.00 73.81 747 GLN A N 1
ATOM 5828 C CA . GLN A 1 747 ? 10.615 2.009 -11.195 1.00 73.81 747 GLN A CA 1
ATOM 5829 C C . GLN A 1 747 ? 9.720 3.079 -10.541 1.00 73.81 747 GLN A C 1
ATOM 5831 O O . GLN A 1 747 ? 8.546 3.171 -10.891 1.00 73.81 747 GLN A O 1
ATOM 5836 N N . LYS A 1 748 ? 10.260 3.889 -9.620 1.00 65.31 748 LYS A N 1
ATOM 5837 C CA . LYS A 1 748 ? 9.566 4.987 -8.929 1.00 65.31 748 LYS A CA 1
ATOM 5838 C C . LYS A 1 748 ? 9.821 6.338 -9.605 1.00 65.31 748 LYS A C 1
ATOM 5840 O O . LYS A 1 748 ? 10.543 6.433 -10.597 1.00 65.31 748 LYS A O 1
ATOM 5845 N N . GLU A 1 749 ? 9.232 7.389 -9.046 1.00 57.00 749 GLU A N 1
ATOM 5846 C CA . GLU A 1 749 ? 9.546 8.787 -9.370 1.00 57.00 749 GLU A CA 1
ATOM 5847 C C . GLU A 1 749 ? 10.927 9.199 -8.835 1.00 57.00 749 GLU A C 1
ATOM 5849 O O . GLU A 1 749 ? 11.622 10.002 -9.448 1.00 57.00 749 GLU A O 1
ATOM 5854 N N . THR A 1 750 ? 11.400 8.546 -7.770 1.00 62.06 750 THR A N 1
ATOM 5855 C CA . THR A 1 750 ? 12.712 8.773 -7.146 1.00 62.06 750 THR A CA 1
ATOM 5856 C C . THR A 1 750 ? 13.865 8.091 -7.889 1.00 62.06 750 THR A C 1
ATOM 5858 O O . THR A 1 750 ? 14.779 7.537 -7.275 1.00 62.06 750 THR A O 1
ATOM 5861 N N . ARG A 1 751 ? 13.851 8.121 -9.229 1.00 69.94 751 ARG A N 1
ATOM 5862 C CA . ARG A 1 751 ? 14.870 7.454 -10.060 1.00 69.94 751 ARG A CA 1
ATOM 5863 C C . ARG A 1 751 ? 16.279 7.945 -9.761 1.00 69.94 751 ARG A C 1
ATOM 5865 O O . ARG A 1 751 ? 17.198 7.131 -9.789 1.00 69.94 751 ARG A O 1
ATOM 5872 N N . GLY A 1 752 ? 16.443 9.228 -9.431 1.00 69.12 752 GLY A N 1
ATOM 5873 C CA . GLY A 1 752 ? 17.738 9.805 -9.048 1.00 69.12 752 GLY A CA 1
ATOM 5874 C C . GLY A 1 752 ? 18.380 9.119 -7.836 1.00 69.12 752 GLY A C 1
ATOM 5875 O O . GLY A 1 752 ? 19.597 9.085 -7.723 1.00 69.12 752 GLY A O 1
ATOM 5876 N N . LEU A 1 753 ? 17.586 8.467 -6.977 1.00 77.75 753 LEU A N 1
ATOM 5877 C CA . LEU A 1 753 ? 18.092 7.718 -5.821 1.00 77.75 753 LEU A CA 1
ATOM 5878 C C . LEU A 1 753 ? 18.562 6.295 -6.170 1.00 77.75 753 LEU A C 1
ATOM 5880 O O . LEU A 1 753 ? 19.040 5.580 -5.295 1.00 77.75 753 LEU A O 1
ATOM 5884 N N . SER A 1 754 ? 18.420 5.847 -7.424 1.00 84.62 754 SER A N 1
ATOM 5885 C CA . SER A 1 754 ? 18.773 4.474 -7.820 1.00 84.62 754 SER A CA 1
ATOM 5886 C C . SER A 1 754 ? 20.274 4.236 -7.970 1.00 84.62 754 SER A C 1
ATOM 5888 O O . SER A 1 754 ? 20.747 3.138 -7.678 1.00 84.62 754 SER A O 1
ATOM 5890 N N . GLU A 1 755 ? 21.026 5.243 -8.415 1.00 87.31 755 GLU A N 1
ATOM 5891 C CA . GLU A 1 755 ? 22.426 5.082 -8.808 1.00 87.31 755 GLU A CA 1
ATOM 5892 C C . GLU A 1 755 ? 23.327 4.734 -7.627 1.00 87.31 755 GLU A C 1
ATOM 5894 O O . GLU A 1 755 ? 24.086 3.766 -7.698 1.00 87.31 755 GLU A O 1
ATOM 5899 N N . ARG A 1 756 ? 23.219 5.487 -6.526 1.00 88.75 756 ARG A N 1
ATOM 5900 C CA . ARG A 1 756 ? 24.112 5.324 -5.378 1.00 88.75 756 ARG A CA 1
ATOM 5901 C C . ARG A 1 756 ? 24.036 3.917 -4.757 1.00 88.75 756 ARG A C 1
ATOM 5903 O O . ARG A 1 756 ? 25.085 3.283 -4.654 1.00 88.75 756 ARG A O 1
ATOM 5910 N N . PRO A 1 757 ? 22.845 3.365 -4.442 1.00 93.00 757 PRO A N 1
ATOM 5911 C CA . PRO A 1 757 ? 22.716 1.980 -3.987 1.00 93.00 757 PRO A CA 1
ATOM 5912 C C . PRO A 1 757 ? 23.318 0.953 -4.955 1.00 93.00 757 PRO A C 1
ATOM 5914 O O . PRO A 1 757 ? 23.933 -0.016 -4.519 1.00 93.00 757 PRO A O 1
ATOM 5917 N N . LEU A 1 758 ? 23.170 1.151 -6.271 1.00 96.12 758 LEU A N 1
ATOM 5918 C CA . LEU A 1 758 ? 23.699 0.229 -7.283 1.00 96.12 758 LEU A CA 1
ATOM 5919 C C . LEU A 1 758 ? 25.229 0.300 -7.394 1.00 96.12 758 LEU A C 1
ATOM 5921 O O . LEU A 1 758 ? 25.876 -0.736 -7.556 1.00 96.12 758 LEU A O 1
ATOM 5925 N N . GLN A 1 759 ? 25.815 1.493 -7.272 1.00 95.38 759 GLN A N 1
ATOM 5926 C CA . GLN A 1 759 ? 27.267 1.670 -7.184 1.00 95.38 759 GLN A CA 1
ATOM 5927 C C . GLN A 1 759 ? 27.830 1.013 -5.923 1.00 95.38 759 GLN A C 1
ATOM 5929 O O . GLN A 1 759 ? 28.823 0.286 -5.999 1.00 95.38 759 GLN A O 1
ATOM 5934 N N . ASP A 1 760 ? 27.171 1.215 -4.780 1.00 96.06 760 ASP A N 1
ATOM 5935 C CA . ASP A 1 760 ? 27.569 0.600 -3.516 1.00 96.06 760 ASP A CA 1
ATOM 5936 C C . ASP A 1 760 ? 27.442 -0.935 -3.590 1.00 96.06 760 ASP A C 1
ATOM 5938 O O . ASP A 1 760 ? 28.364 -1.642 -3.183 1.00 96.06 760 ASP A O 1
ATOM 5942 N N . ALA A 1 761 ? 26.386 -1.472 -4.216 1.00 98.00 761 ALA A N 1
ATOM 5943 C CA . ALA A 1 761 ? 26.244 -2.908 -4.476 1.00 98.00 761 ALA A CA 1
ATOM 5944 C C . ALA A 1 761 ? 27.369 -3.463 -5.370 1.00 98.00 761 ALA A C 1
ATOM 5946 O O . ALA A 1 761 ? 27.981 -4.475 -5.026 1.00 98.00 761 ALA A O 1
ATOM 5947 N N . LYS A 1 762 ? 27.689 -2.786 -6.486 1.00 97.69 762 LYS A N 1
ATOM 5948 C CA . LYS A 1 762 ? 28.799 -3.160 -7.383 1.00 97.69 762 LYS A CA 1
ATOM 5949 C C . LYS A 1 762 ? 30.125 -3.203 -6.624 1.00 97.69 762 LYS A C 1
ATOM 5951 O O . LYS A 1 762 ? 30.876 -4.167 -6.756 1.00 97.69 762 LYS A O 1
ATOM 5956 N N . LYS A 1 763 ? 30.402 -2.175 -5.817 1.00 96.56 763 LYS A N 1
ATOM 5957 C CA . LYS A 1 763 ? 31.625 -2.077 -5.013 1.00 96.56 763 LYS A CA 1
ATOM 5958 C C . LYS A 1 763 ? 31.718 -3.206 -3.987 1.00 96.56 763 LYS A C 1
ATOM 5960 O O . LYS A 1 763 ? 32.762 -3.844 -3.901 1.00 96.56 763 LYS A O 1
ATOM 5965 N N . LEU A 1 764 ? 30.638 -3.474 -3.254 1.00 97.00 764 LEU A N 1
ATOM 5966 C CA . LEU A 1 764 ? 30.590 -4.541 -2.250 1.00 97.00 764 LEU A CA 1
ATOM 5967 C C . LEU A 1 764 ? 30.815 -5.927 -2.866 1.00 97.00 764 LEU A C 1
ATOM 5969 O O . LEU A 1 764 ? 31.503 -6.740 -2.260 1.00 97.00 764 LEU A O 1
ATOM 5973 N N . LEU A 1 765 ? 30.296 -6.188 -4.071 1.00 97.25 765 LEU A N 1
ATOM 5974 C CA . LEU A 1 765 ? 30.529 -7.456 -4.774 1.00 97.25 765 LEU A CA 1
ATOM 5975 C C . LEU A 1 765 ? 31.991 -7.638 -5.186 1.00 97.25 765 LEU A C 1
ATOM 5977 O O . LEU A 1 765 ? 32.540 -8.718 -4.991 1.00 97.25 765 LEU A O 1
ATOM 5981 N N . LEU A 1 766 ? 32.631 -6.590 -5.715 1.00 95.50 766 LEU A N 1
ATOM 5982 C CA . LEU A 1 766 ? 34.058 -6.638 -6.054 1.00 95.50 766 LEU A CA 1
ATOM 5983 C C . LEU A 1 766 ? 34.921 -6.836 -4.805 1.00 95.50 766 LEU A C 1
ATOM 5985 O O . LEU A 1 766 ? 35.812 -7.678 -4.810 1.00 95.50 766 LEU A O 1
ATOM 5989 N N . GLN A 1 767 ? 34.609 -6.118 -3.721 1.00 94.06 767 GLN A N 1
ATOM 5990 C CA . GLN A 1 767 ? 35.284 -6.281 -2.432 1.00 94.06 767 GLN A CA 1
ATOM 5991 C C . GLN A 1 767 ? 35.109 -7.694 -1.874 1.00 94.06 767 GLN A C 1
ATOM 5993 O O . GLN A 1 767 ? 36.076 -8.299 -1.435 1.00 94.06 767 GLN A O 1
ATOM 5998 N N . PHE A 1 768 ? 33.892 -8.241 -1.919 1.00 94.00 768 PHE A N 1
ATOM 5999 C CA . PHE A 1 768 ? 33.621 -9.600 -1.456 1.00 94.00 768 PHE A CA 1
ATOM 6000 C C . PHE A 1 768 ? 34.368 -10.653 -2.285 1.00 94.00 768 PHE A C 1
ATOM 6002 O O . PHE A 1 768 ? 34.793 -11.669 -1.742 1.00 94.00 768 PHE A O 1
ATOM 6009 N N . ALA A 1 769 ? 34.542 -10.413 -3.586 1.00 93.50 769 ALA A N 1
ATOM 6010 C CA . ALA A 1 769 ? 35.287 -11.280 -4.493 1.00 93.50 769 ALA A CA 1
ATOM 6011 C C . ALA A 1 769 ? 36.809 -11.054 -4.482 1.00 93.50 769 ALA A C 1
ATOM 6013 O O . ALA A 1 769 ? 37.502 -11.685 -5.276 1.00 93.50 769 ALA A O 1
ATOM 6014 N N . ASP A 1 770 ? 37.319 -10.188 -3.600 1.00 92.81 770 ASP A N 1
ATOM 6015 C CA . ASP A 1 770 ? 38.740 -9.836 -3.495 1.00 92.81 770 ASP A CA 1
ATOM 6016 C C . ASP A 1 770 ? 39.314 -9.266 -4.816 1.00 92.81 770 ASP A C 1
ATOM 6018 O O . ASP A 1 770 ? 40.465 -9.505 -5.181 1.00 92.81 770 ASP A O 1
ATOM 6022 N N . ILE A 1 771 ? 38.493 -8.509 -5.559 1.00 92.06 771 ILE A N 1
ATOM 6023 C CA . ILE A 1 771 ? 38.849 -7.907 -6.852 1.00 92.06 771 ILE A CA 1
ATOM 6024 C C . ILE A 1 771 ? 39.158 -6.421 -6.668 1.00 92.06 771 ILE A C 1
ATOM 6026 O O . ILE A 1 771 ? 38.273 -5.621 -6.352 1.00 92.06 771 ILE A O 1
ATOM 6030 N N . GLU A 1 772 ? 40.396 -6.024 -6.966 1.00 88.06 772 GLU A N 1
ATOM 6031 C CA . GLU A 1 772 ? 40.776 -4.614 -7.042 1.00 88.06 772 GLU A CA 1
ATOM 6032 C C . GLU A 1 772 ? 40.562 -4.052 -8.461 1.00 88.06 772 GLU A C 1
ATOM 6034 O O . GLU A 1 772 ? 41.191 -4.530 -9.411 1.00 88.06 772 GLU A O 1
ATOM 6039 N N . PRO A 1 773 ? 39.728 -3.004 -8.644 1.00 82.88 773 PRO A N 1
ATOM 6040 C CA . PRO A 1 773 ? 39.434 -2.452 -9.971 1.00 82.88 773 PRO A CA 1
ATOM 6041 C C . PRO A 1 773 ? 40.671 -1.973 -10.743 1.00 82.88 773 PRO A C 1
ATOM 6043 O O . PRO A 1 773 ? 40.725 -2.099 -11.963 1.00 82.88 773 PRO A O 1
ATOM 6046 N N . GLN A 1 774 ? 41.670 -1.432 -10.038 1.00 79.81 774 GLN A N 1
ATOM 6047 C CA . GLN A 1 774 ? 42.907 -0.934 -10.648 1.00 79.81 774 GLN A CA 1
ATOM 6048 C C . GLN A 1 774 ? 43.772 -2.081 -11.182 1.00 79.81 774 GLN A C 1
ATOM 6050 O O . GLN A 1 774 ? 44.268 -2.002 -12.303 1.00 79.81 774 GLN A O 1
ATOM 6055 N N . ALA A 1 775 ? 43.896 -3.173 -10.422 1.00 78.19 775 ALA A N 1
ATOM 6056 C CA . ALA A 1 775 ? 44.614 -4.368 -10.855 1.00 78.19 775 ALA A CA 1
ATOM 6057 C C . ALA A 1 775 ? 43.914 -5.054 -12.041 1.00 78.19 775 ALA A C 1
ATOM 6059 O O . ALA A 1 775 ? 44.575 -5.517 -12.968 1.00 78.19 775 ALA A O 1
ATOM 6060 N N . LEU A 1 776 ? 42.576 -5.069 -12.045 1.00 81.69 776 LEU A N 1
ATOM 6061 C CA . LEU A 1 776 ? 41.785 -5.563 -13.173 1.00 81.69 776 LEU A CA 1
ATOM 6062 C C . LEU A 1 776 ? 42.040 -4.733 -14.441 1.00 81.69 776 LEU A C 1
ATOM 6064 O O . LEU A 1 776 ? 42.285 -5.295 -15.504 1.00 81.69 776 LEU A O 1
ATOM 6068 N N . GLN A 1 777 ? 42.048 -3.401 -14.333 1.00 77.06 777 GLN A N 1
ATOM 6069 C CA . GLN A 1 777 ? 42.355 -2.522 -15.467 1.00 77.06 777 GLN A CA 1
ATOM 6070 C C . GLN A 1 777 ? 43.799 -2.663 -15.963 1.00 77.06 777 GLN A C 1
ATOM 6072 O O . GLN A 1 777 ? 44.019 -2.617 -17.174 1.00 77.06 777 GLN A O 1
ATOM 6077 N N . ALA A 1 778 ? 44.767 -2.854 -15.062 1.00 74.50 778 ALA A N 1
ATOM 6078 C CA . ALA A 1 778 ? 46.162 -3.087 -15.431 1.00 74.50 778 ALA A CA 1
ATOM 6079 C C . ALA A 1 778 ? 46.311 -4.368 -16.266 1.00 74.50 778 ALA A C 1
ATOM 6081 O O . ALA A 1 778 ? 46.859 -4.308 -17.362 1.00 74.50 778 ALA A O 1
ATOM 6082 N N . LYS A 1 779 ? 45.709 -5.483 -15.825 1.00 74.06 779 LYS A N 1
ATOM 6083 C CA . LYS A 1 779 ? 45.701 -6.754 -16.572 1.00 74.06 779 LYS A CA 1
ATOM 6084 C C . LYS A 1 779 ? 45.089 -6.630 -17.967 1.00 74.06 779 LYS A C 1
ATOM 6086 O O . LYS A 1 779 ? 45.653 -7.128 -18.930 1.00 74.06 779 LYS A O 1
ATOM 6091 N N . VAL A 1 780 ? 43.967 -5.919 -18.088 1.00 74.12 780 VAL A N 1
ATOM 6092 C CA . VAL A 1 780 ? 43.314 -5.676 -19.389 1.00 74.12 780 VAL A CA 1
ATOM 6093 C C . VAL A 1 780 ? 44.191 -4.812 -20.310 1.00 74.12 780 VAL A C 1
ATOM 6095 O O . VAL A 1 780 ? 44.112 -4.931 -21.529 1.00 74.12 780 VAL A O 1
ATOM 6098 N N . SER A 1 781 ? 45.036 -3.948 -19.739 1.00 67.69 781 SER A N 1
ATOM 6099 C CA . SER A 1 781 ? 45.928 -3.055 -20.493 1.00 67.69 781 SER A CA 1
ATOM 6100 C C . SER A 1 781 ? 47.247 -3.722 -20.914 1.00 67.69 781 SER A C 1
ATOM 6102 O O . SER A 1 781 ? 47.838 -3.310 -21.909 1.00 67.69 781 SER A O 1
ATOM 6104 N N . GLU A 1 782 ? 47.712 -4.746 -20.190 1.00 63.28 782 GLU A N 1
ATOM 6105 C CA . GLU A 1 782 ? 48.952 -5.486 -20.487 1.00 63.28 782 GLU A CA 1
ATOM 6106 C C . GLU A 1 782 ? 48.866 -6.336 -21.770 1.00 63.28 782 GLU A C 1
ATOM 6108 O O . GLU A 1 782 ? 49.888 -6.617 -22.395 1.00 63.28 782 GLU A O 1
ATOM 6113 N N . GLU A 1 783 ? 47.662 -6.705 -22.216 1.00 62.31 783 GLU A N 1
ATOM 6114 C CA . GLU A 1 783 ? 47.450 -7.643 -23.329 1.00 62.31 783 GLU A CA 1
ATOM 6115 C C . GLU A 1 783 ? 47.463 -7.006 -24.747 1.00 62.31 783 GLU A C 1
ATOM 6117 O O . GLU A 1 783 ? 47.122 -7.674 -25.720 1.00 62.31 783 GLU A O 1
ATOM 6122 N N . ASN A 1 784 ? 47.889 -5.740 -24.920 1.00 59.88 784 ASN A N 1
ATOM 6123 C CA . ASN A 1 784 ? 47.879 -5.014 -26.216 1.00 59.88 784 ASN A CA 1
ATOM 6124 C C . ASN A 1 784 ? 46.511 -5.068 -26.944 1.00 59.88 784 ASN A C 1
ATOM 6126 O O . ASN A 1 784 ? 46.434 -5.166 -28.172 1.00 59.88 784 ASN A O 1
ATOM 6130 N N . ILE A 1 785 ? 45.420 -5.020 -26.180 1.00 63.38 785 ILE A N 1
ATOM 6131 C CA . ILE A 1 785 ? 44.053 -5.184 -26.681 1.00 63.38 785 ILE A CA 1
ATOM 6132 C C . ILE A 1 785 ? 43.537 -3.864 -27.269 1.00 63.38 785 ILE A C 1
ATOM 6134 O O . ILE A 1 785 ? 43.788 -2.782 -26.737 1.00 63.38 785 ILE A O 1
ATOM 6138 N N . THR A 1 786 ? 42.790 -3.944 -28.373 1.00 64.12 786 THR A N 1
ATOM 6139 C CA . THR A 1 786 ? 42.107 -2.780 -28.953 1.00 64.12 786 THR A CA 1
ATOM 6140 C C . THR A 1 786 ? 41.064 -2.212 -27.978 1.00 64.12 786 THR A C 1
ATOM 6142 O O . THR A 1 786 ? 40.523 -2.919 -27.127 1.00 64.12 786 THR A O 1
ATOM 6145 N N . SER A 1 787 ? 40.710 -0.929 -28.101 1.00 65.00 787 SER A N 1
ATOM 6146 C CA . SER A 1 787 ? 39.681 -0.330 -27.235 1.00 65.00 787 SER A CA 1
ATOM 6147 C C . SER A 1 787 ? 38.310 -1.019 -27.337 1.00 65.00 787 SER A C 1
ATOM 6149 O O . SER A 1 787 ? 37.524 -0.938 -26.396 1.00 65.00 787 SER A O 1
ATOM 6151 N N . GLU A 1 788 ? 38.017 -1.691 -28.458 1.00 63.81 788 GLU A N 1
ATOM 6152 C CA . GLU A 1 788 ? 36.755 -2.409 -28.695 1.00 63.81 788 GLU A CA 1
ATOM 6153 C C . GLU A 1 788 ? 36.697 -3.776 -27.992 1.00 63.81 788 GLU A C 1
ATOM 6155 O O . GLU A 1 788 ? 35.623 -4.193 -27.551 1.00 63.81 788 GLU A O 1
ATOM 6160 N N . ASP A 1 789 ? 37.839 -4.447 -27.821 1.00 75.75 789 ASP A N 1
ATOM 6161 C CA . ASP A 1 789 ? 37.927 -5.766 -27.178 1.00 75.75 789 ASP A CA 1
ATOM 6162 C C . ASP A 1 789 ? 38.130 -5.686 -25.651 1.00 75.75 789 ASP A C 1
ATOM 6164 O O . ASP A 1 789 ? 37.897 -6.664 -24.937 1.00 75.75 789 ASP A O 1
ATOM 6168 N N . SER A 1 790 ? 38.489 -4.512 -25.118 1.00 84.62 790 SER A N 1
ATOM 6169 C CA . SER A 1 790 ? 38.738 -4.296 -23.682 1.00 84.62 790 SER A CA 1
ATOM 6170 C C . SER A 1 790 ? 37.598 -4.775 -22.751 1.00 84.62 790 SER A C 1
ATOM 6172 O O . SER A 1 790 ? 37.899 -5.459 -21.769 1.00 84.62 790 SER A O 1
ATOM 6174 N N . PRO A 1 791 ? 36.297 -4.525 -23.030 1.00 90.25 791 PRO A N 1
ATOM 6175 C CA . PRO A 1 791 ? 35.209 -5.030 -22.184 1.00 90.25 791 PRO A CA 1
ATOM 6176 C C . PRO A 1 791 ? 35.064 -6.562 -22.181 1.00 90.25 791 PRO A C 1
ATOM 6178 O O . PRO A 1 791 ? 34.518 -7.118 -21.227 1.00 90.25 791 PRO A O 1
ATOM 6181 N N . ARG A 1 792 ? 35.518 -7.256 -23.237 1.00 91.19 792 ARG A N 1
ATOM 6182 C CA . ARG A 1 792 ? 35.464 -8.728 -23.320 1.00 91.19 792 ARG A CA 1
ATOM 6183 C C . ARG A 1 792 ? 36.504 -9.371 -22.416 1.00 91.19 792 ARG A C 1
ATOM 6185 O O . ARG A 1 792 ? 36.182 -10.333 -21.722 1.00 91.19 792 ARG A O 1
ATOM 6192 N N . GLU A 1 793 ? 37.718 -8.830 -22.397 1.00 89.00 793 GLU A N 1
ATOM 6193 C CA . GLU A 1 793 ? 38.767 -9.347 -21.514 1.00 89.00 793 GLU A CA 1
ATOM 6194 C C . GLU A 1 793 ? 38.463 -9.033 -20.046 1.00 89.00 793 GLU A C 1
ATOM 6196 O O . GLU A 1 793 ? 38.587 -9.903 -19.184 1.00 89.00 793 GLU A O 1
ATOM 6201 N N . GLU A 1 794 ? 37.930 -7.838 -19.763 1.00 91.81 794 GLU A N 1
ATOM 6202 C CA . GLU A 1 794 ? 37.430 -7.497 -18.427 1.00 91.81 794 GLU A CA 1
ATOM 6203 C C . GLU A 1 794 ? 36.380 -8.512 -17.943 1.00 91.81 794 GLU A C 1
ATOM 6205 O O . GLU A 1 794 ? 36.466 -9.011 -16.820 1.00 91.81 794 GLU A O 1
ATOM 6210 N N . ALA A 1 795 ? 35.421 -8.878 -18.801 1.00 95.25 795 ALA A N 1
ATOM 6211 C CA . ALA A 1 795 ? 34.424 -9.898 -18.487 1.00 95.25 795 ALA A CA 1
ATOM 6212 C C . ALA A 1 795 ? 35.044 -11.283 -18.220 1.00 95.25 795 ALA A C 1
ATOM 6214 O O . ALA A 1 795 ? 34.606 -11.980 -17.303 1.00 95.25 795 ALA A O 1
ATOM 6215 N N . ARG A 1 796 ? 36.079 -11.684 -18.966 1.00 93.81 796 ARG A N 1
ATOM 6216 C CA . ARG A 1 796 ? 36.762 -12.970 -18.758 1.00 93.81 796 ARG A CA 1
ATOM 6217 C C . ARG A 1 796 ? 37.464 -13.038 -17.402 1.00 93.81 796 ARG A C 1
ATOM 6219 O O . ARG A 1 796 ? 37.298 -14.023 -16.678 1.00 93.81 796 ARG A O 1
ATOM 6226 N N . GLU A 1 797 ? 38.221 -12.008 -17.037 1.00 92.44 797 GLU A N 1
ATOM 6227 C CA . GLU A 1 797 ? 38.900 -11.952 -15.736 1.00 92.44 797 GLU A CA 1
ATOM 6228 C C . GLU A 1 797 ? 37.895 -11.871 -14.576 1.00 92.44 797 GLU A C 1
ATOM 6230 O O . GLU A 1 797 ? 38.051 -12.573 -13.570 1.00 92.44 797 GLU A O 1
ATOM 6235 N N . LEU A 1 798 ? 36.813 -11.098 -14.738 1.00 95.56 798 LEU A N 1
ATOM 6236 C CA . LEU A 1 798 ? 35.715 -11.051 -13.769 1.00 95.56 798 LEU A CA 1
ATOM 6237 C C . LEU A 1 798 ? 35.059 -12.422 -13.585 1.00 95.56 798 LEU A C 1
ATOM 6239 O O . LEU A 1 798 ? 34.832 -12.826 -12.446 1.00 95.56 798 LEU A O 1
ATOM 6243 N N . TYR A 1 799 ? 34.789 -13.162 -14.666 1.00 96.75 799 TYR A N 1
ATOM 6244 C CA . TYR A 1 799 ? 34.204 -14.501 -14.573 1.00 96.75 799 TYR A CA 1
ATOM 6245 C C . TYR A 1 799 ? 35.080 -15.440 -13.739 1.00 96.75 799 TYR A C 1
ATOM 6247 O O . TYR A 1 799 ? 34.577 -16.091 -12.820 1.00 96.75 799 TYR A O 1
ATOM 6255 N N . LYS A 1 800 ? 36.393 -15.484 -14.008 1.00 94.00 800 LYS A N 1
ATOM 6256 C CA . LYS A 1 800 ? 37.340 -16.336 -13.267 1.00 94.00 800 LYS A CA 1
ATOM 6257 C C . LYS A 1 800 ? 37.319 -16.029 -11.768 1.00 94.00 800 LYS A C 1
ATOM 6259 O O . LYS A 1 800 ? 37.212 -16.950 -10.957 1.00 94.00 800 LYS A O 1
ATOM 6264 N N . ALA A 1 801 ? 37.391 -14.751 -11.397 1.00 94.75 801 ALA A N 1
ATOM 6265 C CA . ALA A 1 801 ? 37.420 -14.335 -9.997 1.00 94.75 801 ALA A CA 1
ATOM 6266 C C . ALA A 1 801 ? 36.075 -14.575 -9.287 1.00 94.75 801 ALA A C 1
ATOM 6268 O O . ALA A 1 801 ? 36.032 -15.202 -8.225 1.00 94.75 801 ALA A O 1
ATOM 6269 N N . LEU A 1 802 ? 34.965 -14.146 -9.899 1.00 96.75 802 LEU A N 1
ATOM 6270 C CA . LEU A 1 802 ? 33.624 -14.267 -9.321 1.00 96.75 802 LEU A CA 1
ATOM 6271 C C . LEU A 1 802 ? 33.195 -15.731 -9.173 1.00 96.75 802 LEU A C 1
ATOM 6273 O O . LEU A 1 802 ? 32.695 -16.099 -8.114 1.00 96.75 802 LEU A O 1
ATOM 6277 N N . SER A 1 803 ? 33.420 -16.577 -10.185 1.00 96.00 803 SER A N 1
ATOM 6278 C CA . SER A 1 803 ? 33.091 -18.012 -10.108 1.00 96.00 803 SER A CA 1
ATOM 6279 C C . SER A 1 803 ? 33.922 -18.729 -9.039 1.00 96.00 803 SER A C 1
ATOM 6281 O O . SER A 1 803 ? 33.378 -19.495 -8.245 1.00 96.00 803 SER A O 1
ATOM 6283 N N . THR A 1 804 ? 35.220 -18.416 -8.931 1.00 95.38 804 THR A N 1
ATOM 6284 C CA . THR A 1 804 ? 36.096 -18.967 -7.884 1.00 95.38 804 THR A CA 1
ATOM 6285 C C . THR A 1 804 ? 35.602 -18.590 -6.489 1.00 95.38 804 THR A C 1
ATOM 6287 O O . THR A 1 804 ? 35.469 -19.461 -5.626 1.00 95.38 804 THR A O 1
ATOM 6290 N N . LYS A 1 805 ? 35.261 -17.313 -6.263 1.00 95.44 805 LYS A N 1
ATOM 6291 C CA . LYS A 1 805 ? 34.689 -16.887 -4.980 1.00 95.44 805 LYS A CA 1
ATOM 6292 C C . LYS A 1 805 ? 33.333 -17.545 -4.723 1.00 95.44 805 LYS A C 1
ATOM 6294 O O . LYS A 1 805 ? 33.066 -17.958 -3.597 1.00 95.44 805 LYS A O 1
ATOM 6299 N N . SER A 1 806 ? 32.508 -17.693 -5.753 1.00 95.00 806 SER A N 1
ATOM 6300 C CA . SER A 1 806 ? 31.178 -18.296 -5.656 1.00 95.00 806 SER A CA 1
ATOM 6301 C C . SER A 1 806 ? 31.248 -19.754 -5.188 1.00 95.00 806 SER A C 1
ATOM 6303 O O . SER A 1 806 ? 30.537 -20.132 -4.260 1.00 95.00 806 SER A O 1
ATOM 6305 N N . ARG A 1 807 ? 32.202 -20.541 -5.707 1.00 94.12 807 ARG A N 1
ATOM 6306 C CA . ARG A 1 807 ? 32.487 -21.915 -5.242 1.00 94.12 807 ARG A CA 1
ATOM 6307 C C . ARG A 1 807 ? 32.939 -22.000 -3.783 1.00 94.12 807 ARG A C 1
ATOM 6309 O O . ARG A 1 807 ? 32.766 -23.041 -3.161 1.00 94.12 807 ARG A O 1
ATOM 6316 N N . SER A 1 808 ? 33.534 -20.933 -3.245 1.00 92.62 808 SER A N 1
ATOM 6317 C CA . SER A 1 808 ? 33.997 -20.885 -1.849 1.00 92.62 808 SER A CA 1
ATOM 6318 C C . SER A 1 808 ? 32.881 -20.594 -0.835 1.00 92.62 808 SER A C 1
ATOM 6320 O O . SER A 1 808 ? 33.115 -20.664 0.374 1.00 92.62 808 SER A O 1
ATOM 6322 N N . LEU A 1 809 ? 31.671 -20.257 -1.304 1.00 91.31 809 LEU A N 1
ATOM 6323 C CA . LEU A 1 809 ? 30.514 -20.045 -0.438 1.00 91.31 809 LEU A CA 1
ATOM 6324 C C . LEU A 1 809 ? 30.141 -21.345 0.281 1.00 91.31 809 LEU A C 1
ATOM 6326 O O . LEU A 1 809 ? 30.167 -22.431 -0.292 1.00 91.31 809 LEU A O 1
ATOM 6330 N N . LYS A 1 810 ? 29.764 -21.226 1.556 1.00 88.56 810 LYS A N 1
ATOM 6331 C CA . LYS A 1 810 ? 29.336 -22.375 2.359 1.00 88.56 810 LYS A CA 1
ATOM 6332 C C . LYS A 1 810 ? 28.031 -22.951 1.802 1.00 88.56 810 LYS A C 1
ATOM 6334 O O . LYS A 1 810 ? 27.116 -22.187 1.498 1.00 88.56 810 LYS A O 1
ATOM 6339 N N . ASP A 1 811 ? 27.910 -24.279 1.775 1.00 84.94 811 ASP A N 1
ATOM 6340 C CA . ASP A 1 811 ? 26.731 -24.966 1.220 1.00 84.94 811 ASP A CA 1
ATOM 6341 C C . ASP A 1 811 ? 25.411 -24.506 1.858 1.00 84.94 811 ASP A C 1
ATOM 6343 O O . ASP A 1 811 ? 24.437 -24.288 1.142 1.00 84.94 811 ASP A O 1
ATOM 6347 N N . HIS A 1 812 ? 25.382 -24.270 3.177 1.00 85.88 812 HIS A N 1
ATOM 6348 C CA . HIS A 1 812 ? 24.167 -23.794 3.853 1.00 85.88 812 HIS A CA 1
ATOM 6349 C C . HIS A 1 812 ? 23.715 -22.414 3.360 1.00 85.88 812 HIS A C 1
ATOM 6351 O O . HIS A 1 812 ? 22.524 -22.180 3.241 1.00 85.88 812 HIS A O 1
ATOM 6357 N N . PHE A 1 813 ? 24.631 -21.502 3.005 1.00 88.62 813 PHE A N 1
ATOM 6358 C CA . PHE A 1 813 ? 24.233 -20.194 2.477 1.00 88.62 813 PHE A CA 1
ATOM 6359 C C . PHE A 1 813 ? 23.534 -20.351 1.123 1.00 88.62 813 PHE A C 1
ATOM 6361 O O . PHE A 1 813 ? 22.511 -19.720 0.861 1.00 88.62 813 PHE A O 1
ATOM 6368 N N . LEU A 1 814 ? 24.059 -21.228 0.265 1.00 86.69 814 LEU A N 1
ATOM 6369 C CA . LEU A 1 814 ? 23.445 -21.504 -1.028 1.00 86.69 814 LEU A CA 1
ATOM 6370 C C . LEU A 1 814 ? 22.073 -22.173 -0.865 1.00 86.69 814 LEU A C 1
ATOM 6372 O O . LEU A 1 814 ? 21.127 -21.796 -1.549 1.00 86.69 814 LEU A O 1
ATOM 6376 N N . GLN A 1 815 ? 21.951 -23.129 0.056 1.00 87.31 815 GLN A N 1
ATOM 6377 C CA . GLN A 1 815 ? 20.704 -23.852 0.314 1.00 87.31 815 GLN A CA 1
ATOM 6378 C C . GLN A 1 815 ? 19.646 -22.961 0.975 1.00 87.31 815 GLN A C 1
ATOM 6380 O O . GLN A 1 815 ? 18.540 -22.817 0.455 1.00 87.31 815 GLN A O 1
ATOM 6385 N N . ASP A 1 816 ? 19.992 -22.321 2.086 1.00 83.50 816 ASP A N 1
ATOM 6386 C CA . ASP A 1 816 ? 19.023 -21.624 2.925 1.00 83.50 816 ASP A CA 1
ATOM 6387 C C . ASP A 1 816 ? 18.664 -20.247 2.375 1.00 83.50 816 ASP A C 1
ATOM 6389 O O . ASP A 1 816 ? 17.532 -19.807 2.577 1.00 83.50 816 ASP A O 1
ATOM 6393 N N . THR A 1 817 ? 19.583 -19.575 1.672 1.00 85.75 817 THR A N 1
ATOM 6394 C CA . THR A 1 817 ? 19.386 -18.198 1.191 1.00 85.75 817 THR A CA 1
ATOM 6395 C C . THR A 1 817 ? 19.109 -18.134 -0.304 1.00 85.75 817 THR A C 1
ATOM 6397 O O . THR A 1 817 ? 18.132 -17.503 -0.696 1.00 85.75 817 THR A O 1
ATOM 6400 N N . VAL A 1 818 ? 19.939 -18.764 -1.145 1.00 88.69 818 VAL A N 1
ATOM 6401 C CA . VAL A 1 818 ? 19.820 -18.645 -2.614 1.00 88.69 818 VAL A CA 1
ATOM 6402 C C . VAL A 1 818 ? 18.732 -19.566 -3.160 1.00 88.69 818 VAL A C 1
ATOM 6404 O O . VAL A 1 818 ? 17.824 -19.103 -3.845 1.00 88.69 818 VAL A O 1
ATOM 6407 N N . ILE A 1 819 ? 18.779 -20.857 -2.828 1.00 91.38 819 ILE A N 1
ATOM 6408 C CA . ILE A 1 819 ? 17.721 -21.809 -3.191 1.00 91.38 819 ILE A CA 1
ATOM 6409 C C . ILE A 1 819 ? 16.435 -21.448 -2.443 1.00 91.38 819 ILE A C 1
ATOM 6411 O O . ILE A 1 819 ? 15.372 -21.424 -3.051 1.00 91.38 819 ILE A O 1
ATOM 6415 N N . GLY A 1 820 ? 16.535 -21.078 -1.163 1.00 88.44 820 GLY A N 1
ATOM 6416 C CA . GLY A 1 820 ? 15.404 -20.673 -0.326 1.00 88.44 820 GLY A CA 1
ATOM 6417 C C . GLY A 1 820 ? 14.718 -19.347 -0.693 1.00 88.44 820 GLY A C 1
ATOM 6418 O O . GLY A 1 820 ? 13.839 -18.912 0.052 1.00 88.44 820 GLY A O 1
ATOM 6419 N N . MET A 1 821 ? 15.075 -18.681 -1.798 1.00 88.81 821 MET A N 1
ATOM 6420 C CA . MET A 1 821 ? 14.352 -17.487 -2.254 1.00 88.81 821 MET A CA 1
ATOM 6421 C C . MET A 1 821 ? 12.883 -17.816 -2.566 1.00 88.81 821 MET A C 1
ATOM 6423 O O . MET A 1 821 ? 12.553 -18.900 -3.052 1.00 88.81 821 MET A O 1
ATOM 6427 N N . ILE A 1 822 ? 11.981 -16.868 -2.290 1.00 87.44 822 ILE A N 1
ATOM 6428 C CA . ILE A 1 822 ? 10.549 -17.077 -2.525 1.00 87.44 822 ILE A CA 1
ATOM 6429 C C . ILE A 1 822 ? 10.262 -17.132 -4.024 1.00 87.44 822 ILE A C 1
ATOM 6431 O O . ILE A 1 822 ? 10.621 -16.224 -4.777 1.00 87.44 822 ILE A O 1
ATOM 6435 N N . ILE A 1 823 ? 9.542 -18.174 -4.435 1.00 85.62 823 ILE A N 1
ATOM 6436 C CA . ILE A 1 823 ? 9.084 -18.322 -5.811 1.00 85.62 823 ILE A CA 1
ATOM 6437 C C . ILE A 1 823 ? 7.846 -17.471 -6.030 1.00 85.62 823 ILE A C 1
ATOM 6439 O O . ILE A 1 823 ? 6.837 -17.593 -5.334 1.00 85.62 823 ILE A O 1
ATOM 6443 N N . THR A 1 824 ? 7.906 -16.617 -7.041 1.00 81.19 824 THR A N 1
ATOM 6444 C CA . THR A 1 824 ? 6.755 -15.820 -7.436 1.00 81.19 824 THR A CA 1
ATOM 6445 C C . THR A 1 824 ? 5.765 -16.657 -8.245 1.00 81.19 824 THR A C 1
ATOM 6447 O O . THR A 1 824 ? 6.146 -17.544 -9.009 1.00 81.19 824 THR A O 1
ATOM 6450 N N . GLU A 1 825 ? 4.478 -16.314 -8.167 1.00 78.75 825 GLU A N 1
ATOM 6451 C CA . GLU A 1 825 ? 3.419 -16.873 -9.029 1.00 78.75 825 GLU A CA 1
ATOM 6452 C C . GLU A 1 825 ? 3.814 -16.873 -10.513 1.00 78.75 825 GLU A C 1
ATOM 6454 O O . GLU A 1 825 ? 3.500 -17.783 -11.275 1.00 78.75 825 GLU A O 1
ATOM 6459 N N . GLN A 1 826 ? 4.574 -15.864 -10.933 1.00 74.75 826 GLN A N 1
ATOM 6460 C CA . GLN A 1 826 ? 5.061 -15.772 -12.299 1.00 74.75 826 GLN A CA 1
ATOM 6461 C C . GLN A 1 826 ? 6.125 -16.808 -12.647 1.00 74.75 826 GLN A C 1
ATOM 6463 O O . GLN A 1 826 ? 6.156 -17.300 -13.771 1.00 74.75 826 GLN A O 1
ATOM 6468 N N . GLN A 1 827 ? 7.063 -17.059 -11.732 1.00 79.50 827 GLN A N 1
ATOM 6469 C CA . GLN A 1 827 ? 8.068 -18.103 -11.915 1.00 79.50 827 GLN A CA 1
ATOM 6470 C C . GLN A 1 827 ? 7.390 -19.466 -11.996 1.00 79.50 827 GLN A C 1
ATOM 6472 O O . GLN A 1 827 ? 7.690 -20.228 -12.908 1.00 79.50 827 GLN A O 1
ATOM 6477 N N . PHE A 1 828 ? 6.417 -19.723 -11.122 1.00 85.31 828 PHE A N 1
ATOM 6478 C CA . PHE A 1 828 ? 5.651 -20.962 -11.145 1.00 85.31 828 PHE A CA 1
ATOM 6479 C C . PHE A 1 828 ? 4.926 -21.179 -12.477 1.00 85.31 828 PHE A C 1
ATOM 6481 O O . PHE A 1 828 ? 5.097 -22.223 -13.106 1.00 85.31 828 PHE A O 1
ATOM 6488 N N . ARG A 1 829 ? 4.216 -20.165 -12.986 1.00 79.19 829 ARG A N 1
ATOM 6489 C CA . ARG A 1 829 ? 3.540 -20.235 -14.294 1.00 79.19 829 ARG A CA 1
ATOM 6490 C C . ARG A 1 829 ? 4.467 -20.579 -15.458 1.00 79.19 829 ARG A C 1
ATOM 6492 O O . ARG A 1 829 ? 4.023 -21.228 -16.397 1.00 79.19 829 ARG A O 1
ATOM 6499 N N . ALA A 1 830 ? 5.733 -20.162 -15.408 1.00 75.31 830 ALA A N 1
ATOM 6500 C CA . ALA A 1 830 ? 6.696 -20.434 -16.475 1.00 75.31 830 ALA A CA 1
ATOM 6501 C C . ALA A 1 830 ? 7.106 -21.915 -16.562 1.00 75.31 830 ALA A C 1
ATOM 6503 O O . ALA A 1 830 ? 7.572 -22.357 -17.612 1.00 75.31 830 ALA A O 1
ATOM 6504 N N . ILE A 1 831 ? 6.939 -22.678 -15.477 1.00 82.62 831 ILE A N 1
ATOM 6505 C CA . ILE A 1 831 ? 7.393 -24.073 -15.386 1.00 82.62 831 ILE A CA 1
ATOM 6506 C C . ILE A 1 831 ? 6.275 -25.070 -15.061 1.00 82.62 831 ILE A C 1
ATOM 6508 O O . ILE A 1 831 ? 6.486 -26.269 -15.226 1.00 82.62 831 ILE A O 1
ATOM 6512 N N . GLN A 1 832 ? 5.087 -24.611 -14.646 1.00 85.69 832 GLN A N 1
ATOM 6513 C CA . GLN A 1 832 ? 3.995 -25.465 -14.153 1.00 85.69 832 GLN A CA 1
ATOM 6514 C C . GLN A 1 832 ? 3.601 -26.589 -15.120 1.00 85.69 832 GLN A C 1
ATOM 6516 O O . GLN A 1 832 ? 3.305 -27.704 -14.686 1.00 85.69 832 GLN A O 1
ATOM 6521 N N . ASP A 1 833 ? 3.641 -26.329 -16.429 1.00 83.19 833 ASP A N 1
ATOM 6522 C CA . ASP A 1 833 ? 3.247 -27.294 -17.458 1.00 83.19 833 ASP A CA 1
ATOM 6523 C C . ASP A 1 833 ? 4.252 -28.436 -17.619 1.00 83.19 833 ASP A C 1
ATOM 6525 O O . ASP A 1 833 ? 3.892 -29.511 -18.094 1.00 83.19 833 ASP A O 1
ATOM 6529 N N . LYS A 1 834 ? 5.490 -28.226 -17.162 1.00 83.19 834 LYS A N 1
ATOM 6530 C CA . LYS A 1 834 ? 6.552 -29.235 -17.141 1.00 83.19 834 LYS A CA 1
ATOM 6531 C C . LYS A 1 834 ? 6.594 -30.033 -15.828 1.00 83.19 834 LYS A C 1
ATOM 6533 O O . LYS A 1 834 ? 7.346 -30.998 -15.741 1.00 83.19 834 LYS A O 1
ATOM 6538 N N . LEU A 1 835 ? 5.808 -29.653 -14.816 1.00 86.81 835 LEU A N 1
ATOM 6539 C CA . LEU A 1 835 ? 5.737 -30.355 -13.532 1.00 86.81 835 LEU A CA 1
ATOM 6540 C C . LEU A 1 835 ? 4.749 -31.522 -13.575 1.00 86.81 835 LEU A C 1
ATOM 6542 O O . LEU A 1 835 ? 3.698 -31.444 -14.219 1.00 86.81 835 LEU A O 1
ATOM 6546 N N . THR A 1 836 ? 5.043 -32.575 -12.806 1.00 89.19 836 THR A N 1
ATOM 6547 C CA . THR A 1 836 ? 4.063 -33.633 -12.536 1.00 89.19 836 THR A CA 1
ATOM 6548 C C . THR A 1 836 ? 2.857 -33.055 -11.778 1.00 89.19 836 THR A C 1
ATOM 6550 O O . THR A 1 836 ? 3.001 -32.047 -11.083 1.00 89.19 836 THR A O 1
ATOM 6553 N N . PRO A 1 837 ? 1.657 -33.668 -11.838 1.00 90.69 837 PRO A N 1
ATOM 6554 C CA . PRO A 1 837 ? 0.492 -33.164 -11.103 1.00 90.69 837 PRO A CA 1
ATOM 6555 C C . PRO A 1 837 ? 0.734 -33.010 -9.594 1.00 90.69 837 PRO A C 1
ATOM 6557 O O . PRO A 1 837 ? 0.225 -32.074 -8.979 1.00 90.69 837 PRO A O 1
ATOM 6560 N N . LYS A 1 838 ? 1.540 -33.907 -9.009 1.00 89.75 838 LYS A N 1
ATOM 6561 C CA . LYS A 1 838 ? 1.915 -33.865 -7.594 1.00 89.75 838 LYS A CA 1
ATOM 6562 C C . LYS A 1 838 ? 2.827 -32.673 -7.301 1.00 89.75 838 LYS A C 1
ATOM 6564 O O . LYS A 1 838 ? 2.483 -31.859 -6.449 1.00 89.75 838 LYS A O 1
ATOM 6569 N N . ASP A 1 839 ? 3.933 -32.544 -8.034 1.00 89.12 839 ASP A N 1
ATOM 6570 C CA . ASP A 1 839 ? 4.905 -31.463 -7.815 1.00 89.12 839 ASP A CA 1
ATOM 6571 C C . ASP A 1 839 ? 4.289 -30.093 -8.127 1.00 89.12 839 ASP A C 1
ATOM 6573 O O . ASP A 1 839 ? 4.546 -29.117 -7.429 1.00 89.12 839 ASP A O 1
ATOM 6577 N N . ARG A 1 840 ? 3.396 -30.026 -9.126 1.00 90.94 840 ARG A N 1
ATOM 6578 C CA . ARG A 1 840 ? 2.609 -28.828 -9.438 1.00 90.94 840 ARG A CA 1
ATOM 6579 C C . ARG A 1 840 ? 1.740 -28.406 -8.257 1.00 90.94 840 ARG A C 1
ATOM 6581 O O . ARG A 1 840 ? 1.725 -27.228 -7.924 1.00 90.94 840 ARG A O 1
ATOM 6588 N N . SER A 1 841 ? 1.023 -29.343 -7.636 1.00 90.06 841 SER A N 1
ATOM 6589 C CA . SER A 1 841 ? 0.178 -29.047 -6.472 1.00 90.06 841 SER A CA 1
ATOM 6590 C C . SER A 1 841 ? 1.002 -28.627 -5.254 1.00 90.06 841 SER A C 1
ATOM 6592 O O . SER A 1 841 ? 0.578 -27.747 -4.507 1.00 90.06 841 SER A O 1
ATOM 6594 N N . GLU A 1 842 ? 2.158 -29.255 -5.038 1.00 88.31 842 GLU A N 1
ATOM 6595 C CA . GLU A 1 842 ? 3.072 -28.911 -3.947 1.00 88.31 842 GLU A CA 1
ATOM 6596 C C . GLU A 1 842 ? 3.636 -27.495 -4.140 1.00 88.31 842 GLU A C 1
ATOM 6598 O O . GLU A 1 842 ? 3.539 -26.658 -3.243 1.00 88.31 842 GLU A O 1
ATOM 6603 N N . MET A 1 843 ? 4.121 -27.185 -5.344 1.00 88.31 843 MET A N 1
ATOM 6604 C CA . MET A 1 843 ? 4.678 -25.877 -5.677 1.00 88.31 843 MET A CA 1
ATOM 6605 C C . MET A 1 843 ? 3.621 -24.761 -5.690 1.00 88.31 843 MET A C 1
ATOM 6607 O O . MET A 1 843 ? 3.889 -23.682 -5.169 1.00 88.31 843 MET A O 1
ATOM 6611 N N . ASP A 1 844 ? 2.409 -25.017 -6.195 1.00 89.06 844 ASP A N 1
ATOM 6612 C CA . ASP A 1 844 ? 1.277 -24.075 -6.121 1.00 89.06 844 ASP A CA 1
ATOM 6613 C C . ASP A 1 844 ? 0.944 -23.716 -4.664 1.00 89.06 844 ASP A C 1
ATOM 6615 O O . ASP A 1 844 ? 0.739 -22.546 -4.328 1.00 89.06 844 ASP A O 1
ATOM 6619 N N . SER A 1 845 ? 0.965 -24.709 -3.767 1.00 85.81 845 SER A N 1
ATOM 6620 C CA . SER A 1 845 ? 0.786 -24.469 -2.335 1.00 85.81 845 SER A CA 1
ATOM 6621 C C . SER A 1 845 ? 1.883 -23.561 -1.778 1.00 85.81 845 SER A C 1
ATOM 6623 O O . SER A 1 845 ? 1.555 -22.607 -1.075 1.00 85.81 845 SER A O 1
ATOM 6625 N N . MET A 1 846 ? 3.155 -23.823 -2.103 1.00 86.62 846 MET A N 1
ATOM 6626 C CA . MET A 1 846 ? 4.298 -23.019 -1.640 1.00 86.62 846 MET A CA 1
ATOM 6627 C C . MET A 1 846 ? 4.240 -21.576 -2.148 1.00 86.62 846 MET A C 1
ATOM 6629 O O . MET A 1 846 ? 4.515 -20.638 -1.405 1.00 86.62 846 MET A O 1
ATOM 6633 N N . VAL A 1 847 ? 3.847 -21.379 -3.405 1.00 86.50 847 VAL A N 1
ATOM 6634 C CA . VAL A 1 847 ? 3.713 -20.057 -4.028 1.00 86.50 847 VAL A CA 1
ATOM 6635 C C . VAL A 1 847 ? 2.589 -19.260 -3.369 1.00 86.50 847 VAL A C 1
ATOM 6637 O O . VAL A 1 847 ? 2.785 -18.106 -2.985 1.00 86.50 847 VAL A O 1
ATOM 6640 N N . LYS A 1 848 ? 1.418 -19.876 -3.167 1.00 82.38 848 LYS A N 1
ATOM 6641 C CA . LYS A 1 848 ? 0.272 -19.230 -2.503 1.00 82.38 848 LYS A CA 1
ATOM 6642 C C . LYS A 1 848 ? 0.557 -18.896 -1.045 1.00 82.38 848 LYS A C 1
ATOM 6644 O O . LYS A 1 848 ? 0.084 -17.872 -0.549 1.00 82.38 848 LYS A O 1
ATOM 6649 N N . SER A 1 849 ? 1.325 -19.739 -0.359 1.00 77.56 849 SER A N 1
ATOM 6650 C CA . SER A 1 849 ? 1.746 -19.500 1.017 1.00 77.56 849 SER A CA 1
ATOM 6651 C C . SER A 1 849 ? 2.993 -18.623 1.123 1.00 77.56 849 SER A C 1
ATOM 6653 O O . SER A 1 849 ? 3.299 -18.213 2.239 1.00 77.56 849 SER A O 1
ATOM 6655 N N . TYR A 1 850 ? 3.685 -18.289 0.027 1.00 81.69 850 TYR A N 1
ATOM 6656 C CA . TYR A 1 850 ? 4.986 -17.601 0.028 1.00 81.69 850 TYR A CA 1
ATOM 6657 C C . TYR A 1 850 ? 6.043 -18.339 0.866 1.00 81.69 850 TYR A C 1
ATOM 6659 O O . TYR A 1 850 ? 6.776 -17.724 1.639 1.00 81.69 850 TYR A O 1
ATOM 6667 N N . ASP A 1 851 ? 6.065 -19.666 0.800 1.00 82.88 851 ASP A N 1
ATOM 6668 C CA . ASP A 1 851 ? 7.094 -20.475 1.451 1.00 82.88 851 ASP A CA 1
ATOM 6669 C C . ASP A 1 851 ? 8.372 -20.544 0.599 1.00 82.88 851 ASP A C 1
ATOM 6671 O O . ASP A 1 851 ? 8.323 -20.560 -0.632 1.00 82.88 851 ASP A O 1
ATOM 6675 N N . SER A 1 852 ? 9.527 -20.595 1.272 1.00 86.38 852 SER A N 1
ATOM 6676 C CA . SER A 1 852 ? 10.837 -20.812 0.641 1.00 86.38 852 SER A CA 1
ATOM 6677 C C . SER A 1 852 ? 10.881 -22.142 -0.112 1.00 86.38 852 SER A C 1
ATOM 6679 O O . SER A 1 852 ? 10.351 -23.143 0.377 1.00 86.38 852 SER A O 1
ATOM 6681 N N . LEU A 1 853 ? 11.563 -22.178 -1.260 1.00 87.56 853 LEU A N 1
ATOM 6682 C CA . LEU A 1 853 ? 11.807 -23.421 -1.991 1.00 87.56 853 LEU A CA 1
ATOM 6683 C C . LEU A 1 853 ? 12.686 -24.371 -1.158 1.00 87.56 853 LEU A C 1
ATOM 6685 O O . LEU A 1 853 ? 13.717 -23.964 -0.626 1.00 87.56 853 LEU A O 1
ATOM 6689 N N . THR A 1 854 ? 12.285 -25.638 -1.033 1.00 87.69 854 THR A N 1
ATOM 6690 C CA . THR A 1 854 ? 13.065 -26.641 -0.294 1.00 87.69 854 THR A CA 1
ATOM 6691 C C . THR A 1 854 ? 14.162 -27.229 -1.175 1.00 87.69 854 THR A C 1
ATOM 6693 O O . THR A 1 854 ? 14.013 -27.304 -2.395 1.00 87.69 854 THR A O 1
ATOM 6696 N N . LEU A 1 855 ? 15.251 -27.709 -0.564 1.00 89.44 855 LEU A N 1
ATOM 6697 C CA . LEU A 1 855 ? 16.325 -28.379 -1.303 1.00 89.44 855 LEU A CA 1
ATOM 6698 C C . LEU A 1 855 ? 15.825 -29.622 -2.058 1.00 89.44 855 LEU A C 1
ATOM 6700 O O . LEU A 1 855 ? 16.229 -29.844 -3.195 1.00 89.44 855 LEU A O 1
ATOM 6704 N N . GLU A 1 856 ? 14.917 -30.400 -1.460 1.00 90.19 856 GLU A N 1
ATOM 6705 C CA . GLU A 1 856 ? 14.308 -31.569 -2.109 1.00 90.19 856 GLU A CA 1
ATOM 6706 C C . GLU A 1 856 ? 13.513 -31.165 -3.358 1.00 90.19 856 GLU A C 1
ATOM 6708 O O . GLU A 1 856 ? 13.674 -31.765 -4.420 1.00 90.19 856 GLU A O 1
ATOM 6713 N N . MET A 1 857 ? 12.682 -30.120 -3.261 1.00 90.56 857 MET A N 1
ATOM 6714 C CA . MET A 1 857 ? 11.949 -29.618 -4.422 1.00 90.56 857 MET A CA 1
ATOM 6715 C C . MET A 1 857 ? 12.913 -29.055 -5.471 1.00 90.56 857 MET A C 1
ATOM 6717 O O . MET A 1 857 ? 12.756 -29.341 -6.652 1.00 90.56 857 MET A O 1
ATOM 6721 N N . TYR A 1 858 ? 13.955 -28.325 -5.064 1.00 92.81 858 TYR A N 1
ATOM 6722 C CA . TYR A 1 858 ? 14.979 -27.823 -5.983 1.00 92.81 858 TYR A CA 1
ATOM 6723 C C . TYR A 1 858 ? 15.681 -28.956 -6.744 1.00 92.81 858 TYR A C 1
ATOM 6725 O O . TYR A 1 858 ? 15.860 -28.858 -7.955 1.00 92.81 858 TYR A O 1
ATOM 6733 N N . GLN A 1 859 ? 16.026 -30.054 -6.067 1.00 92.50 859 GLN A N 1
ATOM 6734 C CA . GLN A 1 859 ? 16.609 -31.238 -6.704 1.00 92.50 859 GLN A CA 1
ATOM 6735 C C . GLN A 1 859 ? 15.641 -31.872 -7.709 1.00 92.50 859 GLN A C 1
ATOM 6737 O O . GLN A 1 859 ? 16.039 -32.118 -8.844 1.00 92.50 859 GLN A O 1
ATOM 6742 N N . LYS A 1 860 ? 14.352 -32.018 -7.362 1.00 91.19 860 LYS A N 1
ATOM 6743 C CA . LYS A 1 860 ? 13.322 -32.478 -8.316 1.00 91.19 860 LYS A CA 1
ATOM 6744 C C . LYS A 1 860 ? 13.234 -31.567 -9.541 1.00 91.19 860 LYS A C 1
ATOM 6746 O O . LYS A 1 860 ? 13.107 -32.054 -10.665 1.00 91.19 860 LYS A O 1
ATOM 6751 N N . LEU A 1 861 ? 13.306 -30.248 -9.352 1.00 91.88 861 LEU A N 1
ATOM 6752 C CA . LEU A 1 861 ? 13.335 -29.295 -10.461 1.00 91.88 861 LEU A CA 1
ATOM 6753 C C . LEU A 1 861 ? 14.599 -29.479 -11.311 1.00 91.88 861 LEU A C 1
ATOM 6755 O O . LEU A 1 861 ? 14.499 -29.486 -12.537 1.00 91.88 861 LEU A O 1
ATOM 6759 N N . ALA A 1 862 ? 15.764 -29.675 -10.693 1.00 92.31 862 ALA A N 1
ATOM 6760 C CA . ALA A 1 862 ? 17.025 -29.892 -11.399 1.00 92.31 862 ALA A CA 1
ATOM 6761 C C . ALA A 1 862 ? 17.009 -31.186 -12.231 1.00 92.31 862 ALA A C 1
ATOM 6763 O O . ALA A 1 862 ? 17.365 -31.156 -13.411 1.00 92.31 862 ALA A O 1
ATOM 6764 N N . ASP A 1 863 ? 16.492 -32.284 -11.673 1.00 90.50 863 ASP A N 1
ATOM 6765 C CA . ASP A 1 863 ? 16.350 -33.575 -12.363 1.00 90.50 863 ASP A CA 1
ATOM 6766 C C . ASP A 1 863 ? 15.462 -33.469 -13.617 1.00 90.50 863 ASP A C 1
ATOM 6768 O O . ASP A 1 863 ? 15.699 -34.137 -14.625 1.00 90.50 863 ASP A O 1
ATOM 6772 N N . ASN A 1 864 ? 14.473 -32.569 -13.588 1.00 87.69 864 ASN A N 1
ATOM 6773 C CA . ASN A 1 864 ? 13.568 -32.289 -14.705 1.00 87.69 864 ASN A CA 1
ATOM 6774 C C . ASN A 1 864 ? 14.034 -31.133 -15.615 1.00 87.69 864 ASN A C 1
ATOM 6776 O O . ASN A 1 864 ? 13.270 -30.689 -16.475 1.00 87.69 864 ASN A O 1
ATOM 6780 N N . ARG A 1 865 ? 15.272 -30.636 -15.456 1.00 88.00 865 ARG A N 1
ATOM 6781 C CA . ARG A 1 865 ? 15.826 -29.481 -16.199 1.00 88.00 865 ARG A CA 1
ATOM 6782 C C . ARG A 1 865 ? 15.003 -28.194 -16.044 1.00 88.00 865 ARG A C 1
ATOM 6784 O O . ARG A 1 865 ? 14.893 -27.387 -16.962 1.00 88.00 865 ARG A O 1
ATOM 6791 N N . LEU A 1 866 ? 14.392 -28.014 -14.877 1.00 90.31 866 LEU A N 1
ATOM 6792 C CA . LEU A 1 866 ? 13.684 -26.798 -14.454 1.00 90.31 866 LEU A CA 1
ATOM 6793 C C . LEU A 1 866 ? 14.513 -25.962 -13.471 1.00 90.31 866 LEU A C 1
ATOM 6795 O O . LEU A 1 866 ? 14.146 -24.832 -13.156 1.00 90.31 866 LEU A O 1
ATOM 6799 N N . ALA A 1 867 ? 15.636 -26.503 -13.007 1.00 92.94 867 ALA A N 1
ATOM 6800 C CA . ALA A 1 867 ? 16.654 -25.813 -12.235 1.00 92.94 867 ALA A CA 1
ATOM 6801 C C . ALA A 1 867 ? 18.048 -26.273 -12.686 1.00 92.94 867 ALA A C 1
ATOM 6803 O O . ALA A 1 867 ? 18.192 -27.314 -13.329 1.00 92.94 867 ALA A O 1
ATOM 6804 N N . LEU A 1 868 ? 19.077 -25.496 -12.363 1.00 93.69 868 LEU A N 1
ATOM 6805 C CA . LEU A 1 868 ? 20.463 -25.903 -12.560 1.00 93.69 868 LEU A CA 1
ATOM 6806 C C . LEU A 1 868 ? 20.867 -26.915 -11.479 1.00 93.69 868 LEU A C 1
ATOM 6808 O O . LEU A 1 868 ? 20.417 -26.810 -10.338 1.00 93.69 868 LEU A O 1
ATOM 6812 N N . PRO A 1 869 ? 21.761 -27.867 -11.785 1.00 93.31 869 PRO A N 1
ATOM 6813 C CA . PRO A 1 869 ? 22.425 -28.643 -10.747 1.00 93.31 869 PRO A CA 1
ATOM 6814 C C . PRO A 1 869 ? 23.126 -27.713 -9.749 1.00 93.31 869 PRO A C 1
ATOM 6816 O O . PRO A 1 869 ? 23.702 -26.699 -10.145 1.00 93.31 869 PRO A O 1
ATOM 6819 N N . VAL A 1 870 ? 23.127 -28.073 -8.462 1.00 90.69 870 VAL A N 1
ATOM 6820 C CA . VAL A 1 870 ? 23.697 -27.238 -7.385 1.00 90.69 870 VAL A CA 1
ATOM 6821 C C . VAL A 1 870 ? 25.163 -26.868 -7.654 1.00 90.69 870 VAL A C 1
ATOM 6823 O O . VAL A 1 870 ? 25.561 -25.727 -7.435 1.00 90.69 870 VAL A O 1
ATOM 6826 N N . GLU A 1 871 ? 25.953 -27.793 -8.200 1.00 89.94 871 GLU A N 1
ATOM 6827 C CA . GLU A 1 871 ? 27.353 -27.535 -8.562 1.00 89.94 871 GLU A CA 1
ATOM 6828 C C . GLU A 1 871 ? 27.487 -26.521 -9.708 1.00 89.94 871 GLU A C 1
ATOM 6830 O O . GLU A 1 871 ? 28.368 -25.668 -9.684 1.00 89.94 871 GLU A O 1
ATOM 6835 N N . THR A 1 872 ? 26.564 -26.526 -10.673 1.00 93.81 872 THR A N 1
ATOM 6836 C CA . THR A 1 872 ? 26.513 -25.494 -11.717 1.00 93.81 872 THR A CA 1
ATOM 6837 C C . THR A 1 872 ? 26.034 -24.157 -11.150 1.00 93.81 872 THR A C 1
ATOM 6839 O O . THR A 1 872 ? 26.564 -23.114 -11.519 1.00 93.81 872 THR A O 1
ATOM 6842 N N . LEU A 1 873 ? 25.076 -24.156 -10.217 1.00 93.75 873 LEU A N 1
ATOM 6843 C CA . LEU A 1 873 ? 24.635 -22.932 -9.541 1.00 93.75 873 LEU A CA 1
ATOM 6844 C C . LEU A 1 873 ? 25.795 -22.252 -8.792 1.00 93.75 873 LEU A C 1
ATOM 6846 O O . LEU A 1 873 ? 25.911 -21.026 -8.846 1.00 93.75 873 LEU A O 1
ATOM 6850 N N . LYS A 1 874 ? 26.686 -23.026 -8.154 1.00 92.50 874 LYS A N 1
ATOM 6851 C CA . LYS A 1 874 ? 27.898 -22.494 -7.503 1.00 92.50 874 LYS A CA 1
ATOM 6852 C C . LYS A 1 874 ? 28.789 -21.725 -8.473 1.00 92.50 874 LYS A C 1
ATOM 6854 O O . LYS A 1 874 ? 29.358 -20.717 -8.070 1.00 92.50 874 LYS A O 1
ATOM 6859 N N . ASP A 1 875 ? 28.864 -22.133 -9.733 1.00 92.88 875 ASP A N 1
ATOM 6860 C CA . ASP A 1 875 ? 29.687 -21.460 -10.746 1.00 92.88 875 ASP A CA 1
ATOM 6861 C C . ASP A 1 875 ? 29.056 -20.172 -11.273 1.00 92.88 875 ASP A C 1
ATOM 6863 O O . ASP A 1 875 ? 29.757 -19.277 -11.743 1.00 92.88 875 ASP A O 1
ATOM 6867 N N . VAL A 1 876 ? 27.731 -20.072 -11.178 1.00 95.38 876 VAL A N 1
ATOM 6868 C CA . VAL A 1 876 ? 26.937 -19.047 -11.857 1.00 95.38 876 VAL A CA 1
ATOM 6869 C C . VAL A 1 876 ? 26.462 -17.944 -10.908 1.00 95.38 876 VAL A C 1
ATOM 6871 O O . VAL A 1 876 ? 26.326 -16.802 -11.339 1.00 95.38 876 VAL A O 1
ATOM 6874 N N . PHE A 1 877 ? 26.260 -18.239 -9.621 1.00 95.69 877 PHE A N 1
ATOM 6875 C CA . PHE A 1 877 ? 25.579 -17.342 -8.682 1.00 95.69 877 PHE A CA 1
ATOM 6876 C C . PHE A 1 877 ? 26.216 -15.944 -8.543 1.00 95.69 877 PHE A C 1
ATOM 6878 O O . PHE A 1 877 ? 25.538 -14.948 -8.809 1.00 95.69 877 PHE A O 1
ATOM 6885 N N . LEU A 1 878 ? 27.493 -15.824 -8.143 1.00 96.69 878 LEU A N 1
ATOM 6886 C CA . LEU A 1 878 ? 28.120 -14.493 -8.025 1.00 96.69 878 LEU A CA 1
ATOM 6887 C C . LEU A 1 878 ? 28.319 -13.789 -9.376 1.00 96.69 878 LEU A C 1
ATOM 6889 O O . LEU A 1 878 ? 28.040 -12.587 -9.427 1.00 96.69 878 LEU A O 1
ATOM 6893 N N . PRO A 1 879 ? 28.757 -14.468 -10.462 1.00 97.75 879 PRO A N 1
ATOM 6894 C CA . PRO A 1 879 ? 28.761 -13.859 -11.790 1.00 97.75 879 PRO A CA 1
ATOM 6895 C C . PRO A 1 879 ? 27.399 -13.273 -12.170 1.00 97.75 879 PRO A C 1
ATOM 6897 O O . PRO A 1 879 ? 27.319 -12.107 -12.550 1.00 97.75 879 PRO A O 1
ATOM 6900 N N . GLU A 1 880 ? 26.314 -14.029 -11.992 1.00 97.44 880 GLU A N 1
ATOM 6901 C CA . GLU A 1 880 ? 24.955 -13.582 -12.294 1.00 97.44 880 GLU A CA 1
ATOM 6902 C C . GLU A 1 880 ? 24.511 -12.407 -11.411 1.00 97.44 880 GLU A C 1
ATOM 6904 O O . GLU A 1 880 ? 23.934 -11.437 -11.910 1.00 97.44 880 GLU A O 1
ATOM 6909 N N . LEU A 1 881 ? 24.814 -12.437 -10.110 1.00 97.00 881 LEU A N 1
ATOM 6910 C CA . LEU A 1 881 ? 24.503 -11.334 -9.198 1.00 97.00 881 LEU A CA 1
ATOM 6911 C C . LEU A 1 881 ? 25.235 -10.042 -9.600 1.00 97.00 881 LEU A C 1
ATOM 6913 O O . LEU A 1 881 ? 24.640 -8.954 -9.586 1.00 97.00 881 LEU A O 1
ATOM 6917 N N . TYR A 1 882 ? 26.503 -10.158 -10.007 1.00 98.12 882 TYR A N 1
ATOM 6918 C CA . TYR A 1 882 ? 27.289 -9.038 -10.516 1.00 98.12 882 TYR A CA 1
ATOM 6919 C C . TYR A 1 882 ? 26.716 -8.502 -11.830 1.00 98.12 882 TYR A C 1
ATOM 6921 O O . TYR A 1 882 ? 26.426 -7.306 -11.911 1.00 98.12 882 TYR A O 1
ATOM 6929 N N . ILE A 1 883 ? 26.437 -9.384 -12.801 1.00 98.12 883 ILE A N 1
ATOM 6930 C CA . ILE A 1 883 ? 25.764 -9.049 -14.067 1.00 98.12 883 ILE A CA 1
ATOM 6931 C C . ILE A 1 883 ? 24.464 -8.293 -13.783 1.00 98.12 883 ILE A C 1
ATOM 6933 O O . ILE A 1 883 ? 24.255 -7.203 -14.309 1.00 98.12 883 ILE A O 1
ATOM 6937 N N . SER A 1 884 ? 23.598 -8.839 -12.926 1.00 96.56 884 SER A N 1
ATOM 6938 C CA . SER A 1 884 ? 22.307 -8.249 -12.559 1.00 96.56 884 SER A CA 1
ATOM 6939 C C . SER A 1 884 ? 22.455 -6.839 -11.991 1.00 96.56 884 SER A C 1
ATOM 6941 O O . SER A 1 884 ? 21.620 -5.967 -12.259 1.00 96.56 884 SER A O 1
ATOM 6943 N N . THR A 1 885 ? 23.512 -6.594 -11.219 1.00 97.44 885 THR A N 1
ATOM 6944 C CA . THR A 1 885 ? 23.800 -5.297 -10.601 1.00 97.44 885 THR A CA 1
ATOM 6945 C C . THR A 1 885 ? 24.289 -4.286 -11.630 1.00 97.44 885 THR A C 1
ATOM 6947 O O . THR A 1 885 ? 23.651 -3.244 -11.793 1.00 97.44 885 THR A O 1
ATOM 6950 N N . ILE A 1 886 ? 25.346 -4.604 -12.383 1.00 97.00 886 ILE A N 1
ATOM 6951 C CA . ILE A 1 886 ? 25.933 -3.668 -13.354 1.00 97.00 886 ILE A CA 1
ATOM 6952 C C . ILE A 1 886 ? 25.019 -3.438 -14.563 1.00 97.00 886 ILE A C 1
ATOM 6954 O O . ILE A 1 886 ? 24.961 -2.332 -15.081 1.00 97.00 886 ILE A O 1
ATOM 6958 N N . TYR A 1 887 ? 24.209 -4.426 -14.957 1.00 96.31 887 TYR A N 1
ATOM 6959 C CA . TYR A 1 887 ? 23.152 -4.241 -15.953 1.00 96.31 887 TYR A CA 1
ATOM 6960 C C . TYR A 1 887 ? 22.106 -3.228 -15.474 1.00 96.31 887 TYR A C 1
ATOM 6962 O O . TYR A 1 887 ? 21.666 -2.368 -16.238 1.00 96.31 887 TYR A O 1
ATOM 6970 N N . THR A 1 888 ? 21.693 -3.318 -14.204 1.00 94.88 888 THR A N 1
ATOM 6971 C CA . THR A 1 888 ? 20.717 -2.375 -13.640 1.00 94.88 888 THR A CA 1
ATOM 6972 C C . THR A 1 888 ? 21.323 -0.975 -13.538 1.00 94.88 888 THR A C 1
ATOM 6974 O O . THR A 1 888 ? 20.665 -0.013 -13.932 1.00 94.88 888 THR A O 1
ATOM 6977 N N . LEU A 1 889 ? 22.575 -0.876 -13.076 1.00 95.19 889 LEU A N 1
ATOM 6978 C CA . LEU A 1 889 ? 23.336 0.372 -13.002 1.00 95.19 889 LEU A CA 1
ATOM 6979 C C . LEU A 1 889 ? 23.505 0.998 -14.388 1.00 95.19 889 LEU A C 1
ATOM 6981 O O . LEU A 1 889 ? 23.142 2.146 -14.584 1.00 95.19 889 LEU A O 1
ATOM 6985 N N . GLY A 1 890 ? 23.956 0.232 -15.378 1.00 94.25 890 GLY A N 1
ATOM 6986 C CA . GLY A 1 890 ? 24.157 0.710 -16.742 1.00 94.25 890 GLY A CA 1
ATOM 6987 C C . GLY A 1 890 ? 22.881 1.259 -17.386 1.00 94.25 890 GLY A C 1
ATOM 6988 O O . GLY A 1 890 ? 22.935 2.183 -18.190 1.00 94.25 890 GLY A O 1
ATOM 6989 N N . ARG A 1 891 ? 21.703 0.745 -17.005 1.00 91.81 891 ARG A N 1
ATOM 6990 C CA . ARG A 1 891 ? 20.412 1.218 -17.532 1.00 91.81 891 ARG A CA 1
ATOM 6991 C C . ARG A 1 891 ? 19.938 2.544 -16.958 1.00 91.81 891 ARG A C 1
ATOM 6993 O O . ARG A 1 891 ? 18.994 3.096 -17.527 1.00 91.81 891 ARG A O 1
ATOM 7000 N N . THR A 1 892 ? 20.541 3.071 -15.892 1.00 89.00 892 THR A N 1
ATOM 7001 C CA . THR A 1 892 ? 20.145 4.374 -15.326 1.00 89.00 892 THR A CA 1
ATOM 7002 C C . THR A 1 892 ? 20.233 5.490 -16.371 1.00 89.00 892 THR A C 1
ATOM 7004 O O . THR A 1 892 ? 19.361 6.361 -16.395 1.00 89.00 892 THR A O 1
ATOM 7007 N N . ILE A 1 893 ? 21.160 5.381 -17.333 1.00 89.88 893 ILE A N 1
ATOM 7008 C CA . ILE A 1 893 ? 21.299 6.311 -18.469 1.00 89.88 893 ILE A CA 1
ATOM 7009 C C . ILE A 1 893 ? 20.037 6.448 -19.322 1.00 89.88 893 ILE A C 1
ATOM 7011 O O . ILE A 1 893 ? 19.878 7.437 -20.021 1.00 89.88 893 ILE A O 1
ATOM 7015 N N . PHE A 1 894 ? 19.141 5.457 -19.310 1.00 85.12 894 PHE A N 1
ATOM 7016 C CA . PHE A 1 894 ? 17.902 5.522 -20.083 1.00 85.12 894 PHE A CA 1
ATOM 7017 C C . PHE A 1 894 ? 16.755 6.214 -19.346 1.00 85.12 894 PHE A C 1
ATOM 7019 O O . PHE A 1 894 ? 15.659 6.328 -19.901 1.00 85.12 894 PHE A O 1
ATOM 7026 N N . TYR A 1 895 ? 16.947 6.560 -18.074 1.00 76.75 895 TYR A N 1
ATOM 7027 C CA . TYR A 1 895 ? 15.873 7.040 -17.211 1.00 76.75 895 TYR A CA 1
ATOM 7028 C C . TYR A 1 895 ? 16.193 8.351 -16.502 1.00 76.75 895 TYR A C 1
ATOM 7030 O O . TYR A 1 895 ? 15.246 9.032 -16.107 1.00 76.75 895 TYR A O 1
ATOM 7038 N N . LEU A 1 896 ? 17.476 8.674 -16.323 1.00 77.38 896 LEU A N 1
ATOM 7039 C CA . LEU A 1 896 ? 17.947 9.886 -15.660 1.00 77.38 896 LEU A CA 1
ATOM 7040 C C . LEU A 1 896 ? 18.309 10.952 -16.694 1.00 77.38 896 LEU A C 1
ATOM 7042 O O . LEU A 1 896 ? 19.088 10.707 -17.613 1.00 77.38 896 LEU A O 1
ATOM 7046 N N . SER A 1 897 ? 17.762 12.153 -16.520 1.00 74.38 897 SER A N 1
ATOM 7047 C CA . SER A 1 897 ? 18.002 13.307 -17.398 1.00 74.38 897 SER A CA 1
ATOM 7048 C C . SER A 1 897 ? 19.439 13.831 -17.350 1.00 74.38 897 SER A C 1
ATOM 7050 O O . SER A 1 897 ? 19.857 14.545 -18.253 1.00 74.38 897 SER A O 1
ATOM 7052 N N . GLU A 1 898 ? 20.206 13.460 -16.324 1.00 78.38 898 GLU A N 1
ATOM 7053 C CA . GLU A 1 898 ? 21.621 13.816 -16.141 1.00 78.38 898 GLU A CA 1
ATOM 7054 C C . GLU A 1 898 ? 22.549 13.159 -17.181 1.00 78.38 898 GLU A C 1
ATOM 7056 O O . GLU A 1 898 ? 23.698 13.581 -17.352 1.00 78.38 898 GLU A O 1
ATOM 7061 N N . TYR A 1 899 ? 22.036 12.160 -17.911 1.00 85.06 899 TYR A N 1
ATOM 7062 C CA . TYR A 1 899 ? 22.759 11.364 -18.902 1.00 85.06 899 TYR A CA 1
ATOM 7063 C C . TYR A 1 899 ? 22.117 11.440 -20.301 1.00 85.06 899 TYR A C 1
ATOM 7065 O O . TYR A 1 899 ? 21.704 10.410 -20.841 1.00 85.06 899 TYR A O 1
ATOM 7073 N N . PRO A 1 900 ? 22.028 12.632 -20.923 1.00 83.75 900 PRO A N 1
ATOM 7074 C CA . PRO A 1 900 ? 21.403 12.776 -22.235 1.00 83.75 900 PRO A CA 1
ATOM 7075 C C . PRO A 1 900 ? 22.179 12.018 -23.332 1.00 83.75 900 PRO A C 1
ATOM 7077 O O . PRO A 1 900 ? 23.403 11.858 -23.215 1.00 83.75 900 PRO A O 1
ATOM 7080 N N . PRO A 1 901 ? 21.507 11.567 -24.412 1.00 85.12 901 PRO A N 1
ATOM 7081 C CA . PRO A 1 901 ? 22.165 10.913 -25.540 1.00 85.12 901 PRO A CA 1
ATOM 7082 C C . PRO A 1 901 ? 23.355 11.705 -26.100 1.00 85.12 901 PRO A C 1
ATOM 7084 O O . PRO A 1 901 ? 23.324 12.930 -26.164 1.00 85.12 901 PRO A O 1
ATOM 7087 N N . GLY A 1 902 ? 24.435 11.002 -26.459 1.00 79.25 902 GLY A N 1
ATOM 7088 C CA . GLY A 1 902 ? 25.696 11.605 -26.918 1.00 79.25 902 GLY A CA 1
ATOM 7089 C C . GLY A 1 902 ? 26.635 12.146 -25.824 1.00 79.25 902 GLY A C 1
ATOM 7090 O O . GLY A 1 902 ? 27.756 12.529 -26.139 1.00 79.25 902 GLY A O 1
ATOM 7091 N N . SER A 1 903 ? 26.234 12.166 -24.547 1.00 85.62 903 SER A N 1
ATOM 7092 C CA . SER A 1 903 ? 27.089 12.648 -23.448 1.00 85.62 903 SER A CA 1
ATOM 7093 C C . SER A 1 903 ? 28.225 11.680 -23.089 1.00 85.62 903 SER A C 1
ATOM 7095 O O . SER A 1 903 ? 27.981 10.496 -22.843 1.00 85.62 903 SER A O 1
ATOM 7097 N N . GLU A 1 904 ? 29.448 12.198 -22.920 1.00 85.44 904 GLU A N 1
ATOM 7098 C CA . GLU A 1 904 ? 30.611 11.431 -22.433 1.00 85.44 904 GLU A CA 1
ATOM 7099 C C . GLU A 1 904 ? 30.385 10.826 -21.038 1.00 85.44 904 GLU A C 1
ATOM 7101 O O . GLU A 1 904 ? 30.923 9.766 -20.718 1.00 85.44 904 GLU A O 1
ATOM 7106 N N . ARG A 1 905 ? 29.508 11.433 -20.222 1.00 87.25 905 ARG A N 1
ATOM 7107 C CA . ARG A 1 905 ? 29.146 10.916 -18.888 1.00 87.25 905 ARG A CA 1
ATOM 7108 C C . ARG A 1 905 ? 28.487 9.533 -18.937 1.00 87.25 905 ARG A C 1
ATOM 7110 O O . ARG A 1 905 ? 28.433 8.857 -17.916 1.00 87.25 905 ARG A O 1
ATOM 7117 N N . ARG A 1 906 ? 27.995 9.098 -20.106 1.00 90.62 906 ARG A N 1
ATOM 7118 C CA . ARG A 1 906 ? 27.397 7.768 -20.309 1.00 90.62 906 ARG A CA 1
ATOM 7119 C C . ARG A 1 906 ? 28.435 6.662 -20.466 1.00 90.62 906 ARG A C 1
ATOM 7121 O O . ARG A 1 906 ? 28.081 5.501 -20.278 1.00 90.62 906 ARG A O 1
ATOM 7128 N N . ALA A 1 907 ? 29.686 6.989 -20.800 1.00 90.62 907 ALA A N 1
ATOM 7129 C CA . ALA A 1 907 ? 30.700 5.996 -21.151 1.00 90.62 907 ALA A CA 1
ATOM 7130 C C . ALA A 1 907 ? 30.906 4.905 -20.075 1.00 90.62 907 ALA A C 1
ATOM 7132 O O . ALA A 1 907 ? 30.895 3.729 -20.443 1.00 90.62 907 ALA A O 1
ATOM 7133 N N . PRO A 1 908 ? 30.989 5.218 -18.762 1.00 91.12 908 PRO A N 1
ATOM 7134 C CA . PRO A 1 908 ? 31.133 4.185 -17.730 1.00 91.12 908 PRO A CA 1
ATOM 7135 C C . PRO A 1 908 ? 29.933 3.227 -17.660 1.00 91.12 908 PRO A C 1
ATOM 7137 O O . PRO A 1 908 ? 30.099 2.025 -17.482 1.00 91.12 908 PRO A O 1
ATOM 7140 N N . PHE A 1 909 ? 28.720 3.744 -17.853 1.00 93.50 909 PHE A N 1
ATOM 7141 C CA . PHE A 1 909 ? 27.486 2.959 -17.804 1.00 93.50 909 PHE A CA 1
ATOM 7142 C C . PHE A 1 909 ? 27.279 2.111 -19.062 1.00 93.50 909 PHE A C 1
ATOM 7144 O O . PHE A 1 909 ? 26.787 0.987 -18.980 1.00 93.50 909 PHE A O 1
ATOM 7151 N N . ILE A 1 910 ? 27.675 2.625 -20.232 1.00 93.31 910 ILE A N 1
ATOM 7152 C CA . ILE A 1 910 ? 27.696 1.852 -21.480 1.00 93.31 910 ILE A CA 1
ATOM 7153 C C . ILE A 1 910 ? 28.706 0.707 -21.359 1.00 93.31 910 ILE A C 1
ATOM 7155 O O . ILE A 1 910 ? 28.373 -0.424 -21.714 1.00 93.31 910 ILE A O 1
ATOM 7159 N N . ARG A 1 911 ? 29.889 0.970 -20.786 1.00 92.81 911 ARG A N 1
ATOM 7160 C CA . ARG A 1 911 ? 30.871 -0.076 -20.473 1.00 92.81 911 ARG A CA 1
ATOM 7161 C C . ARG A 1 911 ? 30.280 -1.132 -19.539 1.00 92.81 911 ARG A C 1
ATOM 7163 O O . ARG A 1 911 ? 30.403 -2.314 -19.833 1.00 92.81 911 ARG A O 1
ATOM 7170 N N . ASP A 1 912 ? 29.552 -0.735 -18.494 1.00 95.12 912 ASP A N 1
ATOM 7171 C CA . ASP A 1 912 ? 28.858 -1.680 -17.604 1.00 95.12 912 ASP A CA 1
ATOM 7172 C C . ASP A 1 912 ? 27.822 -2.553 -18.342 1.00 95.12 912 ASP A C 1
ATOM 7174 O O . ASP A 1 912 ? 27.711 -3.745 -18.053 1.00 95.12 912 ASP A O 1
ATOM 7178 N N . LEU A 1 913 ? 27.098 -2.011 -19.332 1.00 95.81 913 LEU A N 1
ATOM 7179 C CA . LEU A 1 913 ? 26.191 -2.798 -20.184 1.00 95.81 913 LEU A CA 1
ATOM 7180 C C . LEU A 1 913 ? 26.941 -3.788 -21.087 1.00 95.81 913 LEU A C 1
ATOM 7182 O O . LEU A 1 913 ? 26.468 -4.909 -21.286 1.00 95.81 913 LEU A O 1
ATOM 7186 N N . GLN A 1 914 ? 28.091 -3.387 -21.634 1.00 95.31 914 GLN A N 1
ATOM 7187 C CA . GLN A 1 914 ? 28.937 -4.249 -22.464 1.00 95.31 914 GLN A CA 1
ATOM 7188 C C . GLN A 1 914 ? 29.538 -5.388 -21.636 1.00 95.31 914 GLN A C 1
ATOM 7190 O O . GLN A 1 914 ? 29.394 -6.551 -22.010 1.00 95.31 914 GLN A O 1
ATOM 7195 N N . VAL A 1 915 ? 30.138 -5.067 -20.485 1.00 96.00 915 VAL A N 1
ATOM 7196 C CA . VAL A 1 915 ? 30.702 -6.054 -19.555 1.00 96.00 915 VAL A CA 1
ATOM 7197 C C . VAL A 1 915 ? 29.613 -7.006 -19.062 1.00 96.00 915 VAL A C 1
ATOM 7199 O O . VAL A 1 915 ? 29.843 -8.209 -19.046 1.00 96.00 915 VAL A O 1
ATOM 7202 N N . ALA A 1 916 ? 28.401 -6.523 -18.749 1.00 97.62 916 ALA A N 1
ATOM 7203 C CA . ALA A 1 916 ? 27.273 -7.391 -18.391 1.00 97.62 916 ALA A CA 1
ATOM 7204 C C . ALA A 1 916 ? 26.972 -8.440 -19.468 1.00 97.62 916 ALA A C 1
ATOM 7206 O O . ALA A 1 916 ? 26.779 -9.613 -19.149 1.00 97.62 916 ALA A O 1
ATOM 7207 N N . TYR A 1 917 ? 26.916 -8.017 -20.734 1.00 96.94 917 TYR A N 1
ATOM 7208 C CA . TYR A 1 917 ? 26.618 -8.904 -21.854 1.00 96.94 917 TYR A CA 1
ATOM 7209 C C . TYR A 1 917 ? 27.745 -9.916 -22.092 1.00 96.94 917 TYR A C 1
ATOM 7211 O O . TYR A 1 917 ? 27.483 -11.115 -22.159 1.00 96.94 917 TYR A O 1
ATOM 7219 N N . TYR A 1 918 ? 28.999 -9.466 -22.145 1.00 96.62 918 TYR A N 1
ATOM 7220 C CA . TYR A 1 918 ? 30.136 -10.363 -22.362 1.00 96.62 918 TYR A CA 1
ATOM 7221 C C . TYR A 1 918 ? 30.366 -11.319 -21.191 1.00 96.62 918 TYR A C 1
ATOM 7223 O O . TYR A 1 918 ? 30.703 -12.479 -21.404 1.00 96.62 918 TYR A O 1
ATOM 7231 N N . LEU A 1 919 ? 30.089 -10.890 -19.959 1.00 96.94 919 LEU A N 1
ATOM 7232 C CA . LEU A 1 919 ? 30.151 -11.766 -18.792 1.00 96.94 919 LEU A CA 1
ATOM 7233 C C . LEU A 1 919 ? 29.074 -12.863 -18.857 1.00 96.94 919 LEU A C 1
ATOM 7235 O O . LEU A 1 919 ? 29.343 -13.991 -18.454 1.00 96.94 919 LEU A O 1
ATOM 7239 N N . CYS A 1 920 ? 27.897 -12.587 -19.440 1.00 97.25 920 CYS A N 1
ATOM 7240 C CA . CYS A 1 920 ? 26.918 -13.639 -19.751 1.00 97.25 920 CYS A CA 1
ATOM 7241 C C . CYS A 1 920 ? 27.468 -14.654 -20.768 1.00 97.25 920 CYS A C 1
ATOM 7243 O O . CYS A 1 920 ? 27.236 -15.852 -20.613 1.00 97.25 920 CYS A O 1
ATOM 7245 N N . GLU A 1 921 ? 28.194 -14.199 -21.795 1.00 96.25 921 GLU A N 1
ATOM 7246 C CA . GLU A 1 921 ? 28.813 -15.095 -22.782 1.00 96.25 921 GLU A CA 1
ATOM 7247 C C . GLU A 1 921 ? 29.886 -15.988 -22.144 1.00 96.25 921 GLU A C 1
ATOM 7249 O O . GLU A 1 921 ? 29.951 -17.174 -22.459 1.00 96.25 921 GLU A O 1
ATOM 7254 N N . GLU A 1 922 ? 30.694 -15.459 -21.222 1.00 97.25 922 GLU A N 1
ATOM 7255 C CA . GLU A 1 922 ? 31.689 -16.251 -20.485 1.00 97.25 922 GLU A CA 1
ATOM 7256 C C . GLU A 1 922 ? 31.032 -17.300 -19.576 1.00 97.25 922 GLU A C 1
ATOM 7258 O O . GLU A 1 922 ? 31.452 -18.460 -19.577 1.00 97.25 922 GLU A O 1
ATOM 7263 N N . VAL A 1 923 ? 29.938 -16.946 -18.888 1.00 96.75 923 VAL A N 1
ATOM 7264 C CA . VAL A 1 923 ? 29.129 -17.918 -18.131 1.00 96.75 923 VAL A CA 1
ATOM 7265 C C . VAL A 1 923 ? 28.609 -19.026 -19.052 1.00 96.75 923 VAL A C 1
ATOM 7267 O O . VAL A 1 923 ? 28.759 -20.209 -18.735 1.00 96.75 923 VAL A O 1
ATOM 7270 N N . ALA A 1 924 ? 28.043 -18.669 -20.209 1.00 95.94 924 ALA A N 1
ATOM 7271 C CA . ALA A 1 924 ? 27.496 -19.636 -21.157 1.00 95.94 924 ALA A CA 1
ATOM 7272 C C . ALA A 1 924 ? 28.566 -20.572 -21.729 1.00 95.94 924 ALA A C 1
ATOM 7274 O O . ALA A 1 924 ? 28.343 -21.781 -21.804 1.00 95.94 924 ALA A O 1
ATOM 7275 N N . LYS A 1 925 ? 29.751 -20.047 -22.065 1.00 95.75 925 LYS A N 1
ATOM 7276 C CA . LYS A 1 925 ? 30.893 -20.853 -22.530 1.00 95.75 925 LYS A CA 1
ATOM 7277 C C . LYS A 1 925 ? 31.354 -21.855 -21.475 1.00 95.75 925 LYS A C 1
ATOM 7279 O O . LYS A 1 925 ? 31.649 -22.997 -21.813 1.00 95.75 925 LYS A O 1
ATOM 7284 N N . ALA A 1 926 ? 31.428 -21.435 -20.214 1.00 94.75 926 ALA A N 1
ATOM 7285 C CA . ALA A 1 926 ? 31.988 -22.258 -19.149 1.00 94.75 926 ALA A CA 1
ATOM 7286 C C . ALA A 1 926 ? 31.003 -23.286 -18.571 1.00 94.75 926 ALA A C 1
ATOM 7288 O O . ALA A 1 926 ? 31.430 -24.339 -18.107 1.00 94.75 926 ALA A O 1
ATOM 7289 N N . THR A 1 927 ? 29.700 -22.995 -18.594 1.00 93.44 927 THR A N 1
ATOM 7290 C CA . THR A 1 927 ? 28.682 -23.810 -17.900 1.00 93.44 927 THR A CA 1
ATOM 7291 C C . THR A 1 927 ? 27.632 -24.417 -18.827 1.00 93.44 927 THR A C 1
ATOM 7293 O O . THR A 1 927 ? 26.807 -25.208 -18.378 1.00 93.44 927 THR A O 1
ATOM 7296 N N . SER A 1 928 ? 27.629 -24.053 -20.117 1.00 90.69 928 SER A N 1
ATOM 7297 C CA . SER A 1 928 ? 26.541 -24.352 -21.066 1.00 90.69 928 SER A CA 1
ATOM 7298 C C . SER A 1 928 ? 25.161 -23.822 -20.632 1.00 90.69 928 SER A C 1
ATOM 7300 O O . SER A 1 928 ? 24.144 -24.190 -21.218 1.00 90.69 928 SER A O 1
ATOM 7302 N N . CYS A 1 929 ? 25.110 -22.945 -19.623 1.00 90.88 929 CYS A N 1
ATOM 7303 C CA . CYS A 1 929 ? 23.894 -22.307 -19.134 1.00 90.88 929 CYS A CA 1
ATOM 7304 C C . CYS A 1 929 ? 23.710 -20.935 -19.784 1.00 90.88 929 CYS A C 1
ATOM 7306 O O . CYS A 1 929 ? 24.626 -20.116 -19.795 1.00 90.88 929 CYS A O 1
ATOM 7308 N N . THR A 1 930 ? 22.503 -20.645 -20.268 1.00 93.38 930 THR A N 1
ATOM 7309 C CA . THR A 1 930 ? 22.166 -19.293 -20.724 1.00 93.38 930 THR A CA 1
ATOM 7310 C C . THR A 1 930 ? 21.414 -18.549 -19.624 1.00 93.38 930 THR A C 1
ATOM 7312 O O . THR A 1 930 ? 20.317 -18.936 -19.226 1.00 93.38 930 THR A O 1
ATOM 7315 N N . LEU A 1 931 ? 21.989 -17.449 -19.139 1.00 94.44 931 LEU A N 1
ATOM 7316 C CA . LEU A 1 931 ? 21.356 -16.593 -18.132 1.00 94.44 931 LEU A CA 1
ATOM 7317 C C . LEU A 1 931 ? 20.268 -15.713 -18.742 1.00 94.44 931 LEU A C 1
ATOM 7319 O O . LEU A 1 931 ? 20.458 -15.183 -19.840 1.00 94.44 931 LEU A O 1
ATOM 7323 N N . LEU A 1 932 ? 19.186 -15.446 -18.005 1.00 91.25 932 LEU A N 1
ATOM 7324 C CA . LEU A 1 932 ? 18.158 -14.466 -18.385 1.00 91.25 932 LEU A CA 1
ATOM 7325 C C . LEU A 1 932 ? 18.777 -13.102 -18.709 1.00 91.25 932 LEU A C 1
ATOM 7327 O O . LEU A 1 932 ? 18.348 -12.423 -19.646 1.00 91.25 932 LEU A O 1
ATOM 7331 N N . HIS A 1 933 ? 19.825 -12.714 -17.981 1.00 93.81 933 HIS A N 1
ATOM 7332 C CA . HIS A 1 933 ? 20.543 -11.470 -18.223 1.00 93.81 933 HIS A CA 1
ATOM 7333 C C . HIS A 1 933 ? 21.258 -11.415 -19.568 1.00 93.81 933 HIS A C 1
ATOM 7335 O O . HIS A 1 933 ? 21.507 -10.309 -20.031 1.00 93.81 933 HIS A O 1
ATOM 7341 N N . THR A 1 934 ? 21.492 -12.536 -20.253 1.00 91.94 934 THR A N 1
ATOM 7342 C CA . THR A 1 934 ? 21.960 -12.543 -21.653 1.00 91.94 934 THR A CA 1
ATOM 7343 C C . THR A 1 934 ? 20.939 -11.837 -22.540 1.00 91.94 934 THR A C 1
ATOM 7345 O O . THR A 1 934 ? 21.260 -10.903 -23.275 1.00 91.94 934 THR A O 1
ATOM 7348 N N . PHE A 1 935 ? 19.666 -12.224 -22.399 1.00 87.50 935 PHE A N 1
ATOM 7349 C CA . PHE A 1 935 ? 18.567 -11.570 -23.095 1.00 87.50 935 PHE A CA 1
ATOM 7350 C C . PHE A 1 935 ? 18.404 -10.123 -22.625 1.00 87.50 935 PHE A C 1
ATOM 7352 O O . PHE A 1 935 ? 18.281 -9.230 -23.456 1.00 87.50 935 PHE A O 1
ATOM 7359 N N . LEU A 1 936 ? 18.423 -9.864 -21.313 1.00 89.69 936 LEU A N 1
ATOM 7360 C CA . LEU A 1 936 ? 18.186 -8.516 -20.788 1.00 89.69 936 LEU A CA 1
ATOM 7361 C C . LEU A 1 936 ? 19.298 -7.526 -21.170 1.00 89.69 936 LEU A C 1
ATOM 7363 O O . LEU A 1 936 ? 18.999 -6.445 -21.668 1.00 89.69 936 LEU A O 1
ATOM 7367 N N . SER A 1 937 ? 20.569 -7.879 -20.982 1.00 91.44 937 SER A N 1
ATOM 7368 C CA . SER A 1 937 ? 21.714 -7.014 -21.305 1.00 91.44 937 SER A CA 1
ATOM 7369 C C . SER A 1 937 ? 21.800 -6.707 -22.798 1.00 91.44 937 SER A C 1
ATOM 7371 O O . SER A 1 937 ? 22.052 -5.557 -23.163 1.00 91.44 937 SER A O 1
ATOM 7373 N N . LYS A 1 938 ? 21.479 -7.673 -23.669 1.00 90.00 938 LYS A N 1
ATOM 7374 C CA . LYS A 1 938 ? 21.426 -7.445 -25.117 1.00 90.00 938 LYS A CA 1
ATOM 7375 C C . LYS A 1 938 ? 20.165 -6.698 -25.547 1.00 90.00 938 LYS A C 1
ATOM 7377 O O . LYS A 1 938 ? 20.269 -5.621 -26.123 1.00 90.00 938 LYS A O 1
ATOM 7382 N N . ALA A 1 939 ? 18.976 -7.222 -25.247 1.00 84.12 939 ALA A N 1
ATOM 7383 C CA . ALA A 1 939 ? 17.700 -6.678 -25.722 1.00 84.12 939 ALA A CA 1
ATOM 7384 C C . ALA A 1 939 ? 17.323 -5.350 -25.043 1.00 84.12 939 ALA A C 1
ATOM 7386 O O . ALA A 1 939 ? 16.826 -4.428 -25.680 1.00 84.12 939 ALA A O 1
ATOM 7387 N N . GLU A 1 940 ? 17.537 -5.235 -23.734 1.00 83.62 940 GLU A N 1
ATOM 7388 C CA . GLU A 1 940 ? 17.090 -4.097 -22.918 1.00 83.62 940 GLU A CA 1
ATOM 7389 C C . GLU A 1 940 ? 18.224 -3.167 -22.463 1.00 83.62 940 GLU A C 1
ATOM 7391 O O . GLU A 1 940 ? 17.945 -2.142 -21.825 1.00 83.62 940 GLU A O 1
ATOM 7396 N N . GLY A 1 941 ? 19.467 -3.512 -22.815 1.00 89.69 941 GLY A N 1
ATOM 7397 C CA . GLY A 1 941 ? 20.674 -2.701 -22.673 1.00 89.69 941 GLY A CA 1
ATOM 7398 C C . GLY A 1 941 ? 21.225 -2.270 -24.035 1.00 89.69 941 GLY A C 1
ATOM 7399 O O . GLY A 1 941 ? 20.862 -1.208 -24.535 1.00 89.69 941 GLY A O 1
ATOM 7400 N N . LEU A 1 942 ? 22.076 -3.095 -24.648 1.00 92.38 942 LEU A N 1
ATOM 7401 C CA . LEU A 1 942 ? 22.848 -2.736 -25.847 1.00 92.38 942 LEU A CA 1
ATOM 7402 C C . LEU A 1 942 ? 21.972 -2.385 -27.058 1.00 92.38 942 LEU A C 1
ATOM 7404 O O . LEU A 1 942 ? 22.128 -1.318 -27.642 1.00 92.38 942 LEU A O 1
ATOM 7408 N N . ASN A 1 943 ? 20.977 -3.204 -27.397 1.00 90.88 943 ASN A N 1
ATOM 7409 C CA . ASN A 1 943 ? 20.097 -2.924 -28.538 1.00 90.88 943 ASN A CA 1
ATOM 7410 C C . ASN A 1 943 ? 19.153 -1.748 -28.275 1.00 90.88 943 ASN A C 1
ATOM 7412 O O . ASN A 1 943 ? 18.578 -1.189 -29.204 1.00 90.88 943 ASN A O 1
ATOM 7416 N N . LYS A 1 944 ? 18.976 -1.345 -27.014 1.00 88.75 944 LYS A N 1
ATOM 7417 C CA . LYS A 1 944 ? 18.247 -0.120 -26.696 1.00 88.75 944 LYS A CA 1
ATOM 7418 C C . LYS A 1 944 ? 19.066 1.127 -27.048 1.00 88.75 944 LYS A C 1
ATOM 7420 O O . LYS A 1 944 ? 18.454 2.115 -27.430 1.00 88.75 944 LYS A O 1
ATOM 7425 N N . LEU A 1 945 ? 20.401 1.063 -27.001 1.00 90.44 945 LEU A N 1
ATOM 7426 C CA . LEU A 1 945 ? 21.271 2.123 -27.529 1.00 90.44 945 LEU A CA 1
ATOM 7427 C C . LEU A 1 945 ? 21.133 2.241 -29.053 1.00 90.44 945 LEU A C 1
ATOM 7429 O O . LEU A 1 945 ? 21.138 3.349 -29.579 1.00 90.44 945 LEU A O 1
ATOM 7433 N N . LEU A 1 946 ? 20.935 1.128 -29.771 1.00 90.81 946 LEU A N 1
ATOM 7434 C CA . LEU A 1 946 ? 20.674 1.149 -31.220 1.00 90.81 946 LEU A CA 1
ATOM 7435 C C . LEU A 1 946 ? 19.375 1.898 -31.568 1.00 90.81 946 LEU A C 1
ATOM 7437 O O . LEU A 1 946 ? 19.325 2.611 -32.564 1.00 90.81 946 LEU A O 1
ATOM 7441 N N . LEU A 1 947 ? 18.357 1.820 -30.703 1.00 87.88 947 LEU A N 1
ATOM 7442 C CA . LEU A 1 947 ? 17.086 2.538 -30.871 1.00 87.88 947 LEU A CA 1
ATOM 7443 C C . LEU A 1 947 ? 17.178 4.057 -30.659 1.00 87.88 947 LEU A C 1
ATOM 7445 O O . LEU A 1 947 ? 16.228 4.768 -30.990 1.00 87.88 947 LEU A O 1
ATOM 7449 N N . GLU A 1 948 ? 18.261 4.566 -30.070 1.00 87.50 948 GLU A N 1
ATOM 7450 C CA . GLU A 1 948 ? 18.451 6.005 -29.883 1.00 87.50 948 GLU A CA 1
ATOM 7451 C C . GLU A 1 948 ? 18.853 6.660 -31.208 1.00 87.50 948 GLU A C 1
ATOM 7453 O O . GLU A 1 948 ? 19.771 6.200 -31.884 1.00 87.50 948 GLU A O 1
ATOM 7458 N N . VAL A 1 949 ? 18.155 7.737 -31.574 1.00 85.69 949 VAL A N 1
ATOM 7459 C CA . VAL A 1 949 ? 18.433 8.533 -32.784 1.00 85.69 949 VAL A CA 1
ATOM 7460 C C . VAL A 1 949 ? 19.237 9.790 -32.439 1.00 85.69 949 VAL A C 1
ATOM 7462 O O . VAL A 1 949 ? 20.100 10.219 -33.200 1.00 85.69 949 VAL A O 1
ATOM 7465 N N . GLU A 1 950 ? 18.965 10.384 -31.276 1.00 82.88 950 GLU A N 1
ATOM 7466 C CA . GLU A 1 950 ? 19.639 11.593 -30.805 1.00 82.88 950 GLU A CA 1
ATOM 7467 C C . GLU A 1 950 ? 21.132 11.341 -30.551 1.00 82.88 950 GLU A C 1
ATOM 7469 O O . GLU A 1 950 ? 21.514 10.354 -29.923 1.00 82.88 950 GLU A O 1
ATOM 7474 N N . GLY A 1 951 ? 21.985 12.249 -31.034 1.00 79.69 951 GLY A N 1
ATOM 7475 C CA . GLY A 1 951 ? 23.439 12.161 -30.872 1.00 79.69 951 GLY A CA 1
ATOM 7476 C C . GLY A 1 951 ? 24.159 11.246 -31.871 1.00 79.69 951 GLY A C 1
ATOM 7477 O O . GLY A 1 951 ? 25.379 11.135 -31.786 1.00 79.69 951 GLY A O 1
ATOM 7478 N N . LYS A 1 952 ? 23.448 10.623 -32.824 1.00 86.25 952 LYS A N 1
ATOM 7479 C CA . LYS A 1 952 ? 24.046 9.795 -33.888 1.00 86.25 952 LYS A CA 1
ATOM 7480 C C . LYS A 1 952 ? 24.148 10.525 -35.226 1.00 86.25 952 LYS A C 1
ATOM 7482 O O . LYS A 1 952 ? 23.346 11.409 -35.531 1.00 86.25 952 LYS A O 1
ATOM 7487 N N . ALA A 1 953 ? 25.116 10.115 -36.047 1.00 86.62 953 ALA A N 1
ATOM 7488 C CA . ALA A 1 953 ? 25.205 10.542 -37.441 1.00 86.62 953 ALA A CA 1
ATOM 7489 C C . ALA A 1 953 ? 24.005 10.001 -38.238 1.00 86.62 953 ALA A C 1
ATOM 7491 O O . ALA A 1 953 ? 23.593 8.857 -38.037 1.00 86.62 953 ALA A O 1
ATOM 7492 N N . LYS A 1 954 ? 23.436 10.802 -39.150 1.00 84.31 954 LYS A N 1
ATOM 7493 C CA . LYS A 1 954 ? 22.210 10.440 -39.891 1.00 84.31 954 LYS A CA 1
ATOM 7494 C C . LYS A 1 954 ? 22.365 9.140 -40.680 1.00 84.31 954 LYS A C 1
ATOM 7496 O O . LYS A 1 954 ? 21.420 8.365 -40.785 1.00 84.31 954 LYS A O 1
ATOM 7501 N N . GLU A 1 955 ? 23.565 8.893 -41.188 1.00 88.38 955 GLU A N 1
ATOM 7502 C CA . GLU A 1 955 ? 23.930 7.724 -41.984 1.00 88.38 955 GLU A CA 1
ATOM 7503 C C . GLU A 1 955 ? 23.939 6.430 -41.151 1.00 88.38 955 GLU A C 1
ATOM 7505 O O . GLU A 1 955 ? 23.774 5.348 -41.709 1.00 88.38 955 GLU A O 1
ATOM 7510 N N . GLN A 1 956 ? 24.088 6.531 -39.824 1.00 89.69 956 GLN A N 1
ATOM 7511 C CA . GLN A 1 956 ? 24.126 5.393 -38.893 1.00 89.69 956 GLN A CA 1
ATOM 7512 C C . GLN A 1 956 ? 22.745 5.024 -38.331 1.00 89.69 956 GLN A C 1
ATOM 7514 O O . GLN A 1 956 ? 22.531 3.888 -37.920 1.00 89.69 956 GLN A O 1
ATOM 7519 N N . VAL A 1 957 ? 21.778 5.950 -38.352 1.00 90.81 957 VAL A N 1
ATOM 7520 C CA . VAL A 1 957 ? 20.462 5.758 -37.715 1.00 90.81 957 VAL A CA 1
ATOM 7521 C C . VAL A 1 957 ? 19.697 4.566 -38.298 1.00 90.81 957 VAL A C 1
ATOM 7523 O O . VAL A 1 957 ? 19.228 3.713 -37.552 1.00 90.81 957 VAL A O 1
ATOM 7526 N N . ILE A 1 958 ? 19.538 4.494 -39.624 1.00 91.38 958 ILE A N 1
ATOM 7527 C CA . ILE A 1 958 ? 18.762 3.411 -40.253 1.00 91.38 958 ILE A CA 1
ATOM 7528 C C . ILE A 1 958 ? 19.449 2.041 -40.097 1.00 91.38 958 ILE A C 1
ATOM 7530 O O . ILE A 1 958 ? 18.744 1.108 -39.705 1.00 91.38 958 ILE A O 1
ATOM 7534 N N . PRO A 1 959 ? 20.771 1.892 -40.337 1.00 94.38 959 PRO A N 1
ATOM 7535 C CA . PRO A 1 959 ? 21.483 0.642 -40.061 1.00 94.38 959 PRO A CA 1
ATOM 7536 C C . PRO A 1 959 ? 21.309 0.132 -38.624 1.00 94.38 959 PRO A C 1
ATOM 7538 O O . PRO A 1 959 ? 20.936 -1.025 -38.438 1.00 94.38 959 PRO A O 1
ATOM 7541 N N . ASP A 1 960 ? 21.471 0.997 -37.617 1.00 93.69 960 ASP A N 1
ATOM 7542 C CA . ASP A 1 960 ? 21.302 0.624 -36.204 1.00 93.69 960 ASP A CA 1
ATOM 7543 C C . ASP A 1 960 ? 19.876 0.135 -35.906 1.00 93.69 960 ASP A C 1
ATOM 7545 O O . ASP A 1 960 ? 19.664 -0.863 -35.210 1.00 93.69 960 ASP A O 1
ATOM 7549 N N . LEU A 1 961 ? 18.868 0.826 -36.452 1.00 94.19 961 LEU A N 1
ATOM 7550 C CA . LEU A 1 961 ? 17.468 0.436 -36.291 1.00 94.19 961 LEU A CA 1
ATOM 7551 C C . LEU A 1 961 ? 17.169 -0.909 -36.970 1.00 94.19 961 LEU A C 1
ATOM 7553 O O . LEU A 1 961 ? 16.360 -1.678 -36.449 1.00 94.19 961 LEU A O 1
ATOM 7557 N N . GLN A 1 962 ? 17.799 -1.200 -38.112 1.00 94.00 962 GLN A N 1
ATOM 7558 C CA . GLN A 1 962 ? 17.662 -2.482 -38.814 1.00 94.00 962 GLN A CA 1
ATOM 7559 C C . GLN A 1 962 ? 18.340 -3.618 -38.047 1.00 94.00 962 GLN A C 1
ATOM 7561 O O . GLN A 1 962 ? 17.752 -4.689 -37.907 1.00 94.00 962 GLN A O 1
ATOM 7566 N N . GLU A 1 963 ? 19.518 -3.378 -37.467 1.00 94.69 963 GLU A N 1
ATOM 7567 C CA . GLU A 1 963 ? 20.170 -4.346 -36.580 1.00 94.69 963 GLU A CA 1
ATOM 7568 C C . GLU A 1 963 ? 19.281 -4.667 -35.364 1.00 94.69 963 GLU A C 1
ATOM 7570 O O . GLU A 1 963 ? 19.095 -5.835 -35.000 1.00 94.69 963 GLU A O 1
ATOM 7575 N N . ALA A 1 964 ? 18.667 -3.641 -34.764 1.00 93.31 964 ALA A N 1
ATOM 7576 C CA . ALA A 1 964 ? 17.711 -3.824 -33.680 1.00 93.31 964 ALA A CA 1
ATOM 7577 C C . ALA A 1 964 ? 16.469 -4.620 -34.134 1.00 93.31 964 ALA A C 1
ATOM 7579 O O . ALA A 1 964 ? 16.064 -5.556 -33.437 1.00 93.31 964 ALA A O 1
ATOM 7580 N N . GLU A 1 965 ? 15.885 -4.295 -35.297 1.00 94.56 965 GLU A N 1
ATOM 7581 C CA . GLU A 1 965 ? 14.760 -5.031 -35.898 1.00 94.56 965 GLU A CA 1
ATOM 7582 C C . GLU A 1 965 ? 15.091 -6.521 -36.050 1.00 94.56 965 GLU A C 1
ATOM 7584 O O . GLU A 1 965 ? 14.337 -7.377 -35.570 1.00 94.56 965 GLU A O 1
ATOM 7589 N N . ASP A 1 966 ? 16.219 -6.831 -36.689 1.00 94.38 966 ASP A N 1
ATOM 7590 C CA . ASP A 1 966 ? 16.655 -8.199 -36.967 1.00 94.38 966 ASP A CA 1
ATOM 7591 C C . ASP A 1 966 ? 16.813 -9.009 -35.684 1.00 94.38 966 ASP A C 1
ATOM 7593 O O . ASP A 1 966 ? 16.403 -10.173 -35.616 1.00 94.38 966 ASP A O 1
ATOM 7597 N N . TYR A 1 967 ? 17.360 -8.390 -34.637 1.00 91.81 967 TYR A N 1
ATOM 7598 C CA . TYR A 1 967 ? 17.472 -9.033 -33.340 1.00 91.81 967 TYR A CA 1
ATOM 7599 C C . TYR A 1 967 ? 16.100 -9.350 -32.735 1.00 91.81 967 TYR A C 1
ATOM 7601 O O . TYR A 1 967 ? 15.845 -10.499 -32.368 1.00 91.81 967 TYR A O 1
ATOM 7609 N N . TYR A 1 968 ? 15.191 -8.372 -32.635 1.00 92.19 968 TYR A N 1
ATOM 7610 C CA . TYR A 1 968 ? 13.883 -8.615 -32.015 1.00 92.19 968 TYR A CA 1
ATOM 7611 C C . TYR A 1 968 ? 13.040 -9.613 -32.820 1.00 92.19 968 TYR A C 1
ATOM 7613 O O . TYR A 1 968 ? 12.324 -10.410 -32.216 1.00 92.19 968 TYR A O 1
ATOM 7621 N N . ARG A 1 969 ? 13.173 -9.642 -34.156 1.00 91.88 969 ARG A N 1
ATOM 7622 C CA . ARG A 1 969 ? 12.555 -10.670 -35.011 1.00 91.88 969 ARG A CA 1
ATOM 7623 C C . ARG A 1 969 ? 13.099 -12.066 -34.717 1.00 91.88 969 ARG A C 1
ATOM 7625 O O . ARG A 1 969 ? 12.305 -12.992 -34.576 1.00 91.88 969 ARG A O 1
ATOM 7632 N N . LYS A 1 970 ? 14.421 -12.224 -34.585 1.00 90.56 970 LYS A N 1
ATOM 7633 C CA . LYS A 1 970 ? 15.037 -13.507 -34.193 1.00 90.56 970 LYS A CA 1
ATOM 7634 C C . LYS A 1 970 ? 14.542 -13.962 -32.818 1.00 90.56 970 LYS A C 1
ATOM 7636 O O . LYS A 1 970 ? 14.224 -15.134 -32.646 1.00 90.56 970 LYS A O 1
ATOM 7641 N N . MET A 1 971 ? 14.390 -13.030 -31.876 1.00 87.62 971 MET A N 1
ATOM 7642 C CA . MET A 1 971 ? 13.910 -13.325 -30.522 1.00 87.62 971 MET A CA 1
ATOM 7643 C C . MET A 1 971 ? 12.464 -13.837 -30.461 1.00 87.62 971 MET A C 1
ATOM 7645 O O . MET A 1 971 ? 12.147 -14.608 -29.560 1.00 87.62 971 MET A O 1
ATOM 7649 N N . LEU A 1 972 ? 11.591 -13.470 -31.407 1.00 88.75 972 LEU A N 1
ATOM 7650 C CA . LEU A 1 972 ? 10.223 -14.011 -31.473 1.00 88.75 972 LEU A CA 1
ATOM 7651 C C . LEU A 1 972 ? 10.187 -15.520 -31.780 1.00 88.75 972 LEU A C 1
ATOM 7653 O O . LEU A 1 972 ? 9.187 -16.174 -31.505 1.00 88.75 972 LEU A O 1
ATOM 7657 N N . GLY A 1 973 ? 11.255 -16.077 -32.361 1.00 85.12 973 GLY A N 1
ATOM 7658 C CA . GLY A 1 973 ? 11.395 -17.509 -32.653 1.00 85.12 973 GLY A CA 1
ATOM 7659 C C . GLY A 1 973 ? 12.423 -18.228 -31.778 1.00 85.12 973 GLY A C 1
ATOM 7660 O O . GLY A 1 973 ? 12.709 -19.402 -32.017 1.00 85.12 973 GLY A O 1
ATOM 7661 N N . ASP A 1 974 ? 13.001 -17.530 -30.803 1.00 86.00 974 ASP A N 1
ATOM 7662 C CA . ASP A 1 974 ? 14.030 -18.060 -29.916 1.00 86.00 974 ASP A CA 1
ATOM 7663 C C . ASP A 1 974 ? 13.467 -19.200 -29.062 1.00 86.00 974 ASP A C 1
ATOM 7665 O O . ASP A 1 974 ? 12.374 -19.082 -28.530 1.00 86.00 974 ASP A O 1
ATOM 7669 N N . LYS A 1 975 ? 14.201 -20.307 -28.931 1.00 85.56 975 LYS A N 1
ATOM 7670 C CA . LYS A 1 975 ? 13.806 -21.490 -28.141 1.00 85.56 975 LYS A CA 1
ATOM 7671 C C . LYS A 1 975 ? 14.742 -21.747 -26.961 1.00 85.56 975 LYS A C 1
ATOM 7673 O O . LYS A 1 975 ? 14.658 -22.801 -26.337 1.00 85.56 975 LYS A O 1
ATOM 7678 N N . THR A 1 976 ? 15.636 -20.805 -26.679 1.00 86.94 976 THR A N 1
ATOM 7679 C CA . THR A 1 976 ? 16.649 -20.941 -25.636 1.00 86.94 976 THR A CA 1
ATOM 7680 C C . THR A 1 976 ? 15.998 -21.019 -24.255 1.00 86.94 976 THR A C 1
ATOM 7682 O O . THR A 1 976 ? 14.988 -20.362 -23.979 1.00 86.94 976 THR A O 1
ATOM 7685 N N . GLU A 1 977 ? 16.576 -21.850 -23.392 1.00 88.00 977 GLU A N 1
ATOM 7686 C CA . GLU A 1 977 ? 16.219 -21.946 -21.981 1.00 88.00 977 GLU A CA 1
ATOM 7687 C C . GLU A 1 977 ? 17.059 -20.944 -21.191 1.00 88.00 977 GLU A C 1
ATOM 7689 O O . GLU A 1 977 ? 18.288 -21.006 -21.205 1.00 88.00 977 GLU A O 1
ATOM 7694 N N . TYR A 1 978 ? 16.387 -20.006 -20.527 1.00 90.50 978 TYR A N 1
ATOM 7695 C CA . TYR A 1 978 ? 17.034 -18.972 -19.731 1.00 90.50 978 TYR A CA 1
ATOM 7696 C C . TYR A 1 978 ? 16.812 -19.216 -18.249 1.00 90.50 978 TYR A C 1
ATOM 7698 O O . TYR A 1 978 ? 15.667 -19.329 -17.795 1.00 90.50 978 TYR A O 1
ATOM 7706 N N . TYR A 1 979 ? 17.906 -19.210 -17.501 1.00 91.69 979 TYR A N 1
ATOM 7707 C CA . TYR A 1 979 ? 17.907 -19.401 -16.058 1.00 91.69 979 TYR A CA 1
ATOM 7708 C C . TYR A 1 979 ? 18.103 -18.068 -15.336 1.00 91.69 979 TYR A C 1
ATOM 7710 O O . TYR A 1 979 ? 18.796 -17.180 -15.833 1.00 91.69 979 TYR A O 1
ATOM 7718 N N . GLU A 1 980 ? 17.468 -17.925 -14.177 1.00 91.25 980 GLU A N 1
ATOM 7719 C CA . GLU A 1 980 ? 17.694 -16.827 -13.242 1.00 91.25 980 GLU A CA 1
ATOM 7720 C C . GLU A 1 980 ? 17.935 -17.412 -11.847 1.00 91.25 980 GLU A C 1
ATOM 7722 O O . GLU A 1 980 ? 17.078 -18.132 -11.329 1.00 91.25 980 GLU A O 1
ATOM 7727 N N . PHE A 1 981 ? 19.107 -17.146 -11.269 1.00 90.56 981 PHE A N 1
ATOM 7728 C CA . PHE A 1 981 ? 19.571 -17.672 -9.980 1.00 90.56 981 PHE A CA 1
ATOM 7729 C C . PHE A 1 981 ? 19.343 -19.183 -9.826 1.00 90.56 981 PHE A C 1
ATOM 7731 O O . PHE A 1 981 ? 18.892 -19.681 -8.798 1.00 90.56 981 PHE A O 1
ATOM 7738 N N . GLY A 1 982 ? 19.646 -19.927 -10.892 1.00 90.31 982 GLY A N 1
ATOM 7739 C CA . GLY A 1 982 ? 19.542 -21.383 -10.919 1.00 90.31 982 GLY A CA 1
ATOM 7740 C C . GLY A 1 982 ? 18.159 -21.947 -11.211 1.00 90.31 982 GLY A C 1
ATOM 7741 O O . GLY A 1 982 ? 18.043 -23.163 -11.272 1.00 90.31 982 GLY A O 1
ATOM 7742 N N . LEU A 1 983 ? 17.125 -21.131 -11.413 1.00 90.81 983 LEU A N 1
ATOM 7743 C CA . LEU A 1 983 ? 15.792 -21.605 -11.787 1.00 90.81 983 LEU A CA 1
ATOM 7744 C C . LEU A 1 983 ? 15.474 -21.254 -13.232 1.00 90.81 983 LEU A C 1
ATOM 7746 O O . LEU A 1 983 ? 15.781 -20.158 -13.701 1.00 90.81 983 LEU A O 1
ATOM 7750 N N . LEU A 1 984 ? 14.823 -22.174 -13.937 1.00 88.75 984 LEU A N 1
ATOM 7751 C CA . LEU A 1 984 ? 14.358 -21.936 -15.293 1.00 88.75 984 LEU A CA 1
ATOM 7752 C C . LEU A 1 984 ? 13.296 -20.838 -15.268 1.00 88.75 984 LEU A C 1
ATOM 7754 O O . LEU A 1 984 ? 12.209 -20.994 -14.711 1.00 88.75 984 LEU A O 1
ATOM 7758 N N . LYS A 1 985 ? 13.619 -19.706 -15.883 1.00 84.19 985 LYS A N 1
ATOM 7759 C CA . LYS A 1 985 ? 12.746 -18.536 -15.914 1.00 84.19 985 LYS A CA 1
ATOM 7760 C C . LYS A 1 985 ? 11.934 -18.461 -17.198 1.00 84.19 985 LYS A C 1
ATOM 7762 O O . LYS A 1 985 ? 10.845 -17.890 -17.195 1.00 84.19 985 LYS A O 1
ATOM 7767 N N . ARG A 1 986 ? 12.487 -18.981 -18.296 1.00 80.06 986 ARG A N 1
ATOM 7768 C CA . ARG A 1 986 ? 11.925 -18.832 -19.639 1.00 80.06 986 ARG A CA 1
ATOM 7769 C C . ARG A 1 986 ? 12.380 -19.969 -20.556 1.00 80.06 986 ARG A C 1
ATOM 7771 O O . ARG A 1 986 ? 13.551 -20.334 -20.549 1.00 80.06 986 ARG A O 1
ATOM 7778 N N . VAL A 1 987 ? 11.455 -20.473 -21.373 1.00 71.94 987 VAL A N 1
ATOM 7779 C CA . VAL A 1 987 ? 11.692 -21.471 -22.430 1.00 71.94 987 VAL A CA 1
ATOM 7780 C C . VAL A 1 987 ? 11.135 -20.902 -23.722 1.00 71.94 987 VAL A C 1
ATOM 7782 O O . VAL A 1 987 ? 9.920 -20.829 -23.898 1.00 71.94 987 VAL A O 1
ATOM 7785 N N . GLY A 1 988 ? 12.015 -20.449 -24.607 1.00 68.62 988 GLY A N 1
ATOM 7786 C CA . GLY A 1 988 ? 11.594 -19.695 -25.782 1.00 68.62 988 GLY A CA 1
ATOM 7787 C C . GLY A 1 988 ? 10.794 -18.431 -25.440 1.00 68.62 988 GLY A C 1
ATOM 7788 O O . GLY A 1 988 ? 10.915 -17.919 -24.326 1.00 68.62 988 GLY A O 1
ATOM 7789 N N . PRO A 1 989 ? 10.027 -17.820 -26.353 1.00 68.12 989 PRO A N 1
ATOM 7790 C CA . PRO A 1 989 ? 9.420 -16.526 -26.099 1.00 68.12 989 PRO A CA 1
ATOM 7791 C C . PRO A 1 989 ? 8.094 -16.740 -25.357 1.00 68.12 989 PRO A C 1
ATOM 7793 O O . PRO A 1 989 ? 7.091 -17.135 -25.952 1.00 68.12 989 PRO A O 1
ATOM 7796 N N . ASP A 1 990 ? 8.092 -16.484 -24.046 1.00 76.00 990 ASP A N 1
ATOM 7797 C CA . ASP A 1 990 ? 6.858 -16.435 -23.258 1.00 76.00 990 ASP A CA 1
ATOM 7798 C C . ASP A 1 990 ? 5.974 -15.248 -23.695 1.00 76.00 990 ASP A C 1
ATOM 7800 O O . ASP A 1 990 ? 6.413 -14.351 -24.423 1.00 76.00 990 ASP A O 1
ATOM 7804 N N . VAL A 1 991 ? 4.705 -15.229 -23.269 1.00 79.62 991 VAL A N 1
ATOM 7805 C CA . VAL A 1 991 ? 3.750 -14.171 -23.658 1.00 79.62 991 VAL A CA 1
ATOM 7806 C C . VAL A 1 991 ? 4.303 -12.779 -23.340 1.00 79.62 991 VAL A C 1
ATOM 7808 O O . VAL A 1 991 ? 4.247 -11.876 -24.174 1.00 79.62 991 VAL A O 1
ATOM 7811 N N . HIS A 1 992 ? 4.928 -12.616 -22.173 1.00 79.31 992 HIS A N 1
ATOM 7812 C CA . HIS A 1 992 ? 5.550 -11.359 -21.766 1.00 79.31 992 HIS A CA 1
ATOM 7813 C C . HIS A 1 992 ? 6.690 -10.932 -22.708 1.00 79.31 992 HIS A C 1
ATOM 7815 O O . HIS A 1 992 ? 6.755 -9.770 -23.112 1.00 79.31 992 HIS A O 1
ATOM 7821 N N . THR A 1 993 ? 7.575 -11.851 -23.090 1.00 80.75 993 THR A N 1
ATOM 7822 C CA . THR A 1 993 ? 8.677 -11.591 -24.023 1.00 80.75 993 THR A CA 1
ATOM 7823 C C . THR A 1 993 ? 8.149 -11.261 -25.409 1.00 80.75 993 THR A C 1
ATOM 7825 O O . THR A 1 993 ? 8.626 -10.300 -26.003 1.00 80.75 993 THR A O 1
ATOM 7828 N N . ASN A 1 994 ? 7.132 -11.978 -25.897 1.00 87.31 994 ASN A N 1
ATOM 7829 C CA . ASN A 1 994 ? 6.488 -11.669 -27.174 1.00 87.31 994 ASN A CA 1
ATOM 7830 C C . ASN A 1 994 ? 5.928 -10.248 -27.183 1.00 87.31 994 ASN A C 1
ATOM 7832 O O . ASN A 1 994 ? 6.251 -9.470 -28.080 1.00 87.31 994 ASN A O 1
ATOM 7836 N N . ILE A 1 995 ? 5.169 -9.871 -26.148 1.00 88.69 995 ILE A N 1
ATOM 7837 C CA . ILE A 1 995 ? 4.640 -8.508 -26.007 1.00 88.69 995 ILE A CA 1
ATOM 7838 C C . ILE A 1 995 ? 5.783 -7.484 -26.039 1.00 88.69 995 ILE A C 1
ATOM 7840 O O . ILE A 1 995 ? 5.694 -6.490 -26.759 1.00 88.69 995 ILE A O 1
ATOM 7844 N N . ARG A 1 996 ? 6.883 -7.729 -25.314 1.00 86.75 996 ARG A N 1
ATOM 7845 C CA . ARG A 1 996 ? 8.041 -6.820 -25.302 1.00 86.75 996 ARG A CA 1
ATOM 7846 C C . ARG A 1 996 ? 8.765 -6.753 -26.643 1.00 86.75 996 ARG A C 1
ATOM 7848 O O . ARG A 1 996 ? 9.124 -5.662 -27.066 1.00 86.75 996 ARG A O 1
ATOM 7855 N N . CYS A 1 997 ? 8.980 -7.872 -27.324 1.00 91.06 997 CYS A N 1
ATOM 7856 C CA . CYS A 1 997 ? 9.594 -7.888 -28.650 1.00 91.06 997 CYS A CA 1
ATOM 7857 C C . CYS A 1 997 ? 8.737 -7.116 -29.657 1.00 91.06 997 CYS A C 1
ATOM 7859 O O . CYS A 1 997 ? 9.274 -6.274 -30.374 1.00 91.06 997 CYS A O 1
ATOM 7861 N N . HIS A 1 998 ? 7.415 -7.311 -29.654 1.00 94.56 998 HIS A N 1
ATOM 7862 C CA . HIS A 1 998 ? 6.517 -6.518 -30.492 1.00 94.56 998 HIS A CA 1
ATOM 7863 C C . HIS A 1 998 ? 6.527 -5.028 -30.099 1.00 94.56 998 HIS A C 1
ATOM 7865 O O . HIS A 1 998 ? 6.652 -4.192 -30.989 1.00 94.56 998 HIS A O 1
ATOM 7871 N N . GLU A 1 999 ? 6.533 -4.666 -28.803 1.00 93.06 999 GLU A N 1
ATOM 7872 C CA . GLU A 1 999 ? 6.703 -3.267 -28.342 1.00 93.06 999 GLU A CA 1
ATOM 7873 C C . GLU A 1 999 ? 7.970 -2.633 -28.944 1.00 93.06 999 GLU A C 1
ATOM 7875 O O . GLU A 1 999 ? 7.962 -1.482 -29.389 1.00 93.06 999 GLU A O 1
ATOM 7880 N N . LYS A 1 1000 ? 9.079 -3.379 -28.967 1.00 92.50 1000 LYS A N 1
ATOM 7881 C CA . LYS A 1 1000 ? 10.355 -2.899 -29.506 1.00 92.50 1000 LYS A CA 1
ATOM 7882 C C . LYS A 1 1000 ? 10.355 -2.812 -31.023 1.00 92.50 1000 LYS A C 1
ATOM 7884 O O . LYS A 1 1000 ? 10.874 -1.831 -31.544 1.00 92.50 1000 LYS A O 1
ATOM 7889 N N . LEU A 1 1001 ? 9.751 -3.769 -31.723 1.00 95.25 1001 LEU A N 1
ATOM 7890 C CA . LEU A 1 1001 ? 9.595 -3.713 -33.177 1.00 95.25 1001 LEU A CA 1
ATOM 7891 C C . LEU A 1 1001 ? 8.733 -2.521 -33.600 1.00 95.25 1001 LEU A C 1
ATOM 7893 O O . LEU A 1 1001 ? 9.109 -1.801 -34.521 1.00 95.25 1001 LEU A O 1
ATOM 7897 N N . VAL A 1 1002 ? 7.641 -2.240 -32.881 1.00 95.31 1002 VAL A N 1
ATOM 7898 C CA . VAL A 1 1002 ? 6.834 -1.028 -33.098 1.00 95.31 1002 VAL A CA 1
ATOM 7899 C C . VAL A 1 1002 ? 7.697 0.225 -32.934 1.00 95.31 1002 VAL A C 1
ATOM 7901 O O . VAL A 1 1002 ? 7.658 1.111 -33.784 1.00 95.31 1002 VAL A O 1
ATOM 7904 N N . LYS A 1 1003 ? 8.544 0.285 -31.897 1.00 93.12 1003 LYS A N 1
ATOM 7905 C CA . LYS A 1 1003 ? 9.491 1.398 -31.699 1.00 93.12 1003 LYS A CA 1
ATOM 7906 C C . LYS A 1 1003 ? 10.541 1.501 -32.811 1.00 93.12 1003 LYS A C 1
ATOM 7908 O O . LYS A 1 1003 ? 10.827 2.620 -33.228 1.00 93.12 1003 LYS A O 1
ATOM 7913 N N . CYS A 1 1004 ? 11.060 0.378 -33.321 1.00 94.19 1004 CYS A N 1
ATOM 7914 C CA . CYS A 1 1004 ? 11.967 0.354 -34.478 1.00 94.19 1004 CYS A CA 1
ATOM 7915 C C . CYS A 1 1004 ? 11.283 0.969 -35.701 1.00 94.19 1004 CYS A C 1
ATOM 7917 O O . CYS A 1 1004 ? 11.794 1.924 -36.277 1.00 94.19 1004 CYS A O 1
ATOM 7919 N N . TYR A 1 1005 ? 10.098 0.469 -36.065 1.00 94.94 1005 TYR A N 1
ATOM 7920 C CA . TYR A 1 1005 ? 9.385 0.942 -37.251 1.00 94.94 1005 TYR A CA 1
ATOM 7921 C C . TYR A 1 1005 ? 8.916 2.380 -37.126 1.00 94.94 1005 TYR A C 1
ATOM 7923 O O . TYR A 1 1005 ? 8.960 3.106 -38.113 1.00 94.94 1005 TYR A O 1
ATOM 7931 N N . ARG A 1 1006 ? 8.533 2.818 -35.924 1.00 93.50 1006 ARG A N 1
ATOM 7932 C CA . ARG A 1 1006 ? 8.256 4.227 -35.644 1.00 93.50 1006 ARG A CA 1
ATOM 7933 C C . ARG A 1 1006 ? 9.488 5.094 -35.909 1.00 93.50 1006 ARG A C 1
ATOM 7935 O O . ARG A 1 1006 ? 9.401 6.085 -36.624 1.00 93.50 1006 ARG A O 1
ATOM 7942 N N . ALA A 1 1007 ? 10.643 4.714 -35.364 1.00 91.88 1007 ALA A N 1
ATOM 7943 C CA . ALA A 1 1007 ? 11.881 5.463 -35.556 1.00 91.88 1007 ALA A CA 1
ATOM 7944 C C . ALA A 1 1007 ? 12.336 5.460 -37.028 1.00 91.88 1007 ALA A C 1
ATOM 7946 O O . ALA A 1 1007 ? 12.741 6.503 -37.536 1.00 91.88 1007 ALA A O 1
ATOM 7947 N N . MET A 1 1008 ? 12.203 4.332 -37.736 1.00 93.69 1008 MET A N 1
ATOM 7948 C CA . MET A 1 1008 ? 12.485 4.243 -39.173 1.00 93.69 1008 MET A CA 1
ATOM 7949 C C . MET A 1 1008 ? 11.531 5.119 -39.987 1.00 93.69 1008 MET A C 1
ATOM 7951 O O . MET A 1 1008 ? 11.985 5.853 -40.855 1.00 93.69 1008 MET A O 1
ATOM 7955 N N . LEU A 1 1009 ? 10.229 5.097 -39.686 1.00 92.06 1009 LEU A N 1
ATOM 7956 C CA . LEU A 1 1009 ? 9.220 5.938 -40.337 1.00 92.06 1009 LEU A CA 1
ATOM 7957 C C . LEU A 1 1009 ? 9.578 7.429 -40.247 1.00 92.06 1009 LEU A C 1
ATOM 7959 O O . LEU A 1 1009 ? 9.500 8.141 -41.247 1.00 92.06 1009 LEU A O 1
ATOM 7963 N N . LEU A 1 1010 ? 10.009 7.884 -39.068 1.00 90.44 1010 LEU A N 1
ATOM 7964 C CA . LEU A 1 1010 ? 10.356 9.286 -38.818 1.00 90.44 1010 LEU A CA 1
ATOM 7965 C C . LEU A 1 1010 ? 11.676 9.727 -39.476 1.00 90.44 1010 LEU A C 1
ATOM 7967 O O . LEU A 1 1010 ? 11.880 10.925 -39.653 1.00 90.44 1010 LEU A O 1
ATOM 7971 N N . ASN A 1 1011 ? 12.558 8.791 -39.847 1.00 90.25 1011 ASN A N 1
ATOM 7972 C CA . ASN A 1 1011 ? 13.897 9.087 -40.380 1.00 90.25 1011 ASN A CA 1
ATOM 7973 C C . ASN A 1 1011 ? 14.127 8.598 -41.823 1.00 90.25 1011 ASN A C 1
ATOM 7975 O O . ASN A 1 1011 ? 15.204 8.811 -42.374 1.00 90.25 1011 ASN A O 1
ATOM 7979 N N . ALA A 1 1012 ? 13.145 7.940 -42.441 1.00 88.00 1012 ALA A N 1
ATOM 7980 C CA . ALA A 1 1012 ? 13.248 7.419 -43.798 1.00 88.00 1012 ALA A CA 1
ATOM 7981 C C . ALA A 1 1012 ? 12.786 8.417 -44.869 1.00 88.00 1012 ALA A C 1
ATOM 7983 O O . ALA A 1 1012 ? 11.923 9.268 -44.643 1.00 88.00 1012 ALA A O 1
ATOM 7984 N N . GLU A 1 1013 ? 13.322 8.242 -46.077 1.00 87.81 1013 GLU A N 1
ATOM 7985 C CA . GLU A 1 1013 ? 12.835 8.881 -47.302 1.00 87.81 1013 GLU A CA 1
ATOM 7986 C C . GLU A 1 1013 ? 11.381 8.465 -47.599 1.00 87.81 1013 GLU A C 1
ATOM 7988 O O . GLU A 1 1013 ? 10.977 7.337 -47.297 1.00 87.81 1013 GLU A O 1
ATOM 7993 N N . GLU A 1 1014 ? 10.602 9.358 -48.222 1.00 85.50 1014 GLU A N 1
ATOM 7994 C CA . GLU A 1 1014 ? 9.158 9.176 -48.476 1.00 85.50 1014 GLU A CA 1
ATOM 7995 C C . GLU A 1 1014 ? 8.809 7.834 -49.141 1.00 85.50 1014 GLU A C 1
ATOM 7997 O O . GLU A 1 1014 ? 7.854 7.164 -48.748 1.00 85.50 1014 GLU A O 1
ATOM 8002 N N . GLU A 1 1015 ? 9.633 7.375 -50.085 1.00 86.69 1015 GLU A N 1
ATOM 8003 C CA . GLU A 1 1015 ? 9.426 6.124 -50.827 1.00 86.69 1015 GLU A CA 1
ATOM 8004 C C . GLU A 1 1015 ? 9.408 4.874 -49.927 1.00 86.69 1015 GLU A C 1
ATOM 8006 O O . GLU A 1 1015 ? 8.753 3.878 -50.244 1.00 86.69 1015 GLU A O 1
ATOM 8011 N N . LYS A 1 1016 ? 10.096 4.920 -48.777 1.00 87.00 1016 LYS A N 1
ATOM 8012 C CA . LYS A 1 1016 ? 10.226 3.788 -47.842 1.00 87.00 1016 LYS A CA 1
ATOM 8013 C C . LYS A 1 1016 ? 9.223 3.846 -46.686 1.00 87.00 1016 LYS A C 1
ATOM 8015 O O . LYS A 1 1016 ? 8.975 2.816 -46.053 1.00 87.00 1016 LYS A O 1
ATOM 8020 N N . LYS A 1 1017 ? 8.593 5.001 -46.427 1.00 88.31 1017 LYS A N 1
ATOM 8021 C CA . LYS A 1 1017 ? 7.673 5.201 -45.289 1.00 88.31 1017 LYS A CA 1
ATOM 8022 C C . LYS A 1 1017 ? 6.483 4.244 -45.303 1.00 88.31 1017 LYS A C 1
ATOM 8024 O O . LYS A 1 1017 ? 6.188 3.620 -44.286 1.00 88.31 1017 LYS A O 1
ATOM 8029 N N . ASN A 1 1018 ? 5.861 4.038 -46.467 1.00 87.62 1018 ASN A N 1
ATOM 8030 C CA . ASN A 1 1018 ? 4.711 3.133 -46.615 1.00 87.62 1018 ASN A CA 1
ATOM 8031 C C . ASN A 1 1018 ? 5.025 1.681 -46.212 1.00 87.62 1018 ASN A C 1
ATOM 8033 O O . ASN A 1 1018 ? 4.179 0.996 -45.63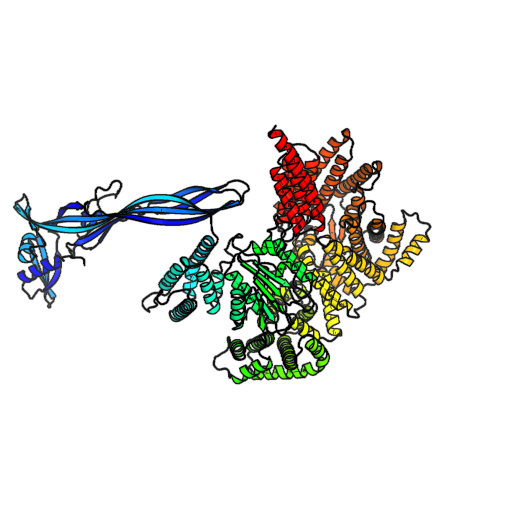0 1.00 87.62 1018 ASN A O 1
ATOM 8037 N N . ALA A 1 1019 ? 6.243 1.204 -46.486 1.00 89.69 1019 ALA A N 1
ATOM 8038 C CA . ALA A 1 1019 ? 6.663 -0.139 -46.096 1.00 89.69 1019 ALA A CA 1
ATOM 8039 C C . ALA A 1 1019 ? 6.800 -0.269 -44.569 1.00 89.69 1019 ALA A C 1
ATOM 8041 O O . ALA A 1 1019 ? 6.369 -1.275 -43.998 1.00 89.69 1019 ALA A O 1
ATOM 8042 N N . PHE A 1 1020 ? 7.353 0.752 -43.904 1.00 92.38 1020 PHE A N 1
ATOM 8043 C CA . PHE A 1 1020 ? 7.485 0.782 -42.445 1.00 92.38 1020 PHE A CA 1
ATOM 8044 C C . PHE A 1 1020 ? 6.140 0.928 -41.736 1.00 92.38 1020 PHE A C 1
ATOM 8046 O O . PHE A 1 1020 ? 5.914 0.226 -40.752 1.00 92.38 1020 PHE A O 1
ATOM 8053 N N . ILE A 1 1021 ? 5.220 1.733 -42.278 1.00 90.81 1021 ILE A N 1
ATOM 8054 C CA . ILE A 1 1021 ? 3.837 1.839 -41.787 1.00 90.81 1021 ILE A CA 1
ATOM 8055 C C . ILE A 1 1021 ? 3.183 0.456 -41.749 1.00 90.81 1021 ILE A C 1
ATOM 8057 O O . ILE A 1 1021 ? 2.750 0.003 -40.691 1.00 90.81 1021 ILE A O 1
ATOM 8061 N N . LYS A 1 1022 ? 3.174 -0.261 -42.881 1.00 90.88 1022 LYS A N 1
ATOM 8062 C CA . LYS A 1 1022 ? 2.527 -1.579 -42.977 1.00 90.88 1022 LYS A CA 1
ATOM 8063 C C . LYS A 1 1022 ? 3.122 -2.588 -41.992 1.00 90.88 1022 LYS A C 1
ATOM 8065 O O . LYS A 1 1022 ? 2.386 -3.349 -41.368 1.00 90.88 1022 LYS A O 1
ATOM 8070 N N . LYS A 1 1023 ? 4.453 -2.608 -41.859 1.00 93.56 1023 LYS A N 1
ATOM 8071 C CA . LYS A 1 1023 ? 5.139 -3.498 -40.913 1.00 93.56 1023 LYS A CA 1
ATOM 8072 C C . LYS A 1 1023 ? 4.816 -3.133 -39.463 1.00 93.56 1023 LYS A C 1
ATOM 8074 O O . LYS A 1 1023 ? 4.450 -4.017 -38.698 1.00 93.56 1023 LYS A O 1
ATOM 8079 N N . GLY A 1 1024 ? 4.904 -1.856 -39.093 1.00 93.19 1024 GLY A N 1
ATOM 8080 C CA . GLY A 1 1024 ? 4.653 -1.416 -37.722 1.00 93.19 1024 GLY A CA 1
ATOM 8081 C C . GLY A 1 1024 ? 3.197 -1.579 -37.285 1.00 93.19 1024 GLY A C 1
ATOM 8082 O O . GLY A 1 1024 ? 2.971 -2.024 -36.164 1.00 93.19 1024 GLY A O 1
ATOM 8083 N N . GLN A 1 1025 ? 2.220 -1.359 -38.176 1.00 91.50 1025 GLN A N 1
ATOM 8084 C CA . GLN A 1 1025 ? 0.806 -1.657 -37.901 1.00 91.50 1025 GLN A CA 1
ATOM 8085 C C . GLN A 1 1025 ? 0.603 -3.138 -37.549 1.00 91.50 1025 GLN A C 1
ATOM 8087 O O . GLN A 1 1025 ? -0.016 -3.454 -36.537 1.00 91.50 1025 GLN A O 1
ATOM 8092 N N . ALA A 1 1026 ? 1.195 -4.048 -38.330 1.00 94.31 1026 ALA A N 1
ATOM 8093 C CA . ALA A 1 1026 ? 1.084 -5.481 -38.072 1.00 94.31 1026 ALA A CA 1
ATOM 8094 C C . ALA A 1 1026 ? 1.686 -5.889 -36.715 1.00 94.31 1026 ALA A C 1
ATOM 8096 O O . ALA A 1 1026 ? 1.153 -6.776 -36.048 1.00 94.31 1026 ALA A O 1
ATOM 8097 N N . GLU A 1 1027 ? 2.786 -5.259 -36.288 1.00 96.00 1027 GLU A N 1
ATOM 8098 C CA . GLU A 1 1027 ? 3.358 -5.517 -34.961 1.00 96.00 1027 GLU A CA 1
ATOM 8099 C C . GLU A 1 1027 ? 2.537 -4.874 -33.828 1.00 96.00 1027 GLU A C 1
ATOM 8101 O O . GLU A 1 1027 ? 2.420 -5.478 -32.762 1.00 96.00 1027 GLU A O 1
ATOM 8106 N N . CYS A 1 1028 ? 1.911 -3.709 -34.053 1.00 93.62 1028 CYS A N 1
ATOM 8107 C CA . CYS A 1 1028 ? 0.958 -3.106 -33.112 1.00 93.62 1028 CYS A CA 1
ATOM 8108 C C . CYS A 1 1028 ? -0.223 -4.042 -32.839 1.00 93.62 1028 CYS A C 1
ATOM 8110 O O . CYS A 1 1028 ? -0.531 -4.307 -31.677 1.00 93.62 1028 CYS A O 1
ATOM 8112 N N . ASP A 1 1029 ? -0.844 -4.578 -33.891 1.00 93.19 1029 ASP A N 1
ATOM 8113 C CA . ASP A 1 1029 ? -2.002 -5.468 -33.767 1.00 93.19 1029 ASP A CA 1
ATOM 8114 C C . ASP A 1 1029 ? -1.647 -6.746 -32.993 1.00 93.19 1029 ASP A C 1
ATOM 8116 O O . ASP A 1 1029 ? -2.394 -7.178 -32.115 1.00 93.19 1029 ASP A O 1
ATOM 8120 N N . ARG A 1 1030 ? -0.468 -7.331 -33.256 1.00 95.25 1030 ARG A N 1
ATOM 8121 C CA . ARG A 1 1030 ? 0.025 -8.502 -32.509 1.00 95.25 1030 ARG A CA 1
ATOM 8122 C C . ARG A 1 1030 ? 0.289 -8.184 -31.041 1.00 95.25 1030 ARG A C 1
ATOM 8124 O O . ARG A 1 1030 ? -0.103 -8.968 -30.179 1.00 95.25 1030 ARG A O 1
ATOM 8131 N N . MET A 1 1031 ? 0.932 -7.049 -30.754 1.00 94.56 1031 MET A N 1
ATOM 8132 C CA . MET A 1 1031 ? 1.197 -6.605 -29.384 1.00 94.56 1031 MET A CA 1
ATOM 8133 C C . MET A 1 1031 ? -0.107 -6.428 -28.602 1.00 94.56 1031 MET A C 1
ATOM 8135 O O . MET A 1 1031 ? -0.233 -6.962 -27.503 1.00 94.56 1031 MET A O 1
ATOM 8139 N N . LEU A 1 1032 ? -1.070 -5.689 -29.164 1.00 92.38 1032 LEU A N 1
ATOM 8140 C CA . LEU A 1 1032 ? -2.346 -5.404 -28.508 1.00 92.38 1032 LEU A CA 1
ATOM 8141 C C . LEU A 1 1032 ? -3.166 -6.674 -28.303 1.00 92.38 1032 LEU A C 1
ATOM 8143 O O . LEU A 1 1032 ? -3.670 -6.877 -27.205 1.00 92.38 1032 LEU A O 1
ATOM 8147 N N . LYS A 1 1033 ? -3.213 -7.566 -29.299 1.00 92.12 1033 LYS A N 1
ATOM 8148 C CA . LYS A 1 1033 ? -3.899 -8.855 -29.171 1.00 92.12 1033 LYS A CA 1
ATOM 8149 C C . LYS A 1 1033 ? -3.365 -9.672 -27.994 1.00 92.12 1033 LYS A C 1
ATOM 8151 O O . LYS A 1 1033 ? -4.142 -10.101 -27.155 1.00 92.12 1033 LYS A O 1
ATOM 8156 N N . LEU A 1 1034 ? -2.043 -9.834 -27.891 1.00 89.19 1034 LEU A N 1
ATOM 8157 C CA . LEU A 1 1034 ? -1.431 -10.574 -26.780 1.00 89.19 1034 LEU A CA 1
ATOM 8158 C C . LEU A 1 1034 ? -1.734 -9.932 -25.418 1.00 89.19 1034 LEU A C 1
ATOM 8160 O O . LEU A 1 1034 ? -1.973 -10.629 -24.436 1.00 89.19 1034 LEU A O 1
ATOM 8164 N N . VAL A 1 1035 ? -1.722 -8.599 -25.355 1.00 87.00 1035 VAL A N 1
ATOM 8165 C CA . VAL A 1 1035 ? -2.057 -7.846 -24.142 1.00 87.00 1035 VAL A CA 1
ATOM 8166 C C . VAL A 1 1035 ? -3.525 -8.033 -23.749 1.00 87.00 1035 VAL A C 1
ATOM 8168 O O . VAL A 1 1035 ? -3.823 -8.208 -22.569 1.00 87.00 1035 VAL A O 1
A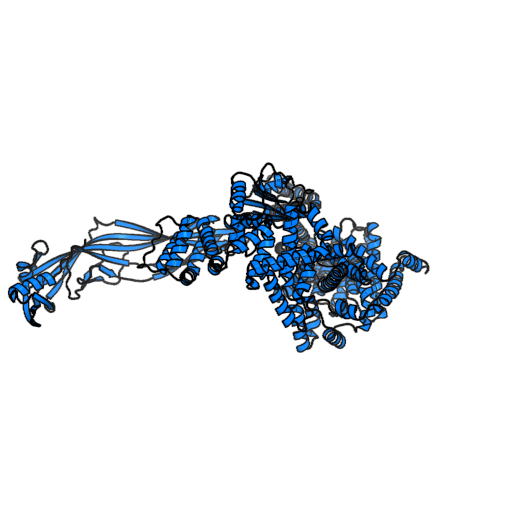TOM 8171 N N . GLU A 1 1036 ? -4.440 -7.980 -24.713 1.00 85.62 1036 GLU A N 1
ATOM 8172 C CA . GLU A 1 1036 ? -5.874 -8.142 -24.482 1.00 85.62 1036 GLU A CA 1
ATOM 8173 C C . GLU A 1 1036 ? -6.216 -9.589 -24.110 1.00 85.62 1036 GLU A C 1
ATOM 8175 O O . GLU A 1 1036 ? -6.970 -9.788 -23.159 1.00 85.62 1036 GLU A O 1
ATOM 8180 N N . ASP A 1 1037 ? -5.618 -10.589 -24.758 1.00 84.12 1037 ASP A N 1
ATOM 8181 C CA . ASP A 1 1037 ? -5.793 -12.009 -24.418 1.00 84.12 1037 ASP A CA 1
ATOM 8182 C C . ASP A 1 1037 ? -5.389 -12.288 -22.952 1.00 84.12 1037 ASP A C 1
ATOM 8184 O O . ASP A 1 1037 ? -6.127 -12.947 -22.215 1.00 84.12 1037 ASP A O 1
ATOM 8188 N N . GLU A 1 1038 ? -4.281 -11.701 -22.476 1.00 77.31 1038 GLU A N 1
ATOM 8189 C CA . GLU A 1 1038 ? -3.842 -11.800 -21.071 1.00 77.31 1038 GLU A CA 1
ATOM 8190 C C . GLU A 1 1038 ? -4.832 -11.176 -20.076 1.00 77.31 1038 GLU A C 1
ATOM 8192 O O . GLU A 1 1038 ? -4.991 -11.670 -18.956 1.00 77.31 1038 GLU A O 1
ATOM 8197 N N . ILE A 1 1039 ? -5.515 -10.096 -20.470 1.00 75.06 1039 ILE A N 1
ATOM 8198 C CA . ILE A 1 1039 ? -6.553 -9.459 -19.648 1.00 75.06 1039 ILE A CA 1
ATOM 8199 C C . ILE A 1 1039 ? -7.811 -10.339 -19.597 1.00 75.06 1039 ILE A C 1
ATOM 8201 O O . ILE A 1 1039 ? -8.383 -10.525 -18.521 1.00 75.06 1039 ILE A O 1
ATOM 8205 N N . HIS A 1 1040 ? -8.242 -10.888 -20.739 1.00 72.94 1040 HIS A N 1
ATOM 8206 C CA . HIS A 1 1040 ? -9.464 -11.697 -20.846 1.00 72.94 1040 HIS A CA 1
ATOM 8207 C C . HIS A 1 1040 ? -9.347 -13.065 -20.166 1.00 72.94 1040 HIS A C 1
ATOM 8209 O O . HIS A 1 1040 ? -10.352 -13.585 -19.684 1.00 72.94 1040 HIS A O 1
ATOM 8215 N N . ALA A 1 1041 ? -8.139 -13.623 -20.052 1.00 64.81 1041 ALA A N 1
ATOM 8216 C CA . ALA A 1 1041 ? -7.884 -14.895 -19.373 1.00 64.81 1041 ALA A CA 1
ATOM 8217 C C . ALA A 1 1041 ? -8.158 -14.880 -17.847 1.00 64.81 1041 ALA A C 1
ATOM 8219 O O . ALA A 1 1041 ? -7.907 -15.873 -17.167 1.00 64.81 1041 ALA A O 1
ATOM 8220 N N . GLY A 1 1042 ? -8.677 -13.780 -17.282 1.00 49.94 1042 GLY A N 1
ATOM 8221 C CA . GLY A 1 1042 ? -9.122 -13.715 -15.884 1.00 49.94 1042 GLY A CA 1
ATOM 8222 C C . GLY A 1 1042 ? -7.984 -13.603 -14.866 1.00 49.94 1042 GLY A C 1
ATOM 8223 O O . GLY A 1 1042 ? -8.179 -13.840 -13.674 1.00 49.94 1042 GLY A O 1
ATOM 8224 N N . ASN A 1 1043 ? -6.785 -13.225 -15.308 1.00 52.81 1043 ASN A N 1
ATOM 8225 C CA . ASN A 1 1043 ? -5.650 -13.042 -14.419 1.00 52.81 1043 ASN A CA 1
ATOM 8226 C C . ASN A 1 1043 ? -5.850 -11.785 -13.556 1.00 52.81 1043 ASN A C 1
ATOM 8228 O O . ASN A 1 1043 ? -5.816 -10.662 -14.049 1.00 52.81 1043 ASN A O 1
ATOM 8232 N N . LEU A 1 1044 ? -5.978 -11.975 -12.238 1.00 44.59 1044 LEU A N 1
ATOM 8233 C CA . LEU A 1 1044 ? -6.066 -10.942 -11.186 1.00 44.59 1044 LEU A CA 1
ATOM 8234 C C . LEU A 1 1044 ? -4.911 -9.909 -11.172 1.00 44.59 1044 LEU A C 1
ATOM 8236 O O . LEU A 1 1044 ? -4.872 -9.047 -10.297 1.00 44.59 1044 LEU A O 1
ATOM 8240 N N . ASN A 1 1045 ? -3.972 -9.974 -12.120 1.00 55.47 1045 ASN A N 1
ATOM 8241 C CA . ASN A 1 1045 ? -2.824 -9.090 -12.248 1.00 55.47 1045 ASN A CA 1
ATOM 8242 C C . ASN A 1 1045 ? -2.601 -8.709 -13.725 1.00 55.47 1045 ASN A C 1
ATOM 8244 O O . ASN A 1 1045 ? -2.053 -9.525 -14.465 1.00 55.47 1045 ASN A O 1
ATOM 8248 N N . PRO A 1 1046 ? -2.955 -7.490 -14.176 1.00 58.66 1046 PRO A N 1
ATOM 8249 C CA . PRO A 1 1046 ? -2.554 -7.027 -15.502 1.00 58.66 1046 PRO A CA 1
ATOM 8250 C C . PRO A 1 1046 ? -1.020 -6.900 -15.593 1.00 58.66 1046 PRO A C 1
ATOM 8252 O O . PRO A 1 1046 ? -0.363 -6.691 -14.560 1.00 58.66 1046 PRO A O 1
ATOM 8255 N N . PRO A 1 1047 ? -0.431 -6.960 -16.806 1.00 62.25 1047 PRO A N 1
ATOM 8256 C CA . PRO A 1 1047 ? 0.986 -6.668 -16.996 1.00 62.25 1047 PRO A CA 1
ATOM 8257 C C . PRO A 1 1047 ? 1.348 -5.320 -16.363 1.00 62.25 1047 PRO A C 1
ATOM 8259 O O . PRO A 1 1047 ? 0.659 -4.323 -16.590 1.00 62.25 1047 PRO A O 1
ATOM 8262 N N . GLN A 1 1048 ? 2.449 -5.244 -15.608 1.00 68.00 1048 GLN A N 1
ATOM 8263 C CA . GLN A 1 1048 ? 2.844 -4.001 -14.915 1.00 68.00 1048 GLN A CA 1
ATOM 8264 C C . GLN A 1 1048 ? 2.951 -2.802 -15.884 1.00 68.00 1048 GLN A C 1
ATOM 8266 O O . GLN A 1 1048 ? 2.600 -1.666 -15.548 1.00 68.00 1048 GLN A O 1
ATOM 8271 N N . ARG A 1 1049 ? 3.407 -3.080 -17.113 1.00 74.81 1049 ARG A N 1
ATOM 8272 C CA . ARG A 1 1049 ? 3.621 -2.118 -18.204 1.00 74.81 1049 ARG A CA 1
ATOM 8273 C C . ARG A 1 1049 ? 2.418 -1.949 -19.138 1.00 74.81 1049 ARG A C 1
ATOM 8275 O O . ARG A 1 1049 ? 2.586 -1.387 -20.214 1.00 74.81 1049 ARG A O 1
ATOM 8282 N N . LEU A 1 1050 ? 1.222 -2.391 -18.746 1.00 84.12 1050 LEU A N 1
ATOM 8283 C CA . LEU A 1 1050 ? 0.030 -2.362 -19.599 1.00 84.12 1050 LEU A CA 1
ATOM 8284 C C . LEU A 1 1050 ? -0.208 -0.994 -20.268 1.00 84.12 1050 LEU A C 1
ATOM 8286 O O . LEU A 1 1050 ? -0.404 -0.924 -21.479 1.00 84.12 1050 LEU A O 1
ATOM 8290 N N . ALA A 1 1051 ? -0.105 0.105 -19.515 1.00 87.00 1051 ALA A N 1
ATOM 8291 C CA . ALA A 1 1051 ? -0.265 1.441 -20.087 1.00 87.00 1051 ALA A CA 1
ATOM 8292 C C . ALA A 1 1051 ? 0.802 1.780 -21.138 1.00 87.00 1051 ALA A C 1
ATOM 8294 O O . ALA A 1 1051 ? 0.493 2.424 -22.136 1.00 87.00 1051 ALA A O 1
ATOM 8295 N N . ALA A 1 1052 ? 2.048 1.332 -20.947 1.00 88.00 1052 ALA A N 1
ATOM 8296 C CA . ALA A 1 1052 ? 3.135 1.589 -21.888 1.00 88.00 1052 ALA A CA 1
ATOM 8297 C C . ALA A 1 1052 ? 2.884 0.932 -23.252 1.00 88.00 1052 ALA A C 1
ATOM 8299 O O . ALA A 1 1052 ? 3.271 1.503 -24.272 1.00 88.00 1052 ALA A O 1
ATOM 8300 N N . TYR A 1 1053 ? 2.227 -0.232 -23.281 1.00 91.88 1053 TYR A N 1
ATOM 8301 C CA . TYR A 1 1053 ? 1.868 -0.910 -24.529 1.00 91.88 1053 TYR A CA 1
ATOM 8302 C C . TYR A 1 1053 ? 0.809 -0.122 -25.300 1.00 91.88 1053 TYR A C 1
ATOM 8304 O O . TYR A 1 1053 ? 1.011 0.170 -26.477 1.00 91.88 1053 TYR A O 1
ATOM 8312 N N . TYR A 1 1054 ? -0.250 0.331 -24.620 1.00 93.19 1054 TYR A N 1
ATOM 8313 C CA . TYR A 1 1054 ? -1.252 1.200 -25.239 1.00 93.19 1054 TYR A CA 1
ATOM 8314 C C . TYR A 1 1054 ? -0.643 2.514 -25.743 1.00 93.19 1054 TYR A C 1
ATOM 8316 O O . TYR A 1 1054 ? -0.852 2.893 -26.890 1.00 93.19 1054 TYR A O 1
ATOM 8324 N N . ILE A 1 1055 ? 0.187 3.178 -24.934 1.00 92.94 1055 ILE A N 1
ATOM 8325 C CA . ILE A 1 1055 ? 0.860 4.426 -25.330 1.00 92.94 1055 ILE A CA 1
ATOM 8326 C C . ILE A 1 1055 ? 1.760 4.207 -26.553 1.00 92.94 1055 ILE A C 1
ATOM 8328 O O . ILE A 1 1055 ? 1.753 5.027 -27.465 1.00 92.94 1055 ILE A O 1
ATOM 8332 N N . THR A 1 1056 ? 2.511 3.101 -26.599 1.00 93.81 1056 THR A N 1
ATOM 8333 C CA . THR A 1 1056 ? 3.387 2.779 -27.738 1.00 93.81 1056 THR A CA 1
ATOM 8334 C C . THR A 1 1056 ? 2.578 2.577 -29.023 1.00 93.81 1056 THR A C 1
ATOM 8336 O O . THR A 1 1056 ? 2.959 3.107 -30.066 1.00 93.81 1056 THR A O 1
ATOM 8339 N N . ALA A 1 1057 ? 1.442 1.872 -28.952 1.00 94.00 1057 ALA A N 1
ATOM 8340 C CA . ALA A 1 1057 ? 0.542 1.708 -30.094 1.00 94.00 1057 ALA A CA 1
ATOM 8341 C C . ALA A 1 1057 ? -0.064 3.049 -30.544 1.00 94.00 1057 ALA A C 1
ATOM 8343 O O . ALA A 1 1057 ? -0.038 3.362 -31.733 1.00 94.00 1057 ALA A O 1
ATOM 8344 N N . GLY A 1 1058 ? -0.540 3.867 -29.597 1.00 93.94 1058 GLY A N 1
ATOM 8345 C CA . GLY A 1 1058 ? -1.104 5.188 -29.883 1.00 93.94 1058 GLY A CA 1
ATOM 8346 C C . GLY A 1 1058 ? -0.106 6.127 -30.564 1.00 93.94 1058 GLY A C 1
ATOM 8347 O O . GLY A 1 1058 ? -0.445 6.762 -31.558 1.00 93.94 1058 GLY A O 1
ATOM 8348 N N . GLN A 1 1059 ? 1.149 6.153 -30.097 1.00 93.75 1059 GLN A N 1
ATOM 8349 C CA . GLN A 1 1059 ? 2.224 6.941 -30.714 1.00 93.75 1059 GLN A CA 1
ATOM 8350 C C . GLN A 1 1059 ? 2.490 6.526 -32.163 1.00 93.75 1059 GLN A C 1
ATOM 8352 O O . GLN A 1 1059 ? 2.659 7.382 -33.024 1.00 93.75 1059 GLN A O 1
ATOM 8357 N N . PHE A 1 1060 ? 2.513 5.221 -32.444 1.00 93.88 1060 PHE A N 1
ATOM 8358 C CA . PHE A 1 1060 ? 2.713 4.729 -33.805 1.00 93.88 1060 PHE A CA 1
ATOM 8359 C C . PHE A 1 1060 ? 1.534 5.083 -34.727 1.00 93.88 1060 PHE A C 1
ATOM 8361 O O . PHE A 1 1060 ? 1.747 5.566 -35.835 1.00 93.88 1060 PHE A O 1
ATOM 8368 N N . MET A 1 1061 ? 0.295 4.875 -34.266 1.00 92.00 1061 MET A N 1
ATOM 8369 C CA . MET A 1 1061 ? -0.922 5.187 -35.033 1.00 92.00 1061 MET A CA 1
ATOM 8370 C C . MET A 1 1061 ? -1.039 6.679 -35.362 1.00 92.00 1061 MET A C 1
ATOM 8372 O O . MET A 1 1061 ? -1.491 7.037 -36.446 1.00 92.00 1061 MET A O 1
ATOM 8376 N N . MET A 1 1062 ? -0.611 7.541 -34.439 1.00 90.12 1062 MET A N 1
ATOM 8377 C CA . MET A 1 1062 ? -0.575 8.986 -34.639 1.00 90.12 1062 MET A CA 1
ATOM 8378 C C . MET A 1 1062 ? 0.455 9.396 -35.704 1.00 90.12 1062 MET A C 1
ATOM 8380 O O . MET A 1 1062 ? 0.131 10.204 -36.572 1.00 90.12 1062 MET A O 1
ATOM 8384 N N . ASP A 1 1063 ? 1.661 8.816 -35.680 1.00 87.25 1063 ASP A N 1
ATOM 8385 C CA . ASP A 1 1063 ? 2.743 9.156 -36.618 1.00 87.25 1063 ASP A CA 1
ATOM 8386 C C . ASP A 1 1063 ? 2.505 8.639 -38.057 1.00 87.25 1063 ASP A C 1
ATOM 8388 O O . ASP A 1 1063 ? 3.071 9.191 -38.999 1.00 87.25 1063 ASP A O 1
ATOM 8392 N N . ASP A 1 1064 ? 1.649 7.626 -38.261 1.00 81.56 1064 ASP A N 1
ATOM 8393 C CA . ASP A 1 1064 ? 1.155 7.223 -39.599 1.00 81.56 1064 ASP A CA 1
ATOM 8394 C C . ASP A 1 1064 ? 0.308 8.340 -40.252 1.00 81.56 1064 ASP A C 1
ATOM 8396 O O . ASP A 1 1064 ? 0.246 8.471 -41.472 1.00 81.56 1064 ASP A O 1
ATOM 8400 N N . GLY A 1 1065 ? -0.336 9.194 -39.446 1.00 69.50 1065 GLY A N 1
ATOM 8401 C CA . GLY A 1 1065 ? -0.990 10.421 -39.916 1.00 69.50 1065 GLY A CA 1
ATOM 8402 C C . GLY A 1 1065 ? -2.288 10.228 -40.712 1.00 69.50 1065 GLY A C 1
ATOM 8403 O O . GLY A 1 1065 ? -2.886 11.213 -41.149 1.00 69.50 1065 GLY A O 1
ATOM 8404 N N . LYS A 1 1066 ? -2.766 8.990 -40.897 1.00 80.56 1066 LYS A N 1
ATOM 8405 C CA . LYS A 1 1066 ? -4.053 8.714 -41.557 1.00 80.56 1066 LYS A CA 1
ATOM 8406 C C . LYS A 1 1066 ? -5.222 9.126 -40.654 1.00 80.56 1066 LYS A C 1
ATOM 8408 O O . LYS A 1 1066 ? -5.270 8.668 -39.511 1.00 80.56 1066 LYS A O 1
ATOM 8413 N N . PRO A 1 1067 ? -6.209 9.895 -41.156 1.00 77.31 1067 PRO A N 1
ATOM 8414 C CA . PRO A 1 1067 ? -7.351 10.343 -40.354 1.00 77.31 1067 PRO A CA 1
ATOM 8415 C C . PRO A 1 1067 ? -8.088 9.206 -39.630 1.00 77.31 1067 PRO A C 1
ATOM 8417 O O . PRO A 1 1067 ? -8.426 9.339 -38.460 1.00 77.31 1067 PRO A O 1
ATOM 8420 N N . GLU A 1 1068 ? -8.247 8.057 -40.292 1.00 79.75 1068 GLU A N 1
ATOM 8421 C CA . GLU A 1 1068 ? -8.923 6.856 -39.770 1.00 79.75 1068 GLU A CA 1
ATOM 8422 C C . GLU A 1 1068 ? -8.214 6.206 -38.564 1.00 79.75 1068 GLU A C 1
ATOM 8424 O O . GLU A 1 1068 ? -8.811 5.412 -37.836 1.00 79.75 1068 GLU A O 1
ATOM 8429 N N . LEU A 1 1069 ? -6.930 6.511 -38.344 1.00 85.25 1069 LEU A N 1
ATOM 8430 C CA . LEU A 1 1069 ? -6.134 5.962 -37.242 1.00 85.25 1069 LEU A CA 1
ATOM 8431 C C . LEU A 1 1069 ? -6.038 6.903 -36.044 1.00 85.25 1069 LEU A C 1
ATOM 8433 O O . LEU A 1 1069 ? -5.667 6.449 -34.961 1.00 85.25 1069 LEU A O 1
ATOM 8437 N N . LEU A 1 1070 ? -6.412 8.177 -36.200 1.00 87.50 1070 LEU A N 1
ATOM 8438 C CA . LEU A 1 1070 ? -6.416 9.139 -35.096 1.00 87.50 1070 LEU A CA 1
ATOM 8439 C C . LEU A 1 1070 ? -7.420 8.741 -34.007 1.00 87.50 1070 LEU A C 1
ATOM 8441 O O . LEU A 1 1070 ? -7.104 8.864 -32.827 1.00 87.50 1070 LEU A O 1
ATOM 8445 N N . ASP A 1 1071 ? -8.577 8.184 -34.379 1.00 89.62 1071 ASP A N 1
ATOM 8446 C CA . ASP A 1 1071 ? -9.565 7.679 -33.413 1.00 89.62 1071 ASP A CA 1
ATOM 8447 C C . ASP A 1 1071 ? -9.039 6.468 -32.630 1.00 89.62 1071 ASP A C 1
ATOM 8449 O O . ASP A 1 1071 ? -9.228 6.366 -31.417 1.00 89.62 1071 ASP A O 1
ATOM 8453 N N . LYS A 1 1072 ? -8.302 5.572 -33.297 1.00 90.19 1072 LYS A N 1
ATOM 8454 C CA . LYS A 1 1072 ? -7.648 4.439 -32.628 1.00 90.19 1072 LYS A CA 1
ATOM 8455 C C . LYS A 1 1072 ? -6.520 4.909 -31.710 1.00 90.19 1072 LYS A C 1
ATOM 8457 O O . LYS A 1 1072 ? -6.395 4.408 -30.594 1.00 90.19 1072 LYS A O 1
ATOM 8462 N N . ALA A 1 1073 ? -5.727 5.894 -32.137 1.00 92.81 1073 ALA A N 1
ATOM 8463 C CA . ALA A 1 1073 ? -4.694 6.501 -31.302 1.00 92.81 1073 ALA A CA 1
ATOM 8464 C C . ALA A 1 1073 ? -5.301 7.147 -30.043 1.00 92.81 1073 ALA A C 1
ATOM 8466 O O . ALA A 1 1073 ? -4.799 6.927 -28.938 1.00 92.81 1073 ALA A O 1
ATOM 8467 N N . GLU A 1 1074 ? -6.415 7.874 -30.194 1.00 93.56 1074 GLU A N 1
ATOM 8468 C CA . GLU A 1 1074 ? -7.194 8.441 -29.087 1.00 93.56 1074 GLU A CA 1
ATOM 8469 C C . GLU A 1 1074 ? -7.620 7.354 -28.089 1.00 93.56 1074 GLU A C 1
ATOM 8471 O O . GLU A 1 1074 ? -7.385 7.484 -26.884 1.00 93.56 1074 GLU A O 1
ATOM 8476 N N . GLU A 1 1075 ? -8.205 6.256 -28.582 1.00 93.81 1075 GLU A N 1
ATOM 8477 C CA . GLU A 1 1075 ? -8.626 5.124 -27.752 1.00 93.81 1075 GLU A CA 1
ATOM 8478 C C . GLU A 1 1075 ? -7.450 4.531 -26.966 1.00 93.81 1075 GLU A C 1
ATOM 8480 O O . GLU A 1 1075 ? -7.555 4.310 -25.754 1.00 93.81 1075 GLU A O 1
ATOM 8485 N N . MET A 1 1076 ? -6.311 4.311 -27.628 1.00 95.38 1076 MET A N 1
ATOM 8486 C CA . MET A 1 1076 ? -5.123 3.746 -26.994 1.00 95.38 1076 MET A CA 1
ATOM 8487 C C . MET A 1 1076 ? -4.585 4.657 -25.886 1.00 95.38 1076 MET A C 1
ATOM 8489 O O . MET A 1 1076 ? -4.334 4.191 -24.772 1.00 95.38 1076 MET A O 1
ATOM 8493 N N . PHE A 1 1077 ? -4.462 5.965 -26.123 1.00 94.94 1077 PHE A N 1
ATOM 8494 C CA . PHE A 1 1077 ? -4.013 6.875 -25.069 1.00 94.94 1077 PHE A CA 1
ATOM 8495 C C . PHE A 1 1077 ? -5.014 6.963 -23.906 1.00 94.94 1077 PHE A C 1
ATOM 8497 O O . PHE A 1 1077 ? -4.585 6.972 -22.749 1.00 94.94 1077 PHE A O 1
ATOM 8504 N N . LYS A 1 1078 ? -6.332 6.919 -24.165 1.00 93.19 1078 LYS A N 1
ATOM 8505 C CA . LYS A 1 1078 ? -7.356 6.823 -23.105 1.00 93.19 1078 LYS A CA 1
ATOM 8506 C C . LYS A 1 1078 ? -7.220 5.535 -22.292 1.00 93.19 1078 LYS A C 1
ATOM 8508 O O . LYS A 1 1078 ? -7.279 5.591 -21.063 1.00 93.19 1078 LYS A O 1
ATOM 8513 N N . LYS A 1 1079 ? -7.018 4.382 -22.943 1.00 91.25 1079 LYS A N 1
ATOM 8514 C CA . LYS A 1 1079 ? -6.764 3.096 -22.266 1.00 91.25 1079 LYS A CA 1
ATOM 8515 C C . LYS A 1 1079 ? -5.508 3.181 -21.392 1.00 91.25 1079 LYS A C 1
ATOM 8517 O O . LYS A 1 1079 ? -5.566 2.823 -20.217 1.00 91.25 1079 LYS A O 1
ATOM 8522 N N . GLY A 1 1080 ? -4.409 3.723 -21.922 1.00 88.50 1080 GLY A N 1
ATOM 8523 C CA . GLY A 1 1080 ? -3.165 3.938 -21.176 1.00 88.50 1080 GLY A CA 1
ATOM 8524 C C . GLY A 1 1080 ? -3.352 4.831 -19.946 1.00 88.50 1080 GLY A C 1
ATOM 8525 O O . GLY A 1 1080 ? -2.956 4.453 -18.845 1.00 88.50 1080 GLY A O 1
ATOM 8526 N N . TYR A 1 1081 ? -4.032 5.967 -20.109 1.00 87.50 1081 TYR A N 1
ATOM 8527 C CA . TYR A 1 1081 ? -4.342 6.891 -19.018 1.00 87.50 1081 TYR A CA 1
ATOM 8528 C C . TYR A 1 1081 ? -5.224 6.240 -17.936 1.00 87.50 1081 TYR A C 1
ATOM 8530 O O . TYR A 1 1081 ? -4.881 6.291 -16.756 1.00 87.50 1081 TYR A O 1
ATOM 8538 N N . LYS A 1 1082 ? -6.301 5.534 -18.320 1.00 86.75 1082 LYS A N 1
ATOM 8539 C CA . LYS A 1 1082 ? -7.195 4.823 -17.381 1.00 86.75 1082 LYS A CA 1
ATOM 8540 C C . LYS A 1 1082 ? -6.472 3.746 -16.567 1.00 86.75 1082 LYS A C 1
ATOM 8542 O O . LYS A 1 1082 ? -6.805 3.535 -15.403 1.00 86.75 1082 LYS A O 1
ATOM 8547 N N . VAL A 1 1083 ? -5.509 3.044 -17.168 1.00 82.88 1083 VAL A N 1
ATOM 8548 C CA . VAL A 1 1083 ? -4.701 2.034 -16.465 1.00 82.88 1083 VAL A CA 1
ATOM 8549 C C . VAL A 1 1083 ? -3.842 2.680 -15.381 1.00 82.88 1083 VAL A C 1
ATOM 8551 O O . VAL A 1 1083 ? -3.798 2.164 -14.266 1.00 82.88 1083 VAL A O 1
ATOM 8554 N N . GLU A 1 1084 ? -3.188 3.804 -15.680 1.00 78.00 1084 GLU A N 1
ATOM 8555 C CA . GLU A 1 1084 ? -2.374 4.521 -14.691 1.00 78.00 1084 GLU A CA 1
ATOM 8556 C C . GLU A 1 1084 ? -3.235 5.189 -13.612 1.00 78.00 1084 GLU A C 1
ATOM 8558 O O . GLU A 1 1084 ? -2.876 5.125 -12.443 1.00 78.00 1084 GLU A O 1
ATOM 8563 N N . LEU A 1 1085 ? -4.414 5.719 -13.958 1.00 75.44 1085 LEU A N 1
ATOM 8564 C CA . LEU A 1 1085 ? -5.344 6.334 -12.999 1.00 75.44 1085 LEU A CA 1
ATOM 8565 C C . LEU A 1 1085 ? -5.803 5.362 -11.896 1.00 75.44 1085 LEU A C 1
ATOM 8567 O O . LEU A 1 1085 ? -6.069 5.764 -10.767 1.00 75.44 1085 LEU A O 1
ATOM 8571 N N . LYS A 1 1086 ? -5.885 4.062 -12.206 1.00 69.38 1086 LYS A N 1
ATOM 8572 C CA . LYS A 1 1086 ? -6.236 3.022 -11.224 1.00 69.38 1086 LYS A CA 1
ATOM 8573 C C . LYS A 1 1086 ? -5.104 2.711 -10.243 1.00 69.38 1086 LYS A C 1
ATOM 8575 O O . LYS A 1 1086 ? -5.366 2.123 -9.189 1.00 69.38 1086 LYS A O 1
ATOM 8580 N N . LYS A 1 1087 ? -3.853 3.046 -10.568 1.00 61.56 1087 LYS A N 1
ATOM 8581 C CA . LYS A 1 1087 ? -2.734 2.859 -9.642 1.00 61.56 1087 LYS A CA 1
ATOM 8582 C C . LYS A 1 1087 ? -2.851 3.938 -8.567 1.00 61.56 1087 LYS A C 1
ATOM 8584 O O . LYS A 1 1087 ? -2.969 5.115 -8.869 1.00 61.56 1087 LYS A O 1
ATOM 8589 N N . LYS A 1 1088 ? -2.811 3.551 -7.288 1.00 50.25 1088 LYS A N 1
ATOM 8590 C CA . LYS A 1 1088 ? -2.903 4.483 -6.141 1.00 50.25 1088 LYS A CA 1
ATOM 8591 C C . LYS A 1 1088 ? -1.681 5.420 -6.001 1.00 50.25 1088 LYS A C 1
ATOM 8593 O O . LYS A 1 1088 ? -1.546 6.076 -4.977 1.00 50.25 1088 LYS A O 1
ATOM 8598 N N . THR A 1 1089 ? -0.796 5.436 -6.997 1.00 52.56 1089 THR A N 1
ATOM 8599 C CA . THR A 1 1089 ? 0.463 6.182 -7.083 1.00 52.56 1089 THR A CA 1
ATOM 8600 C C . THR A 1 1089 ? 0.600 6.704 -8.509 1.00 52.56 1089 THR A C 1
ATOM 8602 O O . THR A 1 1089 ? 0.403 5.931 -9.453 1.00 52.56 1089 THR A O 1
ATOM 8605 N N . TYR A 1 1090 ? 0.959 7.973 -8.672 1.00 58.34 1090 TYR A N 1
ATOM 8606 C CA . TYR A 1 1090 ? 1.110 8.596 -9.985 1.00 58.34 1090 TYR A CA 1
ATOM 8607 C C . TYR A 1 1090 ? 2.386 8.101 -10.675 1.00 58.34 1090 TYR A C 1
ATOM 8609 O O . TYR A 1 1090 ? 3.339 7.665 -10.029 1.00 58.34 1090 TYR A O 1
ATOM 8617 N N . HIS A 1 1091 ? 2.361 8.047 -12.009 1.00 63.84 1091 HIS A N 1
ATOM 8618 C CA . HIS A 1 1091 ? 3.407 7.389 -12.789 1.00 63.84 1091 HIS A CA 1
ATOM 8619 C C . HIS A 1 1091 ? 3.697 8.155 -14.093 1.00 63.84 1091 HIS A C 1
ATOM 8621 O O . HIS A 1 1091 ? 2.752 8.584 -14.761 1.00 63.84 1091 HIS A O 1
ATOM 8627 N N . PRO A 1 1092 ? 4.965 8.251 -14.552 1.00 66.69 1092 PRO A N 1
ATOM 8628 C CA . PRO A 1 1092 ? 5.348 9.006 -15.760 1.00 66.69 1092 PRO A CA 1
ATOM 8629 C C . PRO A 1 1092 ? 4.655 8.588 -17.072 1.00 66.69 1092 PRO A C 1
ATOM 8631 O O . PRO A 1 1092 ? 4.707 9.291 -18.080 1.00 66.69 1092 PRO A O 1
ATOM 8634 N N . LEU A 1 1093 ? 4.013 7.418 -17.099 1.00 77.88 1093 LEU A N 1
ATOM 8635 C CA . LEU A 1 1093 ? 3.224 6.975 -18.253 1.00 77.88 1093 LEU A CA 1
ATOM 8636 C C . LEU A 1 1093 ? 1.909 7.754 -18.392 1.00 77.88 1093 LEU A C 1
ATOM 8638 O O . LEU A 1 1093 ? 1.430 7.915 -19.509 1.00 77.88 1093 LEU A O 1
ATOM 8642 N N . MET A 1 1094 ? 1.368 8.293 -17.297 1.00 79.56 1094 MET A N 1
ATOM 8643 C CA . MET A 1 1094 ? 0.198 9.170 -17.333 1.00 79.56 1094 MET A CA 1
ATOM 8644 C C . MET A 1 1094 ? 0.511 10.462 -18.101 1.00 79.56 1094 MET A C 1
ATOM 8646 O O . MET A 1 1094 ? -0.247 10.851 -18.986 1.00 79.56 1094 MET A O 1
ATOM 8650 N N . GLU A 1 1095 ? 1.691 11.046 -17.853 1.00 79.25 1095 GLU A N 1
ATOM 8651 C CA . GLU A 1 1095 ? 2.233 12.182 -18.611 1.00 79.25 1095 GLU A CA 1
ATOM 8652 C C . GLU A 1 1095 ? 2.281 11.875 -20.115 1.00 79.25 1095 GLU A C 1
ATOM 8654 O O . GLU A 1 1095 ? 1.825 12.652 -20.952 1.00 79.25 1095 GLU A O 1
ATOM 8659 N N . SER A 1 1096 ? 2.821 10.703 -20.457 1.00 82.88 1096 SER A N 1
ATOM 8660 C CA . SER A 1 1096 ? 2.994 10.268 -21.845 1.00 82.88 1096 SER A CA 1
ATOM 8661 C C . SER A 1 1096 ? 1.652 10.042 -22.549 1.00 82.88 1096 SER A C 1
ATOM 8663 O O . SER A 1 1096 ? 1.510 10.405 -23.715 1.00 82.88 1096 SER A O 1
ATOM 8665 N N . ALA A 1 1097 ? 0.662 9.482 -21.846 1.00 88.69 1097 ALA A N 1
ATOM 8666 C CA . ALA A 1 1097 ? -0.686 9.288 -22.373 1.00 88.69 1097 ALA A CA 1
ATOM 8667 C C . ALA A 1 1097 ? -1.395 10.623 -22.644 1.00 88.69 1097 ALA A C 1
ATOM 8669 O O . ALA A 1 1097 ? -1.967 10.807 -23.715 1.00 88.69 1097 ALA A O 1
ATOM 8670 N N . LEU A 1 1098 ? -1.309 11.579 -21.714 1.00 87.25 1098 LEU A N 1
ATOM 8671 C CA . LEU A 1 1098 ? -1.904 12.909 -21.883 1.00 87.25 1098 LEU A CA 1
ATOM 8672 C C . LEU A 1 1098 ? -1.226 13.712 -22.990 1.00 87.25 1098 LEU A C 1
ATOM 8674 O O . LEU A 1 1098 ? -1.918 14.330 -23.794 1.00 87.25 1098 LEU A O 1
ATOM 8678 N N . LYS A 1 1099 ? 0.111 13.659 -23.087 1.00 86.56 1099 LYS A N 1
ATOM 8679 C CA . LYS A 1 1099 ? 0.851 14.251 -24.213 1.00 86.56 1099 LYS A CA 1
ATOM 8680 C C . LYS A 1 1099 ? 0.363 13.697 -25.552 1.00 86.56 1099 LYS A C 1
ATOM 8682 O O . LYS A 1 1099 ? 0.132 14.485 -26.464 1.00 86.56 1099 LYS A O 1
ATOM 8687 N N . GLY A 1 1100 ? 0.142 12.385 -25.632 1.00 88.19 1100 GLY A N 1
ATOM 8688 C CA . GLY A 1 1100 ? -0.437 11.741 -26.809 1.00 88.19 1100 GLY A CA 1
ATOM 8689 C C . GLY A 1 1100 ? -1.860 12.215 -27.121 1.00 88.19 1100 GLY A C 1
ATOM 8690 O O . GLY A 1 1100 ? -2.145 12.570 -28.259 1.00 88.19 1100 GLY A O 1
ATOM 8691 N N . LEU A 1 1101 ? -2.744 12.306 -26.118 1.00 91.75 1101 LEU A N 1
ATOM 8692 C CA . LEU A 1 1101 ? -4.111 12.823 -26.306 1.00 91.75 1101 LEU A CA 1
ATOM 8693 C C . LEU A 1 1101 ? -4.125 14.263 -26.816 1.00 91.75 1101 LEU A C 1
ATOM 8695 O O . LEU A 1 1101 ? -4.885 14.584 -27.725 1.00 91.75 1101 LEU A O 1
ATOM 8699 N N . ILE A 1 1102 ? -3.268 15.121 -26.260 1.00 88.19 1102 ILE A N 1
ATOM 8700 C CA . ILE A 1 1102 ? -3.103 16.500 -26.725 1.00 88.19 1102 ILE A CA 1
ATOM 8701 C C . ILE A 1 1102 ? -2.733 16.508 -28.208 1.00 88.19 1102 ILE A C 1
ATOM 8703 O O . ILE A 1 1102 ? -3.367 17.209 -28.989 1.00 88.19 1102 ILE A O 1
ATOM 8707 N N . GLU A 1 1103 ? -1.727 15.729 -28.603 1.00 88.69 1103 GLU A N 1
ATOM 8708 C CA . GLU A 1 1103 ? -1.256 15.675 -29.990 1.00 88.69 1103 GLU A CA 1
ATOM 8709 C C . GLU A 1 1103 ? -2.340 15.148 -30.944 1.00 88.69 1103 GLU A C 1
ATOM 8711 O O . GLU A 1 1103 ? -2.559 15.743 -32.001 1.00 88.69 1103 GLU A O 1
ATOM 8716 N N . VAL A 1 1104 ? -3.099 14.124 -30.538 1.00 90.88 1104 VAL A N 1
ATOM 8717 C CA . VAL A 1 1104 ? -4.231 13.592 -31.314 1.00 90.88 1104 VAL A CA 1
ATOM 8718 C C . VAL A 1 1104 ? -5.345 14.627 -31.477 1.00 90.88 1104 VAL A C 1
ATOM 8720 O O . VAL A 1 1104 ? -5.795 14.868 -32.597 1.00 90.88 1104 VAL A O 1
ATOM 8723 N N . TYR A 1 1105 ? -5.775 15.289 -30.401 1.00 90.31 1105 TYR A N 1
ATOM 8724 C CA . TYR A 1 1105 ? -6.826 16.309 -30.486 1.00 90.31 1105 TYR A CA 1
ATOM 8725 C C . TYR A 1 1105 ? -6.387 17.524 -31.306 1.00 90.31 1105 TYR A C 1
ATOM 8727 O O . TYR A 1 1105 ? -7.192 18.088 -32.045 1.00 90.31 1105 TYR A O 1
ATOM 8735 N N . MET A 1 1106 ? -5.107 17.897 -31.245 1.00 85.19 1106 MET A N 1
ATOM 8736 C CA . MET A 1 1106 ? -4.539 18.942 -32.100 1.00 85.19 1106 MET A CA 1
ATOM 8737 C C . MET A 1 1106 ? -4.581 18.536 -33.579 1.00 85.19 1106 MET A C 1
ATOM 8739 O O . MET A 1 1106 ? -5.008 19.333 -34.414 1.00 85.19 1106 MET A O 1
ATOM 8743 N N . ALA A 1 1107 ? -4.221 17.289 -33.906 1.00 85.62 1107 ALA A N 1
ATOM 8744 C CA . ALA A 1 1107 ? -4.307 16.759 -35.269 1.00 85.62 1107 ALA A CA 1
ATOM 8745 C C . ALA A 1 1107 ? -5.759 16.698 -35.787 1.00 85.62 1107 ALA A C 1
ATOM 8747 O O . ALA A 1 1107 ? -6.018 17.052 -36.937 1.00 85.62 1107 ALA A O 1
ATOM 8748 N N . LYS A 1 1108 ? -6.718 16.335 -34.922 1.00 87.38 1108 LYS A N 1
ATOM 8749 C CA . LYS A 1 1108 ? -8.165 16.329 -35.216 1.00 87.38 1108 LYS A CA 1
ATOM 8750 C C . LYS A 1 1108 ? -8.808 17.725 -35.219 1.00 87.38 1108 LYS A C 1
ATOM 8752 O O . LYS A 1 1108 ? -9.985 17.844 -35.541 1.00 87.38 1108 LYS A O 1
ATOM 8757 N N . LYS A 1 1109 ? -8.057 18.781 -34.878 1.00 86.00 1109 LYS A N 1
ATOM 8758 C CA . LYS A 1 1109 ? -8.552 20.158 -34.663 1.00 86.00 1109 LYS A CA 1
ATOM 8759 C C . LYS A 1 1109 ? -9.599 20.284 -33.541 1.00 86.00 1109 LYS A C 1
ATOM 8761 O O . LYS A 1 1109 ? -10.324 21.271 -33.473 1.00 86.00 1109 LYS A O 1
ATOM 8766 N N . GLU A 1 1110 ? -9.639 19.337 -32.607 1.00 87.00 1110 GLU A N 1
ATOM 8767 C CA . GLU A 1 1110 ? -10.489 19.350 -31.408 1.00 87.00 1110 GLU A CA 1
ATOM 8768 C C . GLU A 1 1110 ? -9.821 20.147 -30.270 1.00 87.00 1110 GLU A C 1
ATOM 8770 O O . GLU A 1 1110 ? -9.554 19.649 -29.174 1.00 87.00 1110 GLU A O 1
ATOM 8775 N N . LEU A 1 1111 ? -9.528 21.420 -30.539 1.00 82.56 1111 LEU A N 1
ATOM 8776 C CA . LEU A 1 1111 ? -8.752 22.301 -29.659 1.00 82.56 1111 LEU A CA 1
ATOM 8777 C C . LEU A 1 1111 ? -9.292 22.408 -28.214 1.00 82.56 1111 LEU A C 1
ATOM 8779 O O . LEU A 1 1111 ? -8.469 22.408 -27.296 1.00 82.56 1111 LEU A O 1
ATOM 8783 N N . PRO A 1 1112 ? -10.619 22.423 -27.950 1.00 82.38 1112 PRO A N 1
ATOM 8784 C CA . PRO A 1 1112 ? -11.135 22.402 -26.579 1.00 82.38 1112 PRO A CA 1
ATOM 8785 C C . PRO A 1 1112 ? -10.722 21.152 -25.791 1.00 82.38 1112 PRO A C 1
ATOM 8787 O O . PRO A 1 1112 ? -10.365 21.250 -24.620 1.00 82.38 1112 PRO A O 1
ATOM 8790 N N . ARG A 1 1113 ? -10.703 19.976 -26.430 1.00 82.50 1113 ARG A N 1
ATOM 8791 C CA . ARG A 1 1113 ? -10.280 18.721 -25.787 1.00 82.50 1113 ARG A CA 1
ATOM 8792 C C . ARG A 1 1113 ? -8.767 18.674 -25.584 1.00 82.50 1113 ARG A C 1
ATOM 8794 O O . ARG A 1 1113 ? -8.313 18.245 -24.526 1.00 82.50 1113 ARG A O 1
ATOM 8801 N N . ALA A 1 1114 ? -7.993 19.193 -26.542 1.00 80.69 1114 ALA A N 1
ATOM 8802 C CA . ALA A 1 1114 ? -6.548 19.375 -26.382 1.00 80.69 1114 ALA A CA 1
ATOM 8803 C C . ALA A 1 1114 ? -6.222 20.294 -25.193 1.00 80.69 1114 ALA A C 1
ATOM 8805 O O . ALA A 1 1114 ? -5.309 20.000 -24.424 1.00 80.69 1114 ALA A O 1
ATOM 8806 N N . LEU A 1 1115 ? -6.993 21.372 -25.007 1.00 76.69 1115 LEU A N 1
ATOM 8807 C CA . LEU A 1 1115 ? -6.870 22.271 -23.859 1.00 76.69 1115 LEU A CA 1
ATOM 8808 C C . LEU A 1 1115 ? -7.221 21.578 -22.543 1.00 76.69 1115 LEU A C 1
ATOM 8810 O O . LEU A 1 1115 ? -6.493 21.775 -21.579 1.00 76.69 1115 LEU A O 1
ATOM 8814 N N . VAL A 1 1116 ? -8.272 20.752 -22.495 1.00 79.81 1116 VAL A N 1
ATOM 8815 C CA . VAL A 1 1116 ? -8.610 19.967 -21.294 1.00 79.81 1116 VAL A CA 1
ATOM 8816 C C . VAL A 1 1116 ? -7.480 19.008 -20.928 1.00 79.81 1116 VAL A C 1
ATOM 8818 O O . VAL A 1 1116 ? -7.077 18.981 -19.777 1.00 79.81 1116 VAL A O 1
ATOM 8821 N N . CYS A 1 1117 ? -6.907 18.267 -21.880 1.00 77.31 1117 CYS A N 1
ATOM 8822 C CA . CYS A 1 1117 ? -5.776 17.379 -21.582 1.00 77.31 1117 CYS A CA 1
ATOM 8823 C C . CYS A 1 1117 ? -4.472 18.133 -21.281 1.00 77.31 1117 CYS A C 1
ATOM 8825 O O . CYS A 1 1117 ? -3.659 17.649 -20.500 1.00 77.31 1117 CYS A O 1
ATOM 8827 N N . GLY A 1 1118 ? -4.254 19.291 -21.911 1.00 73.62 1118 GLY A N 1
ATOM 8828 C CA . GLY A 1 1118 ? -3.093 20.152 -21.685 1.00 73.62 1118 GLY A CA 1
ATOM 8829 C C . GLY A 1 1118 ? -3.120 20.797 -20.312 1.00 73.62 1118 GLY A C 1
ATOM 8830 O O . GLY A 1 1118 ? -2.102 20.801 -19.626 1.00 73.62 1118 GLY A O 1
ATOM 8831 N N . ARG A 1 1119 ? -4.302 21.264 -19.900 1.00 75.62 1119 ARG A N 1
ATOM 8832 C CA . ARG A 1 1119 ? -4.607 21.550 -18.508 1.00 75.62 1119 ARG A CA 1
ATOM 8833 C C . ARG A 1 1119 ? -4.276 20.280 -17.724 1.00 75.62 1119 ARG A C 1
ATOM 8835 O O . ARG A 1 1119 ? -3.379 20.374 -16.896 1.00 75.62 1119 ARG A O 1
ATOM 8842 N N . HIS A 1 1120 ? -4.836 19.107 -18.082 1.00 76.44 1120 HIS A N 1
ATOM 8843 C CA . HIS A 1 1120 ? -4.694 17.865 -17.288 1.00 76.44 1120 HIS A CA 1
ATOM 8844 C C . HIS A 1 1120 ? -3.247 17.557 -16.902 1.00 76.44 1120 HIS A C 1
ATOM 8846 O O . HIS A 1 1120 ? -2.864 17.210 -15.787 1.00 76.44 1120 HIS A O 1
ATOM 8852 N N . LEU A 1 1121 ? -2.401 17.718 -17.907 1.00 73.62 1121 LEU A N 1
ATOM 8853 C CA . LEU A 1 1121 ? -0.975 17.524 -17.821 1.00 73.62 1121 LEU A CA 1
ATOM 8854 C C . LEU A 1 1121 ? -0.259 18.602 -16.998 1.00 73.62 1121 LEU A C 1
ATOM 8856 O O . LEU A 1 1121 ? 0.693 18.271 -16.293 1.00 73.62 1121 LEU A O 1
ATOM 8860 N N . LEU A 1 1122 ? -0.673 19.868 -17.105 1.00 70.62 1122 LEU A N 1
ATOM 8861 C CA . LEU A 1 1122 ? -0.112 20.967 -16.322 1.00 70.62 1122 LEU A CA 1
ATOM 8862 C C . LEU A 1 1122 ? -0.330 20.720 -14.838 1.00 70.62 1122 LEU A C 1
ATOM 8864 O O . LEU A 1 1122 ? 0.632 20.878 -14.086 1.00 70.62 1122 LEU A O 1
ATOM 8868 N N . GLN A 1 1123 ? -1.505 20.239 -14.429 1.00 67.62 1123 GLN A N 1
ATOM 8869 C CA . GLN A 1 1123 ? -1.679 19.933 -13.020 1.00 67.62 1123 GLN A CA 1
ATOM 8870 C C . GLN A 1 1123 ? -0.750 18.867 -12.547 1.00 67.62 1123 GLN A C 1
ATOM 8872 O O . GLN A 1 1123 ? -0.053 19.051 -11.559 1.00 67.62 1123 GLN A O 1
ATOM 8877 N N . LEU A 1 1124 ? -0.764 17.729 -13.234 1.00 63.00 1124 LEU A N 1
ATOM 8878 C CA . LEU A 1 1124 ? 0.033 16.594 -12.812 1.00 63.00 1124 LEU A CA 1
ATOM 8879 C C . LEU A 1 1124 ? 1.513 16.980 -12.789 1.00 63.00 1124 LEU A C 1
ATOM 8881 O O . LEU A 1 1124 ? 2.254 16.550 -11.909 1.00 63.00 1124 LEU A O 1
ATOM 8885 N N . SER A 1 1125 ? 1.938 17.842 -13.721 1.00 59.94 1125 SER A N 1
ATOM 8886 C CA . SER A 1 1125 ? 3.291 18.385 -13.723 1.00 59.94 1125 SER A CA 1
ATOM 8887 C C . SER A 1 1125 ? 3.589 19.260 -12.517 1.00 59.94 1125 SER A C 1
ATOM 8889 O O . SER A 1 1125 ? 4.731 19.298 -12.099 1.00 59.94 1125 SER A O 1
ATOM 8891 N N . VAL A 1 1126 ? 2.617 19.918 -11.900 1.00 57.62 1126 VAL A N 1
ATOM 8892 C CA . VAL A 1 1126 ? 2.898 20.650 -10.665 1.00 57.62 1126 VAL A CA 1
ATOM 8893 C C . VAL A 1 1126 ? 2.734 19.789 -9.435 1.00 57.62 1126 VAL A C 1
ATOM 8895 O O . VAL A 1 1126 ? 3.586 19.838 -8.552 1.00 57.62 1126 VAL A O 1
ATOM 8898 N N . ASP A 1 1127 ? 1.668 19.007 -9.375 1.00 48.78 1127 ASP A N 1
ATOM 8899 C CA . ASP A 1 1127 ? 1.385 18.202 -8.204 1.00 48.78 1127 ASP A CA 1
ATOM 8900 C C . ASP A 1 1127 ? 2.450 17.115 -8.007 1.00 48.78 1127 ASP A C 1
ATOM 8902 O O . ASP A 1 1127 ? 2.682 16.695 -6.873 1.00 48.78 1127 ASP A O 1
ATOM 8906 N N . HIS A 1 1128 ? 3.075 16.618 -9.088 1.00 54.09 1128 HIS A N 1
ATOM 8907 C CA . HIS A 1 1128 ? 3.953 15.437 -9.040 1.00 54.09 1128 HIS A CA 1
ATOM 8908 C C . HIS A 1 1128 ? 5.313 15.609 -9.726 1.00 54.09 1128 HIS A C 1
ATOM 8910 O O . HIS A 1 1128 ? 6.264 14.934 -9.337 1.00 54.09 1128 HIS A O 1
ATOM 8916 N N . TRP A 1 1129 ? 5.455 16.487 -10.730 1.00 56.16 1129 TRP A N 1
ATOM 8917 C CA . TRP A 1 1129 ? 6.712 16.631 -11.491 1.00 56.16 1129 TRP A CA 1
ATOM 8918 C C . TRP A 1 1129 ? 7.156 18.092 -11.670 1.00 56.16 1129 TRP A C 1
ATOM 8920 O O . TRP A 1 1129 ? 7.323 18.521 -12.817 1.00 56.16 1129 TRP A O 1
ATOM 8930 N N . PRO A 1 1130 ? 7.342 18.870 -10.584 1.00 53.69 1130 PRO A N 1
ATOM 8931 C CA . PRO A 1 1130 ? 7.505 20.328 -10.647 1.00 53.69 1130 PRO A CA 1
ATOM 8932 C C . PRO A 1 1130 ? 8.640 20.780 -11.577 1.00 53.69 1130 PRO A C 1
ATOM 8934 O O . PRO A 1 1130 ? 8.504 21.783 -12.277 1.00 53.69 1130 PRO A O 1
ATOM 8937 N N . ASP A 1 1131 ? 9.701 19.980 -11.697 1.00 51.72 1131 ASP A N 1
ATOM 8938 C CA . ASP A 1 1131 ? 10.824 20.217 -12.615 1.00 51.72 1131 ASP A CA 1
ATOM 8939 C C . ASP A 1 1131 ? 10.419 20.217 -14.104 1.00 51.72 1131 ASP A C 1
ATOM 8941 O O . ASP A 1 1131 ? 11.127 20.748 -14.959 1.00 51.72 1131 ASP A O 1
ATOM 8945 N N . LYS A 1 1132 ? 9.270 19.623 -14.445 1.00 57.84 1132 LYS A N 1
ATOM 8946 C CA . LYS A 1 1132 ? 8.733 19.525 -15.812 1.00 57.84 1132 LYS A CA 1
ATOM 8947 C C . LYS A 1 1132 ? 7.674 20.578 -16.130 1.00 57.84 1132 LYS A C 1
ATOM 8949 O O . LYS A 1 1132 ? 7.275 20.681 -17.291 1.00 57.84 1132 LYS A O 1
ATOM 8954 N N . ARG A 1 1133 ? 7.230 21.360 -15.143 1.00 71.12 1133 ARG A N 1
ATOM 8955 C CA . ARG A 1 1133 ? 6.153 22.351 -15.276 1.00 71.12 1133 ARG A CA 1
ATOM 8956 C C . ARG A 1 1133 ? 6.386 23.327 -16.427 1.00 71.12 1133 ARG A C 1
ATOM 8958 O O . ARG A 1 1133 ? 5.529 23.469 -17.294 1.00 71.12 1133 ARG A O 1
ATOM 8965 N N . SER A 1 1134 ? 7.561 23.956 -16.461 1.00 66.88 1134 SER A N 1
ATOM 8966 C CA . SER A 1 1134 ? 7.900 24.968 -17.473 1.00 66.88 1134 SER A CA 1
ATOM 8967 C C . SER A 1 1134 ? 7.784 24.414 -18.902 1.00 66.88 1134 SER A C 1
ATOM 8969 O O . SER A 1 1134 ? 7.230 25.068 -19.781 1.00 66.88 1134 SER A O 1
ATOM 8971 N N . ALA A 1 1135 ? 8.186 23.158 -19.123 1.00 68.50 1135 ALA A N 1
ATOM 8972 C CA . ALA A 1 1135 ? 8.053 22.508 -20.426 1.00 68.50 1135 ALA A CA 1
ATOM 8973 C C . ALA A 1 1135 ? 6.588 22.219 -20.819 1.00 68.50 1135 ALA A C 1
ATOM 8975 O O . ALA A 1 1135 ? 6.262 22.166 -22.009 1.00 68.50 1135 ALA A O 1
ATOM 8976 N N . VAL A 1 1136 ? 5.696 22.005 -19.843 1.00 72.69 1136 VAL A N 1
ATOM 8977 C CA . VAL A 1 1136 ? 4.256 21.805 -20.080 1.00 72.69 1136 VAL A CA 1
ATOM 8978 C C . VAL A 1 1136 ? 3.551 23.136 -20.340 1.00 72.69 1136 VAL A C 1
ATOM 8980 O O . VAL A 1 1136 ? 2.748 23.211 -21.273 1.00 72.69 1136 VAL A O 1
ATOM 8983 N N . GLU A 1 1137 ? 3.895 24.192 -19.597 1.00 73.75 1137 GLU A N 1
ATOM 8984 C CA . GLU A 1 1137 ? 3.405 25.560 -19.825 1.00 73.75 1137 GLU A CA 1
ATOM 8985 C C . GLU A 1 1137 ? 3.726 26.031 -21.251 1.00 73.75 1137 GLU A C 1
ATOM 8987 O O . GLU A 1 1137 ? 2.824 26.453 -21.977 1.00 73.75 1137 GLU A O 1
ATOM 8992 N N . ASP A 1 1138 ? 4.963 25.837 -21.717 1.00 72.31 1138 ASP A N 1
ATOM 8993 C CA . ASP A 1 1138 ? 5.369 26.160 -23.092 1.00 72.31 1138 ASP A CA 1
ATOM 8994 C C . ASP A 1 1138 ? 4.536 25.417 -24.147 1.00 72.31 1138 ASP A C 1
ATOM 8996 O O . ASP A 1 1138 ? 4.201 25.956 -25.211 1.00 72.31 1138 ASP A O 1
ATOM 9000 N N . LYS A 1 1139 ? 4.183 24.155 -23.875 1.00 72.81 1139 LYS A N 1
ATOM 9001 C CA . LYS A 1 1139 ? 3.359 23.348 -24.782 1.00 72.81 1139 LYS A CA 1
ATOM 9002 C C . LYS A 1 1139 ? 1.902 23.821 -24.775 1.00 72.81 1139 LYS A C 1
ATOM 9004 O O . LYS A 1 1139 ? 1.296 23.902 -25.843 1.00 72.81 1139 LYS A O 1
ATOM 9009 N N . LEU A 1 1140 ? 1.367 24.215 -23.620 1.00 72.88 1140 LEU A N 1
ATOM 9010 C CA . LEU A 1 1140 ? 0.047 24.839 -23.486 1.00 72.88 1140 LEU A CA 1
ATOM 9011 C C . LEU A 1 1140 ? -0.049 26.176 -24.223 1.00 72.88 1140 LEU A C 1
ATOM 9013 O O . LEU A 1 1140 ? -1.024 26.401 -24.939 1.00 72.88 1140 LEU A O 1
ATOM 9017 N N . VAL A 1 1141 ? 0.971 27.032 -24.121 1.00 72.62 1141 VAL A N 1
ATOM 9018 C CA . VAL A 1 1141 ? 1.034 28.307 -24.857 1.00 72.62 1141 VAL A CA 1
ATOM 9019 C C . VAL A 1 1141 ? 0.926 28.070 -26.366 1.00 72.62 1141 VAL A C 1
ATOM 9021 O O . VAL A 1 1141 ? 0.189 28.779 -27.054 1.00 72.62 1141 VAL A O 1
ATOM 9024 N N . LYS A 1 1142 ? 1.579 27.025 -26.894 1.00 74.12 1142 LYS A N 1
ATOM 9025 C CA . LYS A 1 1142 ? 1.459 26.642 -28.314 1.00 74.12 1142 LYS A CA 1
ATOM 9026 C C . LYS A 1 1142 ? 0.037 26.211 -28.693 1.00 74.12 1142 LYS A C 1
ATOM 9028 O O . LYS A 1 1142 ? -0.427 26.588 -29.770 1.00 74.12 1142 LYS A O 1
ATOM 9033 N N . ILE A 1 1143 ? -0.658 25.471 -27.825 1.00 74.25 1143 ILE A N 1
ATOM 9034 C CA . ILE A 1 1143 ? -2.062 25.062 -28.029 1.00 74.25 1143 ILE A CA 1
ATOM 9035 C C . ILE A 1 1143 ? -2.977 26.293 -28.037 1.00 74.25 1143 ILE A C 1
ATOM 9037 O O . ILE A 1 1143 ? -3.750 26.469 -28.978 1.00 74.25 1143 ILE A O 1
ATOM 9041 N N . TYR A 1 1144 ? -2.840 27.184 -27.049 1.00 71.75 1144 TYR A N 1
ATOM 9042 C CA . TYR A 1 1144 ? -3.600 28.438 -26.973 1.00 71.75 1144 TYR A CA 1
ATOM 9043 C C . TYR A 1 1144 ? -3.383 29.320 -28.204 1.00 71.75 1144 TYR A C 1
ATOM 9045 O O . TYR A 1 1144 ? -4.341 29.851 -28.761 1.00 71.75 1144 TYR A O 1
ATOM 9053 N N . PHE A 1 1145 ? -2.140 29.445 -28.670 1.00 73.31 1145 PHE A N 1
ATOM 9054 C CA . PHE A 1 1145 ? -1.819 30.241 -29.851 1.00 73.31 1145 PHE A CA 1
ATOM 9055 C C . PHE A 1 1145 ? -2.420 29.661 -31.140 1.00 73.31 1145 PHE A C 1
ATOM 9057 O O . PHE A 1 1145 ? -2.905 30.414 -31.988 1.00 73.31 1145 PHE A O 1
ATOM 9064 N N . GLN A 1 1146 ? -2.422 28.332 -31.300 1.00 70.56 1146 GLN A N 1
ATOM 9065 C CA . GLN A 1 1146 ? -3.095 27.688 -32.432 1.00 70.56 1146 GLN A CA 1
ATOM 9066 C C . GLN A 1 1146 ? -4.616 27.833 -32.352 1.00 70.56 1146 GLN A C 1
ATOM 9068 O O . GLN A 1 1146 ? -5.232 28.160 -33.365 1.00 70.56 1146 GLN A O 1
ATOM 9073 N N . ALA A 1 1147 ? -5.207 27.676 -31.165 1.00 66.38 1147 ALA A N 1
ATOM 9074 C CA . ALA A 1 1147 ? -6.635 27.887 -30.968 1.00 66.38 1147 ALA A CA 1
ATOM 9075 C C . ALA A 1 1147 ? -7.048 29.324 -31.300 1.00 66.38 1147 ALA A C 1
ATOM 9077 O O . ALA A 1 1147 ? -7.955 29.538 -32.100 1.00 66.38 1147 ALA A O 1
ATOM 9078 N N . TRP A 1 1148 ? -6.305 30.310 -30.794 1.00 69.00 1148 TRP A N 1
ATOM 9079 C CA . TRP A 1 1148 ? -6.521 31.723 -31.103 1.00 69.00 1148 TRP A CA 1
ATOM 9080 C C . TRP A 1 1148 ? -6.454 32.024 -32.609 1.00 69.00 1148 TRP A C 1
ATOM 9082 O O . TRP A 1 1148 ? -7.283 32.769 -33.126 1.00 69.00 1148 TRP A O 1
ATOM 9092 N N . LYS A 1 1149 ? -5.514 31.413 -33.347 1.00 67.44 1149 LYS A N 1
ATOM 9093 C CA . LYS A 1 1149 ? -5.415 31.570 -34.810 1.00 67.44 1149 LYS A CA 1
ATOM 9094 C C . LYS A 1 1149 ? -6.609 30.997 -35.579 1.00 67.44 1149 LYS A C 1
ATOM 9096 O O . LYS A 1 1149 ? -6.921 31.527 -36.642 1.00 67.44 1149 LYS A O 1
ATOM 9101 N N . VAL A 1 1150 ? -7.216 29.914 -35.094 1.00 63.34 1150 VAL A N 1
ATOM 9102 C CA . VAL A 1 1150 ? -8.394 29.296 -35.723 1.00 63.34 1150 VAL A CA 1
ATOM 9103 C C . VAL A 1 1150 ? -9.638 30.137 -35.441 1.00 63.34 1150 VAL A C 1
ATOM 9105 O O . VAL A 1 1150 ? -10.311 30.522 -36.390 1.00 63.34 1150 VAL A O 1
ATOM 9108 N N . TYR A 1 1151 ? -9.857 30.545 -34.186 1.00 57.91 1151 TYR A N 1
ATOM 9109 C CA . TYR A 1 1151 ? -10.993 31.401 -33.816 1.00 57.91 1151 TYR A CA 1
ATOM 9110 C C . TYR A 1 1151 ? -10.953 32.774 -34.504 1.00 57.91 1151 TYR A C 1
ATOM 9112 O O . TYR A 1 1151 ? -11.970 33.254 -34.989 1.00 57.91 1151 TYR A O 1
ATOM 9120 N N . LYS A 1 1152 ? -9.766 33.371 -34.683 1.00 52.69 1152 LYS A N 1
ATOM 9121 C CA . LYS A 1 1152 ? -9.612 34.630 -35.435 1.00 52.69 1152 LYS A CA 1
ATOM 9122 C C . LYS A 1 1152 ? -9.898 34.499 -36.943 1.00 52.69 1152 LYS A C 1
ATOM 9124 O O . LYS A 1 1152 ? -10.088 35.514 -37.599 1.00 52.69 1152 LYS A O 1
ATOM 9129 N N . LYS A 1 1153 ? -9.870 33.279 -37.496 1.00 52.41 1153 LYS A N 1
ATOM 9130 C CA . LYS A 1 1153 ? -10.207 32.981 -38.900 1.00 52.41 1153 LYS A CA 1
ATOM 9131 C C . LYS A 1 1153 ? -11.688 32.657 -39.113 1.00 52.41 1153 LYS A C 1
ATOM 9133 O O . LYS A 1 1153 ? -12.119 32.680 -40.255 1.00 52.41 1153 LYS A O 1
ATOM 9138 N N . GLU A 1 1154 ? -12.422 32.302 -38.059 1.00 49.94 1154 GLU A N 1
ATOM 9139 C CA . GLU A 1 1154 ? -13.879 32.095 -38.108 1.00 49.94 1154 GLU A CA 1
ATOM 9140 C C . GLU A 1 1154 ? -14.648 33.408 -37.873 1.00 49.94 1154 GLU A C 1
ATOM 9142 O O . GLU A 1 1154 ? -15.757 33.556 -38.375 1.00 49.94 1154 GLU A O 1
ATOM 9147 N N . ASP A 1 1155 ? -14.026 34.381 -37.193 1.00 41.25 1155 ASP A N 1
ATOM 9148 C CA . ASP A 1 1155 ? -14.524 35.759 -37.013 1.00 41.25 1155 ASP A CA 1
ATOM 9149 C C . ASP A 1 1155 ? -14.162 36.730 -38.169 1.00 41.25 1155 ASP A C 1
ATOM 9151 O O . ASP A 1 1155 ? -14.444 37.929 -38.086 1.00 41.25 1155 ASP A O 1
ATOM 9155 N N . SER A 1 1156 ? -13.517 36.247 -39.240 1.00 36.22 1156 SER A N 1
ATOM 9156 C CA . SER A 1 1156 ? -13.127 37.012 -40.444 1.00 36.22 1156 SER A CA 1
ATOM 9157 C C . SER A 1 1156 ? -13.725 36.393 -41.695 1.00 36.22 1156 SER A C 1
ATOM 9159 O O . SER A 1 1156 ? -14.231 37.153 -42.549 1.00 36.22 1156 SER A O 1
#

Radius of gyration: 42.98 Å; chains: 1; bounding box: 152×71×98 Å

pLDDT: mean 80.87, std 11.8, range [34.69, 98.12]

Secondary structure (DSSP, 8-state):
--EEEEHHHHHHHHHHHHH-TT--EEEEEE-TTEEEEEEEEEEEEEEEEEEEEEEEEEEEEEE-SSS-EEEEEEEEEEEE--EEEEEEEEEE-SS--EEEEPPP--TT---SS-EEEETTSSEEEE---EEEEEEEEEEEE-TTEEEEEEEEEEEEEEEEEEEEEEEEEEEEEEEEE-TTS-EEEEEEEHHHHHHHHS-TTS-EEEE-TTS-EEEEEEEEEEEEEEEEEEEEEEEEE--HHHHHHHHHHHHHHHTHHHHHHHS-SHHHHHHHHHHHHHTTSS-TTSS---TTS-HHHHHHHHHHHHHTS-HHHHHHHHHHHHHTT-HHHHHHT-GGGTS-TTTSPPB-PPPPPTT----THHHHHHHHHHHSSEEEEE--TTSSHHHHHHHHHHHHHHHSTT-EEEEEE-SSHHHHHHHHHHHHHHHTTT-S-TT--HHHHHHT-S-EEEEEEEE-TTPPPPHHHHTSS-EEEEEES-TT---TTEEEEE-----HHHHHHHHHTTS-TTS-HHHHHHHHHHTTT-HHHHHHHHHHHHHTT--HHHHHHHHHHHHHHGGGSHHHHHHHHHHH--SHHHHHHHHHHHHHHHHHHHTS-HHHHHHHHHHTTS-SS-EEGGGGGGG---SSHHHHHHHHHHHHHHHHHTTS-EEESSGGG-EEE--HHHHHHHHHTS-HHHHHHHHHHHHHHHHHH-----SBHHHHHHHHHHHHHHHHHHHHHHTS---TTHHHHHHHHHHHHHHHHHHSS-GGGSHHHHHHHHHHHHHHTT--HHHHHHHHHHT---TTTHHHHHHHHHHHHHHHHHHTS-HHHIIIIIITSBPPHHHHHHHGGGS-HHHHHHHHHHHHHTPBPPHHHHHHHHHTTSB--HHHHHHHHHHHHHHHHHHHHHGGGGT-TTS-TT-GGGHHHHHHHHHHHHHHHHHHHHHSPEEHHHHIIIIIIIHHHHT--TTS-HHHHHHHHHHHHHHHHHHTT---EEEETTEEEEES--HHHHHHHHHHHHHHHHHHHHHS-HHHHHHHHHHHHHHHHHHHHHHHHHHHTT-SS-BTTHHHHHHHHHHHHHHH--HHHHHHHHHHHHHHHHHHHTSSS--HHHHHHHHHHHHHHHHTT-HHHHHHHHHHHHHHHHHT-GGGHHHHHHHHHHHHHHHHHHHHHH--